Protein 5KMX (pdb70)

B-factor: mean 76.17, std 19.8, range [30.0, 156.95]

Solvent-accessible surface area: 41662 Å² total; per-residue (Å²): 129,84,95,76,0,101,126,28,25,126,84,25,78,31,100,41,2,85,135,0,68,21,71,0,7,37,53,103,11,46,37,113,135,126,58,19,127,11,112,73,46,194,73,3,35,6,0,9,0,15,5,75,1,51,2,57,105,5,0,2,48,18,63,0,7,0,3,0,18,5,74,53,6,75,43,18,12,11,79,1,42,9,94,5,48,62,58,104,110,23,53,2,58,108,88,49,144,171,108,22,44,52,54,95,90,117,2,77,51,76,16,6,149,30,50,72,95,24,128,137,27,128,132,58,45,103,1,0,34,6,82,8,11,1,0,0,12,27,0,25,0,3,0,9,89,58,58,75,61,85,22,116,42,4,90,173,38,45,0,0,24,84,34,19,138,61,36,0,2,4,6,32,47,124,3,32,62,35,0,37,0,33,0,2,10,68,44,0,0,13,2,12,11,11,83,65,22,102,46,130,139,90,165,55,143,121,30,33,94,86,27,74,20,86,43,3,63,129,0,76,25,66,0,8,37,48,99,13,46,44,112,155,127,141,130,53,17,0,6,0,22,5,81,1,55,61,82,100,8,33,4,77,45,65,0,9,0,2,0,15,4,77,44,6,73,38,17,11,8,94,2,44,15,125,24,95,110,74,134,109,21,70,2,66,81,109,85,13,80,50,122,78,116,114,47,29,0,70,193,86,1,49,102,27,66,82,104,2,106,94,77,61,9,193,37,54,69,76,24,88,119,0,84,104,60,66,110,0,0,51,7,84,20,58,0,52,1,14,24,0,27,0,3,0,8,84,69,36,74,59,90,20,118,35,7,90,169,57,37,0,0,36,116,63,14,139,71,90,14,10,17,21,86,88,199,66,38,98,41,1,40,0,37,0,0,7,69,44,1,4,55,4,15,106,37,96,115,101,220,92,108,68,160,124,62,131,145,65,112,46,9,100,136,1,76,16,64,0,5,30,45,100,12,54,50,144,77,44,0,20,5,76,0,50,54,79,83,6,33,3,78,42,67,0,6,0,4,0,17,3,77,40,8,109,27,22,18,10,87,2,61,15,126,17,132,81,101,91,33,24,19,0,58,31,109,150,68,64,72,1,86,165,76,7,58,83,36,78,100,119,4,121,86,39,45,1,168,38,44,77,7,19,104,91,7,75,27,10,9,12,3,0,33,13,107,22,61,2,62,0,11,23,0,28,0,0,0,4,99,66,64,75,54,130,27,94,30,0,95,113,58,39,0,0,33,130,58,24,136,66,90,14,11,18,36,73,46,148,86,26,110,39,0,37,0,54,0,5,23,46,71,15,77,82,5,23,135,50,88,137,205,47,106,144,80,44,82,54,102,41,2,82,134,0,78,26,65,0,5,30,48,105,12,50,38,102,160,120,166,25,5,7,0,7,5,69,1,56,55,76,95,7,26,2,80,40,65,0,6,0,2,0,17,3,87,31,6,65,39,19,15,20,85,4,56,18,131,22,154,98,60,139,119,20,64,3,62,85,103,84,26,107,127,174,23,51,1,96,213,70,18,38,83,18,90,97,128,3,98,98,71,44,12,182,33,56,105,112,134,4,98,71,56,74,135,1,2,70,8,105,12,69,1,54,0,11,29,0,24,0,5,0,8,81,88,95,96,24,114,52,6,94,164,52,55,0,0,33,110,55,17,135,68,91,14,11,16,46,80,59,190,81,30,106,35,0,47,0,56,0,1,13,71,42,2,31,52,4,33,140,33,96,144,103,139,103,55,71,67,24,57,17,88,26,48,51,84,134

Foldseek 3Di:
DVVLLVVLQVVDDCVLQCQFWDDWVPWTKDKDWDFDDAPPDDTGTFIWIKDKFFPDPCDDPQKGKIWRDTPLEDTDIAIAGFKDKDKDWDAQEPVVVVPVVVQVVCLVVLPWHKDADDPDRDHGDRGTIIIAIWGAAEFAWEWEDDPPSHTYTDPCQCGLAPVRDVHRHDTHSDRDRIHMYIYGYCSGSSSVCRVVPVPNHD/DLVVLLVVDDCVLQCQFWDDKVPFTWDWDWDPNIFIWIKDKFFPDPLDDPQKGKIWRDTPLEDTDIAIGGFKDKDKDWDADAPVCWPDDPVQTFNLVVVVVVVVVLVVLVWDKAADANRRTHGDTGTMTIAMWGAAEFFWEWEDPDPSHTYTDPCQRGLAPPRDVHRGDIGRDRDSIHMYIYGYPSGSSSSVNVVD/DVVLVVLDDCPLQCQWWDDWVPFTWDCPPWIKDWAFPDPLDDPQKGKTWDDTPLEDIDIDIAGFKDKDKAWDFQADPDDHGRCVVVVVVCVVLVVLVWDWDADDPDHGHRDRGTITIAMWGAAEQFWEWEDDPDSHIYTDPPQCGLAPVRDVHPGDTHSDYDRIHMYIYYYPRDSSSVVNVD/DLVVPDDQVLQCQWWDDWPPFTWDWDCDCWTWIKGKFFPDPCDDPQKGKIWDDTPLEDIDMDIDGFKDKDKDWDADAPVQFCCATANVVVVVVVCVVLPVLPWDKDAPRHHHGDTGTMTIAMWGAAEAAWEWEDPNGTYTDPCACGLAPVRDVNPGDIGRDRDRIHMYIYYYPSIVSSVVNVVD

Sequence (778 aa):
PRDDFKEAVNAFNPNPIEKWTGRFNTENASVRRRTLNVPGFKSIPTVYTEATLPLNKDVTDGRLTVVVNINTVQPFTRRTPLRVKREKWYTCSSSCHRKHDEFRNKCISEGGRYTTESSKCRLGEKCGYCKQNVYLATLYLVAGSVGGGMYRESDKYQSALYPFYDISQGYEPRQPSSVNVRLYSEGDPFIAFQQLTEGREEDFKEAVNAFNPNPIEKWTGRFNTENASVRRRTIPTVYTEATLPLNKDVTDGRLTVVVNINTVQPFTRRTPLRVKREKWYTCSSSQCSGSSSKCDCHRKHDEFRNKCISEGGRYTTESSKCRLGEKCGYCKQNVYLATLYLVAGSVGGGMYRESDKYQSALYPFYDISQGYEPRQPSSVNVRLYSEGDPFIAFQQLTRDDFKEAVNPNPIEKWTGRFNTENASVRVYTEATLPLNKDVTDGRLTVVVNINTVQPFTRRTPLRVKREKWYTCSSSQCCDCHRKHDEFRNKCISEGGRYTTESSKCRLGEKCGYCKQNVYLATLYLVAGSVGGGMYRESDKYQSALYPFYDISQGYEPRQPSSVNVRLYSEGDPFIAFQQLEAVNAFNPNPIEKWTGRFNTENASVRRRTTVYTEATLPLNKDVTDGRLTVVVNINTVQPFTRRTPLRVKREKWYTCSSSQCSSKCDCHRKHDEFRNKCISEGGRYTTSKCRLGEKCGYCKQNVYLATLYLVAGSVGMYRESDKYQSALYPFYDISQGYEPRQPSSVNVRLYSEGDPFIAFQQLT

Radius of gyration: 36.15 Å; Cα contacts (8 Å, |Δi|>4): 1826; chains: 5; bounding box: 92×75×112 Å

Nearest PDB structures (foldseek):
  5kmx-assembly3_C  TM=1.006E+00  e=2.199E-42  Trypanosoma congolense IL3000
  5kmx-assembly2_B  TM=8.516E-01  e=6.215E-34  Trypanosoma congolense IL3000
  5kmx-assembly1_A  TM=8.375E-01  e=4.884E-34  Trypanosoma congolense IL3000
  5klh-assembly2_B  TM=7.965E-01  e=3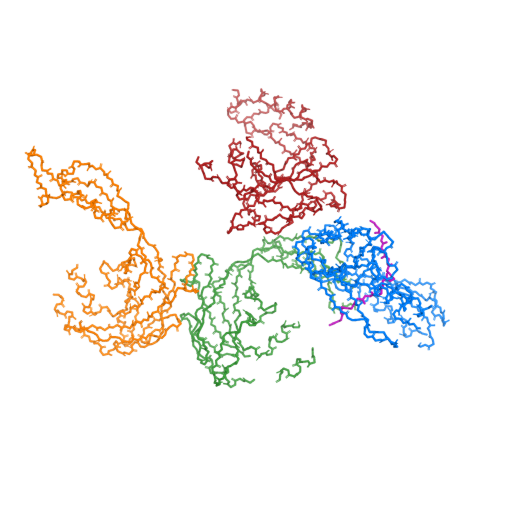.895E-26  Trypanosoma brucei
  6y0d-assembly1_A  TM=7.224E-01  e=6.353E-22  Trypanosoma cruzi

Structure (mmCIF, N/CA/C/O backbone):
data_5KMX
#
_entry.id   5KMX
#
_cell.length_a   75.810
_cell.length_b   87.651
_cell.length_c   98.891
_cell.angle_alpha   90.000
_cell.angle_beta   113.270
_cell.angle_gamma   90.000
#
_symmetry.space_group_name_H-M   'P 1 21 1'
#
loop_
_entity.id
_entity.type
_entity.pdbx_description
1 polymer 'Putative uncharacterized protein TCIL3000_10_9440'
2 polymer 'Putative uncharacterized protein TCIL3000_10_9440'
3 non-polymer 'SULFATE ION'
4 non-polymer GLYCEROL
5 water water
#
loop_
_atom_site.group_PDB
_atom_site.id
_atom_site.type_symbol
_atom_site.label_atom_id
_atom_site.label_alt_id
_atom_site.label_comp_id
_atom_site.label_asym_id
_atom_site.label_entity_id
_atom_site.label_seq_id
_atom_site.pdbx_PDB_ins_code
_atom_site.Cartn_x
_atom_site.Cartn_y
_atom_site.Cartn_z
_atom_site.occupancy
_atom_site.B_iso_or_equiv
_atom_site.auth_seq_id
_atom_site.auth_comp_id
_atom_site.auth_asym_id
_atom_site.auth_atom_id
_atom_site.pdbx_PDB_model_num
ATOM 1 N N . PRO A 1 10 ? -9.005 14.828 158.862 1.00 100.96 44 PRO A N 1
ATOM 2 C CA . PRO A 1 10 ? -10.383 15.277 158.638 1.00 98.92 44 PRO A CA 1
ATOM 3 C C . PRO A 1 10 ? -11.407 14.247 159.124 1.00 97.23 44 PRO A C 1
ATOM 4 O O . PRO A 1 10 ? -11.778 14.279 160.299 1.00 93.64 44 PRO A O 1
ATOM 8 N N . ARG A 1 11 ? -11.855 13.354 158.246 1.00 100.67 45 ARG A N 1
ATOM 9 C CA . ARG A 1 11 ? -12.766 12.284 158.642 1.00 94.67 45 ARG A CA 1
ATOM 10 C C . ARG A 1 11 ? -12.018 11.218 159.436 1.00 93.64 45 ARG A C 1
ATOM 11 O O . ARG A 1 11 ? -12.606 10.514 160.257 1.00 94.12 45 ARG A O 1
ATOM 19 N N . ASP A 1 12 ? -10.717 11.107 159.185 1.00 91.85 46 ASP A N 1
ATOM 20 C CA . ASP A 1 12 ? -9.884 10.122 159.866 1.00 97.14 46 ASP A CA 1
ATOM 21 C C . ASP A 1 12 ? -9.739 10.429 161.352 1.00 88.47 46 ASP A C 1
ATOM 22 O O . ASP A 1 12 ? -9.687 9.518 162.177 1.00 87.29 46 ASP A O 1
ATOM 27 N N . ASP A 1 13 ? -9.657 11.712 161.690 1.00 84.84 47 ASP A N 1
ATOM 28 C CA . ASP A 1 13 ? -9.580 12.118 163.089 1.00 83.48 47 ASP A CA 1
ATOM 29 C C . ASP A 1 13 ? -10.857 11.729 163.832 1.00 76.18 47 ASP A C 1
ATOM 30 O O . ASP A 1 13 ? -10.812 11.351 165.002 1.00 81.59 47 ASP A O 1
ATOM 35 N N . PHE A 1 14 ? -11.994 11.835 163.151 1.00 79.78 48 PHE A N 1
ATOM 36 C CA . PHE A 1 14 ? -13.272 11.417 163.721 1.00 79.90 48 PHE A CA 1
ATOM 37 C C . PHE A 1 14 ? -13.326 9.902 163.881 1.00 82.39 48 PHE A C 1
ATOM 38 O O . PHE A 1 14 ? -13.789 9.397 164.899 1.00 82.18 48 PHE A O 1
ATOM 46 N N . LYS A 1 15 ? -12.870 9.189 162.855 1.00 89.71 49 LYS A N 1
ATOM 47 C CA . LYS A 1 15 ? -12.698 7.740 162.926 1.00 89.08 49 LYS A CA 1
ATOM 48 C C . LYS A 1 15 ? -11.902 7.346 164.165 1.00 82.62 49 LYS A C 1
ATOM 49 O O . LYS A 1 15 ? -12.224 6.372 164.845 1.00 81.55 49 LYS A O 1
ATOM 55 N N . GLU A 1 16 ? -10.855 8.116 164.442 1.00 82.31 50 GLU A N 1
ATOM 56 C CA . GLU A 1 16 ? -9.974 7.862 165.574 1.00 91.34 50 GLU A CA 1
ATOM 57 C C . GLU A 1 16 ? -10.726 7.989 166.897 1.00 81.55 50 GLU A C 1
ATOM 58 O O . GLU A 1 16 ? -10.476 7.237 167.841 1.00 81.86 50 GLU A O 1
ATOM 64 N N . ALA A 1 17 ? -11.658 8.936 166.955 1.00 74.45 51 ALA A N 1
ATOM 65 C CA . ALA A 1 17 ? -12.416 9.200 168.174 1.00 72.79 51 ALA A CA 1
ATOM 66 C C . ALA A 1 17 ? -13.513 8.162 168.400 1.00 72.21 51 ALA A C 1
ATOM 67 O O . ALA A 1 17 ? -13.715 7.696 169.521 1.00 68.24 51 ALA A O 1
ATOM 69 N N . VAL A 1 18 ? -14.224 7.807 167.334 1.00 73.06 52 VAL A N 1
ATOM 70 C CA . VAL A 1 18 ? -15.345 6.873 167.434 1.00 68.60 52 VAL A CA 1
ATOM 71 C C . VAL A 1 18 ? -14.893 5.501 167.931 1.00 71.79 52 VAL A C 1
ATOM 72 O O . VAL A 1 18 ? -15.562 4.882 168.759 1.00 73.13 52 VAL A O 1
ATOM 76 N N . ASN A 1 19 ? -13.763 5.028 167.419 1.00 75.34 53 ASN A N 1
ATOM 77 C CA . ASN A 1 19 ? -13.262 3.704 167.772 1.00 80.54 53 ASN A CA 1
ATOM 78 C C . ASN A 1 19 ? -12.729 3.637 169.200 1.00 75.99 53 ASN A C 1
ATOM 79 O O . ASN A 1 19 ? -12.871 2.618 169.876 1.00 72.81 53 ASN A O 1
ATOM 84 N N . ALA A 1 20 ? -12.117 4.726 169.653 1.00 78.11 54 ALA A N 1
ATOM 85 C CA . ALA A 1 20 ? -11.540 4.781 170.992 1.00 75.85 54 ALA A CA 1
ATOM 86 C C . ALA A 1 20 ? -12.614 4.908 172.068 1.00 75.16 54 ALA A C 1
ATOM 87 O O . ALA A 1 20 ? -12.383 4.567 173.228 1.00 76.02 54 ALA A O 1
ATOM 89 N N . PHE A 1 21 ? -13.787 5.394 171.677 1.00 74.99 55 PHE A N 1
ATOM 90 C CA . PHE A 1 21 ? -14.852 5.699 172.627 1.00 70.07 55 PHE A CA 1
ATOM 91 C C . PHE A 1 21 ? -15.391 4.459 173.338 1.00 70.29 55 PHE A C 1
ATOM 92 O O . PHE A 1 21 ? -15.764 3.476 172.696 1.00 65.74 55 PHE A O 1
ATOM 100 N N . ASN A 1 22 ? -15.422 4.523 174.669 1.00 67.78 56 ASN A N 1
ATOM 101 C CA . ASN A 1 22 ? -15.989 3.465 175.500 1.00 63.36 56 ASN A CA 1
ATOM 102 C C . ASN A 1 22 ? -17.151 4.002 176.338 1.00 66.58 56 ASN A C 1
ATOM 103 O O . ASN A 1 22 ? -16.930 4.732 177.305 1.00 67.96 56 ASN A O 1
ATOM 108 N N . PRO A 1 23 ? -18.395 3.650 175.968 1.00 64.07 57 PRO A N 1
ATOM 109 C CA . PRO A 1 23 ? -19.565 4.191 176.671 1.00 61.84 57 PRO A CA 1
ATOM 110 C C . PRO A 1 23 ? -19.911 3.478 177.977 1.00 65.20 57 PRO A C 1
ATOM 111 O O . PRO A 1 23 ? -20.784 3.952 178.704 1.00 67.39 57 PRO A O 1
ATOM 115 N N . ASN A 1 24 ? -19.246 2.363 178.264 1.00 68.05 58 ASN A N 1
ATOM 116 C CA . ASN A 1 24 ? -19.573 1.547 179.433 1.00 65.70 58 ASN A CA 1
ATOM 117 C C . ASN A 1 24 ? -19.546 2.308 180.764 1.00 63.28 58 ASN A C 1
ATOM 118 O O . ASN A 1 24 ? -20.492 2.210 181.545 1.00 59.86 58 ASN A O 1
ATOM 123 N N . PRO A 1 25 ? -18.465 3.061 181.036 1.00 63.52 59 PRO A N 1
ATOM 124 C CA . PRO A 1 25 ? -18.438 3.802 182.304 1.00 64.51 59 PRO A CA 1
ATOM 125 C C . PRO A 1 25 ? -19.553 4.840 182.438 1.00 64.94 59 PRO A C 1
ATOM 126 O O . PRO A 1 25 ? -20.002 5.111 183.551 1.00 60.15 59 PRO A O 1
ATOM 130 N N . ILE A 1 26 ? -19.994 5.403 181.317 1.00 66.11 60 ILE A N 1
ATOM 131 C CA . ILE A 1 26 ? -21.025 6.435 181.332 1.00 60.93 60 ILE A CA 1
ATOM 132 C C . ILE A 1 26 ? -22.382 5.848 181.720 1.00 65.39 60 ILE A C 1
ATOM 133 O O . ILE A 1 26 ? -23.274 6.564 182.176 1.00 65.64 60 ILE A O 1
ATOM 138 N N . GLU A 1 27 ? -22.529 4.537 181.550 1.00 71.17 61 GLU A N 1
ATOM 139 C CA . GLU A 1 27 ? -23.748 3.841 181.952 1.00 71.98 61 GLU A CA 1
ATOM 140 C C . GLU A 1 27 ? -23.991 3.954 183.457 1.00 70.49 61 GLU A C 1
ATOM 141 O O . GLU A 1 27 ? -25.091 3.680 183.939 1.00 76.09 61 GLU A O 1
ATOM 147 N N . LYS A 1 28 ? -22.955 4.352 184.191 1.00 65.10 62 LYS A N 1
ATOM 148 C CA . LYS A 1 28 ? -23.034 4.491 185.641 1.00 64.85 62 LYS A CA 1
ATOM 149 C C . LYS A 1 28 ? -23.368 5.916 186.076 1.00 58.98 62 LYS A C 1
ATOM 150 O O . LYS A 1 28 ? -23.465 6.196 187.271 1.00 53.96 62 LYS A O 1
ATOM 156 N N . TRP A 1 29 ? -23.541 6.816 185.112 1.00 55.40 63 TRP A N 1
ATOM 157 C CA . TRP A 1 29 ? -23.759 8.226 185.420 1.00 51.84 63 TRP A CA 1
ATOM 158 C C . TRP A 1 29 ? -25.200 8.525 185.828 1.00 50.20 63 TRP A C 1
ATOM 159 O O . TRP A 1 29 ? -25.859 9.381 185.237 1.00 52.17 63 TRP A O 1
ATOM 170 N N . THR A 1 30 ? -25.684 7.817 186.842 1.00 52.57 64 THR A N 1
ATOM 171 C CA . THR A 1 30 ? -26.946 8.169 187.477 1.00 56.22 64 THR A CA 1
ATOM 172 C C . THR A 1 30 ? -26.669 9.231 188.530 1.00 54.75 64 THR A C 1
ATOM 173 O O . THR A 1 30 ? -25.512 9.511 188.845 1.00 56.85 64 THR A O 1
ATOM 177 N N . GLY A 1 31 ? -27.730 9.819 189.071 1.00 48.26 65 GLY A N 1
ATOM 178 C CA . GLY A 1 31 ? -27.596 10.852 190.078 1.00 51.04 65 GLY A CA 1
ATOM 179 C C . GLY A 1 31 ? -28.702 11.872 189.939 1.00 48.37 65 GLY A C 1
ATOM 180 O O . GLY A 1 31 ? -29.848 11.517 189.663 1.00 52.02 65 GLY A O 1
ATOM 181 N N . ARG A 1 32 ? -28.359 13.143 190.122 1.00 52.65 66 ARG A N 1
ATOM 182 C CA . ARG A 1 32 ? -29.347 14.208 190.024 1.00 55.82 66 ARG A CA 1
ATOM 183 C C . ARG A 1 32 ? -28.781 15.504 189.455 1.00 52.66 66 ARG A C 1
ATOM 184 O O . ARG A 1 32 ? -27.639 15.877 189.729 1.00 46.17 66 ARG A O 1
ATOM 192 N N . PHE A 1 33 ? -29.597 16.164 188.640 1.00 57.77 67 PHE A N 1
ATOM 193 C CA . PHE A 1 33 ? -29.379 17.551 188.257 1.00 54.56 67 PHE A CA 1
ATOM 194 C C . PHE A 1 33 ? -30.346 18.387 189.085 1.00 52.09 67 PHE A C 1
ATOM 195 O O . PHE A 1 33 ? -31.558 18.306 188.885 1.00 57.52 67 PHE A O 1
ATOM 203 N N . ASN A 1 34 ? -29.813 19.174 190.016 1.00 55.35 68 ASN A N 1
ATOM 204 C CA . ASN A 1 34 ? -30.632 19.855 191.017 1.00 52.23 68 ASN A CA 1
ATOM 205 C C . ASN A 1 34 ? -31.508 18.851 191.771 1.00 53.21 68 ASN A C 1
ATOM 206 O O . ASN A 1 34 ? -30.998 18.042 192.543 1.00 49.88 68 ASN A O 1
ATOM 211 N N . THR A 1 35 ? -32.817 18.897 191.532 1.00 63.16 69 THR A N 1
ATOM 212 C CA . THR A 1 35 ? -33.778 18.063 192.249 1.00 55.66 69 THR A CA 1
ATOM 213 C C . THR A 1 35 ? -34.074 16.771 191.487 1.00 56.44 69 THR A C 1
ATOM 214 O O . THR A 1 35 ? -34.354 15.732 192.084 1.00 57.82 69 THR A O 1
ATOM 218 N N . GLU A 1 36 ? -33.990 16.847 190.164 1.00 61.44 70 GLU A N 1
ATOM 219 C CA . GLU A 1 36 ? -34.477 15.786 189.291 1.00 61.23 70 GLU A CA 1
ATOM 220 C C . GLU A 1 36 ? -33.488 14.633 189.155 1.00 59.50 70 GLU A C 1
ATOM 221 O O . GLU A 1 36 ? -32.279 14.850 189.093 1.00 63.27 70 GLU A O 1
ATOM 227 N N . ASN A 1 37 ? -34.009 13.409 189.103 1.00 54.31 71 ASN A N 1
ATOM 228 C CA . ASN A 1 37 ? -33.180 12.229 188.875 1.00 53.15 71 ASN A CA 1
ATOM 229 C C . ASN A 1 37 ? -32.641 12.199 187.449 1.00 60.69 71 ASN A C 1
ATOM 230 O O . ASN A 1 37 ? -33.334 12.587 186.508 1.00 57.99 71 ASN A O 1
ATOM 235 N N . ALA A 1 38 ? -31.406 11.730 187.297 1.00 60.50 72 ALA A N 1
ATOM 236 C CA . ALA A 1 38 ? -30.767 11.659 185.989 1.00 55.25 72 ALA A CA 1
ATOM 237 C C . ALA A 1 38 ? -31.007 10.303 185.332 1.00 59.12 72 ALA A C 1
ATOM 238 O O . ALA A 1 38 ? -31.130 9.286 186.015 1.00 58.55 72 ALA A O 1
ATOM 240 N N . SER A 1 39 ? -31.070 10.301 184.003 1.00 57.71 73 SER A N 1
ATOM 241 C CA . SER A 1 39 ? -31.249 9.075 183.232 1.00 56.65 73 SER A CA 1
ATOM 242 C C . SER A 1 39 ? -30.215 8.988 182.118 1.00 51.61 73 SER A C 1
ATOM 243 O O . SER A 1 39 ? -30.091 9.901 181.301 1.00 51.51 73 SER A O 1
ATOM 246 N N . VAL A 1 40 ? -29.472 7.886 182.089 1.00 59.84 74 VAL A N 1
ATOM 247 C CA . VAL A 1 40 ? -28.486 7.662 181.041 1.00 58.12 74 VAL A CA 1
ATOM 248 C C . VAL A 1 40 ? -29.191 7.310 179.738 1.00 62.88 74 VAL A C 1
ATOM 249 O O . VAL A 1 40 ? -30.071 6.448 179.711 1.00 66.58 74 VAL A O 1
ATOM 253 N N . ARG A 1 41 ? -28.789 7.979 178.662 1.00 58.49 75 ARG A N 1
ATOM 254 C CA . ARG A 1 41 ? -29.401 7.786 177.353 1.00 65.65 75 ARG A CA 1
ATOM 255 C C . ARG A 1 41 ? -28.367 7.370 176.317 1.00 61.18 75 ARG A C 1
ATOM 256 O O . ARG A 1 41 ? -27.469 8.141 175.979 1.00 59.46 75 ARG A O 1
ATOM 264 N N . ARG A 1 42 ? -28.498 6.143 175.825 1.00 70.35 76 ARG A N 1
ATOM 265 C CA . ARG A 1 42 ? -27.659 5.653 174.741 1.00 71.40 76 ARG A CA 1
ATOM 266 C C . ARG A 1 42 ? -28.392 5.849 173.420 1.00 66.02 76 ARG A C 1
ATOM 267 O O . ARG A 1 42 ? -29.430 5.232 173.180 1.00 65.31 76 ARG A O 1
ATOM 275 N N . ARG A 1 43 ? -27.849 6.716 172.571 1.00 66.69 77 ARG A N 1
ATOM 276 C CA . ARG A 1 43 ? -28.444 7.001 171.271 1.00 70.23 77 ARG A CA 1
ATOM 277 C C . ARG A 1 43 ? -27.403 6.841 170.173 1.00 65.49 77 ARG A C 1
ATOM 278 O O . ARG A 1 43 ? -26.226 6.608 170.456 1.00 62.88 77 ARG A O 1
ATOM 286 N N . THR A 1 44 ? -27.843 6.965 168.924 1.00 68.93 78 THR A N 1
ATOM 287 C CA . THR A 1 44 ? -26.966 6.768 167.776 1.00 69.01 78 THR A CA 1
ATOM 288 C C . THR A 1 44 ? -26.726 8.066 167.012 1.00 67.99 78 THR A C 1
ATOM 289 O O . THR A 1 44 ? -27.624 8.897 166.879 1.00 66.82 78 THR A O 1
ATOM 293 N N . LEU A 1 45 ? -25.502 8.223 166.515 1.00 70.91 79 LEU A N 1
ATOM 294 C CA . LEU A 1 45 ? -25.125 9.375 165.707 1.00 70.15 79 LEU A CA 1
ATOM 295 C C . LEU A 1 45 ? -25.057 8.958 164.240 1.00 72.31 79 LEU A C 1
ATOM 296 O O . LEU A 1 45 ? -24.189 8.176 163.851 1.00 73.58 79 LEU A O 1
ATOM 301 N N . ASN A 1 46 ? -25.979 9.476 163.433 1.00 79.99 80 ASN A N 1
ATOM 302 C CA . ASN A 1 46 ? -26.067 9.102 162.023 1.00 84.94 80 ASN A CA 1
ATOM 303 C C . ASN A 1 46 ? -25.302 10.060 161.116 1.00 79.59 80 ASN A C 1
ATOM 304 O O . ASN A 1 46 ? -25.767 11.162 160.826 1.00 80.22 80 ASN A O 1
ATOM 309 N N . VAL A 1 47 ? -24.123 9.623 160.681 1.00 77.14 81 VAL A N 1
ATOM 310 C CA . VAL A 1 47 ? -23.281 10.392 159.771 1.00 83.89 81 VAL A CA 1
ATOM 311 C C . VAL A 1 47 ? -22.957 9.531 158.546 1.00 91.31 81 VAL A C 1
ATOM 312 O O . VAL A 1 47 ? -22.646 8.346 158.691 1.00 86.97 81 VAL A O 1
ATOM 316 N N . PRO A 1 48 ? -23.041 10.115 157.333 1.00 92.42 82 PRO A N 1
ATOM 317 C CA . PRO A 1 48 ? -22.798 9.340 156.108 1.00 85.97 82 PRO A CA 1
ATOM 318 C C . PRO A 1 48 ? -21.456 8.608 156.080 1.00 91.94 82 PRO A C 1
ATOM 319 O O . PRO A 1 48 ? -20.435 9.174 156.471 1.00 94.75 82 PRO A O 1
ATOM 323 N N . GLY A 1 49 ? -21.471 7.360 155.619 1.00 88.89 83 GLY A N 1
ATOM 324 C CA . GLY A 1 49 ? -20.257 6.578 155.460 1.00 89.73 83 GLY A CA 1
ATOM 325 C C . GLY A 1 49 ? -19.844 5.824 156.710 1.00 87.77 83 GLY A C 1
ATOM 326 O O . GLY A 1 49 ? -18.801 5.167 156.725 1.00 89.63 83 GLY A O 1
ATOM 327 N N . PHE A 1 50 ? -20.662 5.915 157.756 1.00 87.70 84 PHE A N 1
ATOM 328 C CA . PHE A 1 50 ? -20.383 5.246 159.024 1.00 90.05 84 PHE A CA 1
ATOM 329 C C . PHE A 1 50 ? -21.532 4.342 159.448 1.00 90.00 84 PHE A C 1
ATOM 330 O O . PHE A 1 50 ? -22.699 4.640 159.191 1.00 93.37 84 PHE A O 1
ATOM 338 N N . LYS A 1 51 ? -21.194 3.235 160.101 1.00 86.86 85 LYS A N 1
ATOM 339 C CA . LYS A 1 51 ? -22.187 2.445 160.813 1.00 93.45 85 LYS A CA 1
ATOM 340 C C . LYS A 1 51 ? -22.698 3.291 161.973 1.00 91.12 85 LYS A C 1
ATOM 341 O O . LYS A 1 51 ? -22.036 4.248 162.377 1.00 91.60 85 LYS A O 1
ATOM 347 N N . SER A 1 52 ? -23.870 2.950 162.501 1.00 92.66 86 SER A N 1
ATOM 348 C CA . SER A 1 52 ? -24.486 3.732 163.572 1.00 86.91 86 SER A CA 1
ATOM 349 C C . SER A 1 52 ? -23.519 3.954 164.736 1.00 85.91 86 SER A C 1
ATOM 350 O O . SER A 1 52 ? -23.057 3.005 165.367 1.00 84.63 86 SER A O 1
ATOM 353 N N . ILE A 1 53 ? -23.220 5.222 165.005 1.00 80.92 87 ILE A N 1
ATOM 354 C CA . ILE A 1 53 ? -22.221 5.594 166.006 1.00 74.92 87 ILE A CA 1
ATOM 355 C C . ILE A 1 53 ? -22.857 5.795 167.380 1.00 68.88 87 ILE A C 1
ATOM 356 O O . ILE A 1 53 ? -23.831 6.534 167.505 1.00 67.36 87 ILE A O 1
ATOM 361 N N . PRO A 1 54 ? -22.296 5.157 168.421 1.00 69.16 88 PRO A N 1
ATOM 362 C CA . PRO A 1 54 ? -22.883 5.278 169.759 1.00 65.76 88 PRO A CA 1
ATOM 363 C C . PRO A 1 54 ? -22.530 6.587 170.465 1.00 64.75 88 PRO A C 1
ATOM 364 O O . PRO A 1 54 ? -21.350 6.886 170.636 1.00 62.12 88 PRO A O 1
ATOM 368 N N . THR A 1 55 ? -23.546 7.345 170.868 1.00 68.89 89 THR A N 1
ATOM 369 C CA . THR A 1 55 ? -23.354 8.536 171.690 1.00 61.36 89 THR A CA 1
ATOM 370 C C . THR A 1 55 ? -24.137 8.368 172.987 1.00 60.55 89 THR A C 1
ATOM 371 O O . THR A 1 55 ? -25.326 8.050 172.962 1.00 63.03 89 THR A O 1
ATOM 375 N N . VAL A 1 56 ? -23.464 8.572 174.116 1.00 61.24 90 VAL A N 1
ATOM 376 C CA . VAL A 1 56 ? -24.067 8.319 175.422 1.00 58.53 90 VAL A CA 1
ATOM 377 C C . VAL A 1 56 ? -23.897 9.503 176.370 1.00 57.78 90 VAL A C 1
ATOM 378 O O . VAL A 1 56 ? -22.812 10.072 176.493 1.00 60.23 90 VAL A O 1
ATOM 382 N N . TYR A 1 57 ? -24.988 9.851 177.045 1.00 58.52 91 TYR A N 1
ATOM 383 C CA . TYR A 1 57 ? -24.997 10.943 178.006 1.00 50.55 91 TYR A CA 1
ATOM 384 C C . TYR A 1 57 ? -26.072 10.697 179.058 1.00 52.87 91 TYR A C 1
ATOM 385 O O . TYR A 1 57 ? -26.993 9.910 178.837 1.00 57.01 91 TYR A O 1
ATOM 394 N N . THR A 1 58 ? -25.946 11.365 180.200 1.00 47.65 92 THR A N 1
ATOM 395 C CA . THR A 1 58 ? -26.972 11.326 181.235 1.00 51.11 92 THR A CA 1
ATOM 396 C C . THR A 1 58 ? -27.705 12.665 181.225 1.00 49.27 92 THR A C 1
ATOM 397 O O . THR A 1 58 ? -27.096 13.705 180.967 1.00 51.66 92 THR A O 1
ATOM 401 N N . GLU A 1 59 ? -29.007 12.642 181.494 1.00 50.72 93 GLU A N 1
ATOM 402 C CA . GLU A 1 59 ? -29.826 13.840 181.330 1.00 57.75 93 GLU A CA 1
ATOM 403 C C . GLU A 1 59 ? -30.998 13.929 182.300 1.00 51.13 93 GLU A C 1
ATOM 404 O O . GLU A 1 59 ? -31.339 12.965 182.986 1.00 52.02 93 GLU A O 1
ATOM 410 N N . ALA A 1 60 ? -31.611 15.106 182.332 1.00 48.23 94 ALA A N 1
ATOM 411 C CA . ALA A 1 60 ? -32.827 15.341 183.095 1.00 52.09 94 ALA A CA 1
ATOM 412 C C . ALA A 1 60 ? -33.512 16.597 182.571 1.00 50.67 94 ALA A C 1
ATOM 413 O O . ALA A 1 60 ? -32.886 17.417 181.898 1.00 48.69 94 ALA A O 1
ATOM 415 N N . THR A 1 61 ? -34.798 16.736 182.875 1.00 54.85 95 THR A N 1
ATOM 416 C CA . THR A 1 61 ? -35.557 17.924 182.504 1.00 53.22 95 THR A CA 1
ATOM 417 C C . THR A 1 61 ? -35.765 18.798 183.734 1.00 45.88 95 THR A C 1
ATOM 418 O O . THR A 1 61 ? -36.465 18.408 184.667 1.00 53.96 95 THR A O 1
ATOM 422 N N . LEU A 1 62 ? -35.157 19.980 183.726 1.00 52.94 96 LEU A N 1
ATOM 423 C CA . LEU A 1 62 ? -35.254 20.903 184.852 1.00 54.38 96 LEU A CA 1
ATOM 424 C C . L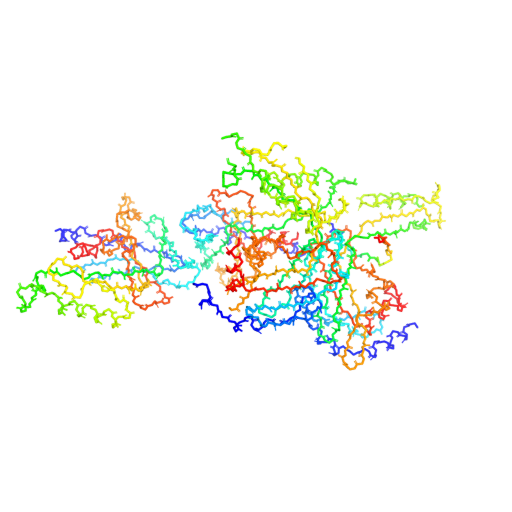EU A 1 62 ? -36.352 21.938 184.634 1.00 59.24 96 LEU A C 1
ATOM 425 O O . LEU A 1 62 ? -36.325 22.665 183.640 1.00 61.89 96 LEU A O 1
ATOM 430 N N . PRO A 1 63 ? -37.324 22.010 185.559 1.00 61.44 97 PRO A N 1
ATOM 431 C CA . PRO A 1 63 ? -38.326 23.074 185.455 1.00 62.26 97 PRO A CA 1
ATOM 432 C C . PRO A 1 63 ? -37.774 24.409 185.933 1.00 58.90 97 PRO A C 1
ATOM 433 O O . PRO A 1 63 ? -36.924 24.428 186.822 1.00 65.71 97 PRO A O 1
ATOM 437 N N . LEU A 1 64 ? -38.242 25.507 185.351 1.00 60.13 98 LEU A N 1
ATOM 438 C CA . LEU A 1 64 ? -37.846 26.825 185.822 1.00 57.59 98 LEU A CA 1
ATOM 439 C C . LEU A 1 64 ? -38.552 27.109 187.141 1.00 61.64 98 LEU A C 1
ATOM 440 O O . LEU A 1 64 ? -39.773 27.268 187.179 1.00 70.32 98 LEU A O 1
ATOM 445 N N . ASN A 1 65 ? -37.779 27.146 188.220 1.00 58.70 99 ASN A N 1
ATOM 446 C CA . ASN A 1 65 ? -38.323 27.394 189.547 1.00 59.01 99 ASN A CA 1
ATOM 447 C C . ASN A 1 65 ? -37.357 28.261 190.359 1.00 60.29 99 ASN A C 1
ATOM 448 O O . ASN A 1 65 ? -36.971 29.341 189.907 1.00 67.98 99 ASN A O 1
ATOM 453 N N . LYS A 1 66 ? -36.961 27.802 191.543 1.00 58.19 100 LYS A N 1
ATOM 454 C CA . LYS A 1 66 ? -36.055 28.570 192.388 1.00 58.42 100 LYS A CA 1
ATOM 455 C C . LYS A 1 66 ? -34.614 28.465 191.894 1.00 60.96 100 LYS A C 1
ATOM 456 O O . LYS A 1 66 ? -33.721 29.122 192.426 1.00 66.19 100 LYS A O 1
ATOM 462 N N . ASP A 1 67 ? -34.392 27.640 190.873 1.00 59.29 101 ASP A N 1
ATOM 463 C CA . ASP A 1 67 ? -33.070 27.530 190.259 1.00 63.69 101 ASP A CA 1
ATOM 464 C C . ASP A 1 67 ? -32.780 28.728 189.355 1.00 59.94 101 ASP A C 1
ATOM 465 O O . ASP A 1 67 ? -31.667 28.873 188.847 1.00 55.55 101 ASP A O 1
ATOM 470 N N . VAL A 1 68 ? -33.783 29.583 189.165 1.00 62.05 102 VAL A N 1
ATOM 471 C CA . VAL A 1 68 ? -33.622 30.804 188.385 1.00 56.63 102 VAL A CA 1
ATOM 472 C C . VAL A 1 68 ? -33.507 32.013 189.310 1.00 61.76 102 VAL A C 1
ATOM 473 O O . VAL A 1 68 ? -34.322 32.194 190.216 1.00 60.99 102 VAL A O 1
ATOM 477 N N . THR A 1 69 ? -32.494 32.839 189.069 1.00 58.59 103 THR A N 1
ATOM 478 C CA . THR A 1 69 ? -32.300 34.062 189.835 1.00 54.93 103 THR A CA 1
ATOM 479 C C . THR A 1 69 ? -31.718 35.158 188.951 1.00 62.28 103 THR A C 1
ATOM 480 O O . THR A 1 69 ? -30.586 35.050 188.478 1.00 61.20 103 THR A O 1
ATOM 484 N N . ASP A 1 70 ? -32.501 36.211 188.737 1.00 64.48 104 ASP A N 1
ATOM 485 C CA . ASP A 1 70 ? -32.053 37.371 187.973 1.00 63.86 104 ASP A CA 1
ATOM 486 C C . ASP A 1 70 ? -31.621 36.973 186.559 1.00 65.63 104 ASP A C 1
ATOM 487 O O . ASP A 1 70 ? -30.641 37.493 186.024 1.00 69.15 104 ASP A O 1
ATOM 492 N N . GLY A 1 71 ? -32.356 36.038 185.965 1.00 60.11 105 GLY A N 1
ATOM 493 C CA . GLY A 1 71 ? -32.152 35.667 184.575 1.00 58.77 105 GLY A CA 1
ATOM 494 C C . GLY A 1 71 ? -31.117 34.583 184.337 1.00 53.81 105 GLY A C 1
ATOM 495 O O . GLY A 1 71 ? -30.819 34.262 183.185 1.00 57.89 105 GLY A O 1
ATOM 496 N N . ARG A 1 72 ? -30.568 34.022 185.412 1.00 53.03 106 ARG A N 1
ATOM 497 C CA . ARG A 1 72 ? -29.579 32.950 185.298 1.00 50.41 106 ARG A CA 1
ATOM 498 C C . ARG A 1 72 ? -30.052 31.646 185.932 1.00 52.13 106 ARG A C 1
ATOM 499 O O . ARG A 1 72 ? -30.634 31.641 187.017 1.00 58.02 106 ARG A O 1
ATOM 507 N N . LEU A 1 73 ? -29.781 30.545 185.239 1.00 50.27 107 LEU A N 1
ATOM 508 C CA . LEU A 1 73 ? -30.139 29.212 185.704 1.00 49.83 107 LEU A CA 1
ATOM 509 C C . LEU A 1 73 ? -28.946 28.537 186.370 1.00 47.38 107 LEU A C 1
ATOM 510 O O . LEU A 1 73 ? -27.937 28.270 185.720 1.00 48.35 107 LEU A O 1
ATOM 515 N N . THR A 1 74 ? -29.065 28.264 187.666 1.00 52.74 108 THR A N 1
ATOM 516 C CA . THR A 1 74 ? -28.032 27.531 188.389 1.00 47.98 108 THR A CA 1
ATOM 517 C C . THR A 1 74 ? -28.380 26.047 188.436 1.00 45.74 108 THR A C 1
ATOM 518 O O . THR A 1 74 ? -29.472 25.671 188.866 1.00 47.61 108 THR A O 1
ATOM 522 N N . VAL A 1 75 ? -27.443 25.214 187.993 1.00 42.06 109 VAL A N 1
ATOM 523 C CA . VAL A 1 75 ? -27.616 23.766 188.018 1.00 49.82 109 VAL A CA 1
ATOM 524 C C . VAL A 1 75 ? -26.519 23.118 188.852 1.00 46.27 109 VAL A C 1
ATOM 525 O O . VAL A 1 75 ? -25.334 23.378 188.642 1.00 49.11 109 VAL A O 1
ATOM 529 N N . VAL A 1 76 ? -26.922 22.268 189.790 1.00 43.37 110 VAL A N 1
ATOM 530 C CA . VAL A 1 76 ? -25.981 21.524 190.617 1.00 42.82 110 VAL A CA 1
ATOM 531 C C . VAL A 1 76 ? -25.885 20.093 190.102 1.00 43.04 110 VAL A C 1
ATOM 532 O O . VAL A 1 76 ? -26.880 19.371 190.073 1.00 51.75 110 VAL A O 1
ATOM 536 N N . VAL A 1 77 ? -24.683 19.691 189.701 1.00 50.88 111 VAL A N 1
ATOM 537 C CA . VAL A 1 77 ? -24.473 18.389 189.078 1.00 47.11 111 VAL A CA 1
ATOM 538 C C . VAL A 1 77 ? -23.934 17.378 190.085 1.00 51.88 111 VAL A C 1
ATOM 539 O O . VAL A 1 77 ? -22.776 17.455 190.493 1.00 49.65 111 VAL A O 1
ATOM 543 N N . ASN A 1 78 ? -24.786 16.433 190.473 1.00 52.41 112 ASN A N 1
ATOM 544 C CA . ASN A 1 78 ? -24.408 15.364 191.391 1.00 48.07 112 ASN A CA 1
ATOM 545 C C . ASN A 1 78 ? -24.567 13.996 190.736 1.00 50.76 112 ASN A C 1
ATOM 546 O O . ASN A 1 78 ? -25.510 13.260 191.030 1.00 54.23 112 ASN A O 1
ATOM 551 N N . ILE A 1 79 ? -23.633 13.668 189.847 1.00 48.75 113 ILE A N 1
ATOM 552 C CA . ILE A 1 79 ? -23.669 12.421 189.092 1.00 50.60 113 ILE A CA 1
ATOM 553 C C . ILE A 1 79 ? -22.573 11.471 189.573 1.00 51.97 113 ILE A C 1
ATOM 554 O O . ILE A 1 79 ? -21.447 11.897 189.835 1.00 48.79 113 ILE A O 1
ATOM 559 N N . ASN A 1 80 ? -22.903 10.186 189.673 1.00 50.06 114 ASN A N 1
ATOM 560 C CA . ASN A 1 80 ? -21.967 9.187 190.177 1.00 55.58 114 ASN A CA 1
ATOM 561 C C . ASN A 1 80 ? -20.687 9.116 189.351 1.00 59.75 114 ASN A C 1
ATOM 562 O O . ASN A 1 80 ? -20.727 9.212 188.126 1.00 55.75 114 ASN A O 1
ATOM 567 N N . THR A 1 81 ? -19.559 8.949 190.039 1.00 55.96 115 THR A N 1
ATOM 568 C CA . THR A 1 81 ? -18.233 8.882 189.417 1.00 47.62 115 THR A CA 1
ATOM 569 C C . THR A 1 81 ? -17.765 10.232 188.873 1.00 52.04 115 THR A C 1
ATOM 570 O O . THR A 1 81 ? -16.642 10.351 188.379 1.00 53.59 115 THR A O 1
ATOM 574 N N . VAL A 1 82 ? -18.626 11.243 188.960 1.00 49.56 116 VAL A N 1
ATOM 575 C CA . VAL A 1 82 ? -18.288 12.590 188.512 1.00 51.49 116 VAL A CA 1
ATOM 576 C C . VAL A 1 82 ? -18.162 13.513 189.714 1.00 52.17 116 VAL A C 1
ATOM 577 O O . VAL A 1 82 ? -19.116 13.677 190.473 1.00 55.70 116 VAL A O 1
ATOM 581 N N . GLN A 1 83 ? -16.986 14.107 189.890 1.00 57.56 117 GLN A N 1
ATOM 582 C CA . GLN A 1 83 ? -16.788 15.072 190.960 1.00 54.49 117 GLN A CA 1
ATOM 583 C C . GLN A 1 83 ? -17.800 16.199 190.787 1.00 51.03 117 GLN A C 1
ATOM 584 O O . GLN A 1 83 ? -17.801 16.875 189.757 1.00 57.58 117 GLN A O 1
ATOM 590 N N . PRO A 1 84 ? -18.666 16.408 191.794 1.00 51.25 118 PRO A N 1
ATOM 591 C CA . PRO A 1 84 ? -19.787 17.333 191.599 1.00 54.09 118 PRO A CA 1
ATOM 592 C C . PRO A 1 84 ? -19.345 18.768 191.354 1.00 47.20 118 PRO A C 1
ATOM 593 O O . PRO A 1 84 ? -18.256 19.162 191.765 1.00 54.52 118 PRO A O 1
ATOM 597 N N . PHE A 1 85 ? -20.194 19.531 190.674 1.00 54.44 119 PHE A N 1
ATOM 598 C CA . PHE A 1 85 ? -19.903 20.922 190.368 1.00 47.66 119 PHE A CA 1
ATOM 599 C C . PHE A 1 85 ? -21.196 21.680 190.115 1.00 44.10 119 PHE A C 1
ATOM 600 O O . PHE A 1 85 ? -22.261 21.078 189.984 1.00 45.37 119 PHE A O 1
ATOM 608 N N . THR A 1 86 ? -21.093 23.004 190.066 1.00 48.88 120 THR A N 1
ATOM 609 C CA . THR A 1 86 ? -22.236 23.863 189.785 1.00 52.13 120 THR A CA 1
ATOM 610 C C . THR A 1 86 ? -21.993 24.616 188.487 1.00 45.80 120 THR A C 1
ATOM 611 O O . THR A 1 86 ? -20.859 24.979 188.180 1.00 51.59 120 THR A O 1
ATOM 615 N N . ARG A 1 87 ? -23.061 24.838 187.726 1.00 52.60 121 ARG A N 1
ATOM 616 C CA . ARG A 1 87 ? -22.984 25.619 186.497 1.00 44.02 121 ARG A CA 1
ATOM 617 C C . ARG A 1 87 ? -24.081 26.670 186.470 1.00 39.57 121 ARG A C 1
ATOM 618 O O . ARG A 1 87 ? -25.244 26.377 186.747 1.00 49.58 121 ARG A O 1
ATOM 626 N N . ARG A 1 88 ? -23.697 27.894 186.129 1.00 47.52 122 ARG A N 1
ATOM 627 C CA . ARG A 1 88 ? -24.645 28.983 185.959 1.00 45.54 122 ARG A CA 1
ATOM 628 C C . ARG A 1 88 ? -24.687 29.379 184.489 1.00 48.05 122 ARG A C 1
ATOM 629 O O . ARG A 1 88 ? -23.644 29.543 183.857 1.00 38.62 122 ARG A O 1
ATOM 637 N N . THR A 1 89 ? -25.895 29.520 183.952 1.00 43.54 123 THR A N 1
ATOM 638 C CA . THR A 1 89 ? -26.083 29.856 182.548 1.00 44.66 123 THR A CA 1
ATOM 639 C C . THR A 1 89 ? -27.148 30.935 182.397 1.00 49.90 123 THR A C 1
ATOM 640 O O . THR A 1 89 ? -28.201 30.857 183.030 1.00 48.03 123 THR A O 1
ATOM 644 N N . PRO A 1 90 ? -26.883 31.951 181.559 1.00 51.59 124 PRO A N 1
ATOM 645 C CA . PRO A 1 90 ? -27.939 32.939 181.319 1.00 48.69 124 PRO A CA 1
ATOM 646 C C . PRO A 1 90 ? -29.103 32.347 180.534 1.00 52.44 124 PRO A C 1
ATOM 647 O O . PRO A 1 90 ? -28.885 31.595 179.584 1.00 54.27 124 PRO A O 1
ATOM 651 N N . LEU A 1 91 ? -30.326 32.680 180.934 1.00 54.19 125 LEU A N 1
ATOM 652 C CA . LEU A 1 91 ? -31.512 32.192 180.242 1.00 51.49 125 LEU A CA 1
ATOM 653 C C . LEU A 1 91 ? -31.634 32.828 178.866 1.00 52.53 125 LEU A C 1
ATOM 654 O O . LEU A 1 91 ? -32.204 32.236 177.952 1.00 53.01 125 LEU A O 1
ATOM 659 N N . ARG A 1 92 ? -31.091 34.035 178.729 1.00 54.26 126 ARG A N 1
ATOM 660 C CA . ARG A 1 92 ? -31.204 34.807 177.498 1.00 59.20 126 ARG A CA 1
ATOM 661 C C . ARG A 1 92 ? -29.836 35.235 176.975 1.00 54.21 126 ARG A C 1
ATOM 662 O O . ARG A 1 92 ? -28.994 35.717 177.732 1.00 53.76 126 ARG A O 1
ATOM 670 N N . VAL A 1 93 ? -29.626 35.050 175.675 1.00 54.50 127 VAL A N 1
ATOM 671 C CA . VAL A 1 93 ? -28.433 35.549 175.003 1.00 53.87 127 VAL A CA 1
ATOM 672 C C . VAL A 1 93 ? -28.824 36.129 173.646 1.00 56.91 127 VAL A C 1
ATOM 673 O O . VAL A 1 93 ? -29.977 36.018 173.225 1.00 49.94 127 VAL A O 1
ATOM 677 N N . LYS A 1 94 ? -27.858 36.741 172.967 1.00 57.89 128 LYS A N 1
ATOM 678 C CA . LYS A 1 94 ? -28.104 37.371 171.675 1.00 60.83 128 LYS A CA 1
ATOM 679 C C . LYS A 1 94 ? -27.609 36.500 170.524 1.00 57.96 128 LYS A C 1
ATOM 680 O O . LYS A 1 94 ? -26.583 35.828 170.636 1.00 55.37 128 LYS A O 1
ATOM 686 N N . ARG A 1 95 ? -28.354 36.524 169.422 1.00 53.78 129 ARG A N 1
ATOM 687 C CA . ARG A 1 95 ? -28.009 35.775 168.217 1.00 51.37 129 ARG A CA 1
ATOM 688 C C . ARG A 1 95 ? -27.824 36.750 167.058 1.00 49.61 129 ARG A C 1
ATOM 689 O O . ARG A 1 95 ? -28.776 37.408 166.639 1.00 54.70 129 ARG A O 1
ATOM 697 N N . GLU A 1 96 ? -26.598 36.842 166.548 1.00 47.63 130 GLU A N 1
ATOM 698 C CA . GLU A 1 96 ? -26.283 37.779 165.474 1.00 47.71 130 GLU A CA 1
ATOM 699 C C . GLU A 1 96 ? -26.129 37.060 164.135 1.00 52.64 130 GLU A C 1
ATOM 700 O O . GLU A 1 96 ? -25.259 36.202 163.976 1.00 50.27 130 GLU A O 1
ATOM 706 N N . LYS A 1 97 ? -26.979 37.426 163.179 1.00 53.50 131 LYS A N 1
ATOM 707 C CA . LYS A 1 97 ? -26.970 36.823 161.849 1.00 56.86 131 LYS A CA 1
ATOM 708 C C . LYS A 1 97 ? -26.822 37.891 160.768 1.00 54.87 131 LYS A C 1
ATOM 709 O O . LYS A 1 97 ? -27.560 38.876 160.749 1.00 50.45 131 LYS A O 1
ATOM 715 N N . TRP A 1 98 ? -25.866 37.680 159.868 1.00 54.41 132 TRP A N 1
ATOM 716 C CA . TRP A 1 98 ? -25.557 38.646 158.820 1.00 50.51 132 TRP A CA 1
ATOM 717 C C . TRP A 1 98 ? -26.287 38.342 157.518 1.00 57.55 132 TRP A C 1
ATOM 718 O O . TRP A 1 98 ? -26.326 37.195 157.071 1.00 58.44 132 TRP A O 1
ATOM 729 N N . TYR A 1 99 ? -26.858 39.378 156.912 1.00 62.31 133 TYR A N 1
ATOM 730 C CA . TYR A 1 99 ? -27.424 39.261 155.575 1.00 62.23 133 TYR A CA 1
ATOM 731 C C . TYR A 1 99 ? -26.374 39.608 154.529 1.00 53.68 133 TYR A C 1
ATOM 732 O O . TYR A 1 99 ? -25.738 40.660 154.601 1.00 59.24 133 TYR A O 1
ATOM 741 N N . THR A 1 100 ? -26.201 38.716 153.559 1.00 51.18 134 THR A N 1
ATOM 742 C CA . THR A 1 100 ? -25.298 38.954 152.440 1.00 59.33 134 THR A CA 1
ATOM 743 C C . THR A 1 100 ? -26.077 38.958 151.136 1.00 60.96 134 THR A C 1
ATOM 744 O O . THR A 1 100 ? -26.836 38.031 150.850 1.00 63.60 134 THR A O 1
ATOM 748 N N . CYS A 1 101 ? -25.890 40.012 150.352 1.00 65.27 135 CYS A N 1
ATOM 749 C CA . CYS A 1 101 ? -26.540 40.119 149.056 1.00 69.59 135 CYS A CA 1
ATOM 750 C C . CYS A 1 101 ? -25.958 39.099 148.082 1.00 73.52 135 CYS A C 1
ATOM 751 O O . CYS A 1 101 ? -24.950 39.357 147.426 1.00 72.05 135 CYS A O 1
ATOM 754 N N . SER A 1 102 ? -26.601 37.940 147.994 1.00 80.69 136 SER A N 1
ATOM 755 C CA . SER A 1 102 ? -26.124 36.866 147.132 1.00 84.05 136 SER A CA 1
ATOM 756 C C . SER A 1 102 ? -26.836 36.890 145.787 1.00 87.22 136 SER A C 1
ATOM 757 O O . SER A 1 102 ? -27.791 37.640 145.594 1.00 91.19 136 SER A O 1
ATOM 760 N N . SER A 1 103 ? -26.373 36.059 144.860 1.00 83.99 137 SER A N 1
ATOM 761 C CA . SER A 1 103 ? -26.987 35.966 143.540 1.00 87.73 137 SER A CA 1
ATOM 762 C C . SER A 1 103 ? -28.444 35.520 143.640 1.00 88.95 137 SER A C 1
ATOM 763 O O . SER A 1 103 ? -29.223 35.697 142.704 1.00 84.30 137 SER A O 1
ATOM 766 N N . SER A 1 104 ? -28.805 34.945 144.783 1.00 92.10 138 SER A N 1
ATOM 767 C CA . SER A 1 104 ? -30.167 34.486 145.020 1.00 93.35 138 SER A CA 1
ATOM 768 C C . SER A 1 104 ? -31.116 35.665 145.215 1.00 93.47 138 SER A C 1
ATOM 769 O O . SER A 1 104 ? -30.679 36.800 145.415 1.00 88.08 138 SER A O 1
ATOM 772 N N . CYS A 1 115 ? -30.529 42.311 145.336 1.00 86.41 149 CYS A N 1
ATOM 773 C CA . CYS A 1 115 ? -31.072 41.503 146.421 1.00 89.48 149 CYS A CA 1
ATOM 774 C C . CYS A 1 115 ? -32.009 42.336 147.287 1.00 95.87 149 CYS A C 1
ATOM 775 O O . CYS A 1 115 ? -32.186 42.058 148.473 1.00 93.92 149 CYS A O 1
ATOM 778 N N . HIS A 1 116 ? -32.609 43.355 146.681 1.00 99.86 150 HIS A N 1
ATOM 779 C CA . HIS A 1 116 ? -33.459 44.295 147.402 1.00 103.18 150 HIS A CA 1
ATOM 780 C C . HIS A 1 116 ? -34.691 43.621 148.001 1.00 100.99 150 HIS A C 1
ATOM 781 O O . HIS A 1 116 ? -35.091 43.931 149.124 1.00 93.82 150 HIS A O 1
ATOM 788 N N . ARG A 1 117 ? -35.288 42.699 147.252 1.00 107.06 151 ARG A N 1
ATOM 789 C CA . ARG A 1 117 ? -36.522 42.043 147.677 1.00 110.35 151 ARG A CA 1
ATOM 790 C C . ARG A 1 117 ? -36.286 41.050 148.816 1.00 107.08 151 ARG A C 1
ATOM 791 O O . ARG A 1 117 ? -37.111 40.929 149.722 1.00 101.55 151 ARG A O 1
ATOM 799 N N . LYS A 1 118 ? -35.170 40.331 148.759 1.00 103.94 152 LYS A N 1
ATOM 800 C CA . LYS A 1 118 ? -34.840 39.353 149.792 1.00 99.16 152 LYS A CA 1
ATOM 801 C C . LYS A 1 118 ? -34.202 40.011 151.013 1.00 95.83 152 LYS A C 1
ATOM 802 O O . LYS A 1 118 ? -34.076 39.389 152.070 1.00 90.62 152 LYS A O 1
ATOM 808 N N . HIS A 1 119 ? -33.804 41.270 150.863 1.00 90.19 153 HIS A N 1
ATOM 809 C CA . HIS A 1 119 ? -33.116 41.993 151.925 1.00 83.68 153 HIS A CA 1
ATOM 810 C C . HIS A 1 119 ? -34.089 42.560 152.957 1.00 89.03 153 HIS A C 1
ATOM 811 O O . HIS A 1 119 ? -33.900 42.380 154.160 1.00 91.63 153 HIS A O 1
ATOM 818 N N . ASP A 1 120 ? -35.129 43.243 152.492 1.00 97.42 154 ASP A N 1
ATOM 819 C CA . ASP A 1 120 ? -36.053 43.915 153.403 1.00 96.13 154 ASP A CA 1
ATOM 820 C C . ASP A 1 120 ? -36.981 42.935 154.119 1.00 93.13 154 ASP A C 1
ATOM 821 O O . ASP A 1 120 ? -37.545 43.268 155.160 1.00 93.67 154 ASP A O 1
ATOM 826 N N . GLU A 1 121 ? -37.144 41.732 153.574 1.00 92.94 155 GLU A N 1
ATOM 827 C CA . GLU A 1 121 ? -37.921 40.710 154.265 1.00 96.28 155 GLU A CA 1
ATOM 828 C C . GLU A 1 121 ? -37.083 40.159 155.415 1.00 89.54 155 GLU A C 1
ATOM 829 O O . GLU A 1 121 ? -37.584 39.980 156.525 1.00 85.81 155 GLU A O 1
ATOM 835 N N . PHE A 1 122 ? -35.803 39.910 155.144 1.00 85.42 156 PHE A N 1
ATOM 836 C CA . PHE A 1 122 ? -34.848 39.553 156.189 1.00 79.62 156 PHE A CA 1
ATOM 837 C C . PHE A 1 122 ? -34.892 40.616 157.278 1.00 79.35 156 PHE A C 1
ATOM 838 O O . PHE A 1 122 ? -34.846 40.309 158.470 1.00 74.90 156 PHE A O 1
ATOM 846 N N . ARG A 1 123 ? -34.987 41.870 156.848 1.00 79.42 157 ARG A N 1
ATOM 847 C CA . ARG A 1 123 ? -35.103 42.999 157.759 1.00 80.61 157 ARG A CA 1
ATOM 848 C C . ARG A 1 123 ? -36.391 42.893 158.563 1.00 84.52 157 ARG A C 1
ATOM 849 O O . ARG A 1 123 ? -36.398 43.082 159.779 1.00 78.44 157 ARG A O 1
ATOM 857 N N . ASN A 1 124 ? -37.479 42.576 157.868 1.00 89.42 158 ASN A N 1
ATOM 858 C CA . ASN A 1 124 ? -38.794 42.491 158.488 1.00 91.12 158 ASN A CA 1
ATOM 859 C C . ASN A 1 124 ? -38.888 41.309 159.452 1.00 82.16 158 ASN A C 1
ATOM 860 O O . ASN A 1 124 ? -39.433 41.446 160.544 1.00 70.65 158 ASN A O 1
ATOM 865 N N . LYS A 1 125 ? -38.362 40.152 159.049 1.00 85.70 159 LYS A N 1
ATOM 866 C CA . LYS A 1 125 ? -38.334 38.978 159.925 1.00 78.39 159 LYS A CA 1
ATOM 867 C C . LYS A 1 125 ? -37.652 39.307 161.246 1.00 74.29 159 LYS A C 1
ATOM 868 O O . LYS A 1 125 ? -38.156 38.964 162.314 1.00 78.35 159 LYS A O 1
ATOM 874 N N . CYS A 1 126 ? -36.510 39.983 161.159 1.00 74.68 160 CYS A N 1
ATOM 875 C CA . CYS A 1 126 ? -35.737 40.361 162.335 1.00 73.64 160 CYS A CA 1
ATOM 876 C C . CYS A 1 126 ? -36.557 41.217 163.285 1.00 72.99 160 CYS A C 1
ATOM 877 O O . CYS A 1 126 ? -36.672 40.908 164.471 1.00 78.35 160 CYS A O 1
ATOM 880 N N . ILE A 1 127 ? -37.119 42.299 162.762 1.00 76.30 161 ILE A N 1
ATOM 881 C CA . ILE A 1 127 ? -37.979 43.157 163.561 1.00 82.02 161 ILE A CA 1
ATOM 882 C C . ILE A 1 127 ? -39.177 42.338 164.036 1.00 82.98 161 ILE A C 1
ATOM 883 O O . ILE A 1 127 ? -39.421 42.223 165.238 1.00 78.26 161 ILE A O 1
ATOM 888 N N . SER A 1 128 ? -39.887 41.737 163.084 1.00 81.12 162 SER A N 1
ATOM 889 C CA . SER A 1 128 ? -41.132 41.019 163.357 1.00 80.57 162 SER A CA 1
ATOM 890 C C . SER A 1 128 ? -40.990 39.951 164.438 1.00 79.45 162 SER A C 1
ATOM 891 O O . SER A 1 128 ? -41.920 39.723 165.211 1.00 82.51 162 SER A O 1
ATOM 894 N N . GLU A 1 129 ? -39.830 39.303 164.495 1.00 80.96 163 GLU A N 1
ATOM 895 C CA . GLU A 1 129 ? -39.617 38.213 165.442 1.00 71.04 163 GLU A CA 1
ATOM 896 C C . GLU A 1 129 ? -39.023 38.709 166.762 1.00 68.37 163 GLU A C 1
ATOM 897 O O . GLU A 1 129 ? -38.588 37.909 167.590 1.00 68.92 163 GLU A O 1
ATOM 903 N N . GLY A 1 130 ? -39.006 40.026 166.951 1.00 72.11 164 GLY A N 1
ATOM 904 C CA . GLY A 1 130 ? -38.558 40.620 168.200 1.00 67.39 164 GLY A CA 1
ATOM 905 C C . GLY A 1 130 ? -37.127 41.127 168.172 1.00 64.60 164 GLY A C 1
ATOM 906 O O . GLY A 1 130 ? -36.681 41.781 169.113 1.00 61.70 164 GLY A O 1
ATOM 907 N N . GLY A 1 131 ? -36.408 40.833 167.093 1.00 75.82 165 GLY A N 1
ATOM 908 C CA . GLY A 1 131 ? -35.012 41.220 166.978 1.00 72.85 165 GLY A CA 1
ATOM 909 C C . GLY A 1 131 ? -34.822 42.658 166.531 1.00 74.30 165 GLY A C 1
ATOM 910 O O . GLY A 1 131 ? -35.794 43.361 166.251 1.00 78.07 165 GLY A O 1
ATOM 911 N N . ARG A 1 132 ? -33.564 43.090 166.469 1.00 71.50 166 ARG A N 1
ATOM 912 C CA . ARG A 1 132 ? -33.211 44.423 165.988 1.00 75.31 166 ARG A CA 1
ATOM 913 C C . ARG A 1 132 ? -32.268 44.337 164.793 1.00 72.82 166 ARG A C 1
ATOM 914 O O . ARG A 1 132 ? -31.316 43.555 164.799 1.00 61.47 166 ARG A O 1
ATOM 922 N N . TYR A 1 133 ? -32.537 45.151 163.776 1.00 78.13 167 TYR A N 1
ATOM 923 C CA . TYR A 1 133 ? -31.732 45.162 162.561 1.00 68.77 167 TYR A CA 1
ATOM 924 C C . TYR A 1 133 ? -30.791 46.364 162.522 1.00 63.58 167 TYR A C 1
ATOM 925 O O . TYR A 1 133 ? -31.161 47.469 162.922 1.00 69.36 167 TYR A O 1
ATOM 934 N N . THR A 1 134 ? -29.576 46.132 162.035 1.00 66.37 168 THR A N 1
ATOM 935 C CA . THR A 1 134 ? -28.562 47.176 161.913 1.00 64.11 168 THR A CA 1
ATOM 936 C C . THR A 1 134 ? -27.989 47.200 160.498 1.00 67.82 168 THR A C 1
ATOM 937 O O . THR A 1 134 ? -27.566 46.169 159.977 1.00 63.69 168 THR A O 1
ATOM 941 N N . THR A 1 135 ? -27.974 48.381 159.884 1.00 66.39 169 THR A N 1
ATOM 942 C CA . THR A 1 135 ? -27.418 48.548 158.545 1.00 57.02 169 THR A CA 1
ATOM 943 C C . THR A 1 135 ? -25.915 48.797 158.613 1.00 53.12 169 THR A C 1
ATOM 944 O O . THR A 1 135 ? -25.440 49.513 159.495 1.00 61.07 169 THR A O 1
ATOM 948 N N . GLU A 1 136 ? -25.174 48.207 157.678 1.00 51.35 170 GLU A N 1
ATOM 949 C CA . GLU A 1 136 ? -23.724 48.383 157.609 1.00 55.25 170 GLU A CA 1
ATOM 950 C C . GLU A 1 136 ? -23.290 49.006 156.284 1.00 59.22 170 GLU A C 1
ATOM 951 O O . GLU A 1 136 ? -22.122 49.360 156.110 1.00 72.09 170 GLU A O 1
ATOM 957 N N . SER A 1 137 ? -24.231 49.139 155.353 1.00 53.98 171 SER A N 1
ATOM 958 C CA . SER A 1 137 ? -23.949 49.757 154.064 1.00 62.75 171 SER A CA 1
ATOM 959 C C . SER A 1 137 ? -25.122 50.626 153.622 1.00 63.65 171 SER A C 1
ATOM 960 O O . SER A 1 137 ? -26.281 50.285 153.858 1.00 56.70 171 SER A O 1
ATOM 963 N N . SER A 1 138 ? -24.811 51.751 152.986 1.00 69.57 172 SER A N 1
ATOM 964 C CA . SER A 1 138 ? -25.836 52.663 152.495 1.00 71.83 172 SER A CA 1
ATOM 965 C C . SER A 1 138 ? -26.688 52.001 151.414 1.00 69.85 172 SER A C 1
ATOM 966 O O . SER A 1 138 ? -27.873 52.307 151.271 1.00 70.49 172 SER A O 1
ATOM 969 N N . LYS A 1 139 ? -26.075 51.093 150.660 1.00 64.76 173 LYS A N 1
ATOM 970 C CA . LYS A 1 139 ? -26.772 50.344 149.620 1.00 75.52 173 LYS A CA 1
ATOM 971 C C . LYS A 1 139 ? -26.365 48.873 149.672 1.00 69.74 173 LYS A C 1
ATOM 972 O O . LYS A 1 139 ? -25.205 48.551 149.932 1.00 65.73 173 LYS A O 1
ATOM 978 N N . CYS A 1 140 ? -27.325 47.988 149.424 1.00 67.10 174 CYS A N 1
ATOM 979 C CA . CYS A 1 140 ? -27.093 46.550 149.505 1.00 63.19 174 CYS A CA 1
ATOM 980 C C . CYS A 1 140 ? -26.676 45.995 148.143 1.00 68.75 174 CYS A C 1
ATOM 981 O O . CYS A 1 140 ? -27.519 45.599 147.338 1.00 68.30 174 CYS A O 1
ATOM 984 N N . ARG A 1 141 ? -25.368 45.978 147.894 1.00 65.89 175 ARG A N 1
ATOM 985 C CA . ARG A 1 141 ? -24.820 45.525 146.617 1.00 62.14 175 ARG A CA 1
ATOM 986 C C . ARG A 1 141 ? -24.443 44.049 146.673 1.00 64.44 175 ARG A C 1
ATOM 987 O O . ARG A 1 141 ? -24.219 43.507 147.751 1.00 61.39 175 ARG A O 1
ATOM 995 N N . LEU A 1 142 ? -24.361 43.414 145.506 1.00 57.17 176 LEU A N 1
ATOM 996 C CA . LEU A 1 142 ? -24.016 41.996 145.409 1.00 63.53 176 LEU A CA 1
ATOM 997 C C . LEU A 1 142 ? -22.729 41.668 146.165 1.00 58.25 176 LEU A C 1
ATOM 998 O O . LEU A 1 142 ? -21.700 42.318 145.975 1.00 57.53 176 LEU A O 1
ATOM 1003 N N . GLY A 1 143 ? -22.800 40.652 147.019 1.00 60.15 177 GLY A N 1
ATOM 1004 C CA . GLY A 1 143 ? -21.643 40.183 147.757 1.00 63.59 177 GLY A CA 1
ATOM 1005 C C . GLY A 1 143 ? -21.320 41.036 148.969 1.00 55.21 177 GLY A C 1
ATOM 1006 O O . GLY A 1 143 ? -20.278 40.852 149.598 1.00 52.72 177 GLY A O 1
ATOM 1007 N N . GLU A 1 144 ? -22.213 41.966 149.299 1.00 52.14 178 GLU A N 1
ATOM 1008 C CA . GLU A 1 144 ? -21.985 42.896 150.399 1.00 56.54 178 GLU A CA 1
ATOM 1009 C C . GLU A 1 144 ? -22.660 42.443 151.686 1.00 56.87 178 GLU A C 1
ATOM 1010 O O . GLU A 1 144 ? -23.758 41.886 151.661 1.00 52.46 178 GLU A O 1
ATOM 1016 N N . LYS A 1 145 ? -21.992 42.690 152.809 1.00 51.73 179 LYS A N 1
ATOM 1017 C CA . LYS A 1 145 ? -22.612 42.543 154.117 1.00 50.65 179 LYS A CA 1
ATOM 1018 C C . LYS A 1 145 ? -23.452 43.779 154.395 1.00 52.19 179 LYS A C 1
ATOM 1019 O O . LYS A 1 145 ? -22.965 44.763 154.951 1.00 55.16 179 LYS A O 1
ATOM 1025 N N . CYS A 1 146 ? -24.718 43.718 153.998 1.00 54.84 180 CYS A N 1
ATOM 1026 C CA . CYS A 1 146 ? -25.590 44.884 154.032 1.00 59.70 180 CYS A CA 1
ATOM 1027 C C . CYS A 1 146 ? -26.021 45.248 155.448 1.00 56.90 180 CYS A C 1
ATOM 1028 O O . CYS A 1 146 ? -26.350 46.401 155.725 1.00 54.59 180 CYS A O 1
ATOM 1031 N N . GLY A 1 147 ? -26.025 44.261 156.337 1.00 62.74 181 GLY A N 1
ATOM 1032 C CA . GLY A 1 147 ? -26.441 44.476 157.710 1.00 56.17 181 GLY A CA 1
ATOM 1033 C C . GLY A 1 147 ? -26.643 43.163 158.437 1.00 56.89 181 GLY A C 1
ATOM 1034 O O . GLY A 1 147 ? -26.411 42.095 157.870 1.00 51.33 181 GLY A O 1
ATOM 1035 N N . TYR A 1 148 ? -27.079 43.241 159.692 1.00 60.60 182 TYR A N 1
ATOM 1036 C CA . TYR A 1 148 ? -27.280 42.050 160.507 1.00 60.63 182 TYR A CA 1
ATOM 1037 C C . TYR A 1 148 ? -28.482 42.199 161.432 1.00 60.70 182 TYR A C 1
ATOM 1038 O O . TYR A 1 148 ? -28.987 43.304 161.642 1.00 63.04 182 TYR A O 1
ATOM 1047 N N . CYS A 1 149 ? -28.929 41.072 161.976 1.00 55.43 183 CYS A N 1
ATOM 1048 C CA . CYS A 1 149 ? -30.031 41.041 162.928 1.00 62.58 183 CYS A CA 1
ATOM 1049 C C . CYS A 1 149 ? -29.542 40.557 164.286 1.00 58.04 183 CYS A C 1
ATOM 1050 O O . CYS A 1 149 ? -28.866 39.533 164.373 1.00 51.47 183 CYS A O 1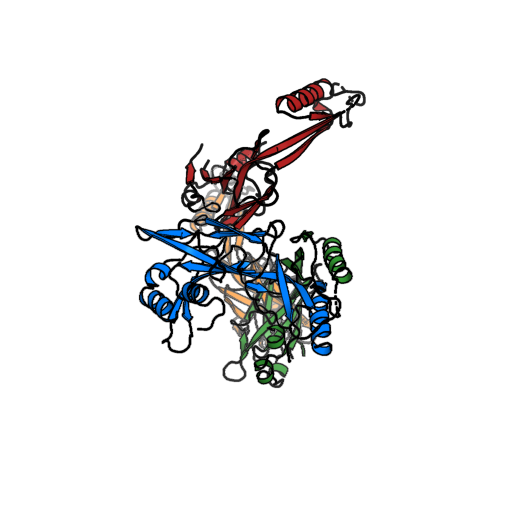
ATOM 1053 N N . LYS A 1 150 ? -29.879 41.298 165.338 1.00 56.94 184 LYS A N 1
ATOM 1054 C CA . LYS A 1 150 ? -29.599 40.865 166.704 1.00 61.35 184 LYS A CA 1
ATOM 1055 C C . LYS A 1 150 ? -30.881 40.336 167.334 1.00 63.89 184 LYS A C 1
ATOM 1056 O O . LYS A 1 150 ? -31.824 41.088 167.584 1.00 68.53 184 LYS A O 1
ATOM 1062 N N . GLN A 1 151 ? -30.897 39.032 167.586 1.00 57.73 185 GLN A N 1
ATOM 1063 C CA . GLN A 1 151 ? -32.104 38.328 167.995 1.00 57.82 185 GLN A CA 1
ATOM 1064 C C . GLN A 1 151 ? -31.984 37.798 169.420 1.00 54.29 185 GLN A C 1
ATOM 1065 O O . GLN A 1 151 ? -30.936 37.288 169.815 1.00 53.02 185 GLN A O 1
ATOM 1071 N N . ASN A 1 152 ? -33.062 37.927 170.186 1.00 62.22 186 ASN A N 1
ATOM 1072 C CA . ASN A 1 152 ? -33.127 37.340 171.518 1.00 53.77 186 ASN A CA 1
ATOM 1073 C C . ASN A 1 152 ? -33.508 35.868 171.436 1.00 57.60 186 ASN A C 1
ATOM 1074 O O . ASN A 1 152 ? -34.541 35.518 170.864 1.00 58.16 186 ASN A O 1
ATOM 1079 N N . VAL A 1 153 ? -32.660 35.012 171.999 1.00 55.84 187 VAL A N 1
ATOM 1080 C CA . VAL A 1 153 ? -32.919 33.578 172.040 1.00 53.78 187 VAL A CA 1
ATOM 1081 C C . VAL A 1 153 ? -32.778 33.076 173.474 1.00 54.30 187 VAL A C 1
ATOM 1082 O O . VAL A 1 153 ? -32.047 33.665 174.274 1.00 49.66 187 VAL A O 1
ATOM 1086 N N . TYR A 1 154 ? -33.475 31.987 173.791 1.00 56.35 188 TYR A N 1
ATOM 1087 C CA . TYR A 1 154 ? -33.641 31.561 175.176 1.00 50.38 188 TYR A CA 1
ATOM 1088 C C . TYR A 1 154 ? -33.303 30.089 175.391 1.00 52.85 188 TYR A C 1
ATOM 1089 O O . TYR A 1 154 ? -33.599 29.241 174.549 1.00 54.52 188 TYR A O 1
ATOM 1098 N N . LEU A 1 155 ? -32.698 29.802 176.541 1.00 46.51 189 LEU A N 1
ATOM 1099 C CA . LEU A 1 155 ? -32.140 28.484 176.832 1.00 52.21 189 LEU A CA 1
ATOM 1100 C C . LEU A 1 155 ? -33.195 27.381 176.845 1.00 45.67 189 LEU A C 1
ATOM 1101 O O . LEU A 1 155 ? -34.210 27.484 177.534 1.00 46.53 189 LEU A O 1
ATOM 1106 N N . ALA A 1 156 ? -32.935 26.326 176.076 1.00 49.85 190 ALA A N 1
ATOM 1107 C CA . ALA A 1 156 ? -33.831 25.177 175.990 1.00 49.85 190 ALA A CA 1
ATOM 1108 C C . ALA A 1 156 ? -33.104 23.897 176.387 1.00 52.32 190 ALA A C 1
ATOM 1109 O O . ALA A 1 156 ? -33.632 23.085 177.148 1.00 50.25 190 ALA A O 1
ATOM 1111 N N . THR A 1 157 ? -31.893 23.725 175.864 1.00 54.34 191 THR A N 1
ATOM 1112 C CA . THR A 1 157 ? -31.095 22.534 176.134 1.00 59.67 191 THR A CA 1
ATOM 1113 C C . THR A 1 157 ? -29.682 22.913 176.572 1.00 56.76 191 THR A C 1
ATOM 1114 O O . THR A 1 157 ? -29.024 23.733 175.929 1.00 50.65 191 THR A O 1
ATOM 1118 N N . LEU A 1 158 ? -29.228 22.304 177.665 1.00 55.93 192 LEU A N 1
ATOM 1119 C CA . LEU A 1 158 ? -27.933 22.618 178.261 1.00 53.48 192 LEU A CA 1
ATOM 1120 C C . LEU A 1 158 ? -26.997 21.413 178.213 1.00 53.21 192 LEU A C 1
ATOM 1121 O O . LEU A 1 158 ? -27.291 20.368 178.795 1.00 41.56 192 LEU A O 1
ATOM 1126 N N . TYR A 1 159 ? -25.869 21.570 177.524 1.00 46.17 193 TYR A N 1
ATOM 1127 C CA . TYR A 1 159 ? -24.884 20.499 177.393 1.00 51.38 193 TYR A CA 1
ATOM 1128 C C . TYR A 1 159 ? -23.694 20.730 178.321 1.00 53.31 193 TYR A C 1
ATOM 1129 O O . TYR A 1 159 ? -23.082 21.799 178.303 1.00 53.43 193 TYR A O 1
ATOM 1138 N N . LEU A 1 160 ? -23.371 19.719 179.124 1.00 49.77 194 LEU A N 1
ATOM 1139 C CA . LEU A 1 160 ? -22.215 19.767 180.012 1.00 47.68 194 LEU A CA 1
ATOM 1140 C C . LEU A 1 160 ? -21.255 18.636 179.659 1.00 44.90 194 LEU A C 1
ATOM 1141 O O . LEU A 1 160 ? -21.676 17.603 179.137 1.00 50.40 194 LEU A O 1
ATOM 1146 N N . VAL A 1 161 ? -19.971 18.838 179.943 1.00 41.44 195 VAL A N 1
ATOM 1147 C CA . VAL A 1 161 ? -18.946 17.849 179.621 1.00 50.52 195 VAL A CA 1
ATOM 1148 C C . VAL A 1 161 ? -18.058 17.552 180.826 1.00 49.72 195 VAL A C 1
ATOM 1149 O O . VAL A 1 161 ? -17.508 18.463 181.445 1.00 47.23 195 VAL A O 1
ATOM 1153 N N . ALA A 1 162 ? -17.922 16.268 181.143 1.00 53.00 196 ALA A N 1
ATOM 1154 C CA . ALA A 1 162 ? -17.048 15.823 182.221 1.00 53.16 196 ALA A CA 1
ATOM 1155 C C . ALA A 1 162 ? -15.815 15.128 181.656 1.00 55.29 196 ALA A C 1
ATOM 1156 O O . ALA A 1 162 ? -15.926 14.122 180.955 1.00 52.80 196 ALA A O 1
ATOM 1158 N N . GLY A 1 163 ? -14.642 15.669 181.966 1.00 64.11 197 GLY A N 1
ATOM 1159 C CA . GLY A 1 163 ? -13.391 15.090 181.515 1.00 62.14 197 GLY A CA 1
ATOM 1160 C C . GLY A 1 163 ? -12.960 13.946 182.413 1.00 63.27 197 GLY A C 1
ATOM 1161 O O . GLY A 1 163 ? -13.210 13.961 183.620 1.00 60.18 197 GLY A O 1
ATOM 1162 N N . SER A 1 164 ? -12.311 12.948 181.823 1.00 55.62 198 SER A N 1
ATOM 1163 C CA . SER A 1 164 ? -11.874 11.776 182.569 1.00 55.56 198 SER A CA 1
ATOM 1164 C C . SER A 1 164 ? -10.656 12.060 183.434 1.00 62.60 198 SER A C 1
ATOM 1165 O O . SER A 1 164 ? -9.680 12.669 182.990 1.00 59.41 198 SER A O 1
ATOM 1168 N N . VAL A 1 165 ? -10.741 11.614 184.681 1.00 63.66 199 VAL A N 1
ATOM 1169 C CA . VAL A 1 165 ? -9.607 11.574 185.586 1.00 60.52 199 VAL A CA 1
ATOM 1170 C C . VAL A 1 165 ? -9.300 10.097 185.805 1.00 66.69 199 VAL A C 1
ATOM 1171 O O . VAL A 1 165 ? -10.161 9.247 185.577 1.00 78.06 199 VAL A O 1
ATOM 1175 N N . GLY A 1 166 ? -8.080 9.779 186.221 1.00 53.00 200 GLY A N 1
ATOM 1176 C CA . GLY A 1 166 ? -7.730 8.401 186.508 1.00 61.13 200 GLY A CA 1
ATOM 1177 C C . GLY A 1 166 ? -8.600 7.834 187.616 1.00 64.63 200 GLY A C 1
ATOM 1178 O O . GLY A 1 166 ? -9.336 8.567 188.276 1.00 66.99 200 GLY A O 1
ATOM 1179 N N . GLY A 1 167 ? -8.522 6.523 187.817 1.00 61.20 201 GLY A N 1
ATOM 1180 C CA . GLY A 1 167 ? -9.258 5.875 188.886 1.00 57.98 201 GLY A CA 1
ATOM 1181 C C . GLY A 1 167 ? -10.764 5.969 188.732 1.00 60.61 201 GLY A C 1
ATOM 1182 O O . GLY A 1 167 ? -11.477 6.237 189.701 1.00 57.96 201 GLY A O 1
ATOM 1183 N N . GLY A 1 168 ? -11.247 5.744 187.513 1.00 56.99 202 GLY A N 1
ATOM 1184 C CA . GLY A 1 168 ? -12.673 5.669 187.245 1.00 53.76 202 GLY A CA 1
ATOM 1185 C C . GLY A 1 168 ? -13.464 6.879 187.706 1.00 48.47 202 GLY A C 1
ATOM 1186 O O . GLY A 1 168 ? -14.656 6.771 187.996 1.00 49.27 202 GLY A O 1
ATOM 1187 N N . MET A 1 169 ? -12.799 8.028 187.773 1.00 51.75 203 MET A N 1
ATOM 1188 C CA . MET A 1 169 ? -13.428 9.264 188.226 1.00 59.50 203 MET A CA 1
ATOM 1189 C C . MET A 1 169 ? -13.462 10.309 187.119 1.00 52.85 203 MET A C 1
ATOM 1190 O O . MET A 1 169 ? -12.632 10.292 186.211 1.00 52.12 203 MET A O 1
ATOM 1195 N N . TYR A 1 170 ? -14.422 11.224 187.212 1.00 50.35 204 TYR A N 1
ATOM 1196 C CA . TYR A 1 170 ? -14.560 12.300 186.238 1.00 51.14 204 TYR A CA 1
ATOM 1197 C C . TYR A 1 170 ? -14.650 13.652 186.934 1.00 52.37 204 TYR A C 1
ATOM 1198 O O . TYR A 1 170 ? -14.775 13.737 188.155 1.00 54.6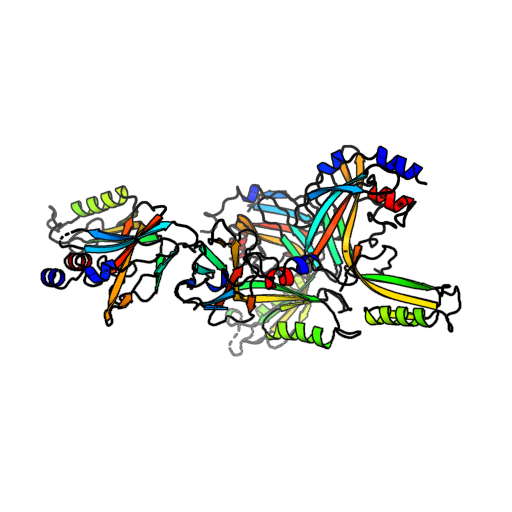2 204 TYR A O 1
ATOM 1207 N N . ARG A 1 171 ? -14.588 14.705 186.130 1.00 56.32 205 ARG A N 1
ATOM 1208 C CA . ARG A 1 171 ? -14.570 16.073 186.623 1.00 54.79 205 ARG A CA 1
ATOM 1209 C C . ARG A 1 171 ? -14.924 16.972 185.447 1.00 50.58 205 ARG A C 1
ATOM 1210 O O . ARG A 1 171 ? -14.570 16.657 184.310 1.00 51.57 205 ARG A O 1
ATOM 1218 N N . GLU A 1 172 ? -15.628 18.073 185.701 1.00 48.93 206 GLU A N 1
ATOM 1219 C CA . GLU A 1 172 ? -16.119 18.907 184.607 1.00 53.48 206 GLU A CA 1
ATOM 1220 C C . GLU A 1 172 ? -14.957 19.404 183.754 1.00 56.01 206 GLU A C 1
ATOM 1221 O O . GLU A 1 172 ? -13.924 19.835 184.270 1.00 59.56 206 GLU A O 1
ATOM 1227 N N . SER A 1 173 ? -15.134 19.318 182.442 1.00 52.91 207 SER A N 1
ATOM 1228 C CA . SER A 1 173 ? -14.087 19.676 181.499 1.00 57.39 207 SER A CA 1
ATOM 1229 C C . SER A 1 173 ? -13.844 21.178 181.481 1.00 60.05 207 SER A C 1
ATOM 1230 O O . SER A 1 173 ? -14.780 21.967 181.356 1.00 60.16 207 SER A O 1
ATOM 1233 N N . ASP A 1 174 ? -12.580 21.567 181.603 1.00 66.99 208 ASP A N 1
ATOM 1234 C CA . ASP A 1 174 ? -12.204 22.971 181.519 1.00 77.15 208 ASP A CA 1
ATOM 1235 C C . ASP A 1 174 ? -12.273 23.455 180.076 1.00 80.19 208 ASP A C 1
ATOM 1236 O O . ASP A 1 174 ? -12.790 24.537 179.799 1.00 81.32 208 ASP A O 1
ATOM 1241 N N . LYS A 1 175 ? -11.759 22.642 179.160 1.00 75.83 209 LYS A N 1
ATOM 1242 C CA . LYS A 1 175 ? -11.688 23.023 177.754 1.00 78.56 209 LYS A CA 1
ATOM 1243 C C . LYS A 1 175 ? -13.058 22.979 177.080 1.00 70.53 209 LYS A C 1
ATOM 1244 O O . LYS A 1 175 ? -13.391 23.863 176.292 1.00 68.18 209 LYS A O 1
ATOM 1250 N N . TYR A 1 176 ? -13.845 21.953 177.392 1.00 70.17 210 TYR A N 1
ATOM 1251 C CA . TYR A 1 176 ? -15.191 21.822 176.840 1.00 56.50 210 TYR A CA 1
ATOM 1252 C C . TYR A 1 176 ? -16.246 22.294 177.831 1.00 54.18 210 TYR A C 1
ATOM 1253 O O . TYR A 1 176 ? -16.751 21.510 178.632 1.00 55.48 210 TYR A O 1
ATOM 1262 N N . GLN A 1 177 ? -16.580 23.579 177.770 1.00 58.72 211 GLN A N 1
ATOM 1263 C CA . GLN A 1 177 ? -17.631 24.134 178.615 1.00 57.62 211 GLN A CA 1
ATOM 1264 C C . GLN A 1 177 ? -19.013 23.771 178.071 1.00 59.62 211 GLN A C 1
ATOM 1265 O O . GLN A 1 177 ? -20.027 23.964 178.743 1.00 56.42 211 GLN A O 1
ATOM 1271 N N . SER A 1 178 ? -19.038 23.246 176.849 1.00 52.72 212 SER A N 1
ATOM 1272 C CA . SER A 1 178 ? -20.265 22.745 176.240 1.00 48.87 212 SER A CA 1
ATOM 1273 C C . SER A 1 178 ? -19.946 21.595 175.288 1.00 45.68 212 SER A C 1
ATOM 1274 O O . SER A 1 178 ? -18.786 21.374 174.939 1.00 44.35 212 SER A O 1
ATOM 1277 N N . ALA A 1 179 ? -20.977 20.867 174.871 1.00 48.86 213 ALA A N 1
ATOM 1278 C CA . ALA A 1 179 ? -20.809 19.770 173.923 1.00 50.32 213 ALA A CA 1
ATOM 1279 C C . ALA A 1 179 ? -20.900 20.277 172.487 1.00 48.77 213 ALA A C 1
ATOM 1280 O O . ALA A 1 179 ? -20.469 19.601 171.555 1.00 50.60 213 ALA A O 1
ATOM 1282 N N . LEU A 1 180 ? -21.469 21.467 172.319 1.00 49.67 214 LEU A N 1
ATOM 1283 C CA . LEU A 1 180 ? -21.608 22.078 171.001 1.00 52.48 214 LEU A CA 1
ATOM 1284 C C . LEU A 1 180 ? -20.437 23.004 170.692 1.00 50.13 214 LEU A C 1
ATOM 1285 O O . LEU A 1 180 ? -20.008 23.778 171.546 1.00 58.46 214 LEU A O 1
ATOM 1290 N N . TYR A 1 181 ? -19.918 22.910 169.471 1.00 51.13 215 TYR A N 1
ATOM 1291 C CA . TYR A 1 181 ? -18.944 23.874 168.969 1.00 56.03 215 TYR A CA 1
ATOM 1292 C C . TYR A 1 181 ? -19.561 25.262 169.071 1.00 50.82 215 TYR A C 1
ATOM 1293 O O . TYR A 1 181 ? -20.749 25.417 168.809 1.00 50.42 215 TYR A O 1
ATOM 1302 N N . PRO A 1 182 ? -18.771 26.284 169.441 1.00 50.58 216 PRO A N 1
ATOM 1303 C CA . PRO A 1 182 ? -17.343 26.336 169.781 1.00 51.49 216 PRO A CA 1
ATOM 1304 C C . PRO A 1 182 ? -17.023 25.978 171.238 1.00 58.00 216 PRO A C 1
ATOM 1305 O O . PRO A 1 182 ? -15.929 26.280 171.715 1.00 57.29 216 PRO A O 1
ATOM 1309 N N . PHE A 1 183 ? -17.977 25.358 171.928 1.00 54.75 217 PHE A N 1
ATOM 1310 C CA . PHE A 1 183 ? -17.750 24.790 173.258 1.00 53.76 217 PHE A CA 1
ATOM 1311 C C . PHE A 1 183 ? -17.528 25.844 174.344 1.00 54.52 217 PHE A C 1
ATOM 1312 O O . PHE A 1 183 ? -16.780 25.610 175.293 1.00 56.88 217 PHE A O 1
ATOM 1320 N N . TYR A 1 184 ? -18.171 26.999 174.206 1.00 56.43 218 TYR A N 1
ATOM 1321 C CA . TYR A 1 184 ? -18.172 27.996 175.274 1.00 50.94 218 TYR A CA 1
ATOM 1322 C C . TYR A 1 184 ? -19.303 27.717 176.268 1.00 51.89 218 TYR A C 1
ATOM 1323 O O . TYR A 1 184 ? -20.113 26.814 176.056 1.00 57.99 218 TYR A O 1
ATOM 1332 N N . ASP A 1 185 ? -19.346 28.490 177.352 1.00 55.96 219 ASP A N 1
ATOM 1333 C CA . ASP A 1 185 ? -20.403 28.365 178.356 1.00 57.84 219 ASP A CA 1
ATOM 1334 C C . ASP A 1 185 ? -21.781 28.588 177.727 1.00 61.60 219 ASP A C 1
ATOM 1335 O O . ASP A 1 185 ? -22.747 27.903 178.071 1.00 53.54 219 ASP A O 1
ATOM 1340 N N . ILE A 1 186 ? -21.860 29.532 176.791 1.00 52.51 220 ILE A N 1
ATOM 1341 C CA . ILE A 1 186 ? -23.133 29.923 176.188 1.00 53.03 220 ILE A CA 1
ATOM 1342 C C . ILE A 1 186 ? -23.421 29.174 174.884 1.00 55.96 220 ILE A C 1
ATOM 1343 O O . ILE A 1 186 ? -24.455 29.396 174.252 1.00 52.53 220 ILE A O 1
ATOM 1348 N N . SER A 1 187 ? -22.511 28.291 174.483 1.00 50.14 221 SER A N 1
ATOM 1349 C CA . SER A 1 187 ? -22.711 27.486 173.281 1.00 53.73 221 SER A CA 1
ATOM 1350 C C . SER A 1 187 ? -23.753 26.402 173.553 1.00 52.13 221 SER A C 1
ATOM 1351 O O . SER A 1 187 ? -23.429 25.214 173.580 1.00 47.38 221 SER A O 1
ATOM 1354 N N . GLN A 1 188 ? -25.002 26.819 173.757 1.00 55.06 222 GLN A N 1
ATOM 1355 C CA . GLN A 1 188 ? -26.073 25.899 174.133 1.00 54.55 222 GLN A CA 1
ATOM 1356 C C . GLN A 1 188 ? -27.253 25.992 173.169 1.00 51.44 222 GLN A C 1
ATOM 1357 O O . GLN A 1 188 ? -27.262 26.822 172.259 1.00 56.14 222 GLN A O 1
ATOM 1363 N N . GLY A 1 189 ? -28.244 25.128 173.373 1.00 48.82 223 GLY A N 1
ATOM 1364 C CA . GLY A 1 189 ? -29.438 25.127 172.551 1.00 48.19 223 GLY A CA 1
ATOM 1365 C C . GLY A 1 189 ? -30.389 26.226 172.979 1.00 46.15 223 GLY A C 1
ATOM 1366 O O . GLY A 1 189 ? -31.107 26.081 173.969 1.00 52.25 223 GLY A O 1
ATOM 1367 N N . TYR A 1 190 ? -30.382 27.330 172.236 1.00 50.62 224 TYR A N 1
ATOM 1368 C CA . TYR A 1 190 ? -31.256 28.465 172.522 1.00 50.00 224 TYR A CA 1
ATOM 1369 C C . TYR A 1 190 ? -32.383 28.559 171.495 1.00 47.22 224 TYR A C 1
ATOM 1370 O O . TYR A 1 190 ? -32.160 28.346 170.304 1.00 50.58 224 TYR A O 1
ATOM 1379 N N . GLU A 1 191 ? -33.586 28.888 171.964 1.00 60.58 225 GLU A N 1
ATOM 1380 C CA . GLU A 1 191 ? -34.771 28.961 171.108 1.00 53.12 225 GLU A CA 1
ATOM 1381 C C . GLU A 1 191 ? -35.357 30.376 171.067 1.00 53.66 225 GLU A C 1
ATOM 1382 O O . GLU A 1 191 ? -35.208 31.135 172.026 1.00 50.05 225 GLU A O 1
ATOM 1388 N N . PRO A 1 192 ? -36.026 30.737 169.954 1.00 53.70 226 PRO A N 1
ATOM 1389 C CA . PRO A 1 192 ? -36.702 32.040 169.873 1.00 49.76 226 PRO A CA 1
ATOM 1390 C C . PRO A 1 192 ? -37.802 32.220 170.922 1.00 53.09 226 PRO A C 1
ATOM 1391 O O . PRO A 1 192 ? -38.079 33.350 171.325 1.00 56.63 226 PRO A O 1
ATOM 1395 N N . ARG A 1 193 ? -38.423 31.120 171.341 1.00 53.58 227 ARG A N 1
ATOM 1396 C CA . ARG A 1 193 ? -39.451 31.155 172.378 1.00 49.28 227 ARG A CA 1
ATOM 1397 C C . ARG A 1 193 ? -39.007 30.323 173.580 1.00 54.79 227 ARG A C 1
ATOM 1398 O O . ARG A 1 193 ? -38.743 29.128 173.456 1.00 53.29 227 ARG A O 1
ATOM 1406 N N . GLN A 1 194 ? -38.928 30.960 174.744 1.00 54.43 228 GLN A N 1
ATOM 1407 C CA . GLN A 1 194 ? -38.405 30.305 175.938 1.00 54.82 228 GLN A CA 1
ATOM 1408 C C . GLN A 1 194 ? -39.382 29.261 176.483 1.00 53.76 228 GLN A C 1
ATOM 1409 O O . GLN A 1 194 ? -40.555 29.568 176.699 1.00 46.55 228 GLN A O 1
ATOM 1415 N N . PRO A 1 195 ? -38.902 28.024 176.706 1.00 54.18 229 PRO A N 1
ATOM 1416 C CA . PRO A 1 195 ? -39.770 26.994 177.289 1.00 49.81 229 PRO A CA 1
ATOM 1417 C C . PRO A 1 195 ? -39.910 27.119 178.804 1.00 68.10 229 PRO A C 1
ATOM 1418 O O . PRO A 1 195 ? -39.183 27.888 179.433 1.00 59.66 229 PRO A O 1
ATOM 1422 N N . SER A 1 196 ? -40.841 26.363 179.378 1.00 70.39 230 SER A N 1
ATOM 1423 C CA . SER A 1 196 ? -41.062 26.381 180.821 1.00 67.56 230 SER A CA 1
ATOM 1424 C C . SER A 1 196 ? -40.047 25.506 181.553 1.00 62.04 230 SER A C 1
ATOM 1425 O O . SER A 1 196 ? -39.924 25.579 182.776 1.00 65.13 230 SER A O 1
ATOM 1428 N N . SER A 1 197 ? -39.323 24.684 180.799 1.00 56.65 231 SER A N 1
ATOM 1429 C CA . SER A 1 197 ? -38.321 23.795 181.372 1.00 60.87 231 SER A CA 1
ATOM 1430 C C . SER A 1 197 ? -37.086 23.719 180.479 1.00 59.86 231 SER A C 1
ATOM 1431 O O . SER A 1 197 ? -37.168 23.943 179.269 1.00 57.13 231 SER A O 1
ATOM 1434 N N . VAL A 1 198 ? -35.946 23.408 181.090 1.00 59.43 232 VAL A N 1
ATOM 1435 C CA . VAL A 1 198 ? -34.685 23.266 180.371 1.00 53.74 232 VAL A CA 1
ATOM 1436 C C . VAL A 1 198 ? -34.169 21.834 180.479 1.00 52.94 232 VAL A C 1
ATOM 1437 O O . VAL A 1 198 ? -34.159 21.250 181.562 1.00 56.34 232 VAL A O 1
ATOM 1441 N N . ASN A 1 199 ? -33.733 21.282 179.351 1.00 51.51 233 ASN A N 1
ATOM 1442 C CA . ASN A 1 199 ? -33.196 19.929 179.310 1.00 53.13 233 ASN A CA 1
ATOM 1443 C C . ASN A 1 199 ? -31.681 19.931 179.492 1.00 56.85 233 ASN A C 1
ATOM 1444 O O . ASN A 1 199 ? -30.952 20.497 178.678 1.00 55.03 233 ASN A O 1
ATOM 1449 N N . VAL A 1 200 ? -31.214 19.292 180.562 1.00 48.13 234 VAL A N 1
ATOM 1450 C CA . VAL A 1 200 ? -29.791 19.264 180.884 1.00 46.56 234 VAL A CA 1
ATOM 1451 C C . VAL A 1 200 ? -29.172 17.929 180.486 1.00 48.49 234 VAL A C 1
ATOM 1452 O O . VAL A 1 200 ? -29.782 16.878 180.667 1.00 52.60 234 VAL A O 1
ATOM 1456 N N . ARG A 1 201 ? -27.955 17.985 179.951 1.00 54.35 235 ARG A N 1
ATOM 1457 C CA . ARG A 1 201 ? -27.243 16.796 179.494 1.00 55.82 235 ARG A CA 1
ATOM 1458 C C . ARG A 1 201 ? -25.767 16.858 179.876 1.00 49.25 235 ARG A C 1
ATOM 1459 O O . ARG A 1 201 ? -25.130 17.904 179.749 1.00 53.87 235 ARG A O 1
ATOM 1467 N N . LEU A 1 202 ? -25.235 15.733 180.350 1.00 44.92 236 LEU A N 1
ATOM 1468 C CA . LEU A 1 202 ? -23.826 15.629 180.718 1.00 46.55 236 LEU A CA 1
ATOM 1469 C C . LEU A 1 202 ? -23.121 14.596 179.846 1.00 48.47 236 LEU A C 1
ATOM 1470 O O . LEU A 1 202 ? -23.515 13.430 179.812 1.00 49.60 236 LEU A O 1
ATOM 1475 N N . TYR A 1 203 ? -22.074 15.036 179.152 1.00 55.96 237 TYR A N 1
ATOM 1476 C CA . TYR A 1 203 ? -21.314 14.179 178.246 1.00 49.55 237 TYR A CA 1
ATOM 1477 C C . TYR A 1 203 ? -19.924 13.867 178.787 1.00 46.83 237 TYR A C 1
ATOM 1478 O O . TYR A 1 203 ? -19.415 14.564 179.664 1.00 55.12 237 TYR A O 1
ATOM 1487 N N . SER A 1 204 ? -19.319 12.810 178.258 1.00 56.05 238 SER A N 1
ATOM 1488 C CA . SER A 1 204 ? -17.897 12.560 178.449 1.00 53.68 238 SER A CA 1
ATOM 1489 C C . SER A 1 204 ? -17.145 13.268 177.327 1.00 54.73 238 SER A C 1
ATOM 1490 O O . SER A 1 204 ? -17.699 13.482 176.250 1.00 57.78 238 SER A O 1
ATOM 1493 N N . GLU A 1 205 ? -15.894 13.640 177.577 1.00 58.31 239 GLU A N 1
ATOM 1494 C CA . GLU A 1 205 ? -15.099 14.349 176.577 1.00 59.88 239 GLU A CA 1
ATOM 1495 C C . GLU A 1 205 ? -14.912 13.530 175.305 1.00 53.67 239 GLU A C 1
ATOM 1496 O O . GLU A 1 205 ? -14.886 14.078 174.205 1.00 52.28 239 GLU A O 1
ATOM 1502 N N . GLY A 1 206 ? -14.782 12.218 175.462 1.00 56.14 240 GLY A N 1
ATOM 1503 C CA . GLY A 1 206 ? -14.487 11.344 174.342 1.00 48.51 240 GLY A CA 1
ATOM 1504 C C . GLY A 1 206 ? -15.704 10.963 173.519 1.00 61.02 240 GLY A C 1
ATOM 1505 O O . GLY A 1 206 ? -15.611 10.123 172.623 1.00 59.82 240 GLY A O 1
ATOM 1506 N N . ASP A 1 207 ? -16.847 11.576 173.815 1.00 56.29 241 ASP A N 1
ATOM 1507 C CA . ASP A 1 207 ? -18.085 11.238 173.122 1.00 61.08 241 ASP A CA 1
ATOM 1508 C C . ASP A 1 207 ? -17.999 11.652 171.655 1.00 55.20 241 ASP A C 1
ATOM 1509 O O . ASP A 1 207 ? -17.526 12.747 171.351 1.00 55.17 241 ASP A O 1
ATOM 1514 N N . PRO A 1 208 ? -18.451 10.777 170.740 1.00 53.07 242 PRO A N 1
ATOM 1515 C CA . PRO A 1 208 ? -18.368 11.115 169.313 1.00 59.32 242 PRO A CA 1
ATOM 1516 C C . PRO A 1 208 ? -19.170 12.358 168.936 1.00 59.17 242 PRO A C 1
ATOM 1517 O O . PRO A 1 208 ? -18.822 13.014 167.957 1.00 53.93 242 PRO A O 1
ATOM 1521 N N . PHE A 1 209 ? -20.216 12.676 169.696 1.00 55.99 243 PHE A N 1
ATOM 1522 C CA . PHE A 1 209 ? -21.004 13.877 169.434 1.00 50.21 243 PHE A CA 1
ATOM 1523 C C . PHE A 1 209 ? -20.132 15.124 169.538 1.00 60.20 243 PHE A C 1
ATOM 1524 O O . PHE A 1 209 ? -20.227 16.027 168.707 1.00 57.89 243 PHE A O 1
ATOM 1532 N N . ILE A 1 210 ? -19.280 15.164 170.558 1.00 60.36 244 ILE A N 1
ATOM 1533 C CA . ILE A 1 210 ? -18.362 16.279 170.742 1.00 61.48 244 ILE A CA 1
ATOM 1534 C C . ILE A 1 210 ? -17.270 16.246 169.677 1.00 51.78 244 ILE A C 1
ATOM 1535 O O . ILE A 1 210 ? -16.890 17.285 169.137 1.00 54.23 244 ILE A O 1
ATOM 1540 N N . ALA A 1 211 ? -16.762 15.051 169.390 1.00 53.41 245 ALA A N 1
ATOM 1541 C CA . ALA A 1 211 ? -15.740 14.879 168.365 1.00 58.50 245 ALA A CA 1
ATOM 1542 C C . ALA A 1 211 ? -16.297 15.289 167.010 1.00 60.05 245 ALA A C 1
ATOM 1543 O O . ALA A 1 211 ? -15.608 15.924 166.210 1.00 63.84 245 ALA A O 1
ATOM 1545 N N . PHE A 1 212 ? -17.547 14.915 166.758 1.00 60.16 246 PHE A N 1
ATOM 1546 C CA . PHE A 1 212 ? -18.246 15.339 165.554 1.00 68.36 246 PHE A CA 1
ATOM 1547 C C . PHE A 1 212 ? -18.273 16.861 165.526 1.00 63.90 246 PHE A C 1
ATOM 1548 O O . PHE A 1 212 ? -17.765 17.477 164.598 1.00 68.16 246 PHE A O 1
ATOM 1556 N N . GLN A 1 213 ? -18.837 17.454 166.574 1.00 62.39 247 GLN A N 1
ATOM 1557 C CA . GLN A 1 213 ? -18.943 18.906 166.702 1.00 63.18 247 GLN A CA 1
ATOM 1558 C C . GLN A 1 213 ? -17.613 19.629 166.486 1.00 65.92 247 GLN A C 1
ATOM 1559 O O . GLN A 1 213 ? -17.555 20.633 165.777 1.00 66.89 247 GLN A O 1
ATOM 1565 N N . GLN A 1 214 ? -16.551 19.118 167.100 1.00 66.59 248 GLN A N 1
ATOM 1566 C CA . GLN A 1 214 ? -15.242 19.762 167.034 1.00 67.77 248 GLN A CA 1
ATOM 1567 C C . GLN A 1 214 ? -14.655 19.718 165.628 1.00 71.22 248 GLN A C 1
ATOM 1568 O O . GLN A 1 214 ? -14.422 20.754 165.006 1.00 74.42 248 GLN A O 1
ATOM 1574 N N . LEU A 1 215 ? -14.412 18.506 165.142 1.00 70.77 249 LEU A N 1
ATOM 1575 C CA . LEU A 1 215 ? -13.754 18.295 163.858 1.00 71.92 249 LEU A CA 1
ATOM 1576 C C . LEU A 1 215 ? -14.526 18.915 162.700 1.00 69.52 249 LEU A C 1
ATOM 1577 O O . LEU A 1 215 ? -13.955 19.220 161.652 1.00 66.43 249 LEU A O 1
ATOM 1582 N N . THR A 1 216 ? -15.825 19.102 162.905 1.00 68.68 250 THR A N 1
ATOM 1583 C CA . THR A 1 216 ? -16.727 19.500 161.834 1.00 70.02 250 THR A CA 1
ATOM 1584 C C . THR A 1 216 ? -17.250 20.925 161.980 1.00 72.51 250 THR A C 1
ATOM 1585 O O . THR A 1 216 ? -17.308 21.669 160.998 1.00 78.70 250 THR A O 1
ATOM 1589 N N . GLU A 1 217 ? -17.673 21.271 163.195 1.00 81.37 251 GLU A N 1
ATOM 1590 C CA . GLU A 1 217 ? -18.298 22.561 163.506 1.00 77.41 251 GLU A CA 1
ATOM 1591 C C . GLU A 1 217 ? -19.688 22.697 162.864 1.00 85.60 251 GLU A C 1
ATOM 1592 O O . GLU A 1 217 ? -20.634 23.099 163.542 1.00 76.87 251 GLU A O 1
ATOM 1598 N N . GLY A 1 218 ? -19.819 22.351 161.581 1.00 87.45 252 GLY A N 1
ATOM 1599 C CA . GLY A 1 218 ? -21.076 22.512 160.858 1.00 81.96 252 GLY A CA 1
ATOM 1600 C C . GLY A 1 218 ? -21.759 21.226 160.411 1.00 86.50 252 GLY A C 1
ATOM 1601 O O . GLY A 1 218 ? -22.366 21.184 159.341 1.00 92.55 252 GLY A O 1
ATOM 1602 N N . ARG A 1 219 ? -21.659 20.182 161.228 1.00 84.24 253 ARG A N 1
ATOM 1603 C CA . ARG A 1 219 ? -22.357 18.910 161.006 1.00 79.53 253 ARG A CA 1
ATOM 1604 C C . ARG A 1 219 ? -22.208 18.263 159.617 1.00 90.55 253 ARG A C 1
ATOM 1605 O O . ARG A 1 219 ? -23.061 17.470 159.215 1.00 84.63 253 ARG A O 1
ATOM 1613 N N . GLU A 1 220 ? -21.137 18.573 158.891 1.00 92.44 254 GLU A N 1
ATOM 1614 C CA . GLU A 1 220 ? -20.837 17.864 157.646 1.00 84.30 254 GLU A CA 1
ATOM 1615 C C . GLU A 1 220 ? -19.333 17.755 157.375 1.00 84.30 254 GLU A C 1
ATOM 1616 O O . GLU A 1 220 ? -18.568 18.673 157.671 1.00 87.31 254 GLU A O 1
ATOM 1622 N N . GLU A 1 221 ? -18.923 16.624 156.804 1.00 84.31 255 GLU A N 1
ATOM 1623 C CA . GLU A 1 221 ? -17.529 16.394 156.423 1.00 87.84 255 GLU A CA 1
ATOM 1624 C C . GLU A 1 221 ? -17.387 16.278 154.908 1.00 93.65 255 GLU A C 1
ATOM 1625 O O . GLU A 1 221 ? -17.089 17.259 154.226 1.00 85.81 255 GLU A O 1
ATOM 1631 N N . ASP B 1 13 ? -98.843 -1.198 218.840 1.00 76.30 47 ASP B N 1
ATOM 1632 C CA . ASP B 1 13 ? -98.217 -0.242 217.934 1.00 85.50 47 ASP B CA 1
ATOM 1633 C C . ASP B 1 13 ? -97.380 -0.977 216.891 1.00 92.06 47 ASP B C 1
ATOM 1634 O O . ASP B 1 13 ? -97.509 -0.735 215.690 1.00 87.40 47 ASP B O 1
ATOM 1639 N N . PHE B 1 14 ? -96.522 -1.874 217.368 1.00 95.22 48 PHE B N 1
ATOM 1640 C CA . PHE B 1 14 ? -95.708 -2.714 216.499 1.00 91.99 48 PHE B CA 1
ATOM 1641 C C . PHE B 1 14 ? -96.585 -3.576 215.602 1.00 92.05 48 PHE B C 1
ATOM 1642 O O . PHE B 1 14 ? -96.314 -3.722 214.414 1.00 90.00 48 PHE B O 1
ATOM 1650 N N . LYS B 1 15 ? -97.633 -4.145 216.187 1.00 95.44 49 LYS B N 1
ATOM 1651 C CA . LYS B 1 15 ? -98.535 -5.039 215.468 1.00 101.06 49 LYS B CA 1
ATOM 1652 C C . LYS B 1 15 ? -99.244 -4.325 214.317 1.00 102.24 49 LYS B C 1
ATOM 1653 O O . LYS B 1 15 ? -99.448 -4.906 213.250 1.00 96.72 49 LYS B O 1
ATOM 1659 N N . GLU B 1 16 ? -99.615 -3.066 214.535 1.00 99.36 50 GLU B N 1
ATOM 1660 C CA . GLU B 1 16 ? -100.271 -2.274 213.499 1.00 99.63 50 GLU B CA 1
ATOM 1661 C C . GLU B 1 16 ? -99.318 -1.993 212.340 1.00 93.56 50 GLU B C 1
ATOM 1662 O O . GLU B 1 16 ? -99.732 -1.959 211.180 1.00 90.89 50 GLU B O 1
ATOM 1668 N N . ALA B 1 17 ? -98.043 -1.794 212.661 1.00 95.03 51 ALA B N 1
ATOM 1669 C CA . ALA B 1 17 ? -97.032 -1.503 211.650 1.00 86.50 51 ALA B CA 1
ATOM 1670 C C . ALA B 1 17 ? -96.823 -2.689 210.715 1.00 82.95 51 ALA B C 1
ATOM 1671 O O . ALA B 1 17 ? -96.602 -2.510 209.518 1.00 83.84 51 ALA B O 1
ATOM 1673 N N . VAL B 1 18 ? -96.887 -3.899 211.262 1.00 85.16 52 VAL B N 1
ATOM 1674 C CA . VAL B 1 18 ? -96.726 -5.104 210.455 1.00 86.28 52 VAL B CA 1
ATOM 1675 C C . VAL B 1 18 ? -97.863 -5.209 209.444 1.00 87.71 52 VAL B C 1
ATOM 1676 O O . VAL B 1 18 ? -97.650 -5.591 208.294 1.00 82.22 52 VAL B O 1
ATOM 1680 N N . ASN B 1 19 ? -99.071 -4.866 209.882 1.00 92.18 53 ASN B N 1
ATOM 1681 C CA . ASN B 1 19 ? -100.238 -4.898 209.011 1.00 89.80 53 ASN B CA 1
ATOM 1682 C C . ASN B 1 19 ? -100.171 -3.814 207.941 1.00 89.12 53 ASN B C 1
ATOM 1683 O O . ASN B 1 19 ? -100.564 -4.033 206.794 1.00 87.63 53 ASN B O 1
ATOM 1688 N N . ALA B 1 20 ? -99.671 -2.645 208.326 1.00 88.61 54 ALA B N 1
ATOM 1689 C CA . ALA B 1 20 ? -99.596 -1.501 207.425 1.00 90.96 54 ALA B CA 1
ATOM 1690 C C . ALA B 1 20 ? -98.554 -1.705 206.329 1.00 85.69 54 ALA B C 1
ATOM 1691 O O . ALA B 1 20 ? -98.658 -1.122 205.250 1.00 75.47 54 ALA B O 1
ATOM 1693 N N . PHE B 1 21 ? -97.555 -2.535 206.611 1.00 82.98 55 PHE B N 1
ATOM 1694 C CA . PHE B 1 21 ? -96.423 -2.709 205.707 1.00 79.64 55 PHE B CA 1
ATOM 1695 C C . PHE B 1 21 ? -96.825 -3.345 204.380 1.00 80.41 55 PHE B C 1
ATOM 1696 O O . PHE B 1 21 ? -97.628 -4.278 204.342 1.00 82.70 55 PHE B O 1
ATOM 1704 N N . ASN B 1 22 ? -96.254 -2.822 203.298 1.00 80.29 56 ASN B N 1
ATOM 1705 C CA . ASN B 1 22 ? -96.462 -3.355 201.958 1.00 73.58 56 ASN B CA 1
ATOM 1706 C C . ASN B 1 22 ? -95.118 -3.491 201.238 1.00 75.41 56 ASN B C 1
ATOM 1707 O O . ASN B 1 22 ? -94.512 -2.484 200.870 1.00 73.01 56 ASN B O 1
ATOM 1712 N N . PRO B 1 23 ? -94.640 -4.735 201.045 1.00 78.07 57 PRO B N 1
ATOM 1713 C CA . PRO B 1 23 ? -93.289 -4.943 200.509 1.00 76.01 57 PRO B CA 1
ATOM 1714 C C . PRO B 1 23 ? -93.181 -4.825 198.990 1.00 71.73 57 PRO B C 1
ATOM 1715 O O . PRO B 1 23 ? -92.073 -4.657 198.477 1.00 73.42 57 PRO B O 1
ATOM 1719 N N . ASN B 1 24 ? -94.308 -4.921 198.290 1.00 77.69 58 ASN B N 1
ATOM 1720 C CA . ASN B 1 24 ? -94.316 -4.905 196.827 1.00 76.70 58 ASN B CA 1
ATOM 1721 C C . ASN B 1 24 ? -93.567 -3.716 196.212 1.00 65.01 58 ASN B C 1
ATOM 1722 O O . ASN B 1 24 ? -92.732 -3.908 195.329 1.00 68.52 58 ASN B O 1
ATOM 1727 N N . PRO B 1 25 ? -93.858 -2.485 196.668 1.00 58.43 59 PRO B N 1
ATOM 1728 C CA . PRO B 1 25 ? -93.130 -1.337 196.114 1.00 60.05 59 PRO B CA 1
ATOM 1729 C C . PRO B 1 25 ? -91.629 -1.381 196.393 1.00 66.15 59 PRO B C 1
ATOM 1730 O O . PRO B 1 25 ? -90.843 -0.858 195.602 1.00 64.76 59 PRO B O 1
ATOM 1734 N N . ILE B 1 26 ? -91.239 -2.003 197.501 1.00 68.08 60 ILE B N 1
ATOM 1735 C CA . ILE B 1 26 ? -89.833 -2.063 197.887 1.00 63.37 60 ILE B CA 1
ATOM 1736 C C . ILE B 1 26 ? -89.058 -3.033 196.995 1.00 62.86 60 ILE B C 1
ATOM 1737 O O . ILE B 1 26 ? -87.843 -2.916 196.841 1.00 65.08 60 ILE B O 1
ATOM 1742 N N . GLU B 1 27 ? -89.768 -3.985 196.400 1.00 71.64 61 GLU B N 1
ATOM 1743 C CA . GLU B 1 27 ? -89.147 -4.962 195.510 1.00 68.85 61 GLU B CA 1
ATOM 1744 C C . GLU B 1 27 ? -88.687 -4.335 194.193 1.00 63.80 61 GLU B C 1
ATOM 1745 O O . GLU B 1 27 ? -88.026 -4.991 193.385 1.00 66.92 61 GLU B O 1
ATOM 1751 N N . LYS B 1 28 ? -89.034 -3.069 193.984 1.00 58.82 62 LYS B N 1
ATOM 1752 C CA . LYS B 1 28 ? -88.589 -2.332 192.805 1.00 64.76 62 LYS B CA 1
ATOM 1753 C C . LYS B 1 28 ? -87.334 -1.508 193.083 1.00 62.27 62 LYS B C 1
ATOM 1754 O O . LYS B 1 28 ? -86.883 -0.756 192.220 1.00 54.55 62 LYS B O 1
ATOM 1760 N N . TRP B 1 29 ? -86.769 -1.646 194.280 1.00 61.00 63 TRP B N 1
ATOM 1761 C CA . TRP B 1 29 ? -85.632 -0.821 194.682 1.00 59.83 63 TRP B CA 1
ATOM 1762 C C . TRP B 1 29 ? -84.300 -1.353 194.151 1.00 60.82 63 TRP B C 1
ATOM 1763 O O . TRP B 1 29 ? -83.348 -1.550 194.908 1.00 59.61 63 TRP B O 1
ATOM 1774 N N . THR B 1 30 ? -84.238 -1.583 192.845 1.00 61.18 64 THR B N 1
ATOM 1775 C CA . THR B 1 30 ? -82.977 -1.899 192.191 1.00 54.64 64 THR B CA 1
ATOM 1776 C C . THR B 1 30 ? -82.209 -0.600 191.977 1.00 47.53 64 THR B C 1
ATOM 1777 O O . THR B 1 30 ? -82.760 0.485 192.156 1.00 52.68 64 THR B O 1
ATOM 1781 N N . GLY B 1 31 ? -80.942 -0.710 191.592 1.00 43.83 65 GLY B N 1
ATOM 1782 C CA . GLY B 1 31 ? -80.117 0.462 191.361 1.00 45.82 65 GLY B CA 1
ATOM 1783 C C . GLY B 1 31 ? -78.673 0.233 191.754 1.00 50.20 65 GLY B C 1
ATOM 1784 O O . GLY B 1 31 ? -78.129 -0.848 191.531 1.00 53.16 65 GLY B O 1
ATOM 1785 N N . ARG B 1 32 ? -78.054 1.251 192.346 1.00 54.76 66 ARG B N 1
ATOM 1786 C CA . ARG B 1 32 ? -76.646 1.176 192.716 1.00 62.54 66 ARG B CA 1
ATOM 1787 C C . ARG B 1 32 ? -76.301 1.988 193.963 1.00 54.24 66 ARG B C 1
ATOM 1788 O O . ARG B 1 32 ? -76.780 3.109 194.145 1.00 47.24 66 ARG B O 1
ATOM 1796 N N . PHE B 1 33 ? -75.470 1.397 194.817 1.00 54.97 67 PHE B N 1
ATOM 1797 C CA . PHE B 1 33 ? -74.803 2.118 195.894 1.00 54.01 67 PHE B CA 1
ATOM 1798 C C . PHE B 1 33 ? -73.375 2.402 195.441 1.00 49.69 67 PHE B C 1
ATOM 1799 O O . PHE B 1 33 ? -72.589 1.473 195.252 1.00 51.56 67 PHE B O 1
ATOM 1807 N N . ASN B 1 34 ? -73.046 3.679 195.263 1.00 51.23 68 ASN B N 1
ATOM 1808 C CA . ASN B 1 34 ? -71.798 4.075 194.613 1.00 52.70 68 ASN B CA 1
ATOM 1809 C C . ASN B 1 34 ? -71.638 3.354 193.270 1.00 54.44 68 ASN B C 1
ATOM 1810 O O . ASN B 1 34 ? -72.363 3.641 192.319 1.00 53.12 68 ASN B O 1
ATOM 1815 N N . THR B 1 35 ? -70.701 2.409 193.207 1.00 59.59 69 THR B N 1
ATOM 1816 C CA . THR B 1 35 ? -70.399 1.679 191.980 1.00 54.36 69 THR B CA 1
ATOM 1817 C C . THR B 1 35 ? -71.131 0.340 191.951 1.00 54.51 69 THR B C 1
ATOM 1818 O O . THR B 1 35 ? -71.447 -0.189 190.885 1.00 58.11 69 THR B O 1
ATOM 1822 N N . GLU B 1 36 ? -71.409 -0.194 193.135 1.00 55.25 70 GLU B N 1
ATOM 1823 C CA . GLU B 1 36 ? -71.928 -1.549 193.271 1.00 57.08 70 GLU B CA 1
ATOM 1824 C C . GLU B 1 36 ? -73.422 -1.623 192.977 1.00 60.99 70 GLU B C 1
ATOM 1825 O O . GLU B 1 36 ? -74.192 -0.769 193.416 1.00 55.39 70 GLU B O 1
ATOM 1831 N N . ASN B 1 37 ? -73.823 -2.651 192.235 1.00 59.62 71 ASN B N 1
ATOM 1832 C CA . ASN B 1 37 ? -75.234 -2.893 191.963 1.00 62.93 71 ASN B CA 1
ATOM 1833 C C . ASN B 1 37 ? -75.939 -3.468 193.183 1.00 62.21 71 ASN B C 1
ATOM 1834 O O . ASN B 1 37 ? -75.504 -4.470 193.751 1.00 68.30 71 ASN B O 1
ATOM 1839 N N . ALA B 1 38 ? -77.033 -2.827 193.581 1.00 55.84 72 ALA B N 1
ATOM 1840 C CA . ALA B 1 38 ? -77.773 -3.241 194.764 1.00 58.62 72 ALA B CA 1
ATOM 1841 C C . ALA B 1 38 ? -78.629 -4.469 194.474 1.00 61.09 72 ALA B C 1
ATOM 1842 O O . ALA B 1 38 ? -79.065 -4.680 193.343 1.00 61.97 72 ALA B O 1
ATOM 1844 N N . SER B 1 39 ? -78.858 -5.274 195.507 1.00 63.96 73 SER B N 1
ATOM 1845 C CA . SER B 1 39 ? -79.677 -6.474 195.397 1.00 54.92 73 SER B CA 1
ATOM 1846 C C . SER B 1 39 ? -80.794 -6.441 196.428 1.00 60.15 73 SER B C 1
ATOM 1847 O O . SER B 1 39 ? -80.544 -6.259 197.620 1.00 66.56 73 SER B O 1
ATOM 1850 N N . VAL B 1 40 ? -82.027 -6.612 195.965 1.00 65.69 74 VAL B N 1
ATOM 1851 C CA . VAL B 1 40 ? -83.182 -6.620 196.852 1.00 69.11 74 VAL B CA 1
ATOM 1852 C C . VAL B 1 40 ? -83.205 -7.918 197.652 1.00 64.16 74 VAL B C 1
ATOM 1853 O O . VAL B 1 40 ? -82.972 -8.995 197.103 1.00 66.87 74 VAL B O 1
ATOM 1857 N N . ARG B 1 41 ? -83.492 -7.807 198.946 1.00 69.24 75 ARG B N 1
ATOM 1858 C CA . ARG B 1 41 ? -83.488 -8.960 199.841 1.00 75.14 75 ARG B CA 1
ATOM 1859 C C . ARG B 1 41 ? -84.801 -9.061 200.610 1.00 77.07 75 ARG B C 1
ATOM 1860 O O . ARG B 1 41 ? -85.147 -8.171 201.388 1.00 77.52 75 ARG B O 1
ATOM 1868 N N . ARG B 1 42 ? -85.523 -10.155 200.385 1.00 85.24 76 ARG B N 1
ATOM 1869 C CA . ARG B 1 42 ? -86.800 -10.397 201.045 1.00 86.77 76 ARG B CA 1
ATOM 1870 C C . ARG B 1 42 ? -86.617 -11.457 202.127 1.00 87.09 76 ARG B C 1
ATOM 1871 O O . ARG B 1 42 ? -86.352 -12.621 201.823 1.00 85.06 76 ARG B O 1
ATOM 1879 N N . ARG B 1 43 ? -86.750 -11.049 203.387 1.00 88.38 77 ARG B N 1
ATOM 1880 C CA . ARG B 1 43 ? -86.477 -11.935 204.515 1.00 93.42 77 ARG B CA 1
ATOM 1881 C C . ARG B 1 43 ? -87.584 -11.873 205.565 1.00 92.90 77 ARG B C 1
ATOM 1882 O O . ARG B 1 43 ? -88.554 -11.129 205.416 1.00 88.98 77 ARG B O 1
ATOM 1890 N N . THR B 1 44 ? -87.427 -12.666 206.622 1.00 93.31 78 THR B N 1
ATOM 1891 C CA . THR B 1 44 ? -88.401 -12.719 207.708 1.00 96.57 78 THR B CA 1
ATOM 1892 C C . THR B 1 44 ? -87.708 -12.715 209.066 1.00 101.01 78 THR B C 1
ATOM 1893 O O . THR B 1 44 ? -86.502 -12.948 209.162 1.00 102.83 78 THR B O 1
ATOM 1897 N N . ILE B 1 53 ? -93.230 -12.759 209.957 1.00 112.55 87 ILE B N 1
ATOM 1898 C CA . ILE B 1 53 ? -93.063 -11.316 209.828 1.00 104.45 87 ILE B CA 1
ATOM 1899 C C . ILE B 1 53 ? -92.042 -10.987 208.735 1.00 101.96 87 ILE B C 1
ATOM 1900 O O . ILE B 1 53 ? -90.846 -11.199 208.930 1.00 103.96 87 ILE B O 1
ATOM 1905 N N . PRO B 1 54 ? -92.508 -10.458 207.588 1.00 94.95 88 PRO B N 1
ATOM 1906 C CA . PRO B 1 54 ? -91.608 -10.166 206.465 1.00 95.02 88 PRO B CA 1
ATOM 1907 C C . PRO B 1 54 ? -90.844 -8.848 206.609 1.00 87.74 88 PRO B C 1
ATOM 1908 O O . PRO B 1 54 ? -91.377 -7.890 207.163 1.00 84.23 88 PRO B O 1
ATOM 1912 N N . THR B 1 55 ? -89.611 -8.812 206.110 1.00 82.41 89 THR B N 1
ATOM 1913 C CA . THR B 1 55 ? -88.837 -7.575 206.036 1.00 81.63 89 THR B CA 1
ATOM 1914 C C . THR B 1 55 ? -88.184 -7.473 204.660 1.00 75.49 89 THR B C 1
ATOM 1915 O O . THR B 1 55 ? -87.806 -8.487 204.072 1.00 76.06 89 THR B O 1
ATOM 1919 N N . VAL B 1 56 ? -88.056 -6.251 204.149 1.00 74.15 90 VAL B N 1
ATOM 1920 C CA . VAL B 1 56 ? -87.516 -6.038 202.809 1.00 76.97 90 VAL B CA 1
ATOM 1921 C C . VAL B 1 56 ? -86.588 -4.826 202.750 1.00 70.33 90 VAL B C 1
ATOM 1922 O O . VAL B 1 56 ? -86.894 -3.763 203.292 1.00 66.14 90 VAL B O 1
ATOM 1926 N N . TYR B 1 57 ? -85.459 -5.002 202.072 1.00 63.60 91 TYR B N 1
ATOM 1927 C CA . TYR B 1 57 ? -84.482 -3.938 201.895 1.00 61.38 91 TYR B CA 1
ATOM 1928 C C . TYR B 1 57 ? -83.611 -4.246 200.684 1.00 56.10 91 TYR B C 1
ATOM 1929 O O . TYR B 1 57 ? -83.569 -5.385 200.220 1.00 63.02 91 TYR B O 1
ATOM 1938 N N . THR B 1 58 ? -82.923 -3.228 200.176 1.00 57.31 92 THR B N 1
ATOM 1939 C CA . THR B 1 58 ? -81.961 -3.410 199.095 1.00 62.25 92 THR B CA 1
ATOM 1940 C C . THR B 1 58 ? -80.563 -3.153 199.651 1.00 58.26 92 THR B C 1
ATOM 1941 O O . THR B 1 58 ? -80.368 -2.237 200.453 1.00 55.92 92 THR B O 1
ATOM 1945 N N . GLU B 1 59 ? -79.598 -3.970 199.237 1.00 60.05 93 GLU B N 1
ATOM 1946 C CA . GLU B 1 59 ? -78.261 -3.918 199.820 1.00 59.85 93 GLU B CA 1
ATOM 1947 C C . GLU B 1 59 ? -77.141 -4.114 198.804 1.00 56.81 93 GLU B C 1
ATOM 1948 O O . GLU B 1 59 ? -77.353 -4.626 197.705 1.00 62.00 93 GLU B O 1
ATOM 1954 N N . ALA B 1 60 ? -75.942 -3.701 199.202 1.00 54.78 94 ALA B N 1
ATOM 1955 C CA . ALA B 1 60 ? -74.738 -3.911 198.414 1.00 51.74 94 ALA B CA 1
ATOM 1956 C C . ALA B 1 60 ? -73.526 -3.988 199.335 1.00 53.49 94 ALA B C 1
ATOM 1957 O O . ALA B 1 60 ? -73.549 -3.458 200.447 1.00 55.19 94 ALA B O 1
ATOM 1959 N N . THR B 1 61 ? -72.474 -4.652 198.867 1.00 55.71 95 THR B N 1
ATOM 1960 C CA . THR B 1 61 ? -71.223 -4.738 199.607 1.00 51.96 95 THR B CA 1
ATOM 1961 C C . THR B 1 61 ? -70.243 -3.700 199.075 1.00 53.18 95 THR B C 1
ATOM 1962 O O . THR B 1 61 ? -69.797 -3.789 197.931 1.00 55.83 95 THR B O 1
ATOM 1966 N N . LEU B 1 62 ? -69.908 -2.722 199.912 1.00 55.60 96 LEU B N 1
ATOM 1967 C CA . LEU B 1 62 ? -69.027 -1.632 199.508 1.00 57.42 96 LEU B CA 1
ATOM 1968 C C . LEU B 1 62 ? -67.573 -1.908 199.883 1.00 54.69 96 LEU B C 1
ATOM 1969 O O . LEU B 1 62 ? -67.282 -2.177 201.048 1.00 61.09 96 LEU B O 1
ATOM 1974 N N . PRO B 1 63 ? -66.653 -1.839 198.901 1.00 54.55 97 PRO B N 1
ATOM 1975 C CA . PRO B 1 63 ? -65.236 -1.978 199.251 1.00 46.82 97 PRO B CA 1
ATOM 1976 C C . PRO B 1 63 ? -64.657 -0.674 199.780 1.00 56.67 97 PRO B C 1
ATOM 1977 O O . PRO B 1 63 ? -65.121 0.392 199.381 1.00 56.35 97 PRO B O 1
ATOM 1981 N N . LEU B 1 64 ? -63.664 -0.757 200.660 1.00 56.56 98 LEU B N 1
ATOM 1982 C CA . LEU B 1 64 ? -62.982 0.437 201.147 1.00 49.30 98 LEU B CA 1
ATOM 1983 C C . LEU B 1 64 ? -61.939 0.880 200.129 1.00 53.04 98 LEU B C 1
ATOM 1984 O O . LEU B 1 64 ? -60.801 0.406 200.146 1.00 52.09 98 LEU B O 1
ATOM 1989 N N . ASN B 1 65 ? -62.344 1.782 199.239 1.00 49.90 99 ASN B N 1
ATOM 1990 C CA . ASN B 1 65 ? -61.471 2.276 198.184 1.00 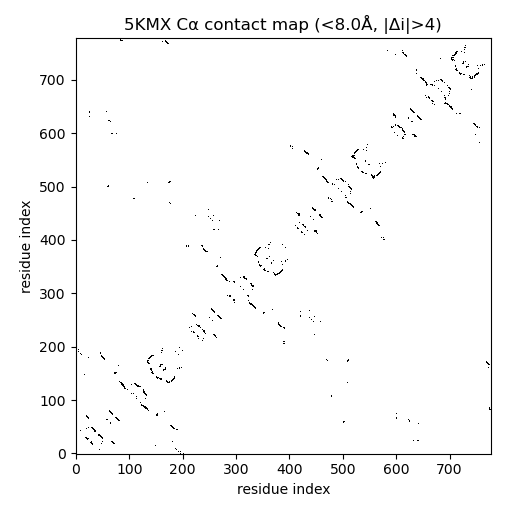54.08 99 ASN B CA 1
ATOM 1991 C C . ASN B 1 65 ? -61.547 3.804 198.102 1.00 52.13 99 ASN B C 1
ATOM 1992 O O . ASN B 1 65 ? -61.342 4.483 199.108 1.00 60.60 99 ASN B O 1
ATOM 1997 N N . LYS B 1 66 ? -61.843 4.348 196.925 1.00 53.61 100 LYS B N 1
ATOM 1998 C CA . LYS B 1 66 ? -61.888 5.797 196.753 1.00 55.01 100 LYS B CA 1
ATOM 1999 C C . LYS B 1 66 ? -63.134 6.410 197.388 1.00 51.81 100 LYS B C 1
ATOM 2000 O O . LYS B 1 66 ? -63.282 7.630 197.421 1.00 54.30 100 LYS B O 1
ATOM 2006 N N . ASP B 1 67 ? -64.024 5.565 197.898 1.00 45.93 101 ASP B N 1
ATOM 2007 C CA . ASP B 1 67 ? -65.196 6.049 198.619 1.00 48.89 101 ASP B CA 1
ATOM 2008 C C . ASP B 1 67 ? -64.834 6.472 200.042 1.00 45.50 101 ASP B C 1
ATOM 2009 O O . ASP B 1 67 ? -65.686 6.964 200.781 1.00 46.22 101 ASP B O 1
ATOM 2014 N N . VAL B 1 68 ? -63.570 6.274 200.416 1.00 42.87 102 VAL B N 1
ATOM 2015 C CA . VAL B 1 68 ? -63.068 6.703 201.718 1.00 51.02 102 VAL B CA 1
ATOM 2016 C C . VAL B 1 68 ? -62.138 7.903 201.572 1.00 44.51 102 VAL B C 1
ATOM 2017 O O . VAL B 1 68 ? -61.184 7.870 200.793 1.00 43.40 102 VAL B O 1
ATOM 2021 N N . THR B 1 69 ? -62.417 8.952 202.338 1.00 47.97 103 THR B N 1
ATOM 2022 C CA . THR B 1 69 ? -61.573 10.141 202.363 1.00 49.19 103 THR B CA 1
ATOM 2023 C C . THR B 1 69 ? -61.444 10.658 203.790 1.00 52.60 103 THR B C 1
ATOM 2024 O O . THR B 1 69 ? -62.439 11.025 204.418 1.00 47.19 103 THR B O 1
ATOM 2028 N N . ASP B 1 70 ? -60.213 10.684 204.291 1.00 53.85 104 ASP B N 1
ATOM 2029 C CA . ASP B 1 70 ? -59.921 11.197 205.625 1.00 51.73 104 ASP B CA 1
ATOM 2030 C C . ASP B 1 70 ? -60.781 10.521 206.696 1.00 49.93 104 ASP B C 1
ATOM 2031 O O . ASP B 1 70 ? -61.410 11.188 207.518 1.00 55.66 104 ASP B O 1
ATOM 2036 N N . GLY B 1 71 ? -60.815 9.192 206.665 1.00 52.67 105 GLY B N 1
ATOM 2037 C CA . GLY B 1 71 ? -61.461 8.413 207.707 1.00 46.06 105 GLY B CA 1
ATOM 2038 C C . GLY B 1 71 ? -62.980 8.390 207.663 1.00 46.38 105 GLY B C 1
ATOM 2039 O O . GLY B 1 71 ? -63.619 8.002 208.642 1.00 55.52 105 GLY B O 1
ATOM 2040 N N . ARG B 1 72 ? -63.558 8.796 206.535 1.00 50.88 106 ARG B N 1
ATOM 2041 C CA . ARG B 1 72 ? -65.013 8.807 206.373 1.00 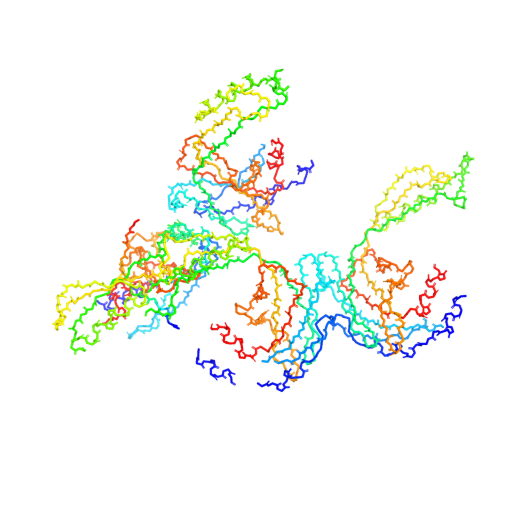50.39 106 ARG B CA 1
ATOM 2042 C C . ARG B 1 72 ? -65.461 8.165 205.063 1.00 45.89 106 ARG B C 1
ATOM 2043 O O . ARG B 1 72 ? -64.809 8.312 204.030 1.00 48.88 106 ARG B O 1
ATOM 2051 N N . LEU B 1 73 ? -66.589 7.463 205.125 1.00 48.56 107 LEU B N 1
ATOM 2052 C CA . LEU B 1 73 ? -67.132 6.738 203.982 1.00 50.67 107 LEU B CA 1
ATOM 2053 C C . LEU B 1 73 ? -68.300 7.488 203.351 1.00 51.74 107 LEU B C 1
ATOM 2054 O O . LEU B 1 73 ? -69.314 7.732 204.005 1.00 56.17 107 LEU B O 1
ATOM 2059 N N . THR B 1 74 ? -68.149 7.844 202.079 1.00 50.15 108 THR B N 1
ATOM 2060 C CA . THR B 1 74 ? -69.210 8.498 201.321 1.00 52.22 108 THR B CA 1
ATOM 2061 C C . THR B 1 74 ? -69.974 7.466 200.496 1.00 52.35 108 THR B C 1
ATOM 2062 O O . THR B 1 74 ? -69.368 6.637 199.814 1.00 42.61 108 THR B O 1
ATOM 2066 N N . VAL B 1 75 ? -71.301 7.524 200.563 1.00 50.78 109 VAL B N 1
ATOM 2067 C CA . VAL B 1 75 ? -72.154 6.605 199.816 1.00 51.74 109 VAL B CA 1
ATOM 2068 C C . VAL B 1 75 ? -73.189 7.372 198.999 1.00 50.32 109 VAL B C 1
ATOM 2069 O O . VAL B 1 75 ? -74.006 8.108 199.553 1.00 50.42 109 VAL B O 1
ATOM 2073 N N . VAL B 1 76 ? -73.147 7.193 197.681 1.00 53.00 110 VAL B N 1
ATOM 2074 C CA . VAL B 1 76 ? -74.131 7.794 196.787 1.00 44.28 110 VAL B CA 1
ATOM 2075 C C . VAL B 1 76 ? -75.235 6.780 196.511 1.00 44.09 110 VAL B C 1
ATOM 2076 O O . VAL B 1 76 ? -74.974 5.692 195.996 1.00 39.19 110 VAL B O 1
ATOM 2080 N N . VAL B 1 77 ? -76.465 7.139 196.861 1.00 51.33 111 VAL B N 1
ATOM 2081 C CA . VAL B 1 77 ? -77.598 6.228 196.736 1.00 51.66 111 VAL B CA 1
ATOM 2082 C C . VAL B 1 77 ? -78.442 6.580 195.517 1.00 47.29 111 VAL B C 1
ATOM 2083 O O . VAL B 1 77 ? -79.150 7.586 195.516 1.00 43.92 111 VAL B O 1
ATOM 2087 N N . ASN B 1 78 ? -78.357 5.745 194.485 1.00 48.41 112 ASN B N 1
ATOM 2088 C CA . ASN B 1 78 ? -79.146 5.918 193.269 1.00 49.65 112 ASN B CA 1
ATOM 2089 C C . ASN B 1 78 ? -80.072 4.726 193.058 1.00 47.23 112 ASN B C 1
ATOM 2090 O O . ASN B 1 78 ? -79.789 3.843 192.246 1.00 44.66 112 ASN B O 1
ATOM 2095 N N . ILE B 1 79 ? -81.174 4.713 193.803 1.00 53.28 113 ILE B N 1
ATOM 2096 C CA . ILE B 1 79 ? -82.114 3.598 193.789 1.00 52.34 113 ILE B CA 1
ATOM 2097 C C . ILE B 1 79 ? -83.440 3.994 193.141 1.00 55.80 113 ILE B C 1
ATOM 2098 O O . ILE B 1 79 ? -83.950 5.096 193.355 1.00 51.28 113 ILE B O 1
ATOM 2103 N N . ASN B 1 80 ? -83.985 3.072 192.353 1.00 55.73 114 ASN B N 1
ATOM 2104 C CA . ASN B 1 80 ? -85.240 3.272 191.635 1.00 53.59 114 ASN B CA 1
ATOM 2105 C C . ASN B 1 80 ? -86.393 3.692 192.550 1.00 57.76 114 ASN B C 1
ATOM 2106 O O . ASN B 1 80 ? -86.591 3.110 193.617 1.00 55.52 114 ASN B O 1
ATOM 2111 N N . THR B 1 81 ? -87.153 4.694 192.112 1.00 56.69 115 THR B N 1
ATOM 2112 C CA . THR B 1 81 ? -88.284 5.240 192.873 1.00 50.80 115 THR B CA 1
ATOM 2113 C C . THR B 1 81 ? -87.862 5.915 194.178 1.00 55.41 115 THR B C 1
ATOM 2114 O O . THR B 1 81 ? -88.712 6.256 195.003 1.00 54.92 115 THR B O 1
ATOM 2118 N N . VAL B 1 82 ? -86.559 6.109 194.362 1.00 59.81 116 VAL B N 1
ATOM 2119 C CA . VAL B 1 82 ? -86.039 6.803 195.538 1.00 55.66 116 VAL B CA 1
ATOM 2120 C C . VAL B 1 82 ? -85.221 8.007 195.094 1.00 48.07 116 VAL B C 1
ATOM 2121 O O . VAL B 1 82 ? -84.239 7.860 194.370 1.00 51.08 116 VAL B O 1
ATOM 2125 N N . GLN B 1 83 ? -85.636 9.195 195.522 1.00 56.99 117 GLN B N 1
ATOM 2126 C CA . GLN B 1 83 ? -84.897 10.412 195.211 1.00 57.21 117 GLN B CA 1
ATOM 2127 C C . GLN B 1 83 ? -83.448 10.261 195.668 1.00 51.49 117 GLN B C 1
ATOM 2128 O O . GLN B 1 83 ? -83.198 9.974 196.839 1.00 58.45 117 GLN B O 1
ATOM 2134 N N . PRO B 1 84 ? -82.488 10.446 194.746 1.00 57.49 118 PRO B N 1
ATOM 2135 C CA . PRO B 1 84 ? -81.085 10.181 195.088 1.00 52.23 118 PRO B CA 1
ATOM 2136 C C . PRO B 1 84 ? -80.553 11.083 196.196 1.00 53.62 118 PRO B C 1
ATOM 2137 O O . PRO B 1 84 ? -80.922 12.255 196.272 1.00 52.78 118 PRO B O 1
ATOM 2141 N N . PHE B 1 85 ? -79.695 10.525 197.046 1.00 50.58 119 PHE B N 1
ATOM 2142 C CA . PHE B 1 85 ? -79.068 11.285 198.118 1.00 52.35 119 PHE B CA 1
ATOM 2143 C C . PHE B 1 85 ? -77.690 10.723 198.438 1.00 47.68 119 PHE B C 1
ATOM 2144 O O . PHE B 1 85 ? -77.323 9.646 197.966 1.00 47.99 119 PHE B O 1
ATOM 2152 N N . THR B 1 86 ? -76.935 11.469 199.238 1.00 46.38 120 THR B N 1
ATOM 2153 C CA . THR B 1 86 ? -75.599 11.062 199.651 1.00 50.89 120 THR B CA 1
ATOM 2154 C C . THR B 1 86 ? -75.537 10.951 201.172 1.00 50.75 120 THR B C 1
ATOM 2155 O O . THR B 1 86 ? -76.191 11.714 201.886 1.00 51.87 120 THR B O 1
ATOM 2159 N N . ARG B 1 87 ? -74.758 9.989 201.659 1.00 53.34 121 ARG B N 1
ATOM 2160 C CA . ARG B 1 87 ? -74.541 9.816 203.092 1.00 49.62 121 ARG B CA 1
ATOM 2161 C C . ARG B 1 87 ? -73.053 9.686 203.383 1.00 47.97 121 ARG B C 1
ATOM 2162 O O . ARG B 1 87 ? -72.357 8.881 202.762 1.00 46.76 121 ARG B O 1
ATOM 2170 N N . ARG B 1 88 ? -72.575 10.490 204.328 1.00 56.93 122 ARG B N 1
ATOM 2171 C CA . ARG B 1 88 ? -71.198 10.412 204.794 1.00 51.33 122 ARG B CA 1
ATOM 2172 C C . ARG B 1 88 ? -71.180 9.855 206.216 1.00 50.09 122 ARG B C 1
ATOM 2173 O O . ARG B 1 88 ? -71.879 10.365 207.092 1.00 46.81 122 ARG B O 1
ATOM 2181 N N . THR B 1 89 ? -70.387 8.809 206.436 1.00 50.45 123 THR B N 1
ATOM 2182 C CA . THR B 1 89 ? -70.325 8.149 207.738 1.00 49.45 123 THR B CA 1
ATOM 2183 C C . THR B 1 89 ? -68.877 7.954 208.186 1.00 50.22 123 THR B C 1
ATOM 2184 O O . THR B 1 89 ? -68.021 7.593 207.376 1.00 39.88 123 THR B O 1
ATOM 2188 N N . PRO B 1 90 ? -68.593 8.189 209.480 1.00 50.28 124 PRO B N 1
ATOM 2189 C CA . PRO B 1 90 ? -67.228 7.935 209.951 1.00 45.06 124 PRO B CA 1
ATOM 2190 C C . PRO B 1 90 ? -66.939 6.441 210.029 1.00 41.90 124 PRO B C 1
ATOM 2191 O O . PRO B 1 90 ? -67.808 5.678 210.447 1.00 46.64 124 PRO B O 1
ATOM 2195 N N . LEU B 1 91 ? -65.740 6.028 209.633 1.00 46.94 125 LEU B N 1
ATOM 2196 C CA . LEU B 1 91 ? -65.377 4.617 209.680 1.00 48.74 125 LEU B CA 1
ATOM 2197 C C . LEU B 1 91 ? -65.089 4.177 211.114 1.00 52.01 125 LEU B C 1
ATOM 2198 O O . LEU B 1 91 ? -65.221 2.999 211.444 1.00 45.29 125 LEU B O 1
ATOM 2203 N N . ARG B 1 92 ? -64.697 5.130 211.957 1.00 54.80 126 ARG B N 1
ATOM 2204 C CA . ARG B 1 92 ? -64.413 4.857 213.364 1.00 53.19 126 ARG B CA 1
ATOM 2205 C C . ARG B 1 92 ? -65.172 5.820 214.271 1.00 52.24 126 ARG B C 1
ATOM 2206 O O . ARG B 1 92 ? -65.220 7.024 214.013 1.00 53.93 126 ARG B O 1
ATOM 2214 N N . VAL B 1 93 ? -65.760 5.277 215.334 1.00 58.06 127 VAL B N 1
ATOM 2215 C CA . VAL B 1 93 ? -66.421 6.085 216.353 1.00 61.33 127 VAL B CA 1
ATOM 2216 C C . VAL B 1 93 ? -65.972 5.649 217.745 1.00 63.27 127 VAL B C 1
ATOM 2217 O O . VAL B 1 93 ? -65.684 4.473 217.976 1.00 56.23 127 VAL B O 1
ATOM 2221 N N . LYS B 1 94 ? -65.915 6.604 218.668 1.00 70.16 128 LYS B N 1
ATOM 2222 C CA . LYS B 1 94 ? -65.489 6.323 220.032 1.00 63.51 128 LYS B CA 1
ATOM 2223 C C . LYS B 1 94 ? -66.697 5.981 220.899 1.00 72.63 128 LYS B C 1
ATOM 2224 O O . LYS B 1 94 ? -67.518 6.844 221.214 1.00 78.25 128 LYS B O 1
ATOM 2230 N N . ARG B 1 95 ? -66.798 4.708 221.269 1.00 66.65 129 ARG B N 1
ATOM 2231 C CA . ARG B 1 95 ? -67.931 4.204 222.035 1.00 62.25 129 ARG B CA 1
ATOM 2232 C C . ARG B 1 95 ? -67.632 4.234 223.530 1.00 69.41 129 ARG B C 1
ATOM 2233 O O . ARG B 1 95 ? -66.664 3.626 223.992 1.00 60.04 129 ARG B O 1
ATOM 2241 N N . GLU B 1 96 ? -68.474 4.941 224.279 1.00 70.50 130 GLU B N 1
ATOM 2242 C CA . GLU B 1 96 ? -68.308 5.055 225.724 1.00 73.86 130 GLU B CA 1
ATOM 2243 C C . GLU B 1 96 ? -69.585 4.673 226.467 1.00 65.66 130 GLU B C 1
ATOM 2244 O O . GLU B 1 96 ? -70.647 5.255 226.234 1.00 59.83 130 GLU B O 1
ATOM 2250 N N . LYS B 1 97 ? -69.465 3.696 227.364 1.00 60.67 131 LYS B N 1
ATOM 2251 C CA . LYS B 1 97 ? -70.597 3.219 228.152 1.00 69.28 131 LYS B CA 1
ATOM 2252 C C . LYS B 1 97 ? -70.307 3.335 229.645 1.00 62.11 131 LYS B C 1
ATOM 2253 O O . LYS B 1 97 ? -69.240 2.938 230.112 1.00 60.29 131 LYS B O 1
ATOM 2259 N N . TRP B 1 98 ? -71.272 3.876 230.384 1.00 69.25 132 TRP B N 1
ATOM 2260 C CA . TRP B 1 98 ? -71.133 4.096 231.820 1.00 66.52 132 TRP B CA 1
ATOM 2261 C C . TRP B 1 98 ? -71.846 3.024 232.632 1.00 58.31 132 TRP B C 1
ATOM 2262 O O . TRP B 1 98 ? -72.904 2.536 232.232 1.00 61.88 132 TRP B O 1
ATOM 2273 N N . TYR B 1 99 ? -71.264 2.663 233.774 1.00 62.88 133 TYR B N 1
ATOM 2274 C CA . TYR B 1 99 ? -71.965 1.855 234.765 1.00 63.44 133 TYR B CA 1
ATOM 2275 C C . TYR B 1 99 ? -72.413 2.737 235.924 1.00 64.17 133 TYR B C 1
ATOM 2276 O O . TYR B 1 99 ? -71.590 3.387 236.572 1.00 65.45 133 TYR B O 1
ATOM 2285 N N . THR B 1 100 ? -73.718 2.754 236.174 1.00 60.52 134 THR B N 1
ATOM 2286 C CA . THR B 1 100 ? -74.279 3.464 237.315 1.00 56.08 134 THR B CA 1
ATOM 2287 C C . THR B 1 100 ? -74.979 2.477 238.241 1.00 66.79 134 THR B C 1
ATOM 2288 O O . THR B 1 100 ? -75.715 1.599 237.787 1.00 61.11 134 THR B O 1
ATOM 2292 N N . CYS B 1 101 ? -74.751 2.631 239.541 1.00 66.40 135 CYS B N 1
ATOM 2293 C CA . CYS B 1 101 ? -75.327 1.731 240.529 1.00 63.17 135 CYS B CA 1
ATOM 2294 C C . CYS B 1 101 ? -76.808 2.024 240.742 1.00 59.91 135 CYS B C 1
ATOM 2295 O O . CYS B 1 101 ? -77.183 3.142 241.095 1.00 62.91 135 CYS B O 1
ATOM 2298 N N . SER B 1 102 ? -77.640 1.014 240.509 1.00 62.47 136 SER B N 1
ATOM 2299 C CA . SER B 1 102 ? -79.068 1.092 240.801 1.00 67.43 136 SER B CA 1
ATOM 2300 C C . SER B 1 102 ? -79.445 -0.036 241.753 1.00 66.35 136 SER B C 1
ATOM 2301 O O . SER B 1 102 ? -78.758 -1.054 241.819 1.00 71.32 136 SER B O 1
ATOM 2304 N N . SER B 1 103 ? -80.542 0.155 242.480 1.00 73.61 137 SER B N 1
ATOM 2305 C CA . SER B 1 103 ? -80.931 -0.733 243.575 1.00 73.13 137 SER B CA 1
ATOM 2306 C C . SER B 1 103 ? -80.996 -2.211 243.188 1.00 70.96 137 SER B C 1
ATOM 2307 O O . SER B 1 103 ? -80.743 -3.083 244.019 1.00 69.42 137 SER B O 1
ATOM 2310 N N . SER B 1 104 ? -81.333 -2.489 241.933 1.00 68.09 138 SER B N 1
ATOM 2311 C CA . SER B 1 104 ? -81.505 -3.865 241.471 1.00 69.18 138 SER B CA 1
ATOM 2312 C C . SER B 1 104 ? -80.212 -4.670 241.559 1.00 73.47 138 SER B C 1
ATOM 2313 O O . SER B 1 104 ? -80.225 -5.834 241.960 1.00 73.76 138 SER B O 1
ATOM 2316 N N . GLN B 1 105 ? -79.103 -4.046 241.178 1.00 75.59 139 GLN B N 1
ATOM 2317 C CA . GLN B 1 105 ? -77.798 -4.694 241.236 1.00 74.15 139 GLN B CA 1
ATOM 2318 C C . GLN B 1 105 ? -77.019 -4.206 242.451 1.00 74.55 139 GLN B C 1
ATOM 2319 O O . GLN B 1 105 ? -75.840 -4.527 242.625 1.00 73.96 139 GLN B O 1
ATOM 2325 N N . CYS B 1 106 ? -77.695 -3.431 243.293 1.00 74.30 140 CYS B N 1
ATOM 2326 C CA . CYS B 1 106 ? -77.109 -2.929 244.526 1.00 78.24 140 CYS B CA 1
ATOM 2327 C C . CYS B 1 106 ? -77.367 -3.908 245.668 1.00 87.24 140 CYS B C 1
ATOM 2328 O O . CYS B 1 106 ? -78.510 -4.287 245.929 1.00 88.69 140 CYS B O 1
ATOM 2331 N N . SER B 1 107 ? -76.296 -4.315 246.342 1.00 82.20 141 SER B N 1
ATOM 2332 C CA . SER B 1 107 ? -76.394 -5.216 247.483 1.00 86.77 141 SER B CA 1
ATOM 2333 C C . SER B 1 107 ? -75.172 -5.033 248.379 1.00 85.78 141 SER B C 1
ATOM 2334 O O . SER B 1 107 ? -74.421 -4.072 248.215 1.00 89.34 141 SER B O 1
ATOM 2337 N N . GLY B 1 108 ? -74.980 -5.944 249.329 1.00 88.16 142 GLY B N 1
ATOM 2338 C CA . GLY B 1 108 ? -73.790 -5.931 250.160 1.00 96.76 142 GLY B CA 1
ATOM 2339 C C . GLY B 1 108 ? -74.074 -5.977 251.647 1.00 100.08 142 GLY B C 1
ATOM 2340 O O . GLY B 1 108 ? -75.207 -5.792 252.094 1.00 94.00 142 GLY B O 1
ATOM 2341 N N . SER B 1 109 ? -73.016 -6.214 252.413 1.00 107.95 143 SER B N 1
ATOM 2342 C CA . SER B 1 109 ? -73.120 -6.435 253.848 1.00 111.69 143 SER B CA 1
ATOM 2343 C C . SER B 1 109 ? -73.076 -5.140 254.660 1.00 107.58 143 SER B C 1
ATOM 2344 O O . SER B 1 109 ? -73.585 -5.083 255.780 1.00 107.06 143 SER B O 1
ATOM 2347 N N . SER B 1 110 ? -72.468 -4.104 254.090 1.00 106.22 144 SER B N 1
ATOM 2348 C CA . SER B 1 110 ? -72.120 -2.897 254.841 1.00 105.02 144 SER B CA 1
ATOM 2349 C C . SER B 1 110 ? -73.309 -2.040 255.286 1.00 100.94 144 SER B C 1
ATOM 2350 O O . SER B 1 110 ? -73.112 -1.013 255.939 1.00 97.41 144 SER B O 1
ATOM 2353 N N . SER B 1 111 ? -74.523 -2.438 254.901 1.00 88.00 145 SER B N 1
ATOM 2354 C CA . SER B 1 111 ? -75.759 -1.674 255.150 1.00 81.85 145 SER B CA 1
ATOM 2355 C C . SER B 1 111 ? -75.812 -0.404 254.298 1.00 86.44 145 SER B C 1
ATOM 2356 O O . SER B 1 111 ? -76.844 0.267 254.237 1.00 87.60 145 SER B O 1
ATOM 2359 N N . LYS B 1 112 ? -74.692 -0.070 253.663 1.00 98.05 146 LYS B N 1
ATOM 2360 C CA . LYS B 1 112 ? -74.678 0.863 252.549 1.00 95.72 146 LYS B CA 1
ATOM 2361 C C . LYS B 1 112 ? -74.700 0.034 251.275 1.00 94.09 146 LYS B C 1
ATOM 2362 O O . LYS B 1 112 ? -73.743 -0.688 250.984 1.00 89.30 146 LYS B O 1
ATOM 2368 N N . CYS B 1 113 ? -75.803 0.125 250.538 1.00 92.30 147 CYS B N 1
ATOM 2369 C CA . CYS B 1 113 ? -75.989 -0.639 249.310 1.00 83.12 147 CYS B CA 1
ATOM 2370 C C . CYS B 1 113 ? -74.766 -0.498 248.404 1.00 85.64 147 CYS B C 1
ATOM 2371 O O . CYS B 1 113 ? -74.155 0.570 248.340 1.00 83.79 147 CYS B O 1
ATOM 2374 N N . ASP B 1 114 ? -74.414 -1.575 247.704 1.00 88.88 148 ASP B N 1
ATOM 2375 C CA . ASP B 1 114 ? -73.187 -1.605 246.912 1.00 84.94 148 ASP B CA 1
ATOM 2376 C C . ASP B 1 114 ? -73.365 -2.362 245.597 1.00 79.67 148 ASP B C 1
ATOM 2377 O O . ASP B 1 114 ? -73.865 -3.488 245.580 1.00 84.93 148 ASP B O 1
ATOM 2382 N N . CYS B 1 115 ? -72.955 -1.732 244.499 1.00 74.49 149 CYS B N 1
ATOM 2383 C CA . CYS B 1 115 ? -73.009 -2.350 243.177 1.00 77.18 149 CYS B CA 1
ATOM 2384 C C . CYS B 1 115 ? -71.616 -2.747 242.691 1.00 75.91 149 CYS B C 1
ATOM 2385 O O . CYS B 1 115 ? -71.373 -2.841 241.489 1.00 76.70 149 CYS B O 1
ATOM 2388 N N . HIS B 1 116 ? -70.704 -2.993 243.627 1.00 83.83 150 HIS B N 1
ATOM 2389 C CA . HIS B 1 116 ? -69.309 -3.234 243.275 1.00 89.34 150 HIS B CA 1
ATOM 2390 C C . HIS B 1 116 ? -69.117 -4.567 242.558 1.00 84.32 150 HIS B C 1
ATOM 2391 O O . HIS B 1 116 ? -68.228 -4.697 241.716 1.00 86.40 150 HIS B O 1
ATOM 2398 N N . ARG B 1 117 ? -69.946 -5.555 242.884 1.00 81.48 151 ARG B N 1
ATOM 2399 C CA . ARG B 1 117 ? -69.800 -6.882 242.297 1.00 89.77 151 ARG B CA 1
ATOM 2400 C C . ARG B 1 117 ? -70.133 -6.859 240.808 1.00 83.81 151 ARG B C 1
ATOM 2401 O O . ARG B 1 117 ? -69.421 -7.451 239.997 1.00 87.33 151 ARG B O 1
ATOM 2409 N N . LYS B 1 118 ? -71.212 -6.170 240.451 1.00 81.47 152 LYS B N 1
ATOM 2410 C CA . LYS B 1 118 ? -71.588 -6.027 239.049 1.00 76.85 152 LYS B CA 1
ATOM 2411 C C . LYS B 1 118 ? -70.685 -5.021 238.350 1.00 74.82 152 LYS B C 1
ATOM 2412 O O . LYS B 1 118 ? -70.381 -5.164 237.166 1.00 72.42 152 LYS B O 1
ATOM 2418 N N . HIS B 1 119 ? -70.261 -4.005 239.092 1.00 73.31 153 HIS B N 1
ATOM 2419 C CA . HIS B 1 119 ? -69.367 -2.986 238.561 1.00 76.12 153 HIS B CA 1
ATOM 2420 C C . HIS B 1 119 ? -68.039 -3.587 238.108 1.00 79.72 153 HIS B C 1
ATOM 2421 O O . HIS B 1 119 ? -67.519 -3.235 237.049 1.00 81.74 153 HIS B O 1
ATOM 2428 N N . ASP B 1 120 ? -67.496 -4.496 238.911 1.00 82.06 154 ASP B N 1
ATOM 2429 C CA . ASP B 1 120 ? -66.227 -5.137 238.589 1.00 88.61 154 ASP B CA 1
ATOM 2430 C C . ASP B 1 120 ? -66.368 -6.051 237.376 1.00 82.37 154 ASP B C 1
ATOM 2431 O O . ASP B 1 120 ? -65.426 -6.217 236.602 1.00 83.34 154 ASP B O 1
ATOM 2436 N N . GLU B 1 121 ? -67.545 -6.648 237.218 1.00 76.65 155 GLU B N 1
ATOM 2437 C CA . GLU B 1 121 ? -67.820 -7.482 236.053 1.00 80.03 155 GLU B CA 1
ATOM 2438 C C . GLU B 1 121 ? -67.873 -6.622 234.796 1.00 79.23 155 GLU B C 1
ATOM 2439 O O . GLU B 1 121 ? -67.361 -7.007 233.745 1.00 83.01 155 GLU B O 1
ATOM 2445 N N . PHE B 1 122 ? -68.497 -5.455 234.916 1.00 78.14 156 PHE B N 1
ATOM 2446 C CA . PHE B 1 122 ? -68.565 -4.498 233.820 1.00 72.06 156 PHE B CA 1
ATOM 2447 C C . PHE B 1 122 ? -67.160 -4.046 233.433 1.00 74.19 156 PHE B C 1
ATOM 2448 O O . PHE B 1 122 ? -66.875 -3.803 232.261 1.00 74.02 156 PHE B O 1
ATOM 2456 N N . ARG B 1 123 ? -66.289 -3.943 234.432 1.00 79.49 157 ARG B N 1
ATOM 2457 C CA . ARG B 1 123 ? -64.892 -3.584 234.217 1.00 80.70 157 ARG B CA 1
ATOM 2458 C C . ARG B 1 123 ? -64.151 -4.697 233.482 1.00 81.68 157 ARG B C 1
ATOM 2459 O O . ARG B 1 123 ? -63.429 -4.441 232.519 1.00 86.74 157 ARG B O 1
ATOM 2467 N N . ASN B 1 124 ? -64.328 -5.931 233.944 1.00 84.18 158 ASN B N 1
ATOM 2468 C CA . ASN B 1 124 ? -63.621 -7.072 233.373 1.00 84.40 158 ASN B CA 1
ATOM 2469 C C . ASN B 1 124 ? -64.060 -7.352 231.942 1.00 86.89 158 ASN B C 1
ATOM 2470 O O . ASN B 1 124 ? -63.262 -7.791 231.114 1.00 87.53 158 ASN B O 1
ATOM 2475 N N . LYS B 1 125 ? -65.330 -7.094 231.653 1.00 82.68 159 LYS B N 1
ATOM 2476 C CA . LYS B 1 125 ? -65.849 -7.265 230.302 1.00 80.13 159 LYS B CA 1
ATOM 2477 C C . LYS B 1 125 ? -65.236 -6.233 229.358 1.00 82.13 159 LYS B C 1
ATOM 2478 O O . LYS B 1 125 ? -65.020 -6.509 228.178 1.00 81.22 159 LYS B O 1
ATOM 2484 N N . CYS B 1 126 ? -64.939 -5.051 229.888 1.00 84.31 160 CYS B N 1
ATOM 2485 C CA . CYS B 1 126 ? -64.378 -3.966 229.087 1.00 77.72 160 CYS B CA 1
ATOM 2486 C C . CYS B 1 126 ? -62.936 -4.264 228.685 1.00 80.00 160 CYS B C 1
ATOM 2487 O O . CYS B 1 126 ? -62.552 -4.066 227.531 1.00 78.85 160 CYS B O 1
ATOM 2490 N N . ILE B 1 127 ? -62.138 -4.738 229.638 1.00 83.01 161 ILE B N 1
ATOM 2491 C CA . ILE B 1 127 ? -60.737 -5.051 229.371 1.00 80.43 161 ILE B CA 1
ATOM 2492 C C . ILE B 1 127 ? -60.615 -6.294 228.493 1.00 81.31 161 ILE B C 1
ATOM 2493 O O . ILE B 1 127 ? -59.699 -6.398 227.676 1.00 89.13 161 ILE B O 1
ATOM 2498 N N . SER B 1 128 ? -61.541 -7.234 228.662 1.00 80.32 162 SER B N 1
ATOM 2499 C CA . SER B 1 128 ? -61.568 -8.433 227.832 1.00 83.95 162 SER B CA 1
ATOM 2500 C C . SER B 1 128 ? -61.985 -8.063 226.412 1.00 82.83 162 SER B C 1
ATOM 2501 O O . SER B 1 128 ? -61.595 -8.720 225.447 1.00 82.80 162 SER B O 1
ATOM 2504 N N . GLU B 1 129 ? -62.781 -7.004 226.297 1.00 84.38 163 GLU B N 1
ATOM 2505 C CA . GLU B 1 129 ? -63.190 -6.475 225.000 1.00 82.08 163 GLU B CA 1
ATOM 2506 C C . GLU B 1 129 ? -62.055 -5.708 224.329 1.00 79.33 163 GLU B C 1
ATOM 2507 O O . GLU B 1 129 ? -62.122 -5.401 223.138 1.00 86.24 163 GLU B O 1
ATOM 2513 N N . GLY B 1 130 ? -61.018 -5.398 225.100 1.00 83.66 164 GLY B N 1
ATOM 2514 C CA . GLY B 1 130 ? -59.897 -4.618 224.605 1.00 81.60 164 GLY B CA 1
ATOM 2515 C C . GLY B 1 130 ? -60.077 -3.134 224.865 1.00 76.33 164 GLY B C 1
ATOM 2516 O O . GLY B 1 130 ? -59.178 -2.335 224.600 1.00 76.11 164 GLY B O 1
ATOM 2517 N N . GLY B 1 131 ? -61.243 -2.760 225.385 1.00 75.93 165 GLY B N 1
ATOM 2518 C CA . GLY B 1 131 ? -61.525 -1.373 225.707 1.00 74.23 165 GLY B CA 1
ATOM 2519 C C . GLY B 1 131 ? -60.754 -0.904 226.926 1.00 75.55 165 GLY B C 1
ATOM 2520 O O . GLY B 1 131 ? -60.243 -1.722 227.692 1.00 77.88 165 GLY B O 1
ATOM 2521 N N . ARG B 1 132 ? -60.675 0.412 227.102 1.00 79.72 166 ARG B N 1
ATOM 2522 C CA . ARG B 1 132 ? -59.977 1.001 228.239 1.00 80.65 166 ARG B CA 1
ATOM 2523 C C . ARG B 1 132 ? -60.965 1.529 229.269 1.00 82.85 166 ARG B C 1
ATOM 2524 O O . ARG B 1 132 ? -61.754 2.429 228.980 1.00 73.06 166 ARG B O 1
ATOM 2532 N N . TYR B 1 133 ? -60.911 0.969 230.474 1.00 87.62 167 TYR B N 1
ATOM 2533 C CA . TYR B 1 133 ? -61.839 1.355 231.529 1.00 85.59 167 TYR B CA 1
ATOM 2534 C C . TYR B 1 133 ? -61.317 2.528 232.358 1.00 83.85 167 TYR B C 1
ATOM 2535 O O . TYR B 1 133 ? -60.122 2.631 232.638 1.00 85.71 167 TYR B O 1
ATOM 2544 N N . THR B 1 134 ? -62.244 3.408 232.729 1.00 81.35 168 THR B N 1
ATOM 2545 C CA . THR B 1 134 ? -61.978 4.540 233.612 1.00 75.65 168 THR B CA 1
ATOM 2546 C C . THR B 1 134 ? -62.911 4.513 234.821 1.00 82.98 168 THR B C 1
ATOM 2547 O O . THR B 1 134 ? -64.131 4.461 234.664 1.00 82.48 168 THR B O 1
ATOM 2551 N N . THR B 1 135 ? -62.329 4.480 236.010 1.00 84.38 169 THR B N 1
ATOM 2552 C CA . THR B 1 135 ? -63.099 4.374 237.231 1.00 84.86 169 THR B CA 1
ATOM 2553 C C . THR B 1 135 ? -63.300 5.694 237.923 1.00 80.11 169 THR B C 1
ATOM 2554 O O . THR B 1 135 ? -62.361 6.449 238.111 1.00 76.73 169 THR B O 1
ATOM 2558 N N . GLU B 1 136 ? -64.540 5.974 238.291 1.00 71.00 170 GLU B N 1
ATOM 2559 C CA . GLU B 1 136 ? -64.840 7.200 238.984 1.00 80.37 170 GLU B CA 1
ATOM 2560 C C . GLU B 1 136 ? -64.923 6.946 240.483 1.00 83.75 170 GLU B C 1
ATOM 2561 O O . GLU B 1 136 ? -64.335 7.675 241.266 1.00 88.25 170 GLU B O 1
ATOM 2567 N N . SER B 1 137 ? -65.641 5.906 240.885 1.00 76.25 171 SER B N 1
ATOM 2568 C CA . SER B 1 137 ? -65.714 5.563 242.295 1.00 78.62 171 SER B CA 1
ATOM 2569 C C . SER B 1 137 ? -65.644 4.057 242.511 1.00 77.83 171 SER B C 1
ATOM 2570 O O . SER B 1 137 ? -66.475 3.331 242.004 1.00 73.82 171 SER B O 1
ATOM 2573 N N . SER B 1 138 ? -64.678 3.591 243.287 1.00 79.01 172 SER B N 1
ATOM 2574 C CA . SER B 1 138 ? -64.557 2.166 243.575 1.00 81.41 172 SER B CA 1
ATOM 2575 C C . SER B 1 138 ? -65.737 1.658 244.397 1.00 82.45 172 SER B C 1
ATOM 2576 O O . SER B 1 138 ? -66.169 0.516 244.233 1.00 77.50 172 SER B O 1
ATOM 2579 N N . LYS B 1 139 ? -66.246 2.510 245.283 1.00 82.64 173 LYS B N 1
ATOM 2580 C CA . LYS B 1 139 ? -67.366 2.150 246.148 1.00 87.61 173 LYS B CA 1
ATOM 2581 C C . LYS B 1 139 ? -68.550 1.633 245.344 1.00 88.79 173 LYS B C 1
ATOM 2582 O O . LYS B 1 139 ? -68.986 0.497 245.529 1.00 94.19 173 LYS B O 1
ATOM 2588 N N . CYS B 1 140 ? -69.059 2.478 244.453 1.00 79.91 174 CYS B N 1
ATOM 2589 C CA . CYS B 1 140 ? -70.191 2.129 243.603 1.00 87.07 174 CYS B CA 1
ATOM 2590 C C . CYS B 1 140 ? -71.444 1.879 244.437 1.00 79.12 174 CYS B C 1
ATOM 2591 O O . CYS B 1 140 ? -72.143 0.883 244.249 1.00 79.18 174 CYS B O 1
ATOM 2594 N N . ARG B 1 141 ? -71.717 2.793 245.363 1.00 75.88 175 ARG B N 1
ATOM 2595 C CA . ARG B 1 141 ? -72.930 2.735 246.168 1.00 78.48 175 ARG B CA 1
ATOM 2596 C C . ARG B 1 141 ? -74.076 3.337 245.365 1.00 70.58 175 ARG B C 1
ATOM 2597 O O . ARG B 1 141 ? -73.857 3.866 244.279 1.00 77.82 175 ARG B O 1
ATOM 2605 N N . LEU B 1 142 ? -75.293 3.252 245.894 1.00 69.71 176 LEU B N 1
ATOM 2606 C CA . LEU B 1 142 ? -76.486 3.630 245.139 1.00 74.15 176 LEU B CA 1
ATOM 2607 C C . LEU B 1 142 ? -76.412 5.055 244.592 1.00 76.04 176 LEU B C 1
ATOM 2608 O O . LEU B 1 142 ? -76.033 5.986 245.302 1.00 71.99 176 LEU B O 1
ATOM 2613 N N . GLY B 1 143 ? -76.772 5.208 243.320 1.00 79.86 177 GLY B N 1
ATOM 2614 C CA . GLY B 1 143 ? -76.824 6.510 242.679 1.00 77.62 177 GLY B CA 1
ATOM 2615 C C . GLY B 1 143 ? -75.516 6.945 242.041 1.00 72.10 177 GLY B C 1
ATOM 2616 O O . GLY B 1 143 ? -75.494 7.886 241.246 1.00 76.75 177 GLY B O 1
ATOM 2617 N N . GLU B 1 144 ? -74.426 6.266 242.385 1.00 62.74 178 GLU B N 1
ATOM 2618 C CA . GLU B 1 144 ? -73.108 6.618 241.864 1.00 68.64 178 GLU B CA 1
ATOM 2619 C C . GLU B 1 144 ? -72.836 5.993 240.504 1.00 74.16 178 GLU B C 1
ATOM 2620 O O . GLU B 1 144 ? -73.081 4.802 240.305 1.00 76.29 178 GLU B O 1
ATOM 2626 N N . LYS B 1 145 ? -72.328 6.793 239.569 1.00 70.67 179 LYS B N 1
ATOM 2627 C CA . LYS B 1 145 ? -71.716 6.231 238.376 1.00 73.34 179 LYS B CA 1
ATOM 2628 C C . LYS B 1 145 ? -70.277 5.890 238.745 1.00 71.40 179 LYS B C 1
ATOM 2629 O O . LYS B 1 145 ? -69.511 6.746 239.192 1.00 72.37 179 LYS B O 1
ATOM 2635 N N . CYS B 1 146 ? -69.930 4.620 238.582 1.00 71.31 180 CYS B N 1
ATOM 2636 C CA . CYS B 1 146 ? -68.708 4.075 239.153 1.00 74.17 180 CYS B CA 1
ATOM 2637 C C . CYS B 1 146 ? -67.527 4.169 238.199 1.00 77.84 180 CYS B C 1
ATOM 2638 O O . CYS B 1 146 ? -66.371 4.154 238.622 1.00 81.61 180 CYS B O 1
ATOM 2641 N N . GLY B 1 147 ? -67.827 4.260 236.910 1.00 78.89 181 GLY B N 1
ATOM 2642 C CA . GLY B 1 147 ? -66.799 4.361 235.894 1.00 80.26 181 GLY B CA 1
ATOM 2643 C C . GLY B 1 147 ? -67.388 4.201 234.508 1.00 79.89 181 GLY B C 1
ATOM 2644 O O . GLY B 1 147 ? -68.607 4.121 234.353 1.00 75.43 181 GLY B O 1
ATOM 2645 N N . TYR B 1 148 ? -66.524 4.156 233.498 1.00 78.36 182 TYR B N 1
ATOM 2646 C CA . TYR B 1 148 ? -66.973 3.983 232.122 1.00 78.84 182 TYR B CA 1
ATOM 2647 C C . TYR B 1 148 ? -65.933 3.274 231.262 1.00 78.05 182 TYR B C 1
ATOM 2648 O O . TYR B 1 148 ? -64.733 3.333 231.537 1.00 80.05 182 TYR B O 1
ATOM 2657 N N . CYS B 1 149 ? -66.413 2.607 230.216 1.00 65.72 183 CYS B N 1
ATOM 2658 C CA . CYS B 1 149 ? -65.557 1.937 229.247 1.00 70.74 183 CYS B CA 1
ATOM 2659 C C . CYS B 1 149 ? -65.336 2.854 228.051 1.00 74.50 183 CYS B C 1
ATOM 2660 O O . CYS B 1 149 ? -66.271 3.502 227.593 1.00 57.58 183 CYS B O 1
ATOM 2663 N N . LYS B 1 150 ? -64.099 2.918 227.567 1.00 76.07 184 LYS B N 1
ATOM 2664 C CA . LYS B 1 150 ? -63.768 3.689 226.373 1.00 63.97 184 LYS B CA 1
ATOM 2665 C C . LYS B 1 150 ? -63.296 2.725 225.292 1.00 69.21 184 LYS B C 1
ATOM 2666 O O . LYS B 1 150 ? -62.366 1.948 225.512 1.00 69.74 184 LYS B O 1
ATOM 2672 N N . GLN B 1 151 ? -63.940 2.773 224.129 1.00 70.68 185 GLN B N 1
ATOM 2673 C CA . GLN B 1 151 ? -63.749 1.744 223.112 1.00 64.70 185 GLN B CA 1
ATOM 2674 C C . GLN B 1 151 ? -63.794 2.292 221.689 1.00 66.96 185 GLN B C 1
ATOM 2675 O O . GLN B 1 151 ? -64.615 3.153 221.367 1.00 66.31 185 GLN B O 1
ATOM 2681 N N . ASN B 1 152 ? -62.902 1.780 220.844 1.00 66.31 186 ASN B N 1
ATOM 2682 C CA . ASN B 1 152 ? -62.921 2.073 219.415 1.00 59.09 186 ASN B CA 1
ATOM 2683 C C . ASN B 1 152 ? -63.659 0.982 218.653 1.00 59.91 186 ASN B C 1
ATOM 2684 O O . ASN B 1 152 ? -63.270 -0.187 218.700 1.00 63.58 186 ASN B O 1
ATOM 2689 N N . VAL B 1 153 ? -64.724 1.369 217.957 1.00 49.72 187 VAL B N 1
ATOM 2690 C CA . VAL B 1 153 ? -65.486 0.442 217.131 1.00 58.50 187 VAL B CA 1
ATOM 2691 C C . VAL B 1 153 ? -65.564 0.982 215.707 1.00 56.77 187 VAL B C 1
ATOM 2692 O O . VAL B 1 153 ? -65.520 2.195 215.490 1.00 50.12 187 VAL B O 1
ATOM 2696 N N . TYR B 1 154 ? -65.681 0.073 214.745 1.00 51.42 188 TYR B N 1
ATOM 2697 C CA . TYR B 1 154 ? -65.521 0.417 213.339 1.00 52.79 188 TYR B CA 1
ATOM 2698 C C . TYR B 1 154 ? -66.708 -0.028 212.492 1.00 50.15 188 TYR B C 1
ATOM 2699 O O . TYR B 1 154 ? -67.293 -1.088 212.722 1.00 46.61 188 TYR B O 1
ATOM 2708 N N . LEU B 1 155 ? -67.050 0.800 211.510 1.00 49.70 189 LEU B N 1
ATOM 2709 C CA . LEU B 1 155 ? -68.223 0.583 210.672 1.00 48.10 189 LEU B CA 1
ATOM 2710 C C . LEU B 1 155 ? -68.166 -0.747 209.928 1.00 47.42 189 LEU B C 1
ATOM 2711 O O . LEU B 1 155 ? -67.178 -1.060 209.262 1.00 44.95 189 LEU B O 1
ATOM 2716 N N . ALA B 1 156 ? -69.240 -1.522 210.051 1.00 44.85 190 ALA B N 1
ATOM 2717 C CA . ALA B 1 156 ? -69.357 -2.806 209.370 1.00 52.96 190 ALA B CA 1
ATOM 2718 C C . ALA B 1 156 ? -70.623 -2.843 208.524 1.00 53.07 190 ALA B C 1
ATOM 2719 O O . ALA B 1 156 ? -70.651 -3.465 207.462 1.00 54.09 190 ALA B O 1
ATOM 2721 N N . THR B 1 157 ? -71.666 -2.170 209.000 1.00 54.72 191 THR B N 1
ATOM 2722 C CA . THR B 1 157 ? -72.939 -2.128 208.292 1.00 53.57 191 THR B CA 1
ATOM 2723 C C . THR B 1 157 ? -73.551 -0.731 208.351 1.00 53.09 191 THR B C 1
ATOM 2724 O O . THR B 1 157 ? -73.623 -0.118 209.418 1.00 46.64 191 THR B O 1
ATOM 2728 N N . LEU B 1 158 ? -73.986 -0.239 207.194 1.00 60.23 192 LEU B N 1
ATOM 2729 C CA . LEU B 1 158 ? -74.619 1.072 207.090 1.00 49.78 192 LEU B CA 1
ATOM 2730 C C . LEU B 1 158 ? -76.113 0.918 206.829 1.00 47.37 192 LEU B C 1
ATOM 2731 O O . LEU B 1 158 ? -76.517 0.332 205.825 1.00 55.03 192 LEU B O 1
ATOM 2736 N N . TYR B 1 159 ? -76.923 1.446 207.742 1.00 44.98 193 TYR B N 1
ATOM 2737 C CA . TYR B 1 159 ? -78.376 1.365 207.634 1.00 50.01 193 TYR B CA 1
ATOM 2738 C C . TYR B 1 159 ? -78.955 2.696 207.174 1.00 49.07 193 TYR B C 1
ATOM 2739 O O . TYR B 1 159 ? -78.770 3.720 207.830 1.00 58.20 193 TYR B O 1
ATOM 2748 N N . LEU B 1 160 ? -79.656 2.667 206.045 1.00 53.88 194 LEU B N 1
ATOM 2749 C CA . LEU B 1 160 ? -80.279 3.858 205.480 1.00 55.03 194 LEU B CA 1
ATOM 2750 C C . LEU B 1 160 ? -81.787 3.660 205.382 1.00 54.02 194 LEU B C 1
ATOM 2751 O O . LEU B 1 160 ? -82.263 2.533 205.238 1.00 56.11 194 LEU B O 1
ATOM 2756 N N . VAL B 1 161 ? -82.532 4.759 205.466 1.00 52.66 195 VAL B N 1
ATOM 2757 C CA . VAL B 1 161 ? -83.989 4.701 205.460 1.00 60.16 195 VAL B CA 1
ATOM 2758 C C . VAL B 1 161 ? -84.587 5.786 204.570 1.00 62.77 195 VAL B C 1
ATOM 2759 O O . VAL B 1 161 ? -84.153 6.939 204.599 1.00 55.35 195 VAL B O 1
ATOM 2763 N N . ALA B 1 162 ? -85.589 5.400 203.785 1.00 61.48 196 ALA B N 1
ATOM 2764 C CA . ALA B 1 162 ? -86.334 6.337 202.954 1.00 60.07 196 ALA B CA 1
ATOM 2765 C C . ALA B 1 162 ? -87.827 6.184 203.217 1.00 59.07 196 ALA B C 1
ATOM 2766 O O . ALA B 1 162 ? -88.330 5.067 203.330 1.00 61.12 196 ALA B O 1
ATOM 2768 N N . GLY B 1 163 ? -88.526 7.310 203.313 1.00 62.26 197 GLY B N 1
ATOM 2769 C CA . GLY B 1 163 ? -89.960 7.309 203.544 1.00 60.46 197 GLY B CA 1
ATOM 2770 C C . GLY B 1 163 ? -90.720 7.652 202.279 1.00 67.49 197 GLY B C 1
ATOM 2771 O O . GLY B 1 163 ? -90.202 8.347 201.404 1.00 65.76 197 GLY B O 1
ATOM 2772 N N . SER B 1 164 ? -91.948 7.157 202.175 1.00 68.98 198 SER B N 1
ATOM 2773 C CA . SER B 1 164 ? -92.790 7.444 201.023 1.00 61.36 198 SER B CA 1
ATOM 2774 C C . SER B 1 164 ? -93.160 8.920 200.983 1.00 63.32 198 SER B C 1
ATOM 2775 O O . SER B 1 164 ? -93.596 9.493 201.980 1.00 71.14 198 SER B O 1
ATOM 2778 N N . VAL B 1 165 ? -92.980 9.523 199.815 1.00 58.12 199 VAL B N 1
ATOM 2779 C CA . VAL B 1 165 ? -93.312 10.924 199.594 1.00 59.83 199 VAL B CA 1
ATOM 2780 C C . VAL B 1 165 ? -94.665 11.018 198.886 1.00 60.16 199 VAL B C 1
ATOM 2781 O O . VAL B 1 165 ? -95.239 12.098 198.758 1.00 60.38 199 VAL B O 1
ATOM 2785 N N . GLY B 1 166 ? -95.184 9.867 198.463 1.00 63.30 200 GLY B N 1
ATOM 2786 C CA . GLY B 1 166 ? -96.393 9.816 197.661 1.00 58.61 200 GLY B CA 1
ATOM 2787 C C . GLY B 1 166 ? -96.025 9.852 196.192 1.00 65.22 200 GLY B C 1
ATOM 2788 O O . GLY B 1 166 ? -94.938 10.311 195.838 1.00 60.62 200 GLY B O 1
ATOM 2789 N N . GLY B 1 167 ? -96.922 9.370 195.339 1.00 53.18 201 GLY B N 1
ATOM 2790 C CA . GLY B 1 167 ? -96.655 9.322 193.915 1.00 48.70 201 GLY B CA 1
ATOM 2791 C C . GLY B 1 167 ? -95.736 8.176 193.548 1.00 49.18 201 GLY B C 1
ATOM 2792 O O . GLY B 1 167 ? -95.100 8.194 192.498 1.00 57.28 201 GLY B O 1
ATOM 2793 N N . GLY B 1 168 ? -95.661 7.176 194.419 1.00 50.48 202 GLY B N 1
ATOM 2794 C CA . GLY B 1 168 ? -94.811 6.024 194.180 1.00 47.17 202 GLY B CA 1
ATOM 2795 C C . GLY B 1 168 ? -93.337 6.370 194.254 1.00 52.61 202 GLY B C 1
ATOM 2796 O O . GLY B 1 168 ? -92.500 5.673 193.679 1.00 56.28 202 GLY B O 1
ATOM 2797 N N . MET B 1 169 ? -93.024 7.447 194.969 1.00 52.71 203 MET B N 1
ATOM 2798 C CA . MET B 1 169 ? -91.650 7.909 195.124 1.00 51.14 203 MET B CA 1
ATOM 2799 C C . MET B 1 169 ? -91.242 7.877 196.592 1.00 60.43 203 MET B C 1
ATOM 2800 O O . MET B 1 169 ? -92.090 7.761 197.479 1.00 56.30 203 MET B O 1
ATOM 2805 N N . TYR B 1 170 ? -89.940 7.983 196.836 1.00 60.79 204 TYR B N 1
ATOM 2806 C CA . TYR B 1 170 ? -89.407 8.004 198.192 1.00 56.40 204 TYR B CA 1
ATOM 2807 C C . TYR B 1 170 ? -88.314 9.058 198.333 1.00 55.82 204 TYR B C 1
ATOM 2808 O O . TYR B 1 170 ? -87.798 9.580 197.344 1.00 53.37 204 TYR B O 1
ATOM 2817 N N . ARG B 1 171 ? -87.973 9.352 199.582 1.00 66.86 205 ARG B N 1
ATOM 2818 C CA . ARG B 1 171 ? -86.980 10.362 199.924 1.00 59.51 205 ARG B CA 1
ATOM 2819 C C . ARG B 1 171 ? -86.336 9.918 201.229 1.00 57.82 205 ARG B C 1
ATOM 2820 O O . ARG B 1 171 ? -87.011 9.314 202.064 1.00 58.72 205 ARG B O 1
ATOM 2828 N N . GLU B 1 172 ? -85.046 10.188 201.413 1.00 59.36 206 GLU B N 1
ATOM 2829 C CA . GLU B 1 172 ? -84.375 9.742 202.629 1.00 61.59 206 GLU B CA 1
ATOM 2830 C C . GLU B 1 172 ? -85.069 10.362 203.839 1.00 61.19 206 GLU B C 1
ATOM 2831 O O . GLU B 1 172 ? -85.378 11.554 203.850 1.00 65.88 206 GLU B O 1
ATOM 2837 N N . SER B 1 173 ? -85.334 9.534 204.844 1.00 60.28 207 SER B N 1
ATOM 2838 C CA . SER B 1 173 ? -86.101 9.962 206.005 1.00 65.75 207 SER B CA 1
ATOM 2839 C C . SER B 1 173 ? -85.325 10.970 206.846 1.00 69.22 207 SER B C 1
ATOM 2840 O O . SER B 1 173 ? -84.161 10.753 207.178 1.00 70.88 207 SER B O 1
ATOM 2843 N N . ASP B 1 174 ? -85.982 12.074 207.185 1.00 73.50 208 ASP B N 1
ATOM 2844 C CA . ASP B 1 174 ? -85.363 13.126 207.984 1.00 79.34 208 ASP B CA 1
ATOM 2845 C C . ASP B 1 174 ? -85.136 12.681 209.427 1.00 83.56 208 ASP B C 1
ATOM 2846 O O . ASP B 1 174 ? -84.060 12.891 209.987 1.00 82.77 208 ASP B O 1
ATOM 2851 N N . LYS B 1 175 ? -86.153 12.065 210.024 1.00 78.78 209 LYS B N 1
ATOM 2852 C CA . LYS B 1 175 ? -86.094 11.682 211.431 1.00 85.62 209 LYS B CA 1
ATOM 2853 C C . LYS B 1 175 ? -85.414 10.325 211.622 1.00 83.17 209 LYS B C 1
ATOM 2854 O O . LYS B 1 175 ? -84.733 10.103 212.625 1.00 82.69 209 LYS B O 1
ATOM 2860 N N . TYR B 1 176 ? -85.600 9.423 210.660 1.00 72.12 210 TYR B N 1
ATOM 2861 C CA . TYR B 1 176 ? -84.914 8.132 210.669 1.00 69.87 210 TYR B CA 1
ATOM 2862 C C . TYR B 1 176 ? -83.643 8.182 209.826 1.00 69.77 210 TYR B C 1
ATOM 2863 O O . TYR B 1 176 ? -83.674 7.901 208.628 1.00 66.08 210 TYR B O 1
ATOM 2872 N N . GLN B 1 177 ? -82.527 8.537 210.455 1.00 70.43 211 GLN B N 1
ATOM 2873 C CA . GLN B 1 177 ? -81.238 8.557 209.772 1.00 61.27 211 GLN B CA 1
ATOM 2874 C C . GLN B 1 177 ? -80.590 7.174 209.786 1.00 56.76 211 GLN B C 1
ATOM 2875 O O . GLN B 1 177 ? -79.542 6.962 209.174 1.00 60.93 211 GLN B O 1
ATOM 2881 N N . SER B 1 178 ? -81.221 6.237 210.488 1.00 56.68 212 SER B N 1
ATOM 2882 C CA . SER B 1 178 ? -80.752 4.855 210.533 1.00 55.07 212 SER B CA 1
ATOM 2883 C C . SER B 1 178 ? -81.906 3.906 210.837 1.00 58.61 212 SER B C 1
ATOM 2884 O O . SER B 1 178 ? -82.958 4.328 211.316 1.00 57.53 212 SER B O 1
ATOM 2887 N N . ALA B 1 179 ? -81.698 2.622 210.562 1.00 58.87 213 ALA B N 1
ATOM 2888 C CA . ALA B 1 179 ? -82.708 1.607 210.836 1.00 57.11 213 ALA B CA 1
ATOM 2889 C C . ALA B 1 179 ? -82.630 1.145 212.289 1.00 55.86 213 ALA B C 1
ATOM 2890 O O . ALA B 1 179 ? -83.616 0.673 212.852 1.00 59.31 213 ALA B O 1
ATOM 2892 N N . LEU B 1 180 ? -81.452 1.290 212.890 1.00 55.01 214 LEU B N 1
ATOM 2893 C CA . LEU B 1 180 ? -81.233 0.874 214.272 1.00 59.30 214 LEU B CA 1
ATOM 2894 C C . LEU B 1 180 ? -81.598 1.981 215.257 1.00 60.67 214 LEU B C 1
ATOM 2895 O O . LEU B 1 180 ? -81.331 3.157 215.012 1.00 61.06 214 LEU B O 1
ATOM 2900 N N . TYR B 1 181 ? -82.206 1.592 216.372 1.00 62.44 215 TYR B N 1
ATOM 2901 C CA . TYR B 1 181 ? -82.530 2.518 217.450 1.00 61.92 215 TYR B CA 1
ATOM 2902 C C . TYR B 1 181 ? -81.242 3.096 218.035 1.00 56.74 215 TYR B C 1
ATOM 2903 O O . TYR B 1 181 ? -80.248 2.380 218.154 1.00 61.54 215 TYR B O 1
ATOM 2912 N N . PRO B 1 182 ? -81.243 4.387 218.410 1.00 60.98 216 PRO B N 1
ATOM 2913 C CA . PRO B 1 182 ? -82.284 5.424 218.343 1.00 69.20 216 PRO B CA 1
ATOM 2914 C C . PRO B 1 182 ? -82.358 6.191 217.011 1.00 63.08 216 PRO B C 1
ATOM 2915 O O . PRO B 1 182 ? -82.874 7.308 216.980 1.00 66.26 216 PRO B O 1
ATOM 2919 N N . PHE B 1 183 ? -81.842 5.594 215.939 1.00 64.44 217 PHE B N 1
ATOM 2920 C CA . PHE B 1 183 ? -82.073 6.069 214.569 1.00 58.54 217 PHE B CA 1
ATOM 2921 C C . PHE B 1 183 ? -81.378 7.384 214.199 1.00 58.66 217 PHE B C 1
ATOM 2922 O O . PHE B 1 183 ? -81.853 8.103 213.320 1.00 63.99 217 PHE B O 1
ATOM 2930 N N . TYR B 1 184 ? -80.262 7.699 214.848 1.00 60.68 218 TYR B N 1
ATOM 2931 C CA . TYR B 1 184 ? -79.464 8.857 214.448 1.00 60.66 218 TYR B CA 1
ATOM 2932 C C . TYR B 1 184 ? -78.488 8.454 213.349 1.00 61.59 218 TYR B C 1
ATOM 2933 O O . TYR B 1 184 ? -78.399 7.278 212.996 1.00 64.22 218 TYR B O 1
ATOM 2942 N N . ASP B 1 185 ? -77.767 9.433 212.807 1.00 64.35 219 ASP B N 1
ATOM 2943 C CA . ASP B 1 185 ? -76.720 9.169 211.823 1.00 58.04 219 ASP B CA 1
ATOM 2944 C C . ASP B 1 185 ? -75.716 8.159 212.353 1.00 62.74 219 ASP B C 1
ATOM 2945 O O . ASP B 1 185 ? -75.243 7.289 211.621 1.00 56.53 219 ASP B O 1
ATOM 2950 N N . ILE B 1 186 ? -75.402 8.279 213.637 1.00 67.12 220 ILE B N 1
ATOM 2951 C CA . ILE B 1 186 ? -74.321 7.512 214.235 1.00 57.51 220 ILE B CA 1
ATOM 2952 C C . ILE B 1 186 ? -74.786 6.144 214.736 1.00 50.19 220 ILE B C 1
ATOM 2953 O O . ILE B 1 186 ? -73.968 5.307 215.118 1.00 51.95 220 ILE B O 1
ATOM 2958 N N . SER B 1 187 ? -76.096 5.923 214.742 1.00 50.06 221 SER B N 1
ATOM 2959 C CA . SER B 1 187 ? -76.659 4.659 215.209 1.00 53.14 221 SER B CA 1
ATOM 2960 C C . SER B 1 187 ? -76.467 3.546 214.180 1.00 48.94 221 SER B C 1
ATOM 2961 O O . SER B 1 187 ? -77.440 2.969 213.693 1.00 50.14 221 SER B O 1
ATOM 2964 N N . GLN B 1 188 ? -75.211 3.241 213.865 1.00 48.77 222 GLN B N 1
ATOM 2965 C CA . GLN B 1 188 ? -74.893 2.272 212.821 1.00 51.62 222 GLN B CA 1
ATOM 2966 C C . GLN B 1 188 ? -74.263 1.001 213.378 1.00 52.29 222 GLN B C 1
ATOM 2967 O O . GLN B 1 188 ? -73.909 0.928 214.555 1.00 62.41 222 GLN B O 1
ATOM 2973 N N . GLY B 1 189 ? -74.130 -0.000 212.514 1.00 57.59 223 GLY B N 1
ATOM 2974 C CA . GLY B 1 189 ? -73.558 -1.275 212.900 1.00 51.97 223 GLY B CA 1
ATOM 2975 C C . GLY B 1 189 ? -72.048 -1.199 212.998 1.00 55.46 223 GLY B C 1
ATOM 2976 O O . GLY B 1 189 ? -71.347 -1.346 211.998 1.00 56.00 223 GLY B O 1
ATOM 2977 N N . TYR B 1 190 ? -71.552 -0.960 214.209 1.00 55.86 224 TYR B N 1
ATOM 2978 C CA . TYR B 1 190 ? -70.117 -0.880 214.459 1.00 57.48 224 TYR B CA 1
ATOM 2979 C C . TYR B 1 190 ? -69.615 -2.156 215.133 1.00 60.40 224 TYR B C 1
ATOM 2980 O O . TYR B 1 190 ? -70.392 -2.878 215.757 1.00 60.12 224 TYR B O 1
ATOM 2989 N N . GLU B 1 191 ? -68.317 -2.426 215.010 1.00 61.62 225 GLU B N 1
ATOM 2990 C CA . GLU B 1 191 ? -67.733 -3.638 215.579 1.00 57.70 225 GLU B CA 1
ATOM 2991 C C . GLU B 1 191 ? -66.299 -3.416 216.068 1.00 63.10 225 GLU B C 1
ATOM 2992 O O . GLU B 1 191 ? -65.616 -2.503 215.599 1.00 56.12 225 GLU B O 1
ATOM 2998 N N . PRO B 1 192 ? -65.840 -4.258 217.015 1.00 63.14 226 PRO B N 1
ATOM 2999 C CA . PRO B 1 192 ? -64.491 -4.127 217.584 1.00 61.51 226 PRO B CA 1
ATOM 3000 C C . PRO B 1 192 ? -63.387 -4.241 216.535 1.00 51.83 226 PRO B C 1
ATOM 3001 O O . PRO B 1 192 ? -62.419 -3.482 216.581 1.00 58.25 226 PRO B O 1
ATOM 3005 N N . ARG B 1 193 ? -63.536 -5.182 215.607 1.00 56.78 227 ARG B N 1
ATOM 3006 C CA . ARG B 1 193 ? -62.568 -5.373 214.529 1.00 56.64 227 ARG B CA 1
ATOM 3007 C C . ARG B 1 193 ? -63.118 -4.771 213.241 1.00 53.76 227 ARG B C 1
ATOM 3008 O O . ARG B 1 193 ? -64.246 -5.065 212.850 1.00 55.62 227 ARG B O 1
ATOM 3016 N N . GLN B 1 194 ? -62.327 -3.929 212.583 1.00 54.66 228 GLN B N 1
ATOM 3017 C CA . GLN B 1 194 ? -62.792 -3.260 211.374 1.00 51.07 228 GLN B CA 1
ATOM 3018 C C . GLN B 1 194 ? -62.773 -4.206 210.175 1.00 55.91 228 GLN B C 1
ATOM 3019 O O . GLN B 1 194 ? -61.760 -4.865 209.928 1.00 47.50 228 GLN B O 1
ATOM 3025 N N . PRO B 1 195 ? -63.895 -4.283 209.429 1.00 53.90 229 PRO B N 1
ATOM 3026 C CA . PRO B 1 195 ? -63.889 -5.047 208.176 1.00 45.27 229 PRO B CA 1
ATOM 3027 C C . PRO B 1 195 ? -63.258 -4.260 207.026 1.00 48.79 229 PRO B C 1
ATOM 3028 O O . PRO B 1 195 ? -63.163 -3.036 207.109 1.00 56.05 229 PRO B O 1
ATOM 3032 N N . SER B 1 196 ? -62.836 -4.959 205.975 1.00 48.49 230 SER B N 1
ATOM 3033 C CA . SER B 1 196 ? -62.270 -4.325 204.784 1.00 48.89 230 SER B CA 1
ATOM 3034 C C . SER B 1 196 ? -63.364 -3.892 203.811 1.00 50.07 230 SER B C 1
ATOM 3035 O O . SER B 1 196 ? -63.082 -3.278 202.782 1.00 45.13 230 SER B O 1
ATOM 3038 N N . SER B 1 197 ? -64.609 -4.228 204.138 1.00 53.56 231 SER B N 1
ATOM 3039 C CA . SER B 1 197 ? -65.757 -3.838 203.326 1.00 47.14 231 SER B CA 1
ATOM 3040 C C . SER B 1 197 ? -66.961 -3.535 204.214 1.00 53.51 231 SER B C 1
ATOM 3041 O O . SER B 1 197 ? -67.099 -4.104 205.298 1.00 41.78 231 SER B O 1
ATOM 3044 N N . VAL B 1 198 ? -67.829 -2.642 203.744 1.00 52.39 232 VAL B N 1
ATOM 3045 C CA . VAL B 1 198 ? -69.026 -2.259 204.487 1.00 45.19 232 VAL B CA 1
ATOM 3046 C C . VAL B 1 198 ? -70.283 -2.709 203.751 1.00 54.72 232 VAL B C 1
ATOM 3047 O O . VAL B 1 198 ? -70.410 -2.519 202.541 1.00 52.13 232 VAL B O 1
ATOM 3051 N N . ASN B 1 199 ? -71.212 -3.297 204.497 1.00 51.61 233 ASN B N 1
ATOM 3052 C CA . ASN B 1 199 ? -72.485 -3.727 203.941 1.00 51.35 233 ASN B CA 1
ATOM 3053 C C . ASN B 1 199 ? -73.534 -2.634 204.099 1.00 61.57 233 ASN B C 1
ATOM 3054 O O . ASN B 1 199 ? -73.823 -2.202 205.213 1.00 60.07 233 ASN B O 1
ATOM 3059 N N . VAL B 1 200 ? -74.100 -2.184 202.983 1.00 59.44 234 VAL B N 1
ATOM 3060 C CA . VAL B 1 200 ? -75.104 -1.127 203.016 1.00 57.62 234 VAL B CA 1
ATOM 3061 C C . VAL B 1 200 ? -76.495 -1.729 202.881 1.00 61.35 234 VAL B C 1
ATOM 3062 O O . VAL B 1 200 ? -76.691 -2.671 202.120 1.00 62.73 234 VAL B O 1
ATOM 3066 N N . ARG B 1 201 ? -77.448 -1.182 203.629 1.00 57.55 235 ARG B N 1
ATOM 3067 C CA . ARG B 1 201 ? -78.832 -1.638 203.584 1.00 56.86 235 ARG B CA 1
ATOM 3068 C C . ARG B 1 201 ? -79.780 -0.446 203.618 1.00 60.83 235 ARG B C 1
ATOM 3069 O O . ARG B 1 201 ? -79.678 0.413 204.495 1.00 65.12 235 ARG B O 1
ATOM 3077 N N . LEU B 1 202 ? -80.694 -0.399 202.652 1.00 61.60 236 LEU B N 1
ATOM 3078 C CA . LEU B 1 202 ? -81.681 0.671 202.563 1.00 59.36 236 LEU B CA 1
ATOM 3079 C C . LEU B 1 202 ? -83.077 0.128 202.841 1.00 60.72 236 LEU B C 1
ATOM 3080 O O . LEU B 1 202 ? -83.582 -0.717 202.100 1.00 58.10 236 LEU B O 1
ATOM 3085 N N . TYR B 1 203 ? -83.693 0.624 203.910 1.00 55.28 237 TYR B N 1
ATOM 3086 C CA . TYR B 1 203 ? -85.027 0.195 204.314 1.00 59.30 237 TYR B CA 1
ATOM 3087 C C . TYR B 1 203 ? -86.080 1.252 204.007 1.00 58.24 237 TYR B C 1
ATOM 3088 O O . TYR B 1 203 ? -85.759 2.420 203.794 1.00 56.10 237 TYR B O 1
ATOM 3097 N N . SER B 1 204 ? -87.339 0.828 203.988 1.00 61.85 238 SER B N 1
ATOM 3098 C CA . SER B 1 204 ? -88.461 1.757 203.989 1.00 58.95 238 SER B CA 1
ATOM 3099 C C . SER B 1 204 ? -88.808 2.080 205.438 1.00 56.15 238 SER B C 1
ATOM 3100 O O . SER B 1 204 ? -88.538 1.278 206.331 1.00 55.99 238 SER B O 1
ATOM 3103 N N . GLU B 1 205 ? -89.396 3.250 205.673 1.00 56.86 239 GLU B N 1
ATOM 3104 C CA . GLU B 1 205 ? -89.714 3.687 207.031 1.00 54.26 239 GLU B CA 1
ATOM 3105 C C . GLU B 1 205 ? -90.653 2.720 207.747 1.00 58.85 239 GLU B C 1
ATOM 3106 O O . GLU B 1 205 ? -90.489 2.453 208.937 1.00 63.39 239 GLU B O 1
ATOM 3112 N N . GLY B 1 206 ? -91.633 2.199 207.018 1.00 64.49 240 GLY B N 1
ATOM 3113 C CA . GLY B 1 206 ? -92.656 1.355 207.608 1.00 65.14 240 GLY B CA 1
ATOM 3114 C C . GLY B 1 206 ? -92.269 -0.109 207.705 1.00 61.72 240 GLY B C 1
ATOM 3115 O O . GLY B 1 206 ? -93.115 -0.960 207.972 1.00 66.05 240 GLY B O 1
ATOM 3116 N N . ASP B 1 207 ? -90.993 -0.408 207.489 1.00 61.24 241 ASP B N 1
ATOM 3117 C CA . ASP B 1 207 ? -90.525 -1.789 207.528 1.00 66.22 241 ASP B CA 1
ATOM 3118 C C . ASP B 1 207 ? -90.583 -2.326 208.959 1.00 65.31 241 ASP B C 1
ATOM 3119 O O . ASP B 1 207 ? -90.210 -1.619 209.896 1.00 69.68 241 ASP B O 1
ATOM 3124 N N . PRO B 1 208 ? -91.062 -3.573 209.135 1.00 65.82 242 PRO B N 1
ATOM 3125 C CA . PRO B 1 208 ? -91.152 -4.158 210.481 1.00 70.66 242 PRO B CA 1
ATOM 3126 C C . PRO B 1 208 ? -89.826 -4.199 211.240 1.00 69.84 242 PRO B C 1
ATOM 3127 O O . PRO B 1 208 ? -89.839 -4.210 212.472 1.00 69.94 242 PRO B O 1
ATOM 3131 N N . PHE B 1 209 ? -88.707 -4.228 210.521 1.00 69.28 243 PHE B N 1
ATOM 3132 C CA . PHE B 1 209 ? -87.392 -4.221 211.155 1.00 66.62 243 PHE B CA 1
ATOM 3133 C C . PHE B 1 209 ? -87.226 -2.974 212.018 1.00 67.57 243 PHE B C 1
ATOM 3134 O O . PHE B 1 209 ? -86.696 -3.040 213.126 1.00 68.10 243 PHE B O 1
ATOM 3142 N N . ILE B 1 210 ? -87.689 -1.841 211.500 1.00 70.85 244 ILE B N 1
ATOM 3143 C CA . ILE B 1 210 ? -87.627 -0.581 212.230 1.00 67.72 244 ILE B CA 1
ATOM 3144 C C . ILE B 1 210 ? -88.655 -0.566 213.357 1.00 67.12 244 ILE B C 1
ATOM 3145 O O . ILE B 1 210 ? -88.423 0.024 214.413 1.00 72.13 244 ILE B O 1
ATOM 3150 N N . ALA B 1 211 ? -89.794 -1.210 213.123 1.00 71.84 245 ALA B N 1
ATOM 3151 C CA . ALA B 1 211 ? -90.846 -1.296 214.129 1.00 76.15 245 ALA B CA 1
ATOM 3152 C C . ALA B 1 211 ? -90.366 -2.091 215.339 1.00 72.15 245 ALA B C 1
ATOM 3153 O O . ALA B 1 211 ? -90.643 -1.725 216.480 1.00 76.33 245 ALA B O 1
ATOM 3155 N N . PHE B 1 212 ? -89.644 -3.177 215.083 1.00 72.54 246 PHE B N 1
ATOM 3156 C CA . PHE B 1 212 ? -89.096 -3.999 216.155 1.00 79.22 246 PHE B CA 1
ATOM 3157 C C . PHE B 1 212 ? -87.993 -3.246 216.894 1.00 84.12 246 PHE B C 1
ATOM 3158 O O . PHE B 1 212 ? -87.875 -3.344 218.116 1.00 87.16 246 PHE B O 1
ATOM 3166 N N . GLN B 1 213 ? -87.185 -2.499 216.148 1.00 78.11 247 GLN B N 1
ATOM 3167 C CA . GLN B 1 213 ? -86.146 -1.665 216.742 1.00 76.60 247 GLN B CA 1
ATOM 3168 C C . GLN B 1 213 ? -86.771 -0.603 217.639 1.00 77.94 247 GLN B C 1
ATOM 3169 O O . GLN B 1 213 ? -86.194 -0.215 218.656 1.00 79.79 247 GLN B O 1
ATOM 3175 N N . GLN B 1 214 ? -87.955 -0.137 217.256 1.00 78.04 248 GLN B N 1
ATOM 3176 C CA . GLN B 1 214 ? -88.690 0.836 218.051 1.00 81.39 248 GLN B CA 1
ATOM 3177 C C . GLN B 1 214 ? -89.228 0.176 219.316 1.00 84.64 248 GLN B C 1
ATOM 3178 O O . GLN B 1 214 ? -89.243 0.782 220.388 1.00 87.74 248 GLN B O 1
ATOM 3184 N N . LEU B 1 215 ? -89.668 -1.071 219.181 1.00 81.13 249 LEU B N 1
ATOM 3185 C CA . LEU B 1 215 ? -90.167 -1.840 220.315 1.00 87.04 249 LEU B CA 1
ATOM 3186 C C . LEU B 1 215 ? -89.059 -2.066 221.337 1.00 86.27 249 LEU B C 1
ATOM 3187 O O . LEU B 1 215 ? -89.246 -1.830 222.530 1.00 87.85 249 LEU B O 1
ATOM 3192 N N . THR B 1 216 ? -87.905 -2.520 220.854 1.00 83.37 250 THR B N 1
ATOM 3193 C CA . THR B 1 216 ? -86.765 -2.820 221.712 1.00 85.29 250 THR B CA 1
ATOM 3194 C C . THR B 1 216 ? -85.662 -1.780 221.537 1.00 82.71 250 THR B C 1
ATOM 3195 O O . THR B 1 216 ? -85.617 -0.780 222.254 1.00 74.65 250 THR B O 1
ATOM 3199 N N . ARG C 1 11 ? -49.322 17.056 163.970 1.00 107.77 45 ARG C N 1
ATOM 3200 C CA . ARG C 1 11 ? -50.272 17.967 163.344 1.00 113.03 45 ARG C CA 1
ATOM 3201 C C . ARG C 1 11 ? -50.850 17.322 162.097 1.00 115.12 45 ARG C C 1
ATOM 3202 O O . ARG C 1 11 ? -51.875 17.743 161.571 1.00 114.31 45 ARG C O 1
ATOM 3210 N N . ASP C 1 12 ? -50.174 16.287 161.633 1.00 120.49 46 ASP C N 1
ATOM 3211 C CA . ASP C 1 12 ? -50.614 15.557 160.468 1.00 128.58 46 ASP C CA 1
ATOM 3212 C C . ASP C 1 12 ? -51.519 14.481 161.022 1.00 127.58 46 ASP C C 1
ATOM 3213 O O . ASP C 1 12 ? -52.616 14.233 160.529 1.00 125.21 46 ASP C O 1
ATOM 3218 N N . ASP C 1 13 ? -51.030 13.856 162.081 1.00 123.57 47 ASP C N 1
ATOM 3219 C CA . ASP C 1 13 ? -51.742 12.795 162.787 1.00 122.05 47 ASP C CA 1
ATOM 3220 C C . ASP C 1 13 ? -53.145 13.266 163.155 1.00 122.51 47 ASP C C 1
ATOM 3221 O O . ASP C 1 13 ? -54.094 12.480 163.152 1.00 124.82 47 ASP C O 1
ATOM 3226 N N . PHE C 1 14 ? -53.264 14.557 163.466 1.00 118.50 48 PHE C N 1
ATOM 3227 C CA . PHE C 1 14 ? -54.554 15.179 163.767 1.00 119.34 48 PHE C CA 1
ATOM 3228 C C . PHE C 1 14 ? -55.553 14.868 162.656 1.00 127.36 48 PHE C C 1
ATOM 3229 O O . PHE C 1 14 ? -56.706 14.528 162.924 1.00 125.09 48 PHE C O 1
ATOM 3237 N N . LYS C 1 15 ? -55.103 14.984 161.410 1.00 128.83 49 LYS C N 1
ATOM 3238 C CA . LYS C 1 15 ? -55.958 14.714 160.260 1.00 129.80 49 LYS C CA 1
ATOM 3239 C C . LYS C 1 15 ? -56.467 13.279 160.298 1.00 131.66 49 LYS C C 1
ATOM 3240 O O . LYS C 1 15 ? -57.619 13.008 159.955 1.00 130.96 49 LYS C O 1
ATOM 3246 N N . GLU C 1 16 ? -55.603 12.365 160.726 1.00 131.63 50 GLU C N 1
ATOM 3247 C CA . GLU C 1 16 ? -55.962 10.956 160.817 1.00 128.87 50 GLU C CA 1
ATOM 3248 C C . GLU C 1 16 ? -56.947 10.732 161.960 1.00 127.03 50 GLU C C 1
ATOM 3249 O O . GLU C 1 16 ? -57.799 9.845 161.891 1.00 122.68 50 GLU C O 1
ATOM 3255 N N . ALA C 1 17 ? -56.824 11.542 163.008 1.00 128.58 51 ALA C N 1
ATOM 3256 C CA . ALA C 1 17 ? -57.654 11.396 164.199 1.00 126.27 51 ALA C CA 1
ATOM 3257 C C . ALA C 1 17 ? -59.137 11.551 163.871 1.00 127.09 51 ALA C C 1
ATOM 3258 O O . ALA C 1 17 ? -59.950 10.701 164.234 1.00 128.99 51 ALA C O 1
ATOM 3260 N N . VAL C 1 18 ? -59.487 12.637 163.189 1.00 122.53 52 VAL C N 1
ATOM 3261 C CA . VAL C 1 18 ? -60.872 12.871 162.797 1.00 120.31 52 VAL C CA 1
ATOM 3262 C C . VAL C 1 18 ? -61.300 11.864 161.732 1.00 114.02 52 VAL C C 1
ATOM 3263 O O . VAL C 1 18 ? -62.385 11.288 161.812 1.00 101.57 52 VAL C O 1
ATOM 3267 N N . ASN C 1 22 ? -67.432 10.180 165.739 1.00 123.26 56 ASN C N 1
ATOM 3268 C CA . ASN C 1 22 ? -68.398 9.088 165.786 1.00 130.51 56 ASN C CA 1
ATOM 3269 C C . ASN C 1 22 ? -69.310 9.211 167.002 1.00 134.10 56 ASN C C 1
ATOM 3270 O O . ASN C 1 22 ? -69.012 8.654 168.061 1.00 127.52 56 ASN C O 1
ATOM 3275 N N . PRO C 1 23 ? -70.419 9.957 166.862 1.00 137.40 57 PRO C N 1
ATOM 3276 C CA . PRO C 1 23 ? -71.267 10.198 168.036 1.00 133.61 57 PRO C CA 1
ATOM 3277 C C . PRO C 1 23 ? -72.218 9.062 168.423 1.00 132.50 57 PRO C C 1
ATOM 3278 O O . PRO C 1 23 ? -72.881 9.184 169.449 1.00 124.41 57 PRO C O 1
ATOM 3282 N N . ASN C 1 24 ? -72.285 7.984 167.647 1.00 137.80 58 ASN C N 1
ATOM 3283 C CA . ASN C 1 24 ? -73.268 6.931 167.920 1.00 136.49 58 ASN C CA 1
ATOM 3284 C C . ASN C 1 24 ? -73.112 6.294 169.306 1.00 124.30 58 ASN C C 1
ATOM 3285 O O . ASN C 1 24 ? -74.098 6.160 170.032 1.00 114.86 58 ASN C O 1
ATOM 3290 N N . PRO C 1 25 ? -71.881 5.907 169.687 1.00 124.29 59 PRO C N 1
ATOM 3291 C CA . PRO C 1 25 ? -71.744 5.292 171.013 1.00 122.99 59 PRO C CA 1
ATOM 3292 C C . PRO C 1 25 ? -71.878 6.304 172.145 1.00 111.54 59 PRO C C 1
ATOM 3293 O O . PRO C 1 25 ? -72.519 6.024 173.159 1.00 98.37 59 PRO C O 1
ATOM 3297 N N . ILE C 1 26 ? -71.275 7.471 171.965 1.00 111.48 60 ILE C N 1
ATOM 3298 C CA . ILE C 1 26 ? -71.281 8.498 172.995 1.00 103.66 60 ILE C CA 1
ATOM 3299 C C . ILE C 1 26 ? -72.676 9.098 173.197 1.00 100.00 60 ILE C C 1
ATOM 3300 O O . ILE C 1 26 ? -73.006 9.546 174.292 1.00 101.17 60 ILE C O 1
ATOM 3305 N N . GLU C 1 27 ? -73.493 9.118 172.146 1.00 108.28 61 GLU C N 1
ATOM 3306 C CA . GLU C 1 27 ? -74.848 9.660 172.256 1.00 105.41 61 GLU C CA 1
ATOM 3307 C C . GLU C 1 27 ? -75.675 8.851 173.250 1.00 99.01 61 GLU C C 1
ATOM 3308 O O . GLU C 1 27 ? -76.658 9.346 173.800 1.00 89.64 61 GLU C O 1
ATOM 3314 N N . LYS C 1 28 ? -75.264 7.607 173.479 1.00 98.93 62 LYS C N 1
ATOM 3315 C CA . LYS C 1 28 ? -75.932 6.735 174.438 1.00 98.00 62 LYS C CA 1
ATOM 3316 C C . LYS C 1 28 ? -75.437 6.959 175.868 1.00 96.78 62 LYS C C 1
ATOM 3317 O O . LYS C 1 28 ? -76.005 6.415 176.817 1.00 87.15 62 LYS C O 1
ATOM 3323 N N . TRP C 1 29 ? -74.382 7.755 176.028 1.00 99.41 63 TRP C N 1
ATOM 3324 C CA . TRP C 1 29 ? -73.825 8.004 177.356 1.00 90.71 63 TRP C CA 1
ATOM 3325 C C . TRP C 1 29 ? -74.769 8.840 178.215 1.00 88.41 63 TRP C C 1
ATOM 3326 O O . TRP C 1 29 ? -74.643 10.064 178.291 1.00 84.67 63 TRP C O 1
ATOM 3337 N N . THR C 1 30 ? -75.712 8.158 178.856 1.00 88.31 64 THR C N 1
ATOM 3338 C CA . THR C 1 30 ? -76.622 8.785 179.805 1.00 87.42 64 THR C CA 1
ATOM 3339 C C . THR C 1 30 ? -76.415 8.157 181.178 1.00 82.49 64 THR C C 1
ATOM 3340 O O . THR C 1 30 ? -76.058 6.983 181.283 1.00 82.30 64 THR C O 1
ATOM 3344 N N . GLY C 1 31 ? -76.641 8.934 182.231 1.00 79.86 65 GLY C N 1
ATOM 3345 C CA . GLY C 1 31 ? -76.470 8.427 183.578 1.00 82.28 65 GLY C CA 1
ATOM 3346 C C . GLY C 1 31 ? -76.409 9.520 184.624 1.00 70.57 65 GLY C C 1
ATOM 3347 O O . GLY C 1 31 ? -77.031 10.572 184.473 1.00 65.99 65 GLY C O 1
ATOM 3348 N N . ARG C 1 32 ? -75.653 9.261 185.687 1.00 68.24 66 ARG C N 1
ATOM 3349 C CA . ARG C 1 32 ? -75.537 10.198 186.798 1.00 69.09 66 ARG C CA 1
ATOM 3350 C C . ARG C 1 32 ? -74.099 10.390 187.261 1.00 71.90 66 ARG C C 1
ATOM 3351 O O . ARG C 1 32 ? -73.324 9.435 187.338 1.00 68.48 66 ARG C O 1
ATOM 3359 N N . PHE C 1 33 ? -73.758 11.639 187.563 1.00 69.25 67 PHE C N 1
ATOM 3360 C CA . PHE C 1 33 ? -72.535 11.959 188.282 1.00 59.71 67 PHE C CA 1
ATOM 3361 C C . PHE C 1 33 ? -72.920 12.188 189.738 1.00 63.32 67 PHE C C 1
ATOM 3362 O O . PHE C 1 33 ? -73.535 13.202 190.068 1.00 61.54 67 PHE C O 1
ATOM 3370 N N . ASN C 1 34 ? -72.566 11.235 190.596 1.00 60.88 68 ASN C N 1
ATOM 3371 C CA . ASN C 1 34 ? -73.087 11.181 191.959 1.00 60.53 68 ASN C CA 1
ATOM 3372 C C . ASN C 1 34 ? -74.618 11.180 191.940 1.00 56.59 68 ASN C C 1
ATOM 3373 O O . ASN C 1 34 ? -75.234 10.200 191.520 1.00 57.43 68 ASN C O 1
ATOM 3378 N N . THR C 1 35 ? -75.222 12.283 192.379 1.00 57.07 69 THR C N 1
ATOM 3379 C CA . THR C 1 35 ? -76.674 12.397 192.483 1.00 60.02 69 THR C CA 1
ATOM 3380 C C . THR C 1 35 ? -77.284 12.976 191.205 1.00 63.37 69 THR C C 1
ATOM 3381 O O . THR C 1 35 ? -78.399 12.624 190.819 1.00 63.88 69 THR C O 1
ATOM 3385 N N . GLU C 1 36 ? -76.537 13.858 190.550 1.00 64.03 70 GLU C N 1
ATOM 3386 C CA . GLU C 1 36 ? -77.060 14.648 189.438 1.00 60.94 70 GLU C CA 1
ATOM 3387 C C . GLU C 1 36 ? -77.125 13.852 188.137 1.00 62.95 70 GLU C C 1
ATOM 3388 O O . GLU C 1 36 ? -76.221 13.079 187.828 1.00 66.86 70 GLU C O 1
ATOM 3394 N N . ASN C 1 37 ? -78.196 14.053 187.375 1.00 62.35 71 ASN C N 1
ATOM 3395 C CA . ASN C 1 37 ? -78.347 13.404 186.076 1.00 69.13 71 ASN C CA 1
ATOM 3396 C C . ASN C 1 37 ? -77.447 14.020 185.016 1.00 59.79 71 ASN C C 1
ATOM 3397 O O . ASN C 1 37 ? -77.251 15.234 184.979 1.00 55.65 71 ASN C O 1
ATOM 3402 N N . ALA C 1 38 ? -76.908 13.167 184.153 1.00 61.65 72 ALA C N 1
ATOM 3403 C CA . ALA C 1 38 ? -75.952 13.594 183.144 1.00 67.83 72 ALA C CA 1
ATOM 3404 C C . ALA C 1 38 ? -76.626 13.869 181.806 1.00 77.64 72 ALA C C 1
ATOM 3405 O O . ALA C 1 38 ? -77.501 13.117 181.370 1.00 67.71 72 ALA C O 1
ATOM 3407 N N . SER C 1 39 ? -76.204 14.956 181.167 1.00 86.00 73 SER C N 1
ATOM 3408 C CA . SER C 1 39 ? -76.677 15.321 179.837 1.00 81.01 73 SER C CA 1
ATOM 3409 C C . SER C 1 39 ? -75.580 15.055 178.816 1.00 85.69 73 SER C C 1
ATOM 3410 O O . SER C 1 39 ? -74.418 15.377 179.059 1.00 85.42 73 SER C O 1
ATOM 3413 N N . VAL C 1 40 ? -75.957 14.476 177.678 1.00 90.04 74 VAL C N 1
ATOM 3414 C CA . VAL C 1 40 ? -75.009 14.163 176.611 1.00 90.14 74 VAL C CA 1
ATOM 3415 C C . VAL C 1 40 ? -75.022 15.265 175.552 1.00 90.03 74 VAL C C 1
ATOM 3416 O O . VAL C 1 40 ? -76.081 15.652 175.055 1.00 91.77 74 VAL C O 1
ATOM 3420 N N . ARG C 1 41 ? -73.835 15.765 175.219 1.00 93.83 75 ARG C N 1
ATOM 3421 C CA . ARG C 1 41 ? -73.692 16.864 174.270 1.00 101.62 75 ARG C CA 1
ATOM 3422 C C . ARG C 1 41 ? -72.663 16.525 173.200 1.00 102.87 75 ARG C C 1
ATOM 3423 O O . ARG C 1 41 ? -71.691 17.255 173.004 1.00 100.46 75 ARG C O 1
ATOM 3431 N N . VAL C 1 56 ? -67.839 15.987 171.269 1.00 101.50 90 VAL C N 1
ATOM 3432 C CA . VAL C 1 56 ? -69.029 15.472 171.937 1.00 112.25 90 VAL C CA 1
ATOM 3433 C C . VAL C 1 56 ? -68.654 14.952 173.328 1.00 109.72 90 VAL C C 1
ATOM 3434 O O . VAL C 1 56 ? -67.643 14.267 173.491 1.00 101.41 90 VAL C O 1
ATOM 3438 N N . TYR C 1 57 ? -69.471 15.279 174.325 1.00 104.85 91 TYR C N 1
ATOM 3439 C CA . TYR C 1 57 ? -69.206 14.874 175.705 1.00 95.47 91 TYR C CA 1
ATOM 3440 C C . TYR C 1 57 ? -70.474 14.973 176.546 1.00 87.72 91 TYR C C 1
ATOM 3441 O O . TYR C 1 57 ? -71.356 15.782 176.249 1.00 93.23 91 TYR C O 1
ATOM 3450 N N . THR C 1 58 ? -70.562 14.148 177.587 1.00 86.19 92 THR C N 1
ATOM 3451 C CA . THR C 1 58 ? -71.682 14.209 178.523 1.00 86.17 92 THR C CA 1
ATOM 3452 C C . THR C 1 58 ? -71.257 14.890 179.821 1.00 78.66 92 THR C C 1
ATOM 3453 O O . THR C 1 58 ? -70.144 14.672 180.305 1.00 77.89 92 THR C O 1
ATOM 3457 N N . GLU C 1 59 ? -72.143 15.710 180.383 1.00 73.42 93 GLU C N 1
ATOM 3458 C CA . GLU C 1 59 ? -71.783 16.528 181.536 1.00 74.79 93 GLU C CA 1
ATOM 3459 C C . GLU C 1 59 ? -72.912 16.689 182.553 1.00 77.99 93 GLU C C 1
ATOM 3460 O O . GLU C 1 59 ? -74.068 16.351 182.290 1.00 75.63 93 GLU C O 1
ATOM 3466 N N . ALA C 1 60 ? -72.545 17.205 183.722 1.00 75.54 94 ALA C N 1
ATOM 3467 C CA . ALA C 1 60 ? -73.496 17.550 184.772 1.00 71.22 94 ALA C CA 1
ATOM 3468 C C . ALA C 1 60 ? -72.870 18.586 185.702 1.00 64.31 94 ALA C C 1
ATOM 3469 O O . ALA C 1 60 ? -71.646 18.713 185.760 1.00 67.43 94 ALA C O 1
ATOM 3471 N N . THR C 1 61 ? -73.715 19.325 186.415 1.00 66.29 95 THR C N 1
ATOM 3472 C CA . THR C 1 61 ? -73.257 20.311 187.392 1.00 67.97 95 THR C CA 1
ATOM 3473 C C . THR C 1 61 ? -73.374 19.740 188.801 1.00 69.28 95 THR C C 1
ATOM 3474 O O . THR C 1 61 ? -74.475 19.455 189.270 1.00 74.59 95 THR C O 1
ATOM 3478 N N . LEU C 1 62 ? -72.237 19.593 189.476 1.00 70.75 96 LEU C N 1
ATOM 3479 C CA . LEU C 1 62 ? -72.203 18.994 190.807 1.00 66.52 96 LEU C CA 1
ATOM 3480 C C . LEU C 1 62 ? -72.231 20.042 191.915 1.00 62.28 96 LEU C C 1
ATOM 3481 O O . LEU C 1 62 ? -71.368 20.918 191.954 1.00 73.03 96 LEU C O 1
ATOM 3486 N N . PRO C 1 63 ? -73.215 19.954 192.826 1.00 64.26 97 PRO C N 1
ATOM 3487 C CA . PRO C 1 63 ? -73.163 20.821 194.008 1.00 62.57 97 PRO C CA 1
ATOM 3488 C C . PRO C 1 63 ? -72.076 20.370 194.975 1.00 62.60 97 PRO C C 1
ATOM 3489 O O . PRO C 1 63 ? -71.784 19.178 195.035 1.00 68.82 97 PRO C O 1
ATOM 3493 N N . LEU C 1 64 ? -71.490 21.304 195.717 1.00 62.50 98 LEU C N 1
ATOM 3494 C CA . LEU C 1 64 ? -70.469 20.965 196.702 1.00 68.29 98 LEU C CA 1
ATOM 3495 C C . LEU C 1 64 ? -71.114 20.687 198.057 1.00 70.38 98 LEU C C 1
ATOM 3496 O O . LEU C 1 64 ? -70.953 21.457 199.004 1.00 65.99 98 LEU C O 1
ATOM 3501 N N . ASN C 1 65 ? -71.845 19.578 198.134 1.00 72.98 99 ASN C N 1
ATOM 3502 C CA . ASN C 1 65 ? -72.548 19.195 199.352 1.00 70.45 99 ASN C CA 1
ATOM 3503 C C . ASN C 1 65 ? -71.772 18.127 200.134 1.00 71.95 99 ASN C C 1
ATOM 3504 O O . ASN C 1 65 ? -70.719 18.418 200.706 1.00 64.65 99 ASN C O 1
ATOM 3509 N N . LYS C 1 66 ? -72.280 16.897 200.158 1.00 73.50 100 LYS C N 1
ATOM 3510 C CA . LYS C 1 66 ? -71.637 15.820 200.903 1.00 73.46 100 LYS C CA 1
ATOM 3511 C C . LYS C 1 66 ? -70.557 15.127 200.077 1.00 68.25 100 LYS C C 1
ATOM 3512 O O . LYS C 1 66 ? -69.804 14.303 200.596 1.00 64.13 100 LYS C O 1
ATOM 3518 N N . ASP C 1 67 ? -70.477 15.466 198.794 1.00 59.03 101 ASP C N 1
ATOM 3519 C CA . ASP C 1 67 ? -69.453 14.895 197.923 1.00 66.70 101 ASP C CA 1
ATOM 3520 C C . ASP C 1 67 ? -68.083 15.529 198.169 1.00 54.23 101 ASP C C 1
ATOM 3521 O O . ASP C 1 67 ? -67.101 15.156 197.528 1.00 49.18 101 ASP C O 1
ATOM 3526 N N . VAL C 1 68 ? -68.028 16.481 199.098 1.00 53.78 102 VAL C N 1
ATOM 3527 C CA . VAL C 1 68 ? -66.774 17.121 199.487 1.00 54.35 102 VAL C CA 1
ATOM 3528 C C . VAL C 1 68 ? -66.375 16.695 200.897 1.00 53.40 102 VAL C C 1
ATOM 3529 O O . VAL C 1 68 ? -67.170 16.795 201.832 1.00 56.80 102 VAL C O 1
ATOM 3533 N N . THR C 1 69 ? -65.139 16.224 201.042 1.00 53.33 103 THR C N 1
ATOM 3534 C CA . THR C 1 69 ? -64.619 15.812 202.341 1.00 54.41 103 THR C CA 1
ATOM 3535 C C . THR C 1 69 ? -63.131 16.126 202.458 1.00 56.26 103 THR C C 1
ATOM 3536 O O . THR C 1 69 ? -62.322 15.645 201.663 1.00 54.03 103 THR C O 1
ATOM 3540 N N . ASP C 1 70 ? -62.783 16.927 203.462 1.00 57.72 104 ASP C N 1
ATOM 3541 C CA . ASP C 1 70 ? -61.394 17.278 203.745 1.00 62.46 104 ASP C CA 1
ATOM 3542 C C . ASP C 1 70 ? -60.697 17.867 202.517 1.00 60.71 104 ASP C C 1
ATOM 3543 O O . ASP C 1 70 ? -59.536 17.564 202.245 1.00 64.92 104 ASP C O 1
ATOM 3548 N N . GLY C 1 71 ? -61.418 18.703 201.776 1.00 60.55 105 GLY C N 1
ATOM 3549 C CA . GLY C 1 71 ? -60.843 19.427 200.657 1.00 55.54 105 GLY C CA 1
ATOM 3550 C C . GLY C 1 71 ? -60.765 18.654 199.353 1.00 58.93 105 GLY C C 1
ATOM 3551 O O . GLY C 1 71 ? -60.126 19.114 198.404 1.00 65.00 105 GLY C O 1
ATOM 3552 N N . ARG C 1 72 ? -61.405 17.487 199.297 1.00 61.37 106 ARG C N 1
ATOM 3553 C CA . ARG C 1 72 ? -61.428 16.686 198.072 1.00 56.80 106 ARG C CA 1
ATOM 3554 C C . ARG C 1 72 ? -62.847 16.370 197.614 1.00 51.47 106 ARG C C 1
ATOM 3555 O O . ARG C 1 72 ? -63.708 16.004 198.415 1.00 50.95 106 ARG C O 1
ATOM 3563 N N . LEU C 1 73 ? -63.071 16.512 196.311 1.00 54.25 107 LEU C N 1
ATOM 3564 C CA . LEU C 1 73 ? -64.354 16.196 195.698 1.00 50.85 107 LEU C CA 1
ATOM 3565 C C . LEU C 1 73 ? -64.371 14.751 195.224 1.00 51.75 107 LEU C C 1
ATOM 3566 O O . LEU C 1 73 ? -63.487 14.333 194.479 1.00 49.28 107 LEU C O 1
ATOM 3571 N N . THR C 1 74 ? -65.382 14.000 195.650 1.00 53.44 108 THR C N 1
ATOM 3572 C CA . THR C 1 74 ? -65.564 12.623 195.205 1.00 51.73 108 THR C CA 1
ATOM 3573 C C . THR C 1 74 ? -66.714 12.551 194.205 1.00 47.92 108 THR C C 1
ATOM 3574 O O . THR C 1 74 ? -67.801 13.068 194.466 1.00 50.83 108 THR C O 1
ATOM 3578 N N . VAL C 1 75 ? -66.468 11.912 193.065 1.00 55.46 109 VAL C N 1
ATOM 3579 C CA . VAL C 1 75 ? -67.475 11.793 192.013 1.00 53.92 109 VAL C CA 1
ATOM 3580 C C . VAL C 1 75 ? -67.619 10.345 191.567 1.00 51.54 109 VAL C C 1
ATOM 3581 O O . VAL C 1 75 ? -66.654 9.727 191.116 1.00 54.51 109 VAL C O 1
ATOM 3585 N N . VAL C 1 76 ? -68.830 9.810 191.697 1.00 51.01 110 VAL C N 1
ATOM 3586 C CA . VAL C 1 76 ? -69.132 8.462 191.234 1.00 48.58 110 VAL C CA 1
ATOM 3587 C C . VAL C 1 76 ? -69.762 8.532 189.847 1.00 62.93 110 VAL C C 1
ATOM 3588 O O . VAL C 1 76 ? -70.832 9.117 189.668 1.00 61.95 110 VAL C O 1
ATOM 3592 N N . VAL C 1 77 ? -69.091 7.927 188.872 1.00 64.65 111 VAL C N 1
ATOM 3593 C CA . VAL C 1 77 ? -69.545 7.952 187.487 1.00 63.66 111 VAL C CA 1
ATOM 3594 C C . VAL C 1 77 ? -70.363 6.704 187.168 1.00 58.36 111 VAL C C 1
ATOM 3595 O O . VAL C 1 77 ? -69.826 5.597 187.132 1.00 49.80 111 VAL C O 1
ATOM 3599 N N . ASN C 1 78 ? -71.661 6.894 186.945 1.00 61.93 112 ASN C N 1
ATOM 3600 C CA . ASN C 1 78 ? -72.553 5.809 186.541 1.00 70.98 112 ASN C CA 1
ATOM 3601 C C . ASN C 1 78 ? -73.225 6.123 185.209 1.00 76.56 112 ASN C C 1
ATOM 3602 O O . ASN C 1 78 ? -74.425 6.399 185.157 1.00 69.32 112 ASN C O 1
ATOM 3607 N N . ILE C 1 79 ? -72.437 6.081 184.139 1.00 77.27 113 ILE C N 1
ATOM 3608 C CA . ILE C 1 79 ? -72.925 6.382 182.799 1.00 82.09 113 ILE C CA 1
ATOM 3609 C C . ILE C 1 79 ? -73.140 5.093 182.015 1.00 88.63 113 ILE C C 1
ATOM 3610 O O . ILE C 1 79 ? -72.338 4.162 182.107 1.00 88.70 113 ILE C O 1
ATOM 3615 N N . ASN C 1 80 ? -74.226 5.044 181.249 1.00 88.52 114 ASN C N 1
ATOM 3616 C CA . ASN C 1 80 ? -74.546 3.875 180.440 1.00 93.25 114 ASN C CA 1
ATOM 3617 C C . ASN C 1 80 ? -73.413 3.522 179.483 1.00 93.79 114 ASN C C 1
ATOM 3618 O O . ASN C 1 80 ? -72.785 4.405 178.903 1.00 91.62 114 ASN C O 1
ATOM 3623 N N . THR C 1 81 ? -73.169 2.223 179.327 1.00 98.83 115 THR C N 1
ATOM 3624 C CA . THR C 1 81 ? -72.094 1.696 178.479 1.00 99.25 115 THR C CA 1
ATOM 3625 C C . THR C 1 81 ? -70.697 1.993 179.027 1.00 94.11 115 THR C C 1
ATOM 3626 O O . THR C 1 81 ? -69.698 1.600 178.421 1.00 98.71 115 THR C O 1
ATOM 3630 N N . VAL C 1 82 ? -70.624 2.683 180.164 1.00 87.59 116 VAL C N 1
ATOM 3631 C CA . VAL C 1 82 ? -69.343 3.001 180.794 1.00 87.98 116 VAL C CA 1
ATOM 3632 C C . VAL C 1 82 ? -69.182 2.219 182.093 1.00 79.61 116 VAL C C 1
ATOM 3633 O O . VAL C 1 82 ? -70.068 2.231 182.947 1.00 83.99 116 VAL C O 1
ATOM 3637 N N . GLN C 1 83 ? -68.050 1.537 182.231 1.00 81.68 117 GLN C N 1
ATOM 3638 C CA . GLN C 1 83 ? -67.733 0.823 183.461 1.00 81.77 117 GLN C CA 1
ATOM 3639 C C . GLN C 1 83 ? -67.677 1.823 184.614 1.00 81.15 117 GLN C C 1
ATOM 3640 O O . GLN C 1 83 ? -66.903 2.782 184.559 1.00 76.93 117 GLN C O 1
ATOM 3646 N N . PRO C 1 84 ? -68.498 1.616 185.661 1.00 71.62 118 PRO C N 1
ATOM 3647 C CA . PRO C 1 84 ? -68.538 2.658 186.694 1.00 71.65 118 PRO C CA 1
ATOM 3648 C C . PRO C 1 84 ? -67.229 2.770 187.467 1.00 63.94 118 PRO C C 1
ATOM 3649 O O . PRO C 1 84 ? -66.565 1.762 187.710 1.00 63.83 118 PRO C O 1
ATOM 3653 N N . PHE C 1 85 ? -66.870 3.991 187.844 1.00 62.13 119 PHE C N 1
ATOM 3654 C CA . PHE C 1 85 ? -65.649 4.233 188.599 1.00 59.50 119 PHE C CA 1
ATOM 3655 C C . PHE C 1 85 ? -65.795 5.490 189.442 1.00 58.05 119 PHE C C 1
ATOM 3656 O O . PHE C 1 85 ? -66.798 6.199 189.345 1.00 58.14 119 PHE C O 1
ATOM 3664 N N . THR C 1 86 ? -64.782 5.764 190.257 1.00 53.77 120 THR C N 1
ATOM 3665 C CA . THR C 1 86 ? -64.806 6.911 191.150 1.00 47.65 120 THR C CA 1
ATOM 3666 C C . THR C 1 86 ? -63.544 7.747 190.976 1.00 51.58 120 THR C C 1
ATOM 3667 O O . THR C 1 86 ? -62.443 7.210 190.848 1.00 52.23 120 THR C O 1
ATOM 3671 N N . ARG C 1 87 ? -63.724 9.065 190.965 1.00 56.41 121 ARG C N 1
ATOM 3672 C CA . ARG C 1 87 ? -62.615 10.008 190.868 1.00 51.82 121 ARG C CA 1
ATOM 3673 C C . ARG C 1 87 ? -62.622 10.941 192.071 1.00 52.35 121 ARG C C 1
ATOM 3674 O O . ARG C 1 87 ? -63.671 11.453 192.462 1.00 56.99 121 ARG C O 1
ATOM 3682 N N . ARG C 1 88 ? -61.444 11.147 192.653 1.00 53.20 122 ARG C N 1
ATOM 3683 C CA . ARG C 1 88 ? -61.279 12.067 193.770 1.00 48.40 122 ARG C CA 1
ATOM 3684 C C . ARG C 1 88 ? -60.280 13.157 193.384 1.00 51.69 122 ARG C C 1
ATOM 3685 O O . ARG C 1 88 ? -59.198 12.856 192.880 1.00 57.81 122 ARG C O 1
ATOM 3693 N N . THR C 1 89 ? -60.647 14.417 193.613 1.00 50.42 123 THR C N 1
ATOM 3694 C CA . THR C 1 89 ? -59.822 15.545 193.183 1.00 57.30 123 THR C CA 1
ATOM 3695 C C . THR C 1 89 ? -59.743 16.636 194.251 1.00 56.99 123 THR C C 1
ATOM 3696 O O . THR C 1 89 ? -60.759 16.987 194.853 1.00 60.54 123 THR C O 1
ATOM 3700 N N . PRO C 1 90 ? -58.534 17.176 194.494 1.00 63.42 124 PRO C N 1
ATOM 3701 C CA . PRO C 1 90 ? -58.428 18.346 195.376 1.00 66.57 124 PRO C CA 1
ATOM 3702 C C . PRO C 1 90 ? -59.151 19.557 194.793 1.00 67.52 124 PRO C C 1
ATOM 3703 O O . PRO C 1 90 ? -58.931 19.896 193.630 1.00 77.73 124 PRO C O 1
ATOM 3707 N N . LEU C 1 91 ? -60.007 20.190 195.588 1.00 61.82 125 LEU C N 1
ATOM 3708 C CA . LEU C 1 91 ? -60.748 21.362 195.136 1.00 66.31 125 LEU C CA 1
ATOM 3709 C C . LEU C 1 91 ? -59.818 22.552 194.914 1.00 70.40 125 LEU C C 1
ATOM 3710 O O . LEU C 1 91 ? -59.999 23.325 193.972 1.00 72.08 125 LEU C O 1
ATOM 3715 N N . ARG C 1 92 ? -58.826 22.685 195.789 1.00 65.58 126 ARG C N 1
ATOM 3716 C CA . ARG C 1 92 ? -57.870 23.786 195.735 1.00 69.85 126 ARG C CA 1
ATOM 3717 C C . ARG C 1 92 ? -56.469 23.278 195.399 1.00 73.13 126 ARG C C 1
ATOM 3718 O O . ARG C 1 92 ? -56.032 22.250 195.917 1.00 73.19 126 ARG C O 1
ATOM 3726 N N . VAL C 1 93 ? -55.773 24.006 194.530 1.00 73.89 127 VAL C N 1
ATOM 3727 C CA . VAL C 1 93 ? -54.388 23.694 194.198 1.00 77.71 127 VAL C CA 1
ATOM 3728 C C . VAL C 1 93 ? -53.572 24.975 194.061 1.00 86.41 127 VAL C C 1
ATOM 3729 O O . VAL C 1 93 ? -54.096 26.016 193.664 1.00 87.77 127 VAL C O 1
ATOM 3733 N N . LYS C 1 94 ? -52.290 24.889 194.397 1.00 87.51 128 LYS C N 1
ATOM 3734 C CA . LYS C 1 94 ? -51.357 25.980 194.149 1.00 84.85 128 LYS C CA 1
ATOM 3735 C C . LYS C 1 94 ? -50.710 25.791 192.783 1.00 91.80 128 LYS C C 1
ATOM 3736 O O . LYS C 1 94 ? -49.953 24.840 192.579 1.00 96.74 128 LYS C O 1
ATOM 3742 N N . ARG C 1 95 ? -51.022 26.691 191.853 1.00 88.22 129 ARG C N 1
ATOM 3743 C CA . ARG C 1 95 ? -50.496 26.607 190.496 1.00 81.00 129 ARG C CA 1
ATOM 3744 C C . ARG C 1 95 ? -49.500 27.722 190.214 1.00 86.30 129 ARG C C 1
ATOM 3745 O O . ARG C 1 95 ? -49.555 28.794 190.821 1.00 80.76 129 ARG C O 1
ATOM 3753 N N . GLU C 1 96 ? -48.593 27.447 189.283 1.00 90.98 130 GLU C N 1
ATOM 3754 C CA . GLU C 1 96 ? -47.708 28.460 188.731 1.00 85.12 130 GLU C CA 1
ATOM 3755 C C . GLU C 1 96 ? -48.112 28.700 187.279 1.00 82.71 130 GLU C C 1
ATOM 3756 O O . GLU C 1 96 ? -48.287 27.750 186.512 1.00 84.26 130 GLU C O 1
ATOM 3762 N N . LYS C 1 97 ? -48.301 29.966 186.915 1.00 73.09 131 LYS C N 1
ATOM 3763 C CA . LYS C 1 97 ? -48.587 30.319 185.530 1.00 70.46 131 LYS C CA 1
ATOM 3764 C C . LYS C 1 97 ? -47.626 31.387 185.027 1.00 81.43 131 LYS C C 1
ATOM 3765 O O . LYS C 1 97 ? -47.631 32.526 185.498 1.00 80.63 131 LYS C O 1
ATOM 3771 N N . TRP C 1 98 ? -46.808 30.994 184.057 1.00 79.03 132 TRP C N 1
ATOM 3772 C CA . TRP C 1 98 ? -45.828 31.878 183.451 1.00 69.06 132 TRP C CA 1
ATOM 3773 C C . TRP C 1 98 ? -46.485 32.766 182.411 1.00 66.64 132 TRP C C 1
ATOM 3774 O O . TRP C 1 98 ? -47.475 32.374 181.791 1.00 63.70 132 TRP C O 1
ATOM 3785 N N . TYR C 1 99 ? -45.940 33.964 182.232 1.00 72.55 133 TYR C N 1
ATOM 3786 C CA . TYR C 1 99 ? -46.303 34.798 181.097 1.00 69.23 133 TYR C CA 1
ATOM 3787 C C . TYR C 1 99 ? -45.208 34.733 180.047 1.00 58.30 133 TYR C C 1
ATOM 3788 O O . TYR C 1 99 ? -44.028 34.895 180.359 1.00 64.95 133 TYR C O 1
ATOM 3797 N N . THR C 1 100 ? -45.608 34.486 178.805 1.00 68.37 134 THR C N 1
ATOM 3798 C CA . THR C 1 100 ? -44.680 34.485 177.684 1.00 65.44 134 THR C CA 1
ATOM 3799 C C . THR C 1 100 ? -44.934 35.714 176.822 1.00 70.93 134 THR C C 1
ATOM 3800 O O . THR C 1 100 ? -46.024 35.885 176.272 1.00 64.38 134 THR C O 1
ATOM 3804 N N . CYS C 1 101 ? -43.926 36.572 176.713 1.00 70.65 135 CYS C N 1
ATOM 3805 C CA . CYS C 1 101 ? -44.040 37.789 175.924 1.00 71.58 135 CYS C CA 1
ATOM 3806 C C . CYS C 1 101 ? -44.273 37.452 174.456 1.00 70.33 135 CYS C C 1
ATOM 3807 O O . CYS C 1 101 ? -43.478 36.741 173.841 1.00 69.57 135 CYS C O 1
ATOM 3810 N N . SER C 1 102 ? -45.360 37.979 173.900 1.00 68.95 136 SER C N 1
ATOM 3811 C CA . SER C 1 102 ? -45.683 37.767 172.494 1.00 72.72 136 SER C CA 1
ATOM 3812 C C . SER C 1 102 ? -46.669 38.815 171.980 1.00 81.03 136 SER C C 1
ATOM 3813 O O . SER C 1 102 ? -47.495 39.332 172.734 1.00 78.75 136 SER C O 1
ATOM 3816 N N . SER C 1 103 ? -46.555 39.124 170.691 1.00 81.92 137 SER C N 1
ATOM 3817 C CA . SER C 1 103 ? -47.482 40.015 169.999 1.00 84.44 137 SER C CA 1
ATOM 3818 C C . SER C 1 103 ? -48.050 39.300 168.776 1.00 91.45 137 SER C C 1
ATOM 3819 O O . SER C 1 103 ? -47.298 38.780 167.952 1.00 94.16 137 SER C O 1
ATOM 3822 N N . SER C 1 104 ? -49.375 39.283 168.658 1.00 97.02 138 SER C N 1
ATOM 3823 C CA . SER C 1 104 ? -50.042 38.542 167.591 1.00 94.08 138 SER C CA 1
ATOM 3824 C C . SER C 1 104 ? -49.763 39.174 166.228 1.00 98.05 138 SER C C 1
ATOM 3825 O O . SER C 1 104 ? -49.731 38.474 165.215 1.00 101.62 138 SER C O 1
ATOM 3828 N N . GLN C 1 105 ? -49.542 40.489 166.212 1.00 99.34 139 GLN C N 1
ATOM 3829 C CA . GLN C 1 105 ? -49.241 41.200 164.968 1.00 101.68 139 GLN C CA 1
ATOM 3830 C C . GLN C 1 105 ? -48.049 42.127 165.158 1.00 103.35 139 GLN C C 1
ATOM 3831 O O . GLN C 1 105 ? -48.136 43.169 165.810 1.00 103.48 139 GLN C O 1
ATOM 3837 N N . CYS C 1 106 ? -46.919 41.709 164.597 1.00 102.12 140 CYS C N 1
ATOM 3838 C CA . CYS C 1 106 ? -45.718 42.538 164.579 1.00 98.39 140 CYS C CA 1
ATOM 3839 C C . CYS C 1 106 ? -44.952 42.403 163.260 1.00 95.88 140 CYS C C 1
ATOM 3840 O O . CYS C 1 106 ? -45.538 42.437 162.176 1.00 88.50 140 CYS C O 1
ATOM 3843 N N . CYS C 1 113 ? -43.618 45.344 167.839 1.00 91.78 147 CYS C N 1
ATOM 3844 C CA . CYS C 1 113 ? -43.098 44.244 168.637 1.00 91.75 147 CYS C CA 1
ATOM 3845 C C . CYS C 1 113 ? -42.978 44.661 170.092 1.00 87.08 147 CYS C C 1
ATOM 3846 O O . CYS C 1 113 ? -41.932 45.132 170.540 1.00 92.45 147 CYS C O 1
ATOM 3849 N N . ASP C 1 114 ? -44.072 44.501 170.822 1.00 86.78 148 ASP C N 1
ATOM 3850 C CA . ASP C 1 114 ? -44.087 44.832 172.231 1.00 88.19 148 ASP C CA 1
ATOM 3851 C C . ASP C 1 114 ? -45.210 44.075 172.929 1.00 85.98 148 ASP C C 1
ATOM 3852 O O . ASP C 1 114 ? -46.274 43.856 172.348 1.00 88.03 148 ASP C O 1
ATOM 3857 N N . CYS C 1 115 ? -44.956 43.667 174.168 1.00 91.14 149 CYS C N 1
ATOM 3858 C CA . CYS C 1 115 ? -45.920 42.901 174.948 1.00 96.92 149 CYS C CA 1
ATOM 3859 C C . CYS C 1 115 ? -46.603 43.743 176.023 1.00 92.74 149 CYS C C 1
ATOM 3860 O O . CYS C 1 115 ? -47.324 43.210 176.860 1.00 90.34 149 CYS C O 1
ATOM 3863 N N . HIS C 1 116 ? -46.394 45.056 175.970 1.00 90.33 150 HIS C N 1
ATOM 3864 C CA . HIS C 1 116 ? -46.731 45.952 177.075 1.00 89.60 150 HIS C CA 1
ATOM 3865 C C . HIS C 1 116 ? -48.212 45.909 177.455 1.00 93.89 150 HIS C C 1
ATOM 3866 O O . HIS C 1 116 ? -48.545 45.940 178.637 1.00 92.22 150 HIS C O 1
ATOM 3873 N N . ARG C 1 117 ? -49.099 45.831 176.466 1.00 96.68 151 ARG C N 1
ATOM 3874 C CA . ARG C 1 117 ? -50.529 45.750 176.757 1.00 96.96 151 ARG C CA 1
ATOM 3875 C C . ARG C 1 117 ? -50.865 44.430 177.450 1.00 98.70 151 ARG C C 1
ATOM 3876 O O . ARG C 1 117 ? -51.543 44.414 178.478 1.00 91.10 151 ARG C O 1
ATOM 3884 N N . LYS C 1 118 ? -50.387 43.326 176.881 1.00 97.38 152 LYS C N 1
ATOM 3885 C CA . LYS C 1 118 ? -50.690 41.996 177.403 1.00 89.74 152 LYS C CA 1
ATOM 3886 C C . LYS C 1 118 ? -49.854 41.661 178.633 1.00 86.55 152 LYS C C 1
ATOM 3887 O O . LYS C 1 118 ? -50.316 40.962 179.535 1.00 82.78 152 LYS C O 1
ATOM 3893 N N . HIS C 1 119 ? -48.622 42.159 178.665 1.00 86.72 153 HIS C N 1
ATOM 3894 C CA . HIS C 1 119 ? -47.729 41.914 179.790 1.00 79.76 153 HIS C CA 1
ATOM 3895 C C . HIS C 1 119 ? -48.250 42.591 181.052 1.00 88.17 153 HIS C C 1
ATOM 3896 O O . HIS C 1 119 ? -48.402 41.951 182.093 1.00 87.72 153 HIS C O 1
ATOM 3903 N N . ASP C 1 120 ? -48.510 43.892 180.951 1.00 89.71 154 ASP C N 1
ATOM 3904 C CA . ASP C 1 120 ? -49.027 44.670 182.072 1.00 89.88 154 ASP C CA 1
ATOM 3905 C C . ASP C 1 120 ? -50.359 44.107 182.555 1.00 89.84 154 ASP C C 1
ATOM 3906 O O . ASP C 1 120 ? -50.617 44.048 183.756 1.00 89.40 154 ASP C O 1
ATOM 3911 N N . GLU C 1 121 ? -51.196 43.689 181.610 1.00 87.49 155 GLU C N 1
ATOM 3912 C CA . GLU C 1 121 ? -52.512 43.150 181.932 1.00 86.64 155 GLU C CA 1
ATOM 3913 C C . GLU C 1 121 ? -52.406 41.869 182.754 1.00 93.10 155 GLU C C 1
ATOM 3914 O O . GLU C 1 121 ? -53.147 41.679 183.720 1.00 95.76 155 GLU C O 1
ATOM 3920 N N . PHE C 1 122 ? -51.491 40.991 182.354 1.00 93.21 156 PHE C N 1
ATOM 3921 C CA . PHE C 1 122 ? -51.297 39.714 183.037 1.00 87.65 156 PHE C CA 1
ATOM 3922 C C . PHE C 1 122 ? -50.915 39.920 184.500 1.00 86.55 156 PHE C C 1
ATOM 3923 O O . PHE C 1 122 ? -51.511 39.316 185.391 1.00 89.14 156 PHE C O 1
ATOM 3931 N N . ARG C 1 123 ? -49.920 40.769 184.746 1.00 88.78 157 ARG C N 1
ATOM 3932 C CA . ARG C 1 123 ? -49.407 40.953 186.100 1.00 88.35 157 ARG C CA 1
ATOM 3933 C C . ARG C 1 123 ? -50.319 41.848 186.937 1.00 94.21 157 ARG C C 1
ATOM 3934 O O . ARG C 1 123 ? -50.349 41.733 188.162 1.00 94.81 157 ARG C O 1
ATOM 3942 N N . ASN C 1 124 ? -51.061 42.736 186.282 1.00 98.12 158 ASN C N 1
ATOM 3943 C CA . ASN C 1 124 ? -52.067 43.532 186.979 1.00 104.22 158 ASN C CA 1
ATOM 3944 C C . ASN C 1 124 ? -53.236 42.659 187.414 1.00 97.75 158 ASN C C 1
ATOM 3945 O O . ASN C 1 124 ? -53.819 42.867 188.477 1.00 92.31 158 ASN C O 1
ATOM 3950 N N . LYS C 1 125 ? -53.573 41.679 186.581 1.00 96.27 159 LYS C N 1
ATOM 3951 C CA . LYS C 1 125 ? -54.670 40.766 186.874 1.00 94.47 159 LYS C CA 1
ATOM 3952 C C . LYS C 1 125 ? -54.326 39.855 188.047 1.00 91.81 159 LYS C C 1
ATOM 3953 O O . LYS C 1 125 ? -55.186 39.539 188.869 1.00 95.19 159 LYS C O 1
ATOM 3959 N N . CYS C 1 126 ? -53.067 39.435 188.116 1.00 92.78 160 CYS C N 1
ATOM 3960 C CA . CYS C 1 126 ? -52.611 38.526 189.162 1.00 90.89 160 CYS C CA 1
ATOM 3961 C C . CYS C 1 126 ? -52.790 39.144 190.545 1.00 90.44 160 CYS C C 1
ATOM 3962 O O . CYS C 1 126 ? -53.361 38.525 191.442 1.00 89.06 160 CYS C O 1
ATOM 3965 N N . ILE C 1 127 ? -52.301 40.369 190.708 1.00 98.83 161 ILE C N 1
ATOM 3966 C CA . ILE C 1 127 ? -52.413 41.078 191.978 1.00 99.59 161 ILE C CA 1
ATOM 3967 C C . ILE C 1 127 ? -53.863 41.486 192.229 1.00 93.64 161 ILE C C 1
ATOM 3968 O O . ILE C 1 127 ? -54.313 41.538 193.374 1.00 92.30 161 ILE C O 1
ATOM 3973 N N . SER C 1 128 ? -54.591 41.767 191.153 1.00 92.87 162 SER C N 1
ATOM 3974 C CA . SER C 1 128 ? -56.004 42.115 191.250 1.00 91.96 162 SER C CA 1
ATOM 3975 C C . SER C 1 128 ? -56.842 40.923 191.707 1.00 89.95 162 SER C C 1
ATOM 3976 O O . SER C 1 128 ? -57.983 41.087 192.141 1.00 89.68 162 SER C O 1
ATOM 3979 N N . GLU C 1 129 ? -56.268 39.727 191.606 1.00 92.86 163 GLU C N 1
ATOM 3980 C CA . GLU C 1 129 ? -56.951 38.497 191.996 1.00 92.85 163 GLU C CA 1
ATOM 3981 C C . GLU C 1 129 ? -56.358 37.909 193.277 1.00 92.47 163 GLU C C 1
ATOM 3982 O O . GLU C 1 129 ? -56.637 36.765 193.639 1.00 98.66 163 GLU C O 1
ATOM 3988 N N . GLY C 1 130 ? -55.545 38.703 193.967 1.00 88.99 164 GLY C N 1
ATOM 3989 C CA . GLY C 1 130 ? -54.952 38.282 195.223 1.00 92.48 164 GLY C CA 1
ATOM 3990 C C . GLY C 1 130 ? -53.750 37.373 195.041 1.00 95.66 164 GLY C C 1
ATOM 3991 O O . GLY C 1 130 ? -53.135 36.944 196.018 1.00 87.35 164 GLY C O 1
ATOM 3992 N N . GLY C 1 131 ? -53.417 37.075 193.788 1.00 96.25 165 GLY C N 1
ATOM 3993 C CA . GLY C 1 131 ? -52.263 36.249 193.480 1.00 90.60 165 GLY C CA 1
ATOM 3994 C C . GLY C 1 131 ? -50.980 37.055 193.515 1.00 93.93 165 GLY C C 1
ATOM 3995 O O . GLY C 1 131 ? -51.014 38.283 193.427 1.00 96.04 165 GLY C O 1
ATOM 3996 N N . ARG C 1 132 ? -49.852 36.362 193.645 1.00 91.70 166 ARG C N 1
ATOM 3997 C CA . ARG C 1 132 ? -48.549 37.014 193.730 1.00 94.34 166 ARG C CA 1
ATOM 3998 C C . ARG C 1 132 ? -47.773 36.848 192.426 1.00 87.98 166 ARG C C 1
ATOM 3999 O O . ARG C 1 132 ? -47.546 35.725 191.971 1.00 87.43 166 ARG C O 1
ATOM 4007 N N . TYR C 1 133 ? -47.368 37.970 191.835 1.00 85.18 167 TYR C N 1
ATOM 4008 C CA . TYR C 1 133 ? -46.619 37.954 190.582 1.00 80.75 167 TYR C CA 1
ATOM 4009 C C . TYR C 1 133 ? -45.119 38.092 190.828 1.00 74.03 167 TYR C C 1
ATOM 4010 O O . TYR C 1 133 ? -44.665 39.062 191.437 1.00 74.35 167 TYR C O 1
ATOM 4019 N N . THR C 1 134 ? -44.365 37.109 190.342 1.00 76.12 168 THR C N 1
ATOM 4020 C CA . THR C 1 134 ? -42.910 37.092 190.464 1.00 80.26 168 THR C CA 1
ATOM 4021 C C . THR C 1 134 ? -42.270 37.363 189.108 1.00 82.73 168 THR C C 1
ATOM 4022 O O . THR C 1 134 ? -42.713 36.829 188.091 1.00 79.64 168 THR C O 1
ATOM 4026 N N . THR C 1 135 ? -41.225 38.186 189.103 1.00 80.26 169 THR C N 1
ATOM 4027 C CA . THR C 1 135 ? -40.482 38.500 187.885 1.00 84.11 169 THR C CA 1
ATOM 4028 C C . THR C 1 135 ? -39.218 37.649 187.794 1.00 80.22 169 THR C C 1
ATOM 4029 O O . THR C 1 135 ? -38.484 37.512 188.774 1.00 80.49 169 THR C O 1
ATOM 4033 N N . GLU C 1 136 ? -38.967 37.083 186.615 1.00 80.65 170 GLU C N 1
ATOM 4034 C CA . GLU C 1 136 ? -37.793 36.241 186.391 1.00 88.29 170 GLU C CA 1
ATOM 4035 C C . GLU C 1 136 ? -36.955 36.739 185.211 1.00 89.83 170 GLU C C 1
ATOM 4036 O O . GLU C 1 136 ? -36.094 36.017 184.704 1.00 90.68 170 GLU C O 1
ATOM 4042 N N . SER C 1 137 ? -37.213 37.965 184.767 1.00 84.50 171 SER C N 1
ATOM 4043 C CA . SER C 1 137 ? -36.372 38.591 183.752 1.00 79.60 171 SER C CA 1
ATOM 4044 C C . SER C 1 137 ? -36.270 40.094 183.991 1.00 81.19 171 SER C C 1
ATOM 4045 O O . SER C 1 137 ? -37.209 40.721 184.487 1.00 74.31 171 SER C O 1
ATOM 4048 N N . SER C 1 138 ? -35.118 40.661 183.644 1.00 79.82 172 SER C N 1
ATOM 4049 C CA . SER C 1 138 ? -34.879 42.088 183.818 1.00 74.58 172 SER C CA 1
ATOM 4050 C C . SER C 1 138 ? -35.897 42.917 183.037 1.00 77.91 172 SER C C 1
ATOM 4051 O O . SER C 1 138 ? -36.429 43.897 183.557 1.00 87.61 172 SER C O 1
ATOM 4054 N N . LYS C 1 139 ? -36.164 42.527 181.792 1.00 74.44 173 LYS C N 1
ATOM 4055 C CA . LYS C 1 139 ? -37.216 43.165 181.002 1.00 82.72 173 LYS C CA 1
ATOM 4056 C C . LYS C 1 139 ? -37.912 42.143 180.103 1.00 81.06 173 LYS C C 1
ATOM 4057 O O . LYS C 1 139 ? -37.381 41.063 179.840 1.00 81.90 173 LYS C O 1
ATOM 4063 N N . CYS C 1 140 ? -39.103 42.500 179.635 1.00 80.48 174 CYS C N 1
ATOM 4064 C CA . CYS C 1 140 ? -39.967 41.583 178.901 1.00 83.92 174 CYS C CA 1
ATOM 4065 C C . CYS C 1 140 ? -39.726 41.646 177.388 1.00 85.28 174 CYS C C 1
ATOM 4066 O O . CYS C 1 140 ? -40.453 42.326 176.662 1.00 81.60 174 CYS C O 1
ATOM 4069 N N . ARG C 1 141 ? -38.694 40.947 176.918 1.00 82.37 175 ARG C N 1
ATOM 4070 C CA . ARG C 1 141 ? -38.420 40.862 175.483 1.00 75.23 175 ARG C CA 1
ATOM 4071 C C . ARG C 1 141 ? -39.301 39.799 174.825 1.00 67.40 175 ARG C C 1
ATOM 4072 O O . ARG C 1 141 ? -39.759 38.864 175.481 1.00 62.59 175 ARG C O 1
ATOM 4080 N N . LEU C 1 142 ? -39.530 39.953 173.525 1.00 67.53 176 LEU C N 1
ATOM 4081 C CA . LEU C 1 142 ? -40.437 39.079 172.786 1.00 58.84 176 LEU C CA 1
ATOM 4082 C C . LEU C 1 142 ? -39.978 37.619 172.836 1.00 63.39 176 LEU C C 1
ATOM 4083 O O . LEU C 1 142 ? -38.821 37.306 172.547 1.00 56.63 176 LEU C O 1
ATOM 4088 N N . GLY C 1 143 ? -40.895 36.733 173.219 1.00 61.45 177 GLY C N 1
ATOM 4089 C CA . GLY C 1 143 ? -40.606 35.311 173.315 1.00 62.14 177 GLY C CA 1
ATOM 4090 C C . GLY C 1 143 ? -40.032 34.891 174.658 1.00 56.90 177 GLY C C 1
ATOM 4091 O O . GLY C 1 143 ? -39.765 33.710 174.879 1.00 51.49 177 GLY C O 1
ATOM 4092 N N . GLU C 1 144 ? -39.855 35.853 175.559 1.00 58.09 178 GLU C N 1
ATOM 4093 C CA . GLU C 1 144 ? -39.202 35.603 176.843 1.00 59.04 178 GLU C CA 1
ATOM 4094 C C . GLU C 1 144 ? -40.182 35.162 177.930 1.00 62.50 178 GLU C C 1
ATOM 4095 O O . GLU C 1 144 ? -41.376 35.458 177.860 1.00 59.12 178 GLU C O 1
ATOM 4101 N N . LYS C 1 145 ? -39.664 34.448 178.928 1.00 65.41 179 LYS C N 1
ATOM 4102 C CA . LYS C 1 145 ? -40.429 34.112 180.125 1.00 61.63 179 LYS C CA 1
ATOM 4103 C C . LYS C 1 145 ? -40.199 35.199 181.167 1.00 62.03 179 LYS C C 1
ATOM 4104 O O . LYS C 1 145 ? -39.270 35.125 181.975 1.00 61.93 179 LYS C O 1
ATOM 4110 N N . CYS C 1 146 ? -41.045 36.221 181.124 1.00 65.91 180 CYS C N 1
ATOM 4111 C CA . CYS C 1 146 ? -40.876 37.395 181.970 1.00 78.67 180 CYS C CA 1
ATOM 4112 C C . CYS C 1 146 ? -40.945 37.033 183.449 1.00 79.02 180 CYS C C 1
ATOM 4113 O O . CYS C 1 146 ? -40.120 37.478 184.249 1.00 75.56 180 CYS C O 1
ATOM 4116 N N . GLY C 1 147 ? -41.932 36.219 183.801 1.00 78.32 181 GLY C N 1
ATOM 4117 C CA . GLY C 1 147 ? -42.125 35.795 185.174 1.00 74.88 181 GLY C CA 1
ATOM 4118 C C . GLY C 1 147 ? -43.346 34.906 185.271 1.00 77.09 181 GLY C C 1
ATOM 4119 O O . GLY C 1 147 ? -43.831 34.414 184.253 1.00 77.49 181 GLY C O 1
ATOM 4120 N N . TYR C 1 148 ? -43.848 34.703 186.486 1.00 77.67 182 TYR C N 1
ATOM 4121 C CA . TYR C 1 148 ? -45.017 33.853 186.687 1.00 78.84 182 TYR C CA 1
ATOM 4122 C C . TYR C 1 148 ? -45.927 34.368 187.797 1.00 80.14 182 TYR C C 1
ATOM 4123 O O . TYR C 1 148 ? -45.505 35.138 188.662 1.00 79.44 182 TYR C O 1
ATOM 4132 N N . CYS C 1 149 ? -47.183 33.932 187.751 1.00 78.90 183 CYS C N 1
ATOM 4133 C CA . CYS C 1 149 ? -48.157 34.233 188.791 1.00 78.62 183 CYS C CA 1
ATOM 4134 C C . CYS C 1 149 ? -48.323 33.024 189.706 1.00 76.49 183 CYS C C 1
ATOM 4135 O O . CYS C 1 149 ? -48.555 31.910 189.236 1.00 78.07 183 CYS C O 1
ATOM 4138 N N . LYS C 1 150 ? -48.193 33.256 191.009 1.00 81.07 184 LYS C N 1
ATOM 4139 C CA . LYS C 1 150 ? -48.305 32.200 192.011 1.00 77.41 184 LYS C CA 1
ATOM 4140 C C . LYS C 1 150 ? -49.545 32.443 192.865 1.00 77.20 184 LYS C C 1
ATOM 4141 O O . LYS C 1 150 ? -49.658 33.482 193.514 1.00 80.37 184 LYS C O 1
ATOM 4147 N N . GLN C 1 151 ? -50.470 31.488 192.875 1.00 78.97 185 GLN C N 1
ATOM 4148 C CA . GLN C 1 151 ? -51.775 31.727 193.484 1.00 79.77 185 GLN C CA 1
ATOM 4149 C C . GLN C 1 151 ? -52.539 30.448 193.825 1.00 83.36 185 GLN C C 1
ATOM 4150 O O . GLN C 1 151 ? -52.373 29.416 193.174 1.00 76.40 185 GLN C O 1
ATOM 4156 N N . ASN C 1 152 ? -53.367 30.534 194.864 1.00 88.59 186 ASN C N 1
ATOM 4157 C CA . ASN C 1 152 ? -54.363 29.505 195.154 1.00 84.35 186 ASN C CA 1
ATOM 4158 C C . ASN C 1 152 ? -55.494 29.556 194.139 1.00 81.94 186 ASN C C 1
ATOM 4159 O O . ASN C 1 152 ? -56.115 30.603 193.949 1.00 89.27 186 ASN C O 1
ATOM 4164 N N . VAL C 1 153 ? -55.760 28.428 193.489 1.00 80.44 187 VAL C N 1
ATOM 4165 C CA . VAL C 1 153 ? -56.820 28.361 192.494 1.00 80.24 187 VAL C CA 1
ATOM 4166 C C . VAL C 1 153 ? -57.761 27.192 192.790 1.00 80.50 187 VAL C C 1
ATOM 4167 O O . VAL C 1 153 ? -57.330 26.120 193.220 1.00 80.63 187 VAL C O 1
ATOM 4171 N N . TYR C 1 154 ? -59.051 27.425 192.565 1.00 77.93 188 TYR C N 1
ATOM 4172 C CA . TYR C 1 154 ? -60.100 26.481 192.936 1.00 78.19 188 TYR C CA 1
ATOM 4173 C C . TYR C 1 154 ? -60.678 25.782 191.708 1.00 75.55 188 TYR C C 1
ATOM 4174 O O . TYR C 1 154 ? -60.878 26.403 190.665 1.00 78.22 188 TYR C O 1
ATOM 4183 N N . LEU C 1 155 ? -60.944 24.487 191.846 1.00 71.81 189 LEU C N 1
ATOM 4184 C CA . LEU C 1 155 ? -61.467 23.673 190.754 1.00 68.43 189 LEU C CA 1
ATOM 4185 C C . LEU C 1 155 ? -62.829 24.174 190.286 1.00 70.96 189 LEU C C 1
ATOM 4186 O O . LEU C 1 155 ? -63.726 24.415 191.096 1.00 70.97 189 LEU C O 1
ATOM 4191 N N . ALA C 1 156 ? -62.972 24.325 188.972 1.00 73.74 190 ALA C N 1
ATOM 4192 C CA . ALA C 1 156 ? -64.210 24.810 188.371 1.00 68.89 190 ALA C CA 1
ATOM 4193 C C . ALA C 1 156 ? -64.793 23.779 187.410 1.00 64.63 190 ALA C C 1
ATOM 4194 O O . ALA C 1 156 ? -66.010 23.597 187.350 1.00 65.25 190 ALA C O 1
ATOM 4196 N N . THR C 1 157 ? -63.919 23.109 186.661 1.00 66.23 191 THR C N 1
ATOM 4197 C CA . THR C 1 157 ? -64.345 22.095 185.699 1.00 67.70 191 THR C CA 1
ATOM 4198 C C . THR C 1 157 ? -63.497 20.829 185.807 1.00 61.39 191 THR C C 1
ATOM 4199 O O . THR C 1 157 ? -62.271 20.882 185.695 1.00 63.29 191 THR C O 1
ATOM 4203 N N . LEU C 1 158 ? -64.164 19.697 186.024 1.00 65.45 192 LEU C N 1
ATOM 4204 C CA . LEU C 1 158 ? -63.502 18.398 186.099 1.00 66.09 192 LEU C CA 1
ATOM 4205 C C . LEU C 1 158 ? -63.650 17.650 184.779 1.00 60.78 192 LEU C C 1
ATOM 4206 O O . LEU C 1 158 ? -64.766 17.366 184.344 1.00 62.24 192 LEU C O 1
ATOM 4211 N N . TYR C 1 159 ? -62.520 17.324 184.157 1.00 65.37 193 TYR C N 1
ATOM 4212 C CA . TYR C 1 159 ? -62.508 16.606 182.886 1.00 68.02 193 TYR C CA 1
ATOM 4213 C C . TYR C 1 159 ? -62.129 15.140 183.088 1.00 66.83 193 TYR C C 1
ATOM 4214 O O . TYR C 1 159 ? -61.062 14.836 183.624 1.00 66.86 193 TYR C O 1
ATOM 4223 N N . LEU C 1 160 ? -63.006 14.239 182.650 1.00 67.89 194 LEU C N 1
ATOM 4224 C CA . LEU C 1 160 ? -62.762 12.802 182.745 1.00 66.72 194 LEU C CA 1
ATOM 4225 C C . LEU C 1 160 ? -62.757 12.175 181.353 1.00 78.63 194 LEU C C 1
ATOM 4226 O O . LEU C 1 160 ? -63.291 12.752 180.404 1.00 72.26 194 LEU C O 1
ATOM 4231 N N . VAL C 1 161 ? -62.153 10.995 181.237 1.00 80.13 195 VAL C N 1
ATOM 4232 C CA . VAL C 1 161 ? -62.034 10.315 179.951 1.00 85.54 195 VAL C CA 1
ATOM 4233 C C . VAL C 1 161 ? -62.147 8.800 180.110 1.00 86.87 195 VAL C C 1
ATOM 4234 O O . VAL C 1 161 ? -61.646 8.230 181.081 1.00 84.16 195 VAL C O 1
ATOM 4238 N N . ALA C 1 162 ? -62.798 8.158 179.142 1.00 90.69 196 ALA C N 1
ATOM 4239 C CA . ALA C 1 162 ? -62.929 6.704 179.120 1.00 95.21 196 ALA C CA 1
ATOM 4240 C C . ALA C 1 162 ? -62.499 6.151 177.763 1.00 104.29 196 ALA C C 1
ATOM 4241 O O . ALA C 1 162 ? -62.591 6.842 176.746 1.00 105.34 196 ALA C O 1
ATOM 4243 N N . GLY C 1 163 ? -62.034 4.904 177.757 1.00 102.52 197 GLY C N 1
ATOM 4244 C CA . GLY C 1 163 ? -61.523 4.271 176.554 1.00 106.08 197 GLY C CA 1
ATOM 4245 C C . GLY C 1 163 ? -62.402 3.141 176.056 1.00 113.49 197 GLY C C 1
ATOM 4246 O O . GLY C 1 163 ? -63.237 2.614 176.792 1.00 115.45 197 GLY C O 1
ATOM 4247 N N . SER C 1 164 ? -62.206 2.766 174.796 1.00 114.90 198 SER C N 1
ATOM 4248 C CA . SER C 1 164 ? -62.982 1.697 174.178 1.00 113.31 198 SER C CA 1
ATOM 4249 C C . SER C 1 164 ? -62.597 0.334 174.744 1.00 112.34 198 SER C C 1
ATOM 4250 O O . SER C 1 164 ? -61.436 0.091 175.071 1.00 109.23 198 SER C O 1
ATOM 4253 N N . VAL C 1 165 ? -63.588 -0.545 174.853 1.00 117.12 199 VAL C N 1
ATOM 4254 C CA . VAL C 1 165 ? -63.387 -1.905 175.338 1.00 120.77 199 VAL C CA 1
ATOM 4255 C C . VAL C 1 165 ? -64.245 -2.840 174.490 1.00 116.15 199 VAL C C 1
ATOM 4256 O O . VAL C 1 165 ? -65.189 -2.388 173.839 1.00 110.88 199 VAL C O 1
ATOM 4260 N N . GLY C 1 166 ? -63.907 -4.129 174.485 1.00 109.35 200 GLY C N 1
ATOM 4261 C CA . GLY C 1 166 ? -64.656 -5.126 173.738 1.00 111.15 200 GLY C CA 1
ATOM 4262 C C . GLY C 1 166 ? -66.155 -4.978 173.914 1.00 111.82 200 GLY C C 1
ATOM 4263 O O . GLY C 1 166 ? -66.646 -4.839 175.034 1.00 114.60 200 GLY C O 1
ATOM 4264 N N . GLY C 1 167 ? -66.882 -5.000 172.801 1.00 122.22 201 GLY C N 1
ATOM 4265 C CA . GLY C 1 167 ? -68.306 -4.724 172.815 1.00 118.04 201 GLY C CA 1
ATOM 4266 C C . GLY C 1 167 ? -68.548 -3.227 172.861 1.00 109.07 201 GLY C C 1
ATOM 4267 O O . GLY C 1 167 ? -67.693 -2.445 172.445 1.00 103.88 201 GLY C O 1
ATOM 4268 N N . GLY C 1 168 ? -69.710 -2.828 173.367 1.00 108.54 202 GLY C N 1
ATOM 4269 C CA . GLY C 1 168 ? -70.042 -1.421 173.500 1.00 109.27 202 GLY C CA 1
ATOM 4270 C C . GLY C 1 168 ? -69.659 -0.864 174.859 1.00 112.04 202 GLY C C 1
ATOM 4271 O O . GLY C 1 168 ? -69.987 0.277 175.182 1.00 111.86 202 GLY C O 1
ATOM 4272 N N . MET C 1 169 ? -68.959 -1.668 175.655 1.00 111.49 203 MET C N 1
ATOM 4273 C CA . MET C 1 169 ? -68.578 -1.265 177.005 1.00 111.45 203 MET C CA 1
ATOM 4274 C C . MET C 1 169 ? -67.289 -0.447 176.988 1.00 114.19 203 MET C C 1
ATOM 4275 O O . MET C 1 169 ? -66.522 -0.502 176.026 1.00 114.45 203 MET C O 1
ATOM 4280 N N . TYR C 1 170 ? -67.076 0.330 178.049 1.00 105.78 204 TYR C N 1
ATOM 4281 C CA . TYR C 1 170 ? -65.921 1.220 178.162 1.00 105.85 204 TYR C CA 1
ATOM 4282 C C . TYR C 1 170 ? -65.319 1.145 179.564 1.00 101.63 204 TYR C C 1
ATOM 4283 O O . TYR C 1 170 ? -65.921 0.572 180.469 1.00 99.54 204 TYR C O 1
ATOM 4292 N N . ARG C 1 171 ? -64.130 1.719 179.737 1.00 101.05 205 ARG C N 1
ATOM 4293 C CA . ARG C 1 171 ? -63.546 1.897 181.065 1.00 97.12 205 ARG C CA 1
ATOM 4294 C C . ARG C 1 171 ? -62.845 3.247 181.124 1.00 97.80 205 ARG C C 1
ATOM 4295 O O . ARG C 1 171 ? -62.491 3.808 180.086 1.00 99.45 205 ARG C O 1
ATOM 4303 N N . GLU C 1 172 ? -62.644 3.775 182.327 1.00 95.52 206 GLU C N 1
ATOM 4304 C CA . GLU C 1 172 ? -61.967 5.056 182.458 1.00 89.37 206 GLU C CA 1
ATOM 4305 C C . GLU C 1 172 ? -60.530 4.899 181.981 1.00 92.31 206 GLU C C 1
ATOM 4306 O O . GLU C 1 172 ? -59.899 3.865 182.204 1.00 93.13 206 GLU C O 1
ATOM 4312 N N . SER C 1 173 ? -60.020 5.929 181.317 1.00 91.63 207 SER C N 1
ATOM 4313 C CA . SER C 1 173 ? -58.679 5.881 180.753 1.00 101.25 207 SER C CA 1
ATOM 4314 C C . SER C 1 173 ? -57.598 6.100 181.798 1.00 104.25 207 SER C C 1
ATOM 4315 O O . SER C 1 173 ? -57.486 7.179 182.381 1.00 101.86 207 SER C O 1
ATOM 4318 N N . ASP C 1 174 ? -56.798 5.066 182.022 1.00 109.01 208 ASP C N 1
ATOM 4319 C CA . ASP C 1 174 ? -55.646 5.175 182.898 1.00 114.38 208 ASP C CA 1
ATOM 4320 C C . ASP C 1 174 ? -54.570 5.999 182.205 1.00 113.59 208 ASP C C 1
ATOM 4321 O O . ASP C 1 174 ? -53.756 6.657 182.853 1.00 111.04 208 ASP C O 1
ATOM 4326 N N . LYS C 1 175 ? -54.585 5.957 180.876 1.00 111.59 209 LYS C N 1
ATOM 4327 C CA . LYS C 1 175 ? -53.631 6.695 180.062 1.00 109.12 209 LYS C CA 1
ATOM 4328 C C . LYS C 1 175 ? -53.953 8.184 180.100 1.00 105.52 209 LYS C C 1
ATOM 4329 O O . LYS C 1 175 ? -53.058 9.027 180.172 1.00 103.78 209 LYS C O 1
ATOM 4335 N N . TYR C 1 176 ? -55.246 8.490 180.046 1.00 111.98 210 TYR C N 1
ATOM 4336 C CA . TYR C 1 176 ? -55.732 9.865 180.006 1.00 107.32 210 TYR C CA 1
ATOM 4337 C C . TYR C 1 176 ? -56.541 10.182 181.262 1.00 100.54 210 TYR C C 1
ATOM 4338 O O . TYR C 1 176 ? -57.756 9.985 181.290 1.00 93.37 210 TYR C O 1
ATOM 4347 N N . GLN C 1 177 ? -55.868 10.669 182.300 1.00 100.62 211 GLN C N 1
ATOM 4348 C CA . GLN C 1 177 ? -56.537 10.995 183.557 1.00 94.13 211 GLN C CA 1
ATOM 4349 C C . GLN C 1 177 ? -57.290 12.323 183.466 1.00 90.46 211 GLN C C 1
ATOM 4350 O O . GLN C 1 177 ? -57.957 12.733 184.416 1.00 91.66 211 GLN C O 1
ATOM 4356 N N . SER C 1 178 ? -57.182 12.989 182.320 1.00 91.22 212 SER C N 1
ATOM 4357 C CA . SER C 1 178 ? -57.918 14.224 182.073 1.00 87.32 212 SER C CA 1
ATOM 4358 C C . SER C 1 178 ? -58.007 14.496 180.577 1.00 90.76 212 SER C C 1
ATOM 4359 O O . SER C 1 178 ? -57.178 14.018 179.804 1.00 98.38 212 SER C O 1
ATOM 4362 N N . ALA C 1 179 ? -59.016 15.258 180.170 1.00 84.22 213 ALA C N 1
ATOM 4363 C CA . ALA C 1 179 ? -59.146 15.655 178.774 1.00 89.53 213 ALA C CA 1
ATOM 4364 C C . ALA C 1 179 ? -58.106 16.716 178.440 1.00 91.54 213 ALA C C 1
ATOM 4365 O O . ALA C 1 179 ? -57.633 16.804 177.306 1.00 99.07 213 ALA C O 1
ATOM 4367 N N . LEU C 1 180 ? -57.755 17.520 179.439 1.00 85.81 214 LEU C N 1
ATOM 4368 C CA . LEU C 1 180 ? -56.758 18.570 179.271 1.00 87.81 214 LEU C CA 1
ATOM 4369 C C . LEU C 1 180 ? -55.338 18.017 179.278 1.00 93.58 214 LEU C C 1
ATOM 4370 O O . LEU C 1 180 ? -55.038 17.059 179.984 1.00 93.19 214 LEU C O 1
ATOM 4375 N N . TYR C 1 181 ? -54.476 18.634 178.479 1.00 98.90 215 TYR C N 1
ATOM 4376 C CA . TYR C 1 181 ? -53.044 18.367 178.513 1.00 98.71 215 TYR C CA 1
ATOM 4377 C C . TYR C 1 181 ? -52.477 19.084 179.734 1.00 92.93 215 TYR C C 1
ATOM 4378 O O . TYR C 1 181 ? -52.925 20.188 180.047 1.00 86.90 215 TYR C O 1
ATOM 4387 N N . PRO C 1 182 ? -51.495 18.477 180.431 1.00 90.12 216 PRO C N 1
ATOM 4388 C CA . PRO C 1 182 ? -50.763 17.225 180.182 1.00 88.65 216 PRO C CA 1
ATOM 4389 C C . PRO C 1 182 ? -51.453 15.924 180.629 1.00 94.70 216 PRO C C 1
ATOM 4390 O O . PRO C 1 182 ? -50.749 14.951 180.909 1.00 94.29 216 PRO C O 1
ATOM 4394 N N . PHE C 1 183 ? -52.781 15.909 180.710 1.00 97.37 217 PHE C N 1
ATOM 4395 C CA . PHE C 1 183 ? -53.545 14.672 180.926 1.00 95.74 217 PHE C CA 1
ATOM 4396 C C . PHE C 1 183 ? -53.352 14.028 182.298 1.00 90.40 217 PHE C C 1
ATOM 4397 O O . PHE C 1 183 ? -53.761 12.887 182.509 1.00 82.56 217 PHE C O 1
ATOM 4405 N N . TYR C 1 184 ? -52.739 14.749 183.229 1.00 93.66 218 TYR C N 1
ATOM 4406 C CA . TYR C 1 184 ? -52.660 14.278 184.606 1.00 95.67 218 TYR C CA 1
ATOM 4407 C C . TYR C 1 184 ? -54.002 14.533 185.288 1.00 90.73 218 TYR C C 1
ATOM 4408 O O . TYR C 1 184 ? -54.734 15.442 184.897 1.00 93.07 218 TYR C O 1
ATOM 4417 N N . ASP C 1 185 ? -54.329 13.729 186.297 1.00 85.32 219 ASP C N 1
ATOM 4418 C CA . ASP C 1 185 ? -55.608 13.864 186.997 1.00 91.06 219 ASP C CA 1
ATOM 4419 C C . ASP C 1 185 ? -55.754 15.227 187.672 1.00 84.58 219 ASP C C 1
ATOM 4420 O O . ASP C 1 185 ? -56.858 15.619 188.050 1.00 83.98 219 ASP C O 1
ATOM 4425 N N . ILE C 1 186 ? -54.639 15.931 187.797 1.00 75.22 220 ILE C N 1
ATOM 4426 C CA . ILE C 1 186 ? -54.630 17.253 188.379 1.00 79.94 220 ILE C CA 1
ATOM 4427 C C . ILE C 1 186 ? -54.746 18.319 187.302 1.00 78.77 220 ILE C C 1
ATOM 4428 O O . ILE C 1 186 ? -54.842 19.497 187.604 1.00 78.94 220 ILE C O 1
ATOM 4433 N N . SER C 1 187 ? -54.743 17.908 186.042 1.00 80.64 221 SER C N 1
ATOM 4434 C CA . SER C 1 187 ? -54.840 18.865 184.948 1.00 87.08 221 SER C CA 1
ATOM 4435 C C . SER C 1 187 ? -56.309 19.144 184.705 1.00 83.51 221 SER C C 1
ATOM 4436 O O . SER C 1 187 ? -56.962 18.500 183.892 1.00 81.24 221 SER C O 1
ATOM 4439 N N . GLN C 1 188 ? -56.814 20.125 185.432 1.00 78.32 222 GLN C N 1
ATOM 4440 C CA . GLN C 1 188 ? -58.213 20.482 185.390 1.00 77.68 222 GLN C CA 1
ATOM 4441 C C . GLN C 1 188 ? -58.433 21.970 185.316 1.00 73.59 222 GLN C C 1
ATOM 4442 O O . GLN C 1 188 ? -57.533 22.755 185.561 1.00 76.84 222 GLN C O 1
ATOM 4448 N N . GLY C 1 189 ? -59.648 22.348 184.960 1.00 69.68 223 GLY C N 1
ATOM 4449 C CA . GLY C 1 189 ? -60.014 23.747 184.852 1.00 66.15 223 GLY C CA 1
ATOM 4450 C C . GLY C 1 189 ? -60.168 24.360 186.227 1.00 66.74 223 GLY C C 1
ATOM 4451 O O . GLY C 1 189 ? -61.003 23.923 187.019 1.00 67.02 223 GLY C O 1
ATOM 4452 N N . TYR C 1 190 ? -59.354 25.371 186.511 1.00 74.12 224 TYR C N 1
ATOM 4453 C CA . TYR C 1 190 ? -59.334 25.998 187.827 1.00 79.72 224 TYR C CA 1
ATOM 4454 C C . TYR C 1 190 ? -59.672 27.488 187.737 1.00 82.01 224 TYR C C 1
ATOM 4455 O O . TYR C 1 190 ? -59.395 28.135 186.726 1.00 87.19 224 TYR C O 1
ATOM 4464 N N . GLU C 1 191 ? -60.255 28.024 188.809 1.00 81.52 225 GLU C N 1
ATOM 4465 C CA . GLU C 1 191 ? -60.700 29.418 188.853 1.00 84.79 225 GLU C CA 1
ATOM 4466 C C . GLU C 1 191 ? -60.113 30.165 190.052 1.00 88.02 225 GLU C C 1
ATOM 4467 O O . GLU C 1 191 ? -59.840 29.566 191.092 1.00 86.16 225 GLU C O 1
ATOM 4473 N N . PRO C 1 192 ? -59.947 31.490 189.923 1.00 93.16 226 PRO C N 1
ATOM 4474 C CA . PRO C 1 192 ? -59.277 32.262 190.974 1.00 95.08 226 PRO C CA 1
ATOM 4475 C C . PRO C 1 192 ? -60.118 32.371 192.242 1.00 96.30 226 PRO C C 1
ATOM 4476 O O . PRO C 1 192 ? -59.569 32.554 193.330 1.00 85.75 226 PRO C O 1
ATOM 4480 N N . ARG C 1 193 ? -61.435 32.252 192.093 1.00 96.71 227 ARG C N 1
ATOM 4481 C CA . ARG C 1 193 ? -62.348 32.266 193.229 1.00 94.34 227 ARG C CA 1
ATOM 4482 C C . ARG C 1 193 ? -63.148 30.968 193.268 1.00 91.13 227 ARG C C 1
ATOM 4483 O O . ARG C 1 193 ? -63.482 30.406 192.225 1.00 83.85 227 ARG C O 1
ATOM 4491 N N . GLN C 1 194 ? -63.444 30.493 194.475 1.00 93.65 228 GLN C N 1
ATOM 4492 C CA . GLN C 1 194 ? -64.203 29.259 194.654 1.00 99.34 228 GLN C CA 1
ATOM 4493 C C . GLN C 1 194 ? -65.591 29.387 194.030 1.00 95.84 228 GLN C C 1
ATOM 4494 O O . GLN C 1 194 ? -66.374 30.245 194.438 1.00 95.93 228 GLN C O 1
ATOM 4500 N N . PRO C 1 195 ? -65.904 28.533 193.040 1.00 94.81 229 PRO C N 1
ATOM 4501 C CA . PRO C 1 195 ? -67.242 28.584 192.443 1.00 98.59 229 PRO C CA 1
ATOM 4502 C C . PRO C 1 195 ? -68.291 27.900 193.312 1.00 102.27 229 PRO C C 1
ATOM 4503 O O . PRO C 1 195 ? -67.941 27.161 194.232 1.00 98.86 229 PRO C O 1
ATOM 4507 N N . SER C 1 196 ? -69.564 28.150 193.022 1.00 103.63 230 SER C N 1
ATOM 4508 C CA . SER C 1 196 ? -70.653 27.526 193.763 1.00 97.75 230 SER C CA 1
ATOM 4509 C C . SER C 1 196 ? -70.703 26.029 193.485 1.00 86.58 230 SER C C 1
ATOM 4510 O O . SER C 1 196 ? -70.871 25.222 194.400 1.00 80.85 230 SER C O 1
ATOM 4513 N N . SER C 1 197 ? -70.554 25.672 192.213 1.00 84.51 231 SER C N 1
ATOM 4514 C CA . SER C 1 197 ? -70.606 24.281 191.785 1.00 75.82 231 SER C CA 1
ATOM 4515 C C . SER C 1 197 ? -69.451 23.961 190.843 1.00 78.21 231 SER C C 1
ATOM 4516 O O . SER C 1 197 ? -68.790 24.864 190.328 1.00 80.80 231 SER C O 1
ATOM 4519 N N . VAL C 1 198 ? -69.219 22.669 190.628 1.00 69.17 232 VAL C N 1
ATOM 4520 C CA . VAL C 1 198 ? -68.176 22.206 189.720 1.00 67.87 232 VAL C CA 1
ATOM 4521 C C . VAL C 1 198 ? -68.795 21.480 188.533 1.00 75.06 232 VAL C C 1
ATOM 4522 O O . VAL C 1 198 ? -69.523 20.501 188.701 1.00 74.42 232 VAL C O 1
ATOM 4526 N N . ASN C 1 199 ? -68.492 21.962 187.333 1.00 74.02 233 ASN C N 1
ATOM 4527 C CA . ASN C 1 199 ? -68.969 21.326 186.116 1.00 72.42 233 ASN C CA 1
ATOM 4528 C C . ASN C 1 199 ? -68.157 20.070 185.826 1.00 72.20 233 ASN C C 1
ATOM 4529 O O . ASN C 1 199 ? -66.928 20.100 185.843 1.00 73.18 233 ASN C O 1
ATOM 4534 N N . VAL C 1 200 ? -68.852 18.969 185.565 1.00 70.50 234 VAL C N 1
ATOM 4535 C CA . VAL C 1 200 ? -68.209 17.683 185.326 1.00 73.14 234 VAL C CA 1
ATOM 4536 C C . VAL C 1 200 ? -68.469 17.228 183.900 1.00 71.79 234 VAL C C 1
ATOM 4537 O O . VAL C 1 200 ? -69.614 17.191 183.470 1.00 71.69 234 VAL C O 1
ATOM 4541 N N . ARG C 1 201 ? -67.409 16.860 183.185 1.00 74.63 235 ARG C N 1
ATOM 4542 C CA . ARG C 1 201 ? -67.519 16.449 181.788 1.00 79.95 235 ARG C CA 1
ATOM 4543 C C . ARG C 1 201 ? -66.826 15.111 181.557 1.00 71.41 235 ARG C C 1
ATOM 4544 O O . ARG C 1 201 ? -65.787 14.834 182.156 1.00 72.23 235 ARG C O 1
ATOM 4552 N N . LEU C 1 202 ? -67.406 14.288 180.687 1.00 73.39 236 LEU C N 1
ATOM 4553 C CA . LEU C 1 202 ? -66.839 12.983 180.363 1.00 75.83 236 LEU C CA 1
ATOM 4554 C C . LEU C 1 202 ? -66.612 12.848 178.861 1.00 79.86 236 LEU C C 1
ATOM 4555 O O . LEU C 1 202 ? -67.538 13.025 178.069 1.00 85.06 236 LEU C O 1
ATOM 4560 N N . TYR C 1 203 ? -65.378 12.524 178.480 1.00 83.57 237 TYR C N 1
ATOM 4561 C CA . TYR C 1 203 ? -65.003 12.434 177.071 1.00 83.27 237 TYR C CA 1
ATOM 4562 C C . TYR C 1 203 ? -64.622 11.017 176.661 1.00 85.80 237 TYR C C 1
ATOM 4563 O O . TYR C 1 203 ? -64.486 10.125 177.498 1.00 84.81 237 TYR C O 1
ATOM 4572 N N . SER C 1 204 ? -64.463 10.828 175.355 1.00 98.83 238 SER C N 1
ATOM 4573 C CA . SER C 1 204 ? -63.937 9.588 174.808 1.00 98.77 238 SER C CA 1
ATOM 4574 C C . SER C 1 204 ? -62.418 9.682 174.782 1.00 101.50 238 SER C C 1
ATOM 4575 O O . SER C 1 204 ? -61.868 10.779 174.696 1.00 95.05 238 SER C O 1
ATOM 4578 N N . GLU C 1 205 ? -61.741 8.540 174.868 1.00 104.30 239 GLU C N 1
ATOM 4579 C CA . GLU C 1 205 ? -60.281 8.522 174.826 1.00 109.09 239 GLU C CA 1
ATOM 4580 C C . GLU C 1 205 ? -59.804 9.023 173.470 1.00 109.02 239 GLU C C 1
ATOM 4581 O O . GLU C 1 205 ? -58.813 9.749 173.378 1.00 110.90 239 GLU C O 1
ATOM 4587 N N . GLY C 1 206 ? -60.520 8.627 172.422 1.00 106.60 240 GLY C N 1
ATOM 4588 C CA . GLY C 1 206 ? -60.303 9.162 171.091 1.00 102.52 240 GLY C CA 1
ATOM 4589 C C . GLY C 1 206 ? -61.323 10.247 170.799 1.00 99.51 240 GLY C C 1
ATOM 4590 O O . GLY C 1 206 ? -62.470 9.953 170.464 1.00 103.94 240 GLY C O 1
ATOM 4591 N N . ASP C 1 207 ? -60.905 11.503 170.933 1.00 91.75 241 ASP C N 1
ATOM 4592 C CA . ASP C 1 207 ? -61.804 12.642 170.767 1.00 95.62 241 ASP C CA 1
ATOM 4593 C C . ASP C 1 207 ? -61.055 13.813 170.128 1.00 99.24 241 ASP C C 1
ATOM 4594 O O . ASP C 1 207 ? -59.860 13.986 170.372 1.00 100.68 241 ASP C O 1
ATOM 4599 N N . PRO C 1 208 ? -61.749 14.618 169.299 1.00 101.44 242 PRO C N 1
ATOM 4600 C CA . PRO C 1 208 ? -61.066 15.732 168.627 1.00 111.49 242 PRO C CA 1
ATOM 4601 C C . PRO C 1 208 ? -60.444 16.742 169.588 1.00 107.26 242 PRO C C 1
ATOM 4602 O O . PRO C 1 208 ? -59.289 17.131 169.402 1.00 99.58 242 PRO C O 1
ATOM 4606 N N . PHE C 1 209 ? -61.206 17.165 170.593 1.00 106.83 243 PHE C N 1
ATOM 4607 C CA . PHE C 1 209 ? -60.735 18.165 171.547 1.00 108.50 243 PHE C CA 1
ATOM 4608 C C . PHE C 1 209 ? -59.447 17.723 172.231 1.00 103.96 243 PHE C C 1
ATOM 4609 O O . PHE C 1 209 ? -58.594 18.545 172.563 1.00 103.02 243 PHE C O 1
ATOM 4617 N N . ILE C 1 210 ? -59.307 16.418 172.425 1.00 101.16 244 ILE C N 1
ATOM 4618 C CA . ILE C 1 210 ? -58.163 15.873 173.141 1.00 107.05 244 ILE C CA 1
ATOM 4619 C C . ILE C 1 210 ? -56.868 16.040 172.347 1.00 109.49 244 ILE C C 1
ATOM 4620 O O . ILE C 1 210 ? -55.890 16.583 172.859 1.00 109.38 244 ILE C O 1
ATOM 4625 N N . ALA C 1 211 ? -56.859 15.563 171.106 1.00 110.01 245 ALA C N 1
ATOM 4626 C CA . ALA C 1 211 ? -55.664 15.632 170.270 1.00 102.21 245 ALA C CA 1
ATOM 4627 C C . ALA C 1 211 ? -55.286 17.079 169.953 1.00 102.94 245 ALA C C 1
ATOM 4628 O O . ALA C 1 211 ? -54.105 17.406 169.834 1.00 102.99 245 ALA C O 1
ATOM 4630 N N . PHE C 1 212 ? -56.288 17.941 169.812 1.00 98.68 246 PHE C N 1
ATOM 4631 C CA . PHE C 1 212 ? -56.038 19.360 169.582 1.00 102.36 246 PHE C CA 1
ATOM 4632 C C . PHE C 1 212 ? -55.487 20.011 170.844 1.00 110.18 246 PHE C C 1
ATOM 4633 O O . PHE C 1 212 ? -54.565 20.826 170.787 1.00 112.87 246 PHE C O 1
ATOM 4641 N N . GLN C 1 213 ? -56.065 19.646 171.983 1.00 111.49 247 GLN C N 1
ATOM 4642 C CA . GLN C 1 213 ? -55.589 20.111 173.279 1.00 113.66 247 GLN C CA 1
ATOM 4643 C C . GLN C 1 213 ? -54.162 19.630 173.512 1.00 110.81 247 GLN C C 1
ATOM 4644 O O . GLN C 1 213 ? -53.348 20.320 174.126 1.00 113.29 247 GLN C O 1
ATOM 4650 N N . GLN C 1 214 ? -53.876 18.433 173.010 1.00 103.86 248 GLN C N 1
ATOM 4651 C CA . GLN C 1 214 ? -52.546 17.844 173.095 1.00 100.58 248 GLN C CA 1
ATOM 4652 C C . GLN C 1 214 ? -51.524 18.682 172.330 1.00 111.75 248 GLN C C 1
ATOM 4653 O O . GLN C 1 214 ? -50.317 18.533 172.525 1.00 113.32 248 GLN C O 1
ATOM 4659 N N . LEU C 1 215 ? -52.020 19.564 171.464 1.00 114.29 249 LEU C N 1
ATOM 4660 C CA . LEU C 1 215 ? -51.169 20.357 170.584 1.00 102.13 249 LEU C CA 1
ATOM 4661 C C . LEU C 1 215 ? -51.589 21.826 170.596 1.00 98.33 249 LEU C C 1
ATOM 4662 O O . LEU C 1 215 ? -51.498 22.500 171.624 1.00 96.56 249 LEU C O 1
ATOM 4667 N N . GLU D 1 16 ? -43.446 17.775 227.043 1.00 125.32 50 GLU D N 1
ATOM 4668 C CA . GLU D 1 16 ? -44.469 17.084 226.265 1.00 127.44 50 GLU D CA 1
ATOM 4669 C C . GLU D 1 16 ? -43.970 16.806 224.850 1.00 128.99 50 GLU D C 1
ATOM 4670 O O . GLU D 1 16 ? -44.348 15.810 224.233 1.00 127.50 50 GLU D O 1
ATOM 4676 N N . ALA D 1 17 ? -43.115 17.692 224.348 1.00 132.87 51 ALA D N 1
ATOM 4677 C CA . ALA D 1 17 ? -42.564 17.562 223.003 1.00 127.74 51 ALA D CA 1
ATOM 4678 C C . ALA D 1 17 ? -41.373 16.609 222.979 1.00 121.51 51 ALA D C 1
ATOM 4679 O O . ALA D 1 17 ? -41.193 15.851 222.025 1.00 114.94 51 ALA D O 1
ATOM 4681 N N . VAL D 1 18 ? -40.563 16.651 224.032 1.00 125.11 52 VAL D N 1
ATOM 4682 C CA . VAL D 1 18 ? -39.333 15.865 224.090 1.00 122.23 52 VAL D CA 1
ATOM 4683 C C . VAL D 1 18 ? -39.611 14.364 224.100 1.00 120.32 52 VAL D C 1
ATOM 4684 O O . VAL D 1 18 ? -38.882 13.591 223.479 1.00 112.47 52 VAL D O 1
ATOM 4688 N N . ASN D 1 19 ? -40.652 13.955 224.819 1.00 127.58 53 ASN D N 1
ATOM 4689 C CA . ASN D 1 19 ? -41.039 12.551 224.869 1.00 133.09 53 ASN D CA 1
ATOM 4690 C C . ASN D 1 19 ? -41.320 12.019 223.468 1.00 128.05 53 ASN D C 1
ATOM 4691 O O . ASN D 1 19 ? -40.920 10.907 223.121 1.00 125.29 53 ASN D O 1
ATOM 4696 N N . ALA D 1 20 ? -42.006 12.829 222.669 1.00 122.84 54 ALA D N 1
ATOM 4697 C CA . ALA D 1 20 ? -42.329 12.466 221.296 1.00 117.86 54 ALA D CA 1
ATOM 4698 C C . ALA D 1 20 ? -41.234 12.921 220.334 1.00 110.11 54 ALA D C 1
ATOM 4699 O O . ALA D 1 20 ? -41.492 13.697 219.414 1.00 107.51 54 ALA D O 1
ATOM 4701 N N . PHE D 1 21 ? -40.012 12.444 220.561 1.00 110.20 55 PHE D N 1
ATOM 4702 C CA . PHE D 1 21 ? -38.897 12.726 219.660 1.00 103.07 55 PHE D CA 1
ATOM 4703 C C . PHE D 1 21 ? -38.026 11.493 219.450 1.00 97.54 55 PHE D C 1
ATOM 4704 O O . PHE D 1 21 ? -37.492 10.928 220.406 1.00 96.78 55 PHE D O 1
ATOM 4712 N N . ASN D 1 22 ? -37.892 11.088 218.190 1.00 97.97 56 ASN D N 1
ATOM 4713 C CA . ASN D 1 22 ? -37.070 9.945 217.814 1.00 96.83 56 ASN D CA 1
ATOM 4714 C C . ASN D 1 22 ? -35.828 10.406 217.048 1.00 95.98 56 ASN D C 1
ATOM 4715 O O . ASN D 1 22 ? -35.952 10.999 215.975 1.00 96.15 56 ASN D O 1
ATOM 4720 N N . PRO D 1 23 ? -34.626 10.161 217.606 1.00 98.05 57 PRO D N 1
ATOM 4721 C CA . PRO D 1 23 ? -33.409 10.570 216.892 1.00 103.11 57 PRO D CA 1
ATOM 4722 C C . PRO D 1 23 ? -32.956 9.596 215.801 1.00 109.31 57 PRO D C 1
ATOM 4723 O O . PRO D 1 23 ? -32.106 9.955 214.989 1.00 112.16 57 PRO D O 1
ATOM 4727 N N . ASN D 1 24 ? -33.502 8.385 215.783 1.00 106.32 58 ASN D N 1
ATOM 4728 C CA . ASN D 1 24 ? -33.054 7.366 214.837 1.00 101.95 58 ASN D CA 1
ATOM 4729 C C . ASN D 1 24 ? -33.407 7.646 213.368 1.00 99.79 58 ASN D C 1
ATOM 4730 O O . ASN D 1 24 ? -32.625 7.316 212.476 1.00 99.49 58 ASN D O 1
ATOM 4735 N N . PRO D 1 25 ? -34.588 8.232 213.099 1.00 99.73 59 PRO D N 1
ATOM 4736 C CA . PRO D 1 25 ? -34.866 8.522 211.687 1.00 98.61 59 PRO D CA 1
ATOM 4737 C C . PRO D 1 25 ? -33.994 9.641 211.119 1.00 93.81 59 PRO D C 1
ATOM 4738 O O . PRO D 1 25 ? -33.528 9.533 209.984 1.00 86.97 59 PRO D O 1
ATOM 4742 N N . ILE D 1 26 ? -33.777 10.696 211.898 1.00 92.94 60 ILE D N 1
ATOM 4743 C CA . ILE D 1 26 ? -32.953 11.816 211.454 1.00 92.25 60 ILE D CA 1
ATOM 4744 C C . ILE D 1 26 ? -31.488 11.391 211.305 1.00 90.29 60 ILE D C 1
ATOM 4745 O O . ILE D 1 26 ? -30.705 12.057 210.628 1.00 86.71 60 ILE D O 1
ATOM 4750 N N . GLU D 1 27 ? -31.126 10.269 211.922 1.00 99.62 61 GLU D N 1
ATOM 4751 C CA . GLU D 1 27 ? -29.771 9.733 211.810 1.00 104.35 61 GLU D CA 1
ATOM 4752 C C . GLU D 1 27 ? -29.470 9.222 210.399 1.00 96.86 61 GLU D C 1
ATOM 4753 O O . GLU D 1 27 ? -28.308 9.035 210.035 1.00 89.03 61 GLU D O 1
ATOM 4759 N N . LYS D 1 28 ? -30.518 9.000 209.609 1.00 92.93 62 LYS D N 1
ATOM 4760 C CA . LYS D 1 28 ? -30.363 8.490 208.249 1.00 88.43 62 LYS D CA 1
ATOM 4761 C C . LYS D 1 28 ? -30.120 9.601 207.230 1.00 84.72 62 LYS D C 1
ATOM 4762 O O . LYS D 1 28 ? -29.968 9.333 206.038 1.00 87.87 62 LYS D O 1
ATOM 4768 N N . TRP D 1 29 ? -30.082 10.844 207.697 1.00 82.36 63 TRP D N 1
ATOM 4769 C CA . TRP D 1 29 ? -30.062 11.994 206.798 1.00 78.66 63 TRP D CA 1
ATOM 4770 C C . TRP D 1 29 ? -28.666 12.335 206.280 1.00 81.39 63 TRP D C 1
ATOM 4771 O O . TRP D 1 29 ? -28.069 13.337 206.678 1.00 80.47 63 TRP D O 1
ATOM 4782 N N . THR D 1 30 ? -28.158 11.490 205.389 1.00 82.40 64 THR D N 1
ATOM 4783 C CA . THR D 1 30 ? -26.949 11.793 204.633 1.00 78.55 64 THR D CA 1
ATOM 4784 C C . THR D 1 30 ? -27.341 12.233 203.228 1.00 71.39 64 THR D C 1
ATOM 4785 O O . THR D 1 30 ? -28.446 11.949 202.767 1.00 76.09 64 THR D O 1
ATOM 4789 N N . GLY D 1 31 ? -26.432 12.925 202.551 1.00 68.16 65 GLY D N 1
ATOM 4790 C CA . GLY D 1 31 ? -26.707 13.452 201.229 1.00 63.48 65 GLY D CA 1
ATOM 4791 C C . GLY D 1 31 ? -25.851 14.668 200.950 1.00 64.15 65 GLY D C 1
ATOM 4792 O O . GLY D 1 31 ? -24.685 14.710 201.344 1.00 65.34 65 GLY D O 1
ATOM 4793 N N . ARG D 1 32 ? -26.427 15.659 200.276 1.00 67.52 66 ARG D N 1
ATOM 4794 C CA . ARG D 1 32 ? -25.689 16.870 199.938 1.00 65.21 66 ARG D CA 1
ATOM 4795 C C . ARG D 1 32 ? -26.546 18.129 199.951 1.00 65.27 66 ARG D C 1
ATOM 4796 O O . ARG D 1 32 ? -27.715 18.109 199.562 1.00 63.67 66 ARG D O 1
ATOM 4804 N N . PHE D 1 33 ? -25.946 19.220 200.418 1.00 63.32 67 PHE D N 1
ATOM 4805 C CA . PHE D 1 33 ? -26.474 20.557 200.196 1.00 57.96 67 PHE D CA 1
ATOM 4806 C C . PHE D 1 33 ? -25.692 21.149 199.031 1.00 60.33 67 PHE D C 1
ATOM 4807 O O . PHE D 1 33 ? -24.479 21.333 199.130 1.00 55.64 67 PHE D O 1
ATOM 4815 N N . ASN D 1 34 ? -26.386 21.438 197.934 1.00 58.26 68 ASN D N 1
ATOM 4816 C CA . ASN D 1 34 ? -25.731 21.749 196.667 1.00 59.83 68 ASN D CA 1
ATOM 4817 C C . ASN D 1 34 ? -24.722 20.652 196.316 1.00 55.81 68 ASN D C 1
ATOM 4818 O O . ASN D 1 34 ? -25.113 19.534 195.984 1.00 61.36 68 ASN D O 1
ATOM 4823 N N . THR D 1 35 ? -23.433 20.968 196.407 1.00 61.67 69 THR D N 1
ATOM 4824 C CA . THR D 1 35 ? -22.374 20.028 196.042 1.00 61.51 69 THR D CA 1
ATOM 4825 C C . THR D 1 35 ? -21.642 19.499 197.274 1.00 63.80 69 THR D C 1
ATOM 4826 O O . THR D 1 35 ? -20.803 18.605 197.169 1.00 62.45 69 THR D O 1
ATOM 4830 N N . GLU D 1 36 ? -21.974 20.047 198.439 1.00 65.32 70 GLU D N 1
ATOM 4831 C CA . GLU D 1 36 ? -21.270 19.717 199.672 1.00 63.66 70 GLU D CA 1
ATOM 4832 C C . GLU D 1 36 ? -21.902 18.528 200.382 1.00 62.59 70 GLU D C 1
ATOM 4833 O O . GLU D 1 36 ? -23.115 18.482 200.565 1.00 65.77 70 GLU D O 1
ATOM 4839 N N . ASN D 1 37 ? -21.071 17.573 200.786 1.00 70.35 71 ASN D N 1
ATOM 4840 C CA . ASN D 1 37 ? -21.540 16.430 201.560 1.00 68.24 71 ASN D CA 1
ATOM 4841 C C . ASN D 1 37 ? -22.057 16.849 202.925 1.00 65.93 71 ASN D C 1
ATOM 4842 O O . ASN D 1 37 ? -21.402 17.602 203.645 1.00 66.14 71 ASN D O 1
ATOM 4847 N N . ALA D 1 38 ? -23.236 16.349 203.276 1.00 63.52 72 ALA D N 1
ATOM 4848 C CA . ALA D 1 38 ? -23.853 16.669 204.553 1.00 69.84 72 ALA D CA 1
ATOM 4849 C C . ALA D 1 38 ? -23.291 15.783 205.660 1.00 73.75 72 ALA D C 1
ATOM 4850 O O . ALA D 1 38 ? -22.863 14.656 205.405 1.00 70.17 72 ALA D O 1
ATOM 4852 N N . SER D 1 39 ? -23.292 16.302 206.884 1.00 74.88 73 SER D N 1
ATOM 4853 C CA . SER D 1 39 ? -22.832 15.547 208.045 1.00 73.84 73 SER D CA 1
ATOM 4854 C C . SER D 1 39 ? -23.873 15.580 209.155 1.00 75.66 73 SER D C 1
ATOM 4855 O O . SER D 1 39 ? -24.211 16.645 209.674 1.00 76.49 73 SER D O 1
ATOM 4858 N N . VAL D 1 40 ? -24.383 14.408 209.515 1.00 79.27 74 VAL D N 1
ATOM 4859 C CA . VAL D 1 40 ? -25.301 14.295 210.638 1.00 81.13 74 VAL D CA 1
ATOM 4860 C C . VAL D 1 40 ? -24.524 14.460 211.936 1.00 82.56 74 VAL D C 1
ATOM 4861 O O . VAL D 1 40 ? -23.615 13.679 212.225 1.00 76.98 74 VAL D O 1
ATOM 4865 N N . ARG D 1 41 ? -24.881 15.480 212.710 1.00 82.34 75 ARG D N 1
ATOM 4866 C CA . ARG D 1 41 ? -24.195 15.765 213.962 1.00 94.94 75 ARG D CA 1
ATOM 4867 C C . ARG D 1 41 ? -25.166 15.761 215.135 1.00 98.98 75 ARG D C 1
ATOM 4868 O O . ARG D 1 41 ? -26.250 16.344 215.073 1.00 88.76 75 ARG D O 1
ATOM 4876 N N . ARG D 1 42 ? -24.749 15.093 216.205 1.00 101.77 76 ARG D N 1
ATOM 4877 C CA . ARG D 1 42 ? -25.583 14.882 217.379 1.00 107.32 76 ARG D CA 1
ATOM 4878 C C . ARG D 1 42 ? -25.219 15.878 218.477 1.00 102.84 76 ARG D C 1
ATOM 4879 O O . ARG D 1 42 ? -24.051 16.007 218.845 1.00 104.24 76 ARG D O 1
ATOM 4887 N N . ARG D 1 43 ? -26.228 16.578 218.988 1.00 97.46 77 ARG D N 1
ATOM 4888 C CA . ARG D 1 43 ? -26.032 17.612 219.999 1.00 101.95 77 ARG D CA 1
ATOM 4889 C C . ARG D 1 43 ? -26.920 17.362 221.214 1.00 99.19 77 ARG D C 1
ATOM 4890 O O . ARG D 1 43 ? -27.692 16.402 221.244 1.00 87.83 77 ARG D O 1
ATOM 4898 N N . THR D 1 44 ? -26.803 18.235 222.211 1.00 98.23 78 THR D N 1
ATOM 4899 C CA . THR D 1 44 ? -27.565 18.110 223.448 1.00 89.84 78 THR D CA 1
ATOM 4900 C C . THR D 1 44 ? -28.069 19.472 223.915 1.00 78.18 78 THR D C 1
ATOM 4901 O O . THR D 1 44 ? -27.636 20.512 223.417 1.00 75.34 78 THR D O 1
ATOM 4905 N N . THR D 1 55 ? -29.664 18.541 220.457 1.00 98.49 89 THR D N 1
ATOM 4906 C CA . THR D 1 55 ? -30.564 17.851 219.541 1.00 100.13 89 THR D CA 1
ATOM 4907 C C . THR D 1 55 ? -29.785 17.179 218.410 1.00 102.61 89 THR D C 1
ATOM 4908 O O . THR D 1 55 ? -28.596 16.904 218.555 1.00 99.63 89 THR D O 1
ATOM 4912 N N . VAL D 1 56 ? -30.453 16.920 217.289 1.00 102.53 90 VAL D N 1
ATOM 4913 C CA . VAL D 1 56 ? -29.789 16.330 216.131 1.00 103.46 90 VAL D CA 1
ATOM 4914 C C . VAL D 1 56 ? -30.173 17.065 214.849 1.00 92.69 90 VAL D C 1
ATOM 4915 O O . VAL D 1 56 ? -31.304 17.529 214.704 1.00 92.51 90 VAL D O 1
ATOM 4919 N N . TYR D 1 57 ? -29.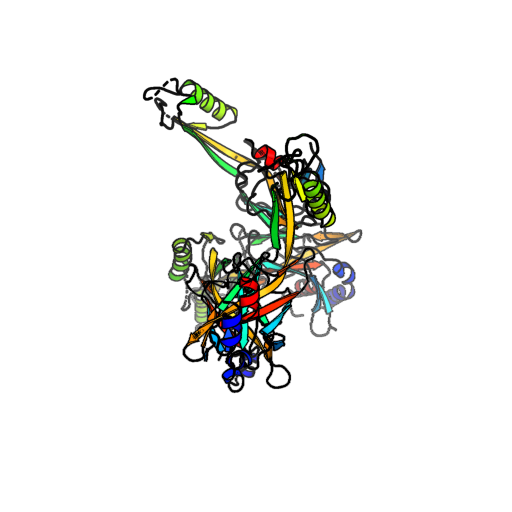221 17.169 213.927 1.00 94.18 91 TYR D N 1
ATOM 4920 C CA . TYR D 1 57 ? -29.460 17.819 212.645 1.00 89.22 91 TYR D CA 1
ATOM 4921 C C . TYR D 1 57 ? -28.338 17.486 211.669 1.00 82.98 91 TYR D C 1
ATOM 4922 O O . TYR D 1 57 ? -27.195 17.279 212.078 1.00 87.41 91 TYR D O 1
ATOM 4931 N N . THR D 1 58 ? -28.671 17.426 210.382 1.00 74.64 92 THR D N 1
ATOM 4932 C CA . THR D 1 58 ? -27.666 17.247 209.339 1.00 71.99 92 THR D CA 1
ATOM 4933 C C . THR D 1 58 ? -27.303 18.617 208.775 1.00 68.53 92 THR D C 1
ATOM 4934 O O . THR D 1 58 ? -28.164 19.490 208.651 1.00 70.08 92 THR D O 1
ATOM 4938 N N . GLU D 1 59 ? -26.031 18.805 208.436 1.00 69.82 93 GLU D N 1
ATOM 4939 C CA . GLU D 1 59 ? -25.533 20.129 208.075 1.00 70.41 93 GLU D CA 1
ATOM 4940 C C . GLU D 1 59 ? -24.365 20.092 207.093 1.00 64.59 93 GLU D C 1
ATOM 4941 O O . GLU D 1 59 ? -23.821 19.030 206.791 1.00 61.04 93 GLU D O 1
ATOM 4947 N N . ALA D 1 60 ? -23.982 21.271 206.612 1.00 59.54 94 ALA D N 1
ATOM 4948 C CA . ALA D 1 60 ? -22.832 21.419 205.727 1.00 70.81 94 ALA D CA 1
ATOM 4949 C C . ALA D 1 60 ? -22.397 22.880 205.673 1.00 70.78 94 ALA D C 1
ATOM 4950 O O . ALA D 1 60 ? -23.204 23.780 205.907 1.00 72.33 94 ALA D O 1
ATOM 4952 N N . THR D 1 61 ? -21.123 23.108 205.367 1.00 68.44 95 THR D N 1
ATOM 4953 C CA . THR D 1 61 ? -20.594 24.460 205.218 1.00 71.37 95 THR D CA 1
ATOM 4954 C C . THR D 1 61 ? -20.445 24.791 203.735 1.00 65.09 95 THR D C 1
ATOM 4955 O O . THR D 1 61 ? -19.745 24.091 203.003 1.00 67.18 95 THR D O 1
ATOM 4959 N N . LEU D 1 62 ? -21.107 25.861 203.304 1.00 66.42 96 LEU D N 1
ATOM 4960 C CA . LEU D 1 62 ? -21.170 26.220 201.889 1.00 68.27 96 LEU D CA 1
ATOM 4961 C C . LEU D 1 62 ? -20.334 27.457 201.564 1.00 66.90 96 LEU D C 1
ATOM 4962 O O . LEU D 1 62 ? -20.493 28.493 202.209 1.00 73.21 96 LEU D O 1
ATOM 4967 N N . PRO D 1 63 ? -19.451 27.362 200.555 1.00 68.14 97 PRO D N 1
ATOM 4968 C CA . PRO D 1 63 ? -18.741 28.570 200.123 1.00 73.62 97 PRO D CA 1
ATOM 4969 C C . PRO D 1 63 ? -19.649 29.492 199.320 1.00 69.54 97 PRO D C 1
ATOM 4970 O O . PRO D 1 63 ? -20.656 29.029 198.786 1.00 68.86 97 PRO D O 1
ATOM 4974 N N . LEU D 1 64 ? -19.304 30.774 199.244 1.00 73.04 98 LEU D N 1
ATOM 4975 C CA . LEU D 1 64 ? -20.045 31.712 198.411 1.00 70.61 98 LEU D CA 1
ATOM 4976 C C . LEU D 1 64 ? -19.414 31.767 197.025 1.00 73.61 98 LEU D C 1
ATOM 4977 O O . LEU D 1 64 ? -18.516 32.572 196.777 1.00 81.24 98 LEU D O 1
ATOM 4982 N N . ASN D 1 65 ? -19.883 30.897 196.134 1.00 79.45 99 ASN D N 1
ATOM 4983 C CA . ASN D 1 65 ? -19.361 30.818 194.775 1.00 74.97 99 ASN D CA 1
ATOM 4984 C C . ASN D 1 65 ? -20.486 31.000 193.750 1.00 67.64 99 ASN D C 1
ATOM 4985 O O . ASN D 1 65 ? -21.162 32.030 193.751 1.00 70.01 99 ASN D O 1
ATOM 4990 N N . LYS D 1 66 ? -20.695 30.012 192.884 1.00 75.35 100 LYS D N 1
ATOM 4991 C CA . LYS D 1 66 ? -21.740 30.101 191.871 1.00 80.18 100 LYS D CA 1
ATOM 4992 C C . LYS D 1 66 ? -23.132 29.883 192.461 1.00 70.11 100 LYS D C 1
ATOM 4993 O O . LYS D 1 66 ? -24.138 30.121 191.793 1.00 63.63 100 LYS D O 1
ATOM 4999 N N . ASP D 1 67 ? -23.189 29.439 193.713 1.00 69.20 101 ASP D N 1
ATOM 5000 C CA . ASP D 1 67 ? -24.467 29.243 194.391 1.00 61.54 101 ASP D CA 1
ATOM 5001 C C . ASP D 1 67 ? -25.098 30.582 194.769 1.00 62.44 101 ASP D C 1
ATOM 5002 O O . ASP D 1 67 ? -26.259 30.634 195.178 1.00 61.66 101 ASP D O 1
ATOM 5007 N N . VAL D 1 68 ? -24.326 31.658 194.626 1.00 60.39 102 VAL D N 1
ATOM 5008 C CA . VAL D 1 68 ? -24.812 33.010 194.886 1.00 65.12 102 VAL D CA 1
ATOM 5009 C C . VAL D 1 68 ? -25.058 33.748 193.574 1.00 58.36 102 VAL D C 1
ATOM 5010 O O . VAL D 1 68 ? -24.202 33.762 192.690 1.00 61.44 102 VAL D O 1
ATOM 5014 N N . THR D 1 69 ? -26.231 34.364 193.465 1.00 55.82 103 THR D N 1
ATOM 5015 C CA . THR D 1 69 ? -26.611 35.109 192.272 1.00 60.91 103 THR D CA 1
ATOM 5016 C C . THR D 1 69 ? -27.422 36.343 192.649 1.00 61.54 103 THR D C 1
ATOM 5017 O O . THR D 1 69 ? -28.510 36.229 193.214 1.00 62.68 103 THR D O 1
ATOM 5021 N N . ASP D 1 70 ? -26.887 37.516 192.322 1.00 64.53 104 ASP D N 1
ATOM 5022 C CA . ASP D 1 70 ? -27.563 38.784 192.584 1.00 56.69 104 ASP D CA 1
ATOM 5023 C C . ASP D 1 70 ? -27.910 38.925 194.067 1.00 58.98 104 ASP D C 1
ATOM 5024 O O . ASP D 1 70 ? -28.986 39.405 194.422 1.00 61.25 104 ASP D O 1
ATOM 5029 N N . GLY D 1 71 ? -26.991 38.496 194.927 1.00 63.16 105 GLY D N 1
ATOM 5030 C CA . GLY D 1 71 ? -27.159 38.627 196.364 1.00 62.39 105 GLY D CA 1
ATOM 5031 C C . GLY D 1 71 ? -28.066 37.577 196.980 1.00 66.83 105 GLY D C 1
ATOM 5032 O O . GLY D 1 71 ? -28.302 37.591 198.190 1.00 63.22 105 GLY D O 1
ATOM 5033 N N . ARG D 1 72 ? -28.572 36.665 196.152 1.00 67.04 106 ARG D N 1
ATOM 5034 C CA . ARG D 1 72 ? -29.483 35.617 196.610 1.00 62.93 106 ARG D CA 1
ATOM 5035 C C . ARG D 1 72 ? -28.788 34.253 196.559 1.00 60.97 106 ARG D C 1
ATOM 5036 O O . ARG D 1 72 ? -28.269 33.852 195.518 1.00 67.77 106 ARG D O 1
ATOM 5044 N N . LEU D 1 73 ? -28.777 33.552 197.691 1.00 59.39 107 LEU D N 1
ATOM 5045 C CA . LEU D 1 73 ? -28.098 32.259 197.804 1.00 55.70 107 LEU D CA 1
ATOM 5046 C C . LEU D 1 73 ? -29.055 31.092 197.572 1.00 61.14 107 LEU D C 1
ATOM 5047 O O . LEU D 1 73 ? -30.070 30.967 198.257 1.00 63.94 107 LEU D O 1
ATOM 5052 N N . THR D 1 74 ? -28.711 30.233 196.615 1.00 59.40 108 THR D N 1
ATOM 5053 C CA . THR D 1 74 ? -29.537 29.079 196.267 1.00 53.98 108 THR D CA 1
ATOM 5054 C C . THR D 1 74 ? -28.974 27.791 196.859 1.00 53.18 108 THR D C 1
ATOM 5055 O O . THR D 1 74 ? -27.785 27.500 196.721 1.00 53.85 108 THR D O 1
ATOM 5059 N N . VAL D 1 75 ? -29.845 27.023 197.508 1.00 59.32 109 VAL D N 1
ATOM 5060 C CA . VAL D 1 75 ? -29.466 25.756 198.124 1.00 56.07 109 VAL D CA 1
ATOM 5061 C C . VAL D 1 75 ? -30.381 24.630 197.655 1.00 55.59 109 VAL D C 1
ATOM 5062 O O . VAL D 1 75 ? -31.592 24.678 197.867 1.00 57.17 109 VAL D O 1
ATOM 5066 N N . VAL D 1 76 ? -29.793 23.618 197.022 1.00 57.08 110 VAL D N 1
ATOM 5067 C CA . VAL D 1 76 ? -30.531 22.425 196.625 1.00 58.02 110 VAL D CA 1
ATOM 5068 C C . VAL D 1 76 ? -30.304 21.337 197.666 1.00 55.80 110 VAL D C 1
ATOM 5069 O O . VAL D 1 76 ? -29.168 20.929 197.913 1.00 60.25 110 VAL D O 1
ATOM 5073 N N . VAL D 1 77 ? -31.390 20.873 198.274 1.00 57.46 111 VAL D N 1
ATOM 5074 C CA . VAL D 1 77 ? -31.312 19.883 199.341 1.00 53.97 111 VAL D CA 1
ATOM 5075 C C . VAL D 1 77 ? -31.597 18.483 198.809 1.00 54.69 111 VAL D C 1
ATOM 5076 O O . VAL D 1 77 ? -32.730 18.176 198.443 1.00 58.97 111 VAL D O 1
ATOM 5080 N N . ASN D 1 78 ? -30.564 17.646 198.767 1.00 54.36 112 ASN D N 1
ATOM 5081 C CA . ASN D 1 78 ? -30.712 16.247 198.377 1.00 62.33 112 ASN D CA 1
ATOM 5082 C C . ASN D 1 78 ? -30.278 15.322 199.507 1.00 62.85 112 ASN D C 1
ATOM 5083 O O . ASN D 1 78 ? -29.229 14.679 199.435 1.00 65.35 112 ASN D O 1
ATOM 5088 N N . ILE D 1 79 ? -31.100 15.265 200.550 1.00 65.99 113 ILE D N 1
ATOM 5089 C CA . ILE D 1 79 ? -30.818 14.451 201.725 1.00 63.20 113 ILE D CA 1
ATOM 5090 C C . ILE D 1 79 ? -31.642 13.169 201.696 1.00 65.82 113 ILE D C 1
ATOM 5091 O O . ILE D 1 79 ? -32.844 13.201 201.427 1.00 65.47 113 ILE D O 1
ATOM 5096 N N . ASN D 1 80 ? -30.983 12.048 201.974 1.00 70.47 114 ASN D N 1
ATOM 5097 C CA . ASN D 1 80 ? -31.635 10.744 202.017 1.00 77.61 114 ASN D CA 1
ATOM 5098 C C . ASN D 1 80 ? -32.892 10.773 202.881 1.00 70.94 114 ASN D C 1
ATOM 5099 O O . ASN D 1 80 ? -32.883 11.344 203.971 1.00 74.92 114 ASN D O 1
ATOM 5104 N N . THR D 1 81 ? -33.965 10.172 202.367 1.00 66.84 115 THR D N 1
ATOM 5105 C CA . THR D 1 81 ? -35.257 10.073 203.055 1.00 72.15 115 THR D CA 1
ATOM 5106 C C . THR D 1 81 ? -36.090 11.357 202.939 1.00 76.56 115 THR D C 1
ATOM 5107 O O . THR D 1 81 ? -37.289 11.349 203.223 1.00 83.92 115 THR D O 1
ATOM 5111 N N . VAL D 1 82 ? -35.462 12.451 202.514 1.00 72.52 116 VAL D N 1
ATOM 5112 C CA . VAL D 1 82 ? -36.159 13.731 202.367 1.00 70.92 116 VAL D CA 1
ATOM 5113 C C . VAL D 1 82 ? -36.441 14.048 200.901 1.00 66.83 116 VAL D C 1
ATOM 5114 O O . VAL D 1 82 ? -35.546 13.962 200.060 1.00 69.86 116 VAL D O 1
ATOM 5118 N N . GLN D 1 83 ? -37.685 14.414 200.602 1.00 72.41 117 GLN D N 1
ATOM 5119 C CA . GLN D 1 83 ? -38.048 14.850 199.258 1.00 72.49 117 GLN D CA 1
ATOM 5120 C C . GLN D 1 83 ? -37.185 16.044 198.862 1.00 68.22 117 GLN D C 1
ATOM 5121 O O . GLN D 1 83 ? -37.112 17.022 199.608 1.00 66.99 117 GLN D O 1
ATOM 5127 N N . PRO D 1 84 ? -36.525 15.975 197.691 1.00 62.21 118 PRO D N 1
ATOM 5128 C CA . PRO D 1 84 ? -35.642 17.089 197.326 1.00 58.85 118 PRO D CA 1
ATOM 5129 C C . PRO D 1 84 ? -36.391 18.405 197.140 1.00 54.65 118 PRO D C 1
ATOM 5130 O O . PRO D 1 84 ? -37.520 18.408 196.650 1.00 57.44 118 PRO D O 1
ATOM 5134 N N . PHE D 1 85 ? -35.764 19.506 197.537 1.00 54.99 119 PHE D N 1
ATOM 5135 C CA . PHE D 1 85 ? -36.344 20.828 197.348 1.00 56.04 119 PHE D CA 1
ATOM 5136 C C . PHE D 1 85 ? -35.249 21.883 197.264 1.00 49.58 119 PHE D C 1
ATOM 5137 O O . PHE D 1 85 ? -34.076 21.589 197.498 1.00 41.69 119 PHE D O 1
ATOM 5145 N N . THR D 1 86 ? -35.642 23.110 196.935 1.00 57.78 120 THR D N 1
ATOM 5146 C CA . THR D 1 86 ? -34.693 24.207 196.802 1.00 55.02 120 THR D CA 1
ATOM 5147 C C . THR D 1 86 ? -35.102 25.374 197.689 1.00 59.26 120 THR D C 1
ATOM 5148 O O . THR D 1 86 ? -36.282 25.718 197.781 1.00 61.69 120 THR D O 1
ATOM 5152 N N . ARG D 1 87 ? -34.110 25.967 198.347 1.00 61.54 121 ARG D N 1
ATOM 5153 C CA . ARG D 1 87 ? -34.315 27.145 199.182 1.00 62.99 121 ARG D CA 1
ATOM 5154 C C . ARG D 1 87 ? -33.471 28.309 198.673 1.00 66.19 121 ARG D C 1
ATOM 5155 O O . ARG D 1 87 ? -32.269 28.165 198.437 1.00 61.80 121 ARG D O 1
ATOM 5163 N N . ARG D 1 88 ? -34.121 29.456 198.497 1.00 66.42 122 ARG D N 1
ATOM 5164 C CA . ARG D 1 88 ? -33.450 30.686 198.093 1.00 61.75 122 ARG D CA 1
ATOM 5165 C C . ARG D 1 88 ? -33.620 31.743 199.178 1.00 59.14 122 ARG D C 1
ATOM 5166 O O . ARG D 1 88 ? -34.739 32.022 199.608 1.00 65.45 122 ARG D O 1
ATOM 5174 N N . THR D 1 89 ? -32.508 32.329 199.614 1.00 58.96 123 THR D N 1
ATOM 5175 C CA . THR D 1 89 ? -32.531 33.304 200.701 1.00 70.05 123 THR D CA 1
ATOM 5176 C C . THR D 1 89 ? -31.481 34.403 200.498 1.00 60.67 123 THR D C 1
ATOM 5177 O O . THR D 1 89 ? -30.360 34.121 200.070 1.00 57.52 123 THR D O 1
ATOM 5181 N N . PRO D 1 90 ? -31.837 35.665 200.805 1.00 61.61 124 PRO D N 1
ATOM 5182 C CA . PRO D 1 90 ? -30.871 36.750 200.591 1.00 64.24 124 PRO D CA 1
ATOM 5183 C C . PRO D 1 90 ? -29.678 36.668 201.542 1.00 68.47 124 PRO D C 1
ATOM 5184 O O . PRO D 1 90 ? -29.840 36.250 202.688 1.00 67.27 124 PRO D O 1
ATOM 5188 N N . LEU D 1 91 ? -28.500 37.065 201.071 1.00 69.75 125 LEU D N 1
ATOM 5189 C CA . LEU D 1 91 ? -27.291 36.999 201.887 1.00 69.10 125 LEU D CA 1
ATOM 5190 C C . LEU D 1 91 ? -27.293 38.059 202.982 1.00 76.32 125 LEU D C 1
ATOM 5191 O O . LEU D 1 91 ? -26.824 37.813 204.093 1.00 78.44 125 LEU D O 1
ATOM 5196 N N . ARG D 1 92 ? -27.818 39.237 202.655 1.00 75.35 126 ARG D N 1
ATOM 5197 C CA . ARG D 1 92 ? -27.906 40.338 203.607 1.00 83.10 126 ARG D CA 1
ATOM 5198 C C . ARG D 1 92 ? -29.342 40.842 203.704 1.00 81.34 126 ARG D C 1
ATOM 5199 O O . ARG D 1 92 ? -30.084 40.836 202.718 1.00 71.01 126 ARG D O 1
ATOM 5207 N N . VAL D 1 93 ? -29.725 41.265 204.906 1.00 83.03 127 VAL D N 1
ATOM 5208 C CA . VAL D 1 93 ? -31.050 41.820 205.155 1.00 84.87 127 VAL D CA 1
ATOM 5209 C C . VAL D 1 93 ? -30.958 43.027 206.081 1.00 83.05 127 VAL D C 1
ATOM 5210 O O . VAL D 1 93 ? -30.084 43.095 206.948 1.00 76.93 127 VAL D O 1
ATOM 5214 N N . LYS D 1 94 ? -31.863 43.979 205.882 1.00 82.62 128 LYS D N 1
ATOM 5215 C CA . LYS D 1 94 ? -32.010 45.105 206.790 1.00 88.51 128 LYS D CA 1
ATOM 5216 C C . LYS D 1 94 ? -32.913 44.686 207.943 1.00 93.86 128 LYS D C 1
ATOM 5217 O O . LYS D 1 94 ? -34.007 44.170 207.712 1.00 97.14 128 LYS D O 1
ATOM 5223 N N . ARG D 1 95 ? -32.452 44.872 209.177 1.00 85.53 129 ARG D N 1
ATOM 5224 C CA . ARG D 1 95 ? -33.307 44.621 210.328 1.00 86.50 129 ARG D CA 1
ATOM 5225 C C . ARG D 1 95 ? -33.575 45.932 211.059 1.00 82.10 129 ARG D C 1
ATOM 5226 O O . ARG D 1 95 ? -32.656 46.670 211.419 1.00 78.63 129 ARG D O 1
ATOM 5234 N N . GLU D 1 96 ? -34.859 46.221 211.231 1.00 84.77 130 GLU D N 1
ATOM 5235 C CA . GLU D 1 96 ? -35.313 47.420 211.916 1.00 83.73 130 GLU D CA 1
ATOM 5236 C C . GLU D 1 96 ? -36.166 47.031 213.114 1.00 80.34 130 GLU D C 1
ATOM 5237 O O . GLU D 1 96 ? -37.203 46.383 212.959 1.00 76.80 130 GLU D O 1
ATOM 5243 N N . LYS D 1 97 ? -35.724 47.423 214.305 1.00 78.93 131 LYS D N 1
ATOM 5244 C CA . LYS D 1 97 ? -36.479 47.160 215.523 1.00 70.85 131 LYS D CA 1
ATOM 5245 C C . LYS D 1 97 ? -36.876 48.467 216.192 1.00 70.86 131 LYS D C 1
ATOM 5246 O O . LYS D 1 97 ? -36.023 49.282 216.537 1.00 71.78 131 LYS D O 1
ATOM 5252 N N . TRP D 1 98 ? -38.181 48.658 216.361 1.00 69.59 132 TRP D N 1
ATOM 5253 C CA . TRP D 1 98 ? -38.717 49.844 217.017 1.00 71.87 132 TRP D CA 1
ATOM 5254 C C . TRP D 1 98 ? -38.876 49.611 218.511 1.00 74.83 132 TRP D C 1
ATOM 5255 O O . TRP D 1 98 ? -39.097 48.480 218.947 1.00 75.09 132 TRP D O 1
ATOM 5266 N N . TYR D 1 99 ? -38.757 50.682 219.290 1.00 78.29 133 TYR D N 1
ATOM 5267 C CA . TYR D 1 99 ? -39.122 50.642 220.700 1.00 76.99 133 TYR D CA 1
ATOM 5268 C C . TYR D 1 99 ? -40.351 51.503 220.952 1.00 73.29 133 TYR D C 1
ATOM 5269 O O . TYR D 1 99 ? -40.365 52.693 220.630 1.00 72.62 133 TYR D O 1
ATOM 5278 N N . THR D 1 100 ? -41.380 50.886 221.526 1.00 74.75 134 THR D N 1
ATOM 5279 C CA . THR D 1 100 ? -42.580 51.599 221.943 1.00 78.98 134 THR D CA 1
ATOM 5280 C C . THR D 1 100 ? -42.731 51.490 223.455 1.00 75.09 134 THR D C 1
ATOM 5281 O O . THR D 1 100 ? -42.539 50.421 224.035 1.00 74.94 134 THR D O 1
ATOM 5285 N N . CYS D 1 101 ? -43.076 52.607 224.085 1.00 75.52 135 CYS D N 1
ATOM 5286 C CA . CYS D 1 101 ? -43.210 52.666 225.533 1.00 75.41 135 CYS D CA 1
ATOM 5287 C C . CYS D 1 101 ? -44.518 52.031 225.991 1.00 67.48 135 CYS D C 1
ATOM 5288 O O . CYS D 1 101 ? -45.593 52.397 225.515 1.00 71.64 135 CYS D O 1
ATOM 5291 N N . SER D 1 102 ? -44.414 51.075 226.911 1.00 68.01 136 SER D N 1
ATOM 5292 C CA . SER D 1 102 ? -45.580 50.416 227.493 1.00 70.14 136 SER D CA 1
ATOM 5293 C C . SER D 1 102 ? -45.608 50.637 229.002 1.00 69.11 136 SER D C 1
ATOM 5294 O O . SER D 1 102 ? -44.630 51.106 229.583 1.00 61.05 136 SER D O 1
ATOM 5297 N N . SER D 1 103 ? -46.730 50.293 229.626 1.00 68.41 137 SER D N 1
ATOM 5298 C CA . SER D 1 103 ? -46.940 50.544 231.049 1.00 68.54 137 SER D CA 1
ATOM 5299 C C . SER D 1 103 ? -45.895 49.874 231.939 1.00 73.17 137 SER D C 1
ATOM 5300 O O . SER D 1 103 ? -45.489 50.436 232.956 1.00 71.34 137 SER D O 1
ATOM 5303 N N . SER D 1 104 ? -45.472 48.673 231.560 1.00 73.79 138 SER D N 1
ATOM 5304 C CA . SER D 1 104 ? -44.510 47.911 232.351 1.00 70.99 138 SER D CA 1
ATOM 5305 C C . SER D 1 104 ? -43.197 48.661 232.562 1.00 67.21 138 SER D C 1
ATOM 5306 O O . SER D 1 104 ? -42.560 48.523 233.605 1.00 73.54 138 SER D O 1
ATOM 5309 N N . GLN D 1 105 ? -42.810 49.462 231.573 1.00 70.07 139 GLN D N 1
ATOM 5310 C CA . GLN D 1 105 ? -41.527 50.160 231.590 1.00 71.86 139 GLN D CA 1
ATOM 5311 C C . GLN D 1 105 ? -41.725 51.639 231.896 1.00 67.30 139 GLN D C 1
ATOM 5312 O O . GLN D 1 105 ? -40.761 52.402 231.969 1.00 69.51 139 GLN D O 1
ATOM 5318 N N . CYS D 1 106 ? -42.980 52.041 232.066 1.00 64.63 140 CYS D N 1
ATOM 5319 C CA . CYS D 1 106 ? -43.309 53.436 232.312 1.00 75.21 140 CYS D CA 1
ATOM 5320 C C . CYS D 1 106 ? -42.997 53.837 233.752 1.00 78.35 140 CYS D C 1
ATOM 5321 O O . CYS D 1 106 ? -43.140 53.033 234.675 1.00 64.98 140 CYS D O 1
ATOM 5324 N N . SER D 1 107 ? -42.579 55.090 233.929 1.00 81.73 141 SER D N 1
ATOM 5325 C CA . SER D 1 107 ? -42.228 55.615 235.247 1.00 76.65 141 SER D CA 1
ATOM 5326 C C . SER D 1 107 ? -43.413 55.547 236.204 1.00 68.97 141 SER D C 1
ATOM 5327 O O . SER D 1 107 ? -44.201 56.486 236.302 1.00 66.71 141 SER D O 1
ATOM 5330 N N . SER D 1 111 ? -50.470 58.435 232.292 1.00 100.84 145 SER D N 1
ATOM 5331 C CA . SER D 1 111 ? -50.444 58.757 230.870 1.00 100.75 145 SER D CA 1
ATOM 5332 C C . SER D 1 111 ? -49.264 59.671 230.525 1.00 103.14 145 SER D C 1
ATOM 5333 O O . SER D 1 111 ? -48.785 59.672 229.391 1.00 96.02 145 SER D O 1
ATOM 5336 N N . LYS D 1 112 ? -48.803 60.442 231.508 1.00 101.01 146 LYS D N 1
ATOM 5337 C CA . LYS D 1 112 ? -47.694 61.381 231.319 1.00 98.84 146 LYS D CA 1
ATOM 5338 C C . LYS D 1 112 ? -46.335 60.748 231.622 1.00 95.74 146 LYS D C 1
ATOM 5339 O O . LYS D 1 112 ? -45.301 61.415 231.554 1.00 90.18 146 LYS D O 1
ATOM 5345 N N . CYS D 1 113 ? -46.353 59.463 231.962 1.00 99.23 147 CYS D N 1
ATOM 5346 C CA . CYS D 1 113 ? -45.140 58.717 232.293 1.00 97.25 147 CYS D CA 1
ATOM 5347 C C . CYS D 1 113 ? -44.170 58.654 231.113 1.00 91.80 147 CYS D C 1
ATOM 5348 O O . CYS D 1 113 ? -44.541 58.946 229.975 1.00 90.34 147 CYS D O 1
ATOM 5351 N N . ASP D 1 114 ? -42.928 58.272 231.397 1.00 87.26 148 ASP D N 1
ATOM 5352 C CA . ASP D 1 114 ? -41.920 58.087 230.358 1.00 88.96 148 ASP D CA 1
ATOM 5353 C C . ASP D 1 114 ? -41.105 56.824 230.633 1.00 88.57 148 ASP D C 1
ATOM 5354 O O . ASP D 1 114 ? -40.880 56.456 231.788 1.00 89.15 148 ASP D O 1
ATOM 5359 N N . CYS D 1 115 ? -40.670 56.165 229.562 1.00 89.11 149 CYS D N 1
ATOM 5360 C CA . CYS D 1 115 ? -39.849 54.962 229.665 1.00 88.83 149 CYS D CA 1
ATOM 5361 C C . CYS D 1 115 ? -38.398 55.295 229.333 1.00 90.57 149 CYS D C 1
ATOM 5362 O O . CYS D 1 115 ? -37.748 54.570 228.581 1.00 87.45 149 CYS D O 1
ATOM 5365 N N . HIS D 1 116 ? -37.901 56.401 229.882 1.00 96.21 150 HIS D N 1
ATOM 5366 C CA . HIS D 1 116 ? -36.551 56.870 229.579 1.00 97.76 150 HIS D CA 1
ATOM 5367 C C . HIS D 1 116 ? -35.488 55.837 229.951 1.00 93.59 150 HIS D C 1
ATOM 5368 O O . HIS D 1 116 ? -34.511 55.656 229.226 1.00 98.33 150 HIS D O 1
ATOM 5375 N N . ARG D 1 117 ? -35.688 55.166 231.082 1.00 87.05 151 ARG D N 1
ATOM 5376 C CA . ARG D 1 117 ? -34.743 54.167 231.575 1.00 91.04 151 ARG D CA 1
ATOM 5377 C C . ARG D 1 117 ? -34.531 53.050 230.561 1.00 95.12 151 ARG D C 1
ATOM 5378 O O . ARG D 1 117 ? -33.401 52.635 230.298 1.00 93.82 151 ARG D O 1
ATOM 5386 N N . LYS D 1 118 ? -35.629 52.567 229.992 1.00 94.24 152 LYS D N 1
ATOM 5387 C CA . LYS D 1 118 ? -35.580 51.436 229.077 1.00 92.02 152 LYS D CA 1
ATOM 5388 C C . LYS D 1 118 ? -35.018 51.846 227.714 1.00 90.95 152 LYS D C 1
ATOM 5389 O O . LYS D 1 118 ? -34.237 51.110 227.113 1.00 87.22 152 LYS D O 1
ATOM 5395 N N . HIS D 1 119 ? -35.405 53.026 227.233 1.00 91.29 153 HIS D N 1
ATOM 5396 C CA . HIS D 1 119 ? -35.015 53.461 225.894 1.00 95.87 153 HIS D CA 1
ATOM 5397 C C . HIS D 1 119 ? -33.512 53.735 225.825 1.00 93.63 153 HIS D C 1
ATOM 5398 O O . HIS D 1 119 ? -32.904 53.629 224.759 1.00 95.63 153 HIS D O 1
ATOM 5405 N N . ASP D 1 120 ? -32.918 54.088 226.963 1.00 92.18 154 ASP D N 1
ATOM 5406 C CA . ASP D 1 120 ? -31.465 54.208 227.060 1.00 93.25 154 ASP D CA 1
ATOM 5407 C C . ASP D 1 120 ? -30.833 52.834 226.866 1.00 89.19 154 ASP D C 1
ATOM 5408 O O . ASP D 1 120 ? -29.822 52.691 226.180 1.00 92.48 154 ASP D O 1
ATOM 5413 N N . GLU D 1 121 ? -31.440 51.828 227.486 1.00 91.75 155 GLU D N 1
ATOM 5414 C CA . GLU D 1 121 ? -30.964 50.452 227.389 1.00 92.22 155 GLU D CA 1
ATOM 5415 C C . GLU D 1 121 ? -31.122 49.937 225.961 1.00 91.82 155 GLU D C 1
ATOM 5416 O O . GLU D 1 121 ? -30.279 49.191 225.459 1.00 87.71 155 GLU D O 1
ATOM 5422 N N . PHE D 1 122 ? -32.210 50.347 225.313 1.00 92.67 156 PHE D N 1
ATOM 5423 C CA . PHE D 1 122 ? -32.467 49.992 223.921 1.00 88.21 156 PHE D CA 1
ATOM 5424 C C . PHE D 1 122 ? -31.432 50.641 223.003 1.00 90.17 156 PHE D C 1
ATOM 5425 O O . PHE D 1 122 ? -30.881 49.989 222.115 1.00 89.67 156 PHE D O 1
ATOM 5433 N N . ARG D 1 123 ? -31.180 51.928 223.224 1.00 90.11 157 ARG D N 1
ATOM 5434 C CA . ARG D 1 123 ? -30.197 52.678 222.446 1.00 92.44 157 ARG D CA 1
ATOM 5435 C C . ARG D 1 123 ? -28.796 52.092 222.621 1.00 90.97 157 ARG D C 1
ATOM 5436 O O . ARG D 1 123 ? -28.062 51.911 221.648 1.00 92.84 157 ARG D O 1
ATOM 5444 N N . ASN D 1 124 ? -28.432 51.806 223.868 1.00 90.27 158 ASN D N 1
ATOM 5445 C CA . ASN D 1 124 ? -27.115 51.261 224.185 1.00 92.36 158 ASN D CA 1
ATOM 5446 C C . ASN D 1 124 ? -26.899 49.898 223.537 1.00 90.50 158 ASN D C 1
ATOM 5447 O O . ASN D 1 124 ? -25.822 49.614 223.014 1.00 88.92 158 ASN D O 1
ATOM 5452 N N . LYS D 1 125 ? -27.929 49.059 223.573 1.00 90.78 159 LYS D N 1
ATOM 5453 C CA . LYS D 1 125 ? -27.841 47.719 223.004 1.00 93.45 159 LYS D CA 1
ATOM 5454 C C . LYS D 1 125 ? -27.713 47.790 221.486 1.00 98.16 159 LYS D C 1
ATOM 5455 O O . LYS D 1 125 ? -26.994 46.998 220.879 1.00 93.77 159 LYS D O 1
ATOM 5461 N N . CYS D 1 126 ? -28.415 48.747 220.885 1.00 96.47 160 CYS D N 1
ATOM 5462 C CA . CYS D 1 126 ? -28.396 48.939 219.437 1.00 89.69 160 CYS D CA 1
ATOM 5463 C C . CYS D 1 126 ? -26.995 49.227 218.906 1.00 95.08 160 CYS D C 1
ATOM 5464 O O . CYS D 1 126 ? -26.601 48.707 217.863 1.00 95.33 160 CYS D O 1
ATOM 5467 N N . ILE D 1 127 ? -26.252 50.068 219.620 1.00 96.41 161 ILE D N 1
ATOM 5468 C CA . ILE D 1 127 ? -24.908 50.448 219.198 1.00 94.80 161 ILE D CA 1
ATOM 5469 C C . ILE D 1 127 ? -23.880 49.409 219.646 1.00 95.64 161 ILE D C 1
ATOM 5470 O O . ILE D 1 127 ? -22.856 49.218 218.990 1.00 97.29 161 ILE D O 1
ATOM 5475 N N . SER D 1 128 ? -24.156 48.739 220.761 1.00 96.95 162 SER D N 1
ATOM 5476 C CA . SER D 1 128 ? -23.275 47.686 221.254 1.00 99.08 162 SER D CA 1
ATOM 5477 C C . SER D 1 128 ? -23.184 46.539 220.253 1.00 101.38 162 SER D C 1
ATOM 5478 O O . SER D 1 128 ? -22.091 46.082 219.917 1.00 102.92 162 SER D O 1
ATOM 5481 N N . GLU D 1 129 ? -24.336 46.079 219.777 1.00 104.30 163 GLU D N 1
ATOM 5482 C CA . GLU D 1 129 ? -24.381 44.994 218.804 1.00 102.22 163 GLU D CA 1
ATOM 5483 C C . GLU D 1 129 ? -23.847 45.459 217.450 1.00 97.19 163 GLU D C 1
ATOM 5484 O O . GLU D 1 129 ? -23.399 44.647 216.639 1.00 104.81 163 GLU D O 1
ATOM 5490 N N . GLY D 1 130 ? -23.903 46.769 217.216 1.00 92.00 164 GLY D N 1
ATOM 5491 C CA . GLY D 1 130 ? -23.346 47.367 216.014 1.00 90.07 164 GLY D CA 1
ATOM 5492 C C . GLY D 1 130 ? -24.408 47.935 215.093 1.00 87.38 164 GLY D C 1
ATOM 5493 O O . GLY D 1 130 ? -24.406 47.658 213.893 1.00 90.33 164 GLY D O 1
ATOM 5494 N N . GLY D 1 131 ? -25.310 48.734 215.657 1.00 89.54 165 GLY D N 1
ATOM 5495 C CA . GLY D 1 131 ? -26.394 49.335 214.900 1.00 84.23 165 GLY D CA 1
ATOM 5496 C C . GLY D 1 131 ? -26.433 50.846 215.035 1.00 85.72 165 GLY D C 1
ATOM 5497 O O . GLY D 1 131 ? -25.749 51.421 215.883 1.00 89.04 165 GLY D O 1
ATOM 5498 N N . ARG D 1 132 ? -27.243 51.482 214.192 1.00 82.24 166 ARG D N 1
ATOM 5499 C CA . ARG D 1 132 ? -27.415 52.931 214.206 1.00 88.55 166 ARG D CA 1
ATOM 5500 C C . ARG D 1 132 ? -28.790 53.283 214.767 1.00 98.22 166 ARG D C 1
ATOM 5501 O O . ARG D 1 132 ? -29.810 52.834 214.243 1.00 98.36 166 ARG D O 1
ATOM 5509 N N . TYR D 1 133 ? -28.818 54.085 215.828 1.00 100.16 167 TYR D N 1
ATOM 5510 C CA . TYR D 1 133 ? -30.073 54.434 216.488 1.00 97.75 167 TYR D CA 1
ATOM 5511 C C . TYR D 1 133 ? -30.673 55.725 215.932 1.00 91.57 167 TYR D C 1
ATOM 5512 O O . TYR D 1 133 ? -29.959 56.581 215.409 1.00 91.51 167 TYR D O 1
ATOM 5521 N N . THR D 1 134 ? -31.991 55.853 216.060 1.00 87.40 168 THR D N 1
ATOM 5522 C CA . THR D 1 134 ? -32.717 57.023 215.581 1.00 83.55 168 THR D CA 1
ATOM 5523 C C . THR D 1 134 ? -33.869 57.336 216.531 1.00 89.03 168 THR D C 1
ATOM 5524 O O . THR D 1 134 ? -34.382 56.440 217.200 1.00 95.57 168 THR D O 1
ATOM 5528 N N . THR D 1 135 ? -34.272 58.604 216.583 1.00 87.65 169 THR D N 1
ATOM 5529 C CA . THR D 1 135 ? -35.367 59.035 217.450 1.00 80.76 169 THR D CA 1
ATOM 5530 C C . THR D 1 135 ? -36.476 59.689 216.631 1.00 76.97 169 THR D C 1
ATOM 5531 O O . THR D 1 135 ? -37.632 59.268 216.680 1.00 71.15 169 THR D O 1
ATOM 5535 N N . SER D 1 138 ? -39.412 61.479 221.027 1.00 84.84 172 SER D N 1
ATOM 5536 C CA . SER D 1 138 ? -38.635 62.498 221.724 1.00 103.43 172 SER D CA 1
ATOM 5537 C C . SER D 1 138 ? -38.763 62.346 223.236 1.00 103.98 172 SER D C 1
ATOM 5538 O O . SER D 1 138 ? -37.821 61.923 223.907 1.00 103.08 172 SER D O 1
ATOM 5541 N N . LYS D 1 139 ? -39.932 62.693 223.765 1.00 101.65 173 LYS D N 1
ATOM 5542 C CA . LYS D 1 139 ? -40.179 62.589 225.199 1.00 105.90 173 LYS D CA 1
ATOM 5543 C C . LYS D 1 139 ? -40.225 61.119 225.604 1.00 105.41 173 LYS D C 1
ATOM 5544 O O . LYS D 1 139 ? -39.900 60.770 226.739 1.00 100.34 173 LYS D O 1
ATOM 5550 N N . CYS D 1 140 ? -40.638 60.272 224.662 1.00 100.68 174 CYS D N 1
ATOM 5551 C CA . CYS D 1 140 ? -40.749 58.834 224.885 1.00 94.10 174 CYS D CA 1
ATOM 5552 C C . CYS D 1 140 ? -41.750 58.535 226.000 1.00 90.40 174 CYS D C 1
ATOM 5553 O O . CYS D 1 140 ? -41.405 57.927 227.013 1.00 88.78 174 CYS D O 1
ATOM 5556 N N . ARG D 1 141 ? -42.992 58.973 225.802 1.00 85.64 175 ARG D N 1
ATOM 5557 C CA . ARG D 1 141 ? -44.062 58.718 226.760 1.00 85.71 175 ARG D CA 1
ATOM 5558 C C . ARG D 1 141 ? -44.897 57.517 226.327 1.00 84.97 175 ARG D C 1
ATOM 5559 O O . ARG D 1 141 ? -44.663 56.941 225.266 1.00 84.13 175 ARG D O 1
ATOM 5567 N N . LEU D 1 142 ? -45.870 57.149 227.156 1.00 83.99 176 LEU D N 1
ATOM 5568 C CA . LEU D 1 142 ? -46.698 55.969 226.914 1.00 80.31 176 LEU D CA 1
ATOM 5569 C C . LEU D 1 142 ? -47.409 56.040 225.566 1.00 84.14 176 LEU D C 1
ATOM 5570 O O . LEU D 1 142 ? -48.107 57.012 225.271 1.00 87.86 176 LEU D O 1
ATOM 5575 N N . GLY D 1 143 ? -47.227 55.002 224.754 1.00 83.14 177 GLY D N 1
ATOM 5576 C CA . GLY D 1 143 ? -47.873 54.915 223.456 1.00 81.06 177 GLY D CA 1
ATOM 5577 C C . GLY D 1 143 ? -46.992 55.414 222.327 1.00 77.42 177 GLY D C 1
ATOM 5578 O O . GLY D 1 143 ? -47.139 54.988 221.183 1.00 82.97 177 GLY D O 1
ATOM 5579 N N . GLU D 1 144 ? -46.074 56.320 222.647 1.00 81.89 178 GLU D N 1
ATOM 5580 C CA . GLU D 1 144 ? -45.170 56.875 221.648 1.00 78.71 178 GLU D CA 1
ATOM 5581 C C . GLU D 1 144 ? -44.100 55.870 221.241 1.00 80.16 178 GLU D C 1
ATOM 5582 O O . GLU D 1 144 ? -43.644 55.070 222.060 1.00 81.58 178 GLU D O 1
ATOM 5588 N N . LYS D 1 145 ? -43.708 55.915 219.971 1.00 75.24 179 LYS D N 1
ATOM 5589 C CA . LYS D 1 145 ? -42.572 55.140 219.491 1.00 73.79 179 LYS D CA 1
ATOM 5590 C C . LYS D 1 145 ? -41.303 55.947 219.721 1.00 77.01 179 LYS D C 1
ATOM 5591 O O . LYS D 1 145 ? -41.046 56.929 219.025 1.00 79.30 179 LYS D O 1
ATOM 5597 N N . CYS D 1 146 ? -40.519 55.531 220.708 1.00 83.28 180 CYS D N 1
ATOM 5598 C CA . CYS D 1 146 ? -39.359 56.299 221.143 1.00 87.36 180 CYS D CA 1
ATOM 5599 C C . CYS D 1 146 ? -38.296 56.393 220.053 1.00 85.46 180 CYS D C 1
ATOM 5600 O O . CYS D 1 146 ? -37.781 57.474 219.773 1.00 85.80 180 CYS D O 1
ATOM 5603 N N . GLY D 1 147 ? -37.970 55.260 219.441 1.00 89.81 181 GLY D N 1
ATOM 5604 C CA . GLY D 1 147 ? -36.978 55.229 218.382 1.00 90.25 181 GLY D CA 1
ATOM 5605 C C . GLY D 1 147 ? -36.871 53.864 217.733 1.00 88.60 181 GLY D C 1
ATOM 5606 O O . GLY D 1 147 ? -37.625 52.950 218.068 1.00 86.44 181 GLY D O 1
ATOM 5607 N N . TYR D 1 148 ? -35.934 53.727 216.797 1.00 89.56 182 TYR D N 1
ATOM 5608 C CA . TYR D 1 148 ? -35.693 52.448 216.137 1.00 94.69 182 TYR D CA 1
ATOM 5609 C C . TYR D 1 148 ? -34.212 52.238 215.841 1.00 92.84 182 TYR D C 1
ATOM 5610 O O . TYR D 1 148 ? -33.443 53.197 215.747 1.00 92.35 182 TYR D O 1
ATOM 5619 N N . CYS D 1 149 ? -33.829 50.972 215.697 1.00 90.54 183 CYS D N 1
ATOM 5620 C CA . CYS D 1 149 ? -32.447 50.595 215.422 1.00 89.46 183 CYS D CA 1
ATOM 5621 C C . CYS D 1 149 ? -32.329 49.919 214.061 1.00 88.33 183 CYS D C 1
ATOM 5622 O O . CYS D 1 149 ? -32.887 48.843 213.847 1.00 81.26 183 CYS D O 1
ATOM 5625 N N . LYS D 1 150 ? -31.598 50.553 213.148 1.00 95.32 184 LYS D N 1
ATOM 5626 C CA . LYS D 1 150 ? -31.372 50.003 211.816 1.00 89.11 184 LYS D CA 1
ATOM 5627 C C . LYS D 1 150 ? -29.985 49.374 211.737 1.00 88.10 184 LYS D C 1
ATOM 5628 O O . LYS D 1 150 ? -29.005 49.959 212.201 1.00 87.99 184 LYS D O 1
ATOM 5634 N N . GLN D 1 151 ? -29.905 48.185 211.148 1.00 88.45 185 GLN D N 1
ATOM 5635 C CA . GLN D 1 151 ? -28.626 47.508 210.976 1.00 87.64 185 GLN D CA 1
ATOM 5636 C C . GLN D 1 151 ? -28.654 46.558 209.785 1.00 91.53 185 GLN D C 1
ATOM 5637 O O . GLN D 1 151 ? -29.644 45.861 209.557 1.00 96.95 185 GLN D O 1
ATOM 5643 N N . ASN D 1 152 ? -27.562 46.541 209.028 1.00 84.15 186 ASN D N 1
ATOM 5644 C CA . ASN D 1 152 ? -27.382 45.565 207.962 1.00 81.69 186 ASN D CA 1
ATOM 5645 C C . ASN D 1 152 ? -26.689 44.324 208.504 1.00 80.44 186 ASN D C 1
ATOM 5646 O O . ASN D 1 152 ? -25.592 44.408 209.058 1.00 87.33 186 ASN D O 1
ATOM 5651 N N . VAL D 1 153 ? -27.340 43.176 208.343 1.00 82.20 187 VAL D N 1
ATOM 5652 C CA . VAL D 1 153 ? -26.828 41.916 208.863 1.00 86.23 187 VAL D CA 1
ATOM 5653 C C . VAL D 1 153 ? -26.724 40.887 207.746 1.00 84.59 187 VAL D C 1
ATOM 5654 O O . VAL D 1 153 ? -27.485 40.931 206.780 1.00 82.82 187 VAL D O 1
ATOM 5658 N N . TYR D 1 154 ? -25.782 39.959 207.892 1.00 82.84 188 TYR D N 1
ATOM 5659 C CA . TYR D 1 154 ? -25.465 39.002 206.839 1.00 80.79 188 TYR D CA 1
ATOM 5660 C C . TYR D 1 154 ? -25.676 37.563 207.300 1.00 82.27 188 TYR D C 1
ATOM 5661 O O . TYR D 1 154 ? -25.277 37.187 208.403 1.00 82.51 188 TYR D O 1
ATOM 5670 N N . LEU D 1 155 ? -26.310 36.769 206.442 1.00 74.91 189 LEU D N 1
ATOM 5671 C CA . LEU D 1 155 ? -26.604 35.371 206.740 1.00 77.29 189 LEU D CA 1
ATOM 5672 C C . LEU D 1 155 ? -25.328 34.585 207.023 1.00 73.37 189 LEU D C 1
ATOM 5673 O O . LEU D 1 155 ? -24.383 34.614 206.234 1.00 74.65 189 LEU D O 1
ATOM 5678 N N . ALA D 1 156 ? -25.313 33.892 208.157 1.00 72.96 190 ALA D N 1
ATOM 5679 C CA . ALA D 1 156 ? -24.177 33.065 208.549 1.00 76.15 190 ALA D CA 1
ATOM 5680 C C . ALA D 1 156 ? -24.612 31.618 208.747 1.00 75.08 190 ALA D C 1
ATOM 5681 O O . ALA D 1 156 ? -23.838 30.689 208.508 1.00 76.71 190 ALA D O 1
ATOM 5683 N N . THR D 1 157 ? -25.854 31.436 209.187 1.00 71.76 191 THR D N 1
ATOM 5684 C CA . THR D 1 157 ? -26.417 30.106 209.386 1.00 71.84 191 THR D CA 1
ATOM 5685 C C . THR D 1 157 ? -27.831 30.032 208.815 1.00 67.23 191 THR D C 1
ATOM 5686 O O . THR D 1 157 ? -28.660 30.907 209.071 1.00 63.60 191 THR D O 1
ATOM 5690 N N . LEU D 1 158 ? -28.094 28.980 208.042 1.00 69.14 192 LEU D N 1
ATOM 5691 C CA . LEU D 1 158 ? -29.397 28.773 207.418 1.00 68.75 192 LEU D CA 1
ATOM 5692 C C . LEU D 1 158 ? -30.093 27.559 208.025 1.00 67.16 192 LEU D C 1
ATOM 5693 O O . LEU D 1 158 ? -29.529 26.463 208.053 1.00 64.12 192 LEU D O 1
ATOM 5698 N N . TYR D 1 159 ? -31.319 27.761 208.501 1.00 63.90 193 TYR D N 1
ATOM 5699 C CA . TYR D 1 159 ? -32.087 26.699 209.145 1.00 63.17 193 TYR D CA 1
ATOM 5700 C C . TYR D 1 159 ? -33.212 26.201 208.245 1.00 60.00 193 TYR D C 1
ATOM 5701 O O . TYR D 1 159 ? -34.061 26.980 207.808 1.00 63.63 193 TYR D O 1
ATOM 5710 N N . LEU D 1 160 ? -33.208 24.898 207.979 1.00 63.41 194 LEU D N 1
ATOM 5711 C CA . LEU D 1 160 ? -34.249 24.256 207.186 1.00 67.79 194 LEU D CA 1
ATOM 5712 C C . LEU D 1 160 ? -34.969 23.224 208.045 1.00 66.86 194 LEU D C 1
ATOM 5713 O O . LEU D 1 160 ? -34.379 22.665 208.970 1.00 71.50 194 LEU D O 1
ATOM 5718 N N . VAL D 1 161 ? -36.242 22.979 207.745 1.00 66.33 195 VAL D N 1
ATOM 5719 C CA . VAL D 1 161 ? -37.036 22.017 208.506 1.00 77.87 195 VAL D CA 1
ATOM 5720 C C . VAL D 1 161 ? -37.855 21.123 207.580 1.00 77.94 195 VAL D C 1
ATOM 5721 O O . VAL D 1 161 ? -38.495 21.601 206.642 1.00 79.58 195 VAL D O 1
ATOM 5725 N N . ALA D 1 162 ? -37.831 19.822 207.861 1.00 79.27 196 ALA D N 1
ATOM 5726 C CA . ALA D 1 162 ? -38.588 18.844 207.089 1.00 83.68 196 ALA D CA 1
ATOM 5727 C C . ALA D 1 162 ? -39.604 18.129 207.975 1.00 88.30 196 ALA D C 1
ATOM 5728 O O . ALA D 1 162 ? -39.281 17.704 209.085 1.00 80.37 196 ALA D O 1
ATOM 5730 N N . GLY D 1 163 ? -40.829 18.001 207.471 1.00 91.85 197 GLY D N 1
ATOM 5731 C CA . GLY D 1 163 ? -41.899 17.325 208.185 1.00 85.73 197 GLY D CA 1
ATOM 5732 C C . GLY D 1 163 ? -42.198 15.965 207.585 1.00 92.55 197 GLY D C 1
ATOM 5733 O O . GLY D 1 163 ? -42.117 15.781 206.370 1.00 88.62 197 GLY D O 1
ATOM 5734 N N . SER D 1 164 ? -42.546 15.008 208.439 1.00 92.42 198 SER D N 1
ATOM 5735 C CA . SER D 1 164 ? -42.827 13.648 207.994 1.00 90.19 198 SER D CA 1
ATOM 5736 C C . SER D 1 164 ? -44.125 13.575 207.197 1.00 91.50 198 SER D C 1
ATOM 5737 O O . SER D 1 164 ? -45.054 14.347 207.435 1.00 88.16 198 SER D O 1
ATOM 5740 N N . VAL D 1 165 ? -44.174 12.642 206.249 1.00 97.34 199 VAL D N 1
ATOM 5741 C CA . VAL D 1 165 ? -45.371 12.400 205.448 1.00 96.49 199 VAL D CA 1
ATOM 5742 C C . VAL D 1 165 ? -45.678 10.906 205.371 1.00 98.86 199 VAL D C 1
ATOM 5743 O O . VAL D 1 165 ? -45.061 10.098 206.065 1.00 98.36 199 VAL D O 1
ATOM 5747 N N . GLY D 1 168 ? -42.773 6.995 205.858 1.00 96.71 202 GLY D N 1
ATOM 5748 C CA . GLY D 1 168 ? -41.539 7.269 206.571 1.00 96.68 202 GLY D CA 1
ATOM 5749 C C . GLY D 1 168 ? -40.613 8.188 205.796 1.00 106.12 202 GLY D C 1
ATOM 5750 O O . GLY D 1 168 ? -39.392 8.112 205.938 1.00 104.54 202 GLY D O 1
ATOM 5751 N N . MET D 1 169 ? -41.201 9.057 204.978 1.00 103.20 203 MET D N 1
ATOM 5752 C CA . MET D 1 169 ? -40.446 10.017 204.178 1.00 96.92 203 MET D CA 1
ATOM 5753 C C . MET D 1 169 ? -40.635 11.430 204.718 1.00 95.37 203 MET D C 1
ATOM 5754 O O . MET D 1 169 ? -41.470 11.657 205.596 1.00 97.23 203 MET D O 1
ATOM 5759 N N . TYR D 1 170 ? -39.861 12.374 204.187 1.00 90.98 204 TYR D N 1
ATOM 5760 C CA . TYR D 1 170 ? -39.919 13.761 204.641 1.00 88.13 204 TYR D CA 1
ATOM 5761 C C . TYR D 1 170 ? -40.097 14.747 203.492 1.00 86.41 204 TYR D C 1
ATOM 5762 O O . TYR D 1 170 ? -39.564 14.557 202.399 1.00 82.11 204 TYR D O 1
ATOM 5771 N N . ARG D 1 171 ? -40.858 15.800 203.768 1.00 86.25 205 ARG D N 1
ATOM 5772 C CA . ARG D 1 171 ? -41.061 16.903 202.840 1.00 83.11 205 ARG D CA 1
ATOM 5773 C C . ARG D 1 171 ? -40.770 18.191 203.603 1.00 88.23 205 ARG D C 1
ATOM 5774 O O . ARG D 1 171 ? -40.906 18.220 204.826 1.00 93.71 205 ARG D O 1
ATOM 5782 N N . GLU D 1 172 ? -40.363 19.248 202.906 1.00 87.20 206 GLU D N 1
ATOM 5783 C CA . GLU D 1 172 ? -40.052 20.499 203.589 1.00 83.28 206 GLU D CA 1
ATOM 5784 C C . GLU D 1 172 ? -41.306 21.018 204.289 1.00 81.82 206 GLU D C 1
ATOM 5785 O O . GLU D 1 172 ? -42.397 21.018 203.718 1.00 81.94 206 GLU D O 1
ATOM 5791 N N . SER D 1 173 ? -41.143 21.441 205.537 1.00 80.27 207 SER D N 1
ATOM 5792 C CA . SER D 1 173 ? -42.274 21.854 206.357 1.00 90.85 207 SER D CA 1
ATOM 5793 C C . SER D 1 173 ? -42.918 23.130 205.830 1.00 92.72 207 SER D C 1
ATOM 5794 O O . SER D 1 173 ? -42.236 24.118 205.562 1.00 91.72 207 SER D O 1
ATOM 5797 N N . ASP D 1 174 ? -44.237 23.098 205.685 1.00 99.03 208 ASP D N 1
ATOM 5798 C CA . ASP D 1 174 ? -44.989 24.265 205.247 1.00 99.96 208 ASP D CA 1
ATOM 5799 C C . ASP D 1 174 ? -45.018 25.338 206.327 1.00 102.96 208 ASP D C 1
ATOM 5800 O O . ASP D 1 174 ? -44.913 26.530 206.035 1.00 100.28 208 ASP D O 1
ATOM 5805 N N . LYS D 1 175 ? -45.155 24.903 207.577 1.00 99.01 209 LYS D N 1
ATOM 5806 C CA . LYS D 1 175 ? -45.365 25.818 208.692 1.00 102.89 209 LYS D CA 1
ATOM 5807 C C . LYS D 1 175 ? -44.097 26.052 209.509 1.00 98.84 209 LYS D C 1
ATOM 5808 O O . LYS D 1 175 ? -44.150 26.645 210.587 1.00 95.91 209 LYS D O 1
ATOM 5814 N N . TYR D 1 176 ? -42.963 25.584 208.998 1.00 96.38 210 TYR D N 1
ATOM 5815 C CA . TYR D 1 176 ? -41.676 25.832 209.641 1.00 88.94 210 TYR D CA 1
ATOM 5816 C C . TYR D 1 176 ? -40.609 26.131 208.597 1.00 84.74 210 TYR D C 1
ATOM 5817 O O . TYR D 1 176 ? -39.842 25.254 208.198 1.00 78.62 210 TYR D O 1
ATOM 5826 N N . GLN D 1 177 ? -40.573 27.385 208.161 1.00 81.53 211 GLN D N 1
ATOM 5827 C CA . GLN D 1 177 ? -39.602 27.832 207.176 1.00 73.38 211 GLN D CA 1
ATOM 5828 C C . GLN D 1 177 ? -38.218 27.978 207.800 1.00 70.45 211 GLN D C 1
ATOM 5829 O O . GLN D 1 177 ? -37.215 28.074 207.093 1.00 68.22 211 GLN D O 1
ATOM 5835 N N . SER D 1 178 ? -38.175 28.003 209.129 1.00 68.56 212 SER D N 1
ATOM 5836 C CA . SER D 1 178 ? -36.914 28.062 209.858 1.00 70.09 212 SER D CA 1
ATOM 5837 C C . SER D 1 178 ? -37.038 27.373 211.211 1.00 70.95 212 SER D C 1
ATOM 5838 O O . SER D 1 178 ? -38.132 27.256 211.764 1.00 62.51 212 SER D O 1
ATOM 5841 N N . ALA D 1 179 ? -35.906 26.922 211.741 1.00 66.43 213 ALA D N 1
ATOM 5842 C CA . ALA D 1 179 ? -35.871 26.310 213.061 1.00 72.06 213 ALA D CA 1
ATOM 5843 C C . ALA D 1 179 ? -35.967 27.384 214.140 1.00 73.64 213 ALA D C 1
ATOM 5844 O O . ALA D 1 179 ? -36.465 27.132 215.237 1.00 70.82 213 ALA D O 1
ATOM 5846 N N . LEU D 1 180 ? -35.492 28.583 213.815 1.00 72.53 214 LEU D N 1
ATOM 5847 C CA . LEU D 1 180 ? -35.510 29.703 214.751 1.00 69.35 214 LEU D CA 1
ATOM 5848 C C . LEU D 1 180 ? -36.879 30.369 214.815 1.00 73.58 214 LEU D C 1
ATOM 5849 O O . LEU D 1 180 ? -37.551 30.529 213.800 1.00 73.20 214 LEU D O 1
ATOM 5854 N N . TYR D 1 181 ? -37.279 30.760 216.020 1.00 70.81 215 TYR D N 1
ATOM 5855 C CA . TYR D 1 181 ? -38.483 31.554 216.221 1.00 72.12 215 TYR D CA 1
ATOM 5856 C C . TYR D 1 181 ? -38.310 32.897 215.510 1.00 65.92 215 TYR D C 1
ATOM 5857 O O . TYR D 1 181 ? -37.233 33.491 215.573 1.00 66.68 215 TYR D O 1
ATOM 5866 N N . PRO D 1 182 ? -39.360 33.395 214.832 1.00 65.55 216 PRO D N 1
ATOM 5867 C CA . PRO D 1 182 ? -40.730 32.901 214.642 1.00 73.81 216 PRO D CA 1
ATOM 5868 C C . PRO D 1 182 ? -40.919 31.910 213.483 1.00 69.07 216 PRO D C 1
ATOM 5869 O O . PRO D 1 182 ? -42.047 31.725 213.026 1.00 73.96 216 PRO D O 1
ATOM 5873 N N . PHE D 1 183 ? -39.835 31.290 213.025 1.00 67.43 217 PHE D N 1
ATOM 5874 C CA . PHE D 1 183 ? -39.894 30.198 212.045 1.00 73.06 217 PHE D CA 1
ATOM 5875 C C . PHE D 1 183 ? -40.321 30.635 210.640 1.00 73.81 217 PHE D C 1
ATOM 5876 O O . PHE D 1 183 ? -40.764 29.810 209.841 1.00 75.61 217 PHE D O 1
ATOM 5884 N N . TYR D 1 184 ? -40.182 31.922 210.334 1.00 77.36 218 TYR D N 1
ATOM 5885 C CA . TYR D 1 184 ? -40.379 32.400 208.969 1.00 78.76 218 TYR D CA 1
ATOM 5886 C C . TYR D 1 184 ? -39.109 32.121 208.168 1.00 79.10 218 TYR D C 1
ATOM 5887 O O . TYR D 1 184 ? -38.040 31.929 208.749 1.00 70.34 218 TYR D O 1
ATOM 5896 N N . ASP D 1 185 ? -39.218 32.093 206.842 1.00 72.14 219 ASP D N 1
ATOM 5897 C CA . ASP D 1 185 ? -38.053 31.835 205.998 1.00 77.22 219 ASP D CA 1
ATOM 5898 C C . ASP D 1 185 ? -37.016 32.940 206.164 1.00 74.09 219 ASP D C 1
ATOM 5899 O O . ASP D 1 185 ? -35.839 32.750 205.861 1.00 71.67 219 ASP D O 1
ATOM 5904 N N . ILE D 1 186 ? -37.465 34.091 206.652 1.00 76.57 220 ILE D N 1
ATOM 5905 C CA . ILE D 1 186 ? -36.583 35.227 206.878 1.00 72.89 220 ILE D CA 1
ATOM 5906 C C . ILE D 1 186 ? -35.903 35.133 208.249 1.00 74.40 220 ILE D C 1
ATOM 5907 O O . ILE D 1 186 ? -34.964 35.875 208.540 1.00 77.80 220 ILE D O 1
ATOM 5912 N N . SER D 1 187 ? -36.386 34.220 209.088 1.00 68.70 221 SER D N 1
ATOM 5913 C CA . SER D 1 187 ? -35.861 34.055 210.444 1.00 69.47 221 SER D CA 1
ATOM 5914 C C . SER D 1 187 ? -34.615 33.171 210.472 1.00 68.58 221 SER D C 1
ATOM 5915 O O . SER D 1 187 ? -34.690 32.000 210.843 1.00 67.60 221 SER D O 1
ATOM 5918 N N . GLN D 1 188 ? -33.473 33.741 210.095 1.00 64.26 222 GLN D N 1
ATOM 5919 C CA . GLN D 1 188 ? -32.232 32.980 209.984 1.00 68.33 222 GLN D CA 1
ATOM 5920 C C . GLN D 1 188 ? -31.125 33.542 210.873 1.00 72.80 222 GLN D C 1
ATOM 5921 O O . GLN D 1 188 ? -31.228 34.657 211.385 1.00 74.32 222 GLN D O 1
ATOM 5927 N N . GLY D 1 189 ? -30.067 32.756 211.051 1.00 73.96 223 GLY D N 1
ATOM 5928 C CA . GLY D 1 189 ? -28.919 33.178 211.832 1.00 73.69 223 GLY D CA 1
ATOM 5929 C C . GLY D 1 189 ? -28.080 34.184 211.071 1.00 76.34 223 GLY D C 1
ATOM 5930 O O . GLY D 1 189 ? -27.489 33.857 210.041 1.00 74.06 223 GLY D O 1
ATOM 5931 N N . TYR D 1 190 ? -28.037 35.412 211.579 1.00 73.73 224 TYR D N 1
ATOM 5932 C CA . TYR D 1 190 ? -27.311 36.496 210.928 1.00 75.55 224 TYR D CA 1
ATOM 5933 C C . TYR D 1 190 ? -26.108 36.940 211.756 1.00 84.66 224 TYR D C 1
ATOM 5934 O O . TYR D 1 190 ? -25.951 36.531 212.907 1.00 87.30 224 TYR D O 1
ATOM 5943 N N . GLU D 1 191 ? -25.265 37.780 211.161 1.00 83.93 225 GLU D N 1
ATOM 5944 C CA . GLU D 1 191 ? -24.089 38.313 211.842 1.00 86.68 225 GLU D CA 1
ATOM 5945 C C . GLU D 1 191 ? -23.788 39.739 211.381 1.00 91.60 225 GLU D C 1
ATOM 5946 O O . GLU D 1 191 ? -24.083 40.096 210.239 1.00 95.18 225 GLU D O 1
ATOM 5952 N N . PRO D 1 192 ? -23.205 40.564 212.271 1.00 97.66 226 PRO D N 1
ATOM 5953 C CA . PRO D 1 192 ? -22.814 41.931 211.903 1.00 95.63 226 PRO D CA 1
ATOM 5954 C C . PRO D 1 192 ? -21.864 41.991 210.704 1.00 96.86 226 PRO D C 1
ATOM 5955 O O . PRO D 1 192 ? -21.953 42.921 209.900 1.00 90.07 226 PRO D O 1
ATOM 5959 N N . ARG D 1 193 ? -20.971 41.010 210.595 1.00 97.75 227 ARG D N 1
ATOM 5960 C CA . ARG D 1 193 ? -20.022 40.933 209.483 1.00 102.46 227 ARG D CA 1
ATOM 5961 C C . ARG D 1 193 ? -20.274 39.689 208.631 1.00 97.94 227 ARG D C 1
ATOM 5962 O O . ARG D 1 193 ? -20.462 38.592 209.160 1.00 96.20 227 ARG D O 1
ATOM 5970 N N . GLN D 1 194 ? -20.273 39.872 207.312 1.00 94.35 228 GLN D N 1
ATOM 5971 C CA . GLN D 1 194 ? -20.492 38.778 206.369 1.00 91.52 228 GLN D CA 1
ATOM 5972 C C . GLN D 1 194 ? -19.417 37.705 206.523 1.00 88.52 228 GLN D C 1
ATOM 5973 O O . GLN D 1 194 ? -18.226 38.024 206.536 1.00 97.23 228 GLN D O 1
ATOM 5979 N N . PRO D 1 195 ? -19.827 36.427 206.629 1.00 79.34 229 PRO D N 1
ATOM 5980 C CA . PRO D 1 195 ? -18.823 35.362 206.706 1.00 83.08 229 PRO D CA 1
ATOM 5981 C C . PRO D 1 195 ? -18.345 34.915 205.328 1.00 84.40 229 PRO D C 1
ATOM 5982 O O . PRO D 1 195 ? -18.974 35.237 204.321 1.00 80.53 229 PRO D O 1
ATOM 5986 N N . SER D 1 196 ? -17.240 34.177 205.294 1.00 83.54 230 SER D N 1
ATOM 5987 C CA . SER D 1 196 ? -16.688 33.669 204.043 1.00 79.33 230 SER D CA 1
ATOM 5988 C C . SER D 1 196 ? -17.430 32.417 203.580 1.00 87.15 230 SER D C 1
ATOM 5989 O O . SER D 1 196 ? -17.228 31.945 202.459 1.00 83.11 230 SER D O 1
ATOM 5992 N N . SER D 1 197 ? -18.290 31.885 204.444 1.00 84.03 231 SER D N 1
ATOM 5993 C CA . SER D 1 197 ? -19.068 30.695 204.118 1.00 76.35 231 SER D CA 1
ATOM 5994 C C . SER D 1 197 ? -20.304 30.598 205.006 1.00 76.13 231 SER D C 1
ATOM 5995 O O . SER D 1 197 ? -20.280 31.024 206.162 1.00 80.69 231 SER D O 1
ATOM 5998 N N . VAL D 1 198 ? -21.378 30.037 204.456 1.00 74.53 232 VAL D N 1
ATOM 5999 C CA . VAL D 1 198 ? -22.631 29.877 205.186 1.00 73.47 232 VAL D CA 1
ATOM 6000 C C . VAL D 1 198 ? -22.844 28.415 205.563 1.00 74.09 232 VAL D C 1
ATOM 6001 O O . VAL D 1 198 ? -22.570 27.514 204.770 1.00 75.95 232 VAL D O 1
ATOM 6005 N N . ASN D 1 199 ? -23.344 28.191 206.775 1.00 69.99 233 ASN D N 1
ATOM 6006 C CA . ASN D 1 199 ? -23.630 26.844 207.255 1.00 73.26 233 ASN D CA 1
ATOM 6007 C C . ASN D 1 199 ? -25.116 26.519 207.155 1.00 71.71 233 ASN D C 1
ATOM 6008 O O . ASN D 1 199 ? -25.959 27.290 207.610 1.00 75.80 233 ASN D O 1
ATOM 6013 N N . VAL D 1 200 ? -25.428 25.375 206.553 1.00 66.62 234 VAL D N 1
ATOM 6014 C CA . VAL D 1 200 ? -26.809 24.930 206.402 1.00 66.36 234 VAL D CA 1
ATOM 6015 C C . VAL D 1 200 ? -27.134 23.903 207.471 1.00 61.21 234 VAL D C 1
ATOM 6016 O O . VAL D 1 200 ? -26.293 23.078 207.803 1.00 64.71 234 VAL D O 1
ATOM 6020 N N . ARG D 1 201 ? -28.353 23.953 207.998 1.00 63.61 235 ARG D N 1
ATOM 6021 C CA . ARG D 1 201 ? -28.801 22.987 208.993 1.00 67.84 235 ARG D CA 1
ATOM 6022 C C . ARG D 1 201 ? -30.234 22.565 208.693 1.00 66.61 235 ARG D C 1
ATOM 6023 O O . ARG D 1 201 ? -31.128 23.405 208.587 1.00 61.31 235 ARG D O 1
ATOM 6031 N N . LEU D 1 202 ? -30.438 21.259 208.544 1.00 68.78 236 LEU D N 1
ATOM 6032 C CA . LEU D 1 202 ? -31.764 20.707 208.299 1.00 69.14 236 LEU D CA 1
ATOM 6033 C C . LEU D 1 202 ? -32.269 19.996 209.549 1.00 68.98 236 LEU D C 1
ATOM 6034 O O . LEU D 1 202 ? -31.611 19.093 210.067 1.00 69.61 236 LEU D O 1
ATOM 6039 N N . TYR D 1 203 ? -33.439 20.417 210.023 1.00 66.59 237 TYR D N 1
ATOM 6040 C CA . TYR D 1 203 ? -34.031 19.876 211.241 1.00 67.47 237 TYR D CA 1
ATOM 6041 C C . TYR D 1 203 ? -35.308 19.097 210.950 1.00 71.51 237 TYR D C 1
ATOM 6042 O O . TYR D 1 203 ? -35.873 19.193 209.861 1.00 75.21 237 TYR D O 1
ATOM 6051 N N . SER D 1 204 ? -35.747 18.319 211.934 1.00 74.18 238 SER D N 1
ATOM 6052 C CA . SER D 1 204 ? -37.069 17.704 211.910 1.00 73.75 238 SER D CA 1
ATOM 6053 C C . SER D 1 204 ? -38.053 18.630 212.619 1.00 69.81 238 SER D C 1
ATOM 6054 O O . SER D 1 204 ? -37.639 19.539 213.338 1.00 78.03 238 SER D O 1
ATOM 6057 N N . GLU D 1 205 ? -39.349 18.414 212.416 1.00 71.13 239 GLU D N 1
ATOM 6058 C CA . GLU D 1 205 ? -40.359 19.229 213.086 1.00 81.17 239 GLU D CA 1
ATOM 6059 C C . GLU D 1 205 ? -40.441 18.884 214.569 1.00 83.94 239 GLU D C 1
ATOM 6060 O O . GLU D 1 205 ? -40.463 19.774 215.420 1.00 80.89 239 GLU D O 1
ATOM 6066 N N . GLY D 1 206 ? -40.480 17.590 214.872 1.00 84.13 240 GLY D N 1
ATOM 6067 C CA . GLY D 1 206 ? -40.550 17.125 216.247 1.00 83.01 240 GLY D CA 1
ATOM 6068 C C . GLY D 1 206 ? -39.285 17.413 217.040 1.00 78.84 240 GLY D C 1
ATOM 6069 O O . GLY D 1 206 ? -39.198 17.102 218.230 1.00 88.31 240 GLY D O 1
ATOM 6070 N N . ASP D 1 207 ? -38.304 18.015 216.375 1.00 74.38 241 ASP D N 1
ATOM 6071 C CA . ASP D 1 207 ? -37.020 18.366 216.979 1.00 80.90 241 ASP D CA 1
ATOM 6072 C C . ASP D 1 207 ? -37.199 19.286 218.194 1.00 86.50 241 ASP D C 1
ATOM 6073 O O . ASP D 1 207 ? -37.900 20.295 218.104 1.00 89.58 241 ASP D O 1
ATOM 6078 N N . PRO D 1 208 ? -36.566 18.945 219.335 1.00 87.93 242 PRO D N 1
ATOM 6079 C CA . PRO D 1 208 ? -36.724 19.767 220.544 1.00 94.02 242 PRO D CA 1
ATOM 6080 C C . PRO D 1 208 ? -36.157 21.183 220.419 1.00 97.70 242 PRO D C 1
ATOM 6081 O O . PRO D 1 208 ? -36.607 22.072 221.142 1.00 98.19 242 PRO D O 1
ATOM 6085 N N . PHE D 1 209 ? -35.189 21.385 219.528 1.00 96.12 243 PHE D N 1
ATOM 6086 C CA . PHE D 1 209 ? -34.606 22.711 219.316 1.00 91.04 243 PHE D CA 1
ATOM 6087 C C . PHE D 1 209 ? -35.691 23.718 218.945 1.00 91.22 243 PHE D C 1
ATOM 6088 O O . PHE D 1 209 ? -35.647 24.876 219.361 1.00 93.29 243 PHE D O 1
ATOM 6096 N N . ILE D 1 210 ? -36.666 23.265 218.164 1.00 89.81 244 ILE D N 1
ATOM 6097 C CA . ILE D 1 210 ? -37.767 24.118 217.735 1.00 96.65 244 ILE D CA 1
ATOM 6098 C C . ILE D 1 210 ? -38.705 24.408 218.903 1.00 99.17 244 ILE D C 1
ATOM 6099 O O . ILE D 1 210 ? -39.170 25.536 219.071 1.00 96.44 244 ILE D O 1
ATOM 6104 N N . ALA D 1 211 ? -38.979 23.384 219.706 1.00 96.00 245 ALA D N 1
ATOM 6105 C CA . ALA D 1 211 ? -39.853 23.530 220.865 1.00 93.63 245 ALA D CA 1
ATOM 6106 C C . ALA D 1 211 ? -39.270 24.533 221.855 1.00 97.83 245 ALA D C 1
ATOM 6107 O O . ALA D 1 211 ? -39.982 25.398 222.366 1.00 97.44 245 ALA D O 1
ATOM 6109 N N . PHE D 1 212 ? -37.973 24.414 222.120 1.00 92.53 246 PHE D N 1
ATOM 6110 C CA . PHE D 1 212 ? -37.292 25.344 223.010 1.00 98.30 246 PHE D CA 1
ATOM 6111 C C . PHE D 1 212 ? -37.260 26.742 222.403 1.00 103.97 246 PHE D C 1
ATOM 6112 O O . PHE D 1 212 ? -37.413 27.739 223.110 1.00 101.32 246 PHE D O 1
ATOM 6120 N N . GLN D 1 213 ? -37.057 26.809 221.091 1.00 98.14 247 GLN D N 1
ATOM 6121 C CA . GLN D 1 213 ? -37.072 28.081 220.379 1.00 94.49 247 GLN D CA 1
ATOM 6122 C C . GLN D 1 213 ? -38.448 28.726 220.472 1.00 95.37 247 GLN D C 1
ATOM 6123 O O . GLN D 1 213 ? -38.572 29.950 220.474 1.00 95.46 247 GLN D O 1
ATOM 6129 N N . GLN D 1 214 ? -39.479 27.894 220.559 1.00 94.67 248 GLN D N 1
ATOM 6130 C CA . GLN D 1 214 ? -40.847 28.384 220.670 1.00 96.38 248 GLN D CA 1
ATOM 6131 C C . GLN D 1 214 ? -41.096 28.992 222.050 1.00 101.17 248 GLN D C 1
ATOM 6132 O O . GLN D 1 214 ? -42.141 29.601 222.288 1.00 98.97 248 GLN D O 1
ATOM 6138 N N . LEU D 1 215 ? -40.133 28.818 222.952 1.00 105.98 249 LEU D N 1
ATOM 6139 C CA . LEU D 1 215 ? -40.171 29.454 224.266 1.00 107.60 249 LEU D CA 1
ATOM 6140 C C . LEU D 1 215 ? -39.189 30.625 224.323 1.00 103.94 249 LEU D C 1
ATOM 6141 O O . LEU D 1 215 ? -38.328 30.688 225.202 1.00 96.04 249 LEU D O 1
ATOM 6146 N N . THR D 1 216 ? -39.321 31.543 223.369 1.00 105.21 250 THR D N 1
ATOM 6147 C CA . THR D 1 216 ? -38.540 32.778 223.362 1.00 103.97 250 THR D CA 1
ATOM 6148 C C . THR D 1 216 ? -39.375 33.920 222.794 1.00 96.58 250 THR D C 1
ATOM 6149 O O . THR D 1 216 ? -40.149 33.725 221.857 1.00 88.84 250 THR D O 1
ATOM 6153 N N . UNK E 2 1 ? -46.900 27.900 165.111 1.00 78.70 1 UNK U N 1
ATOM 6154 C CA . UNK E 2 1 ? -45.525 28.398 164.812 1.00 79.04 1 UNK U CA 1
ATOM 6155 C C . UNK E 2 1 ? -44.466 27.341 165.063 1.00 86.07 1 UNK U C 1
ATOM 6156 O O . UNK E 2 1 ? -44.787 26.217 165.451 1.00 90.22 1 UNK U O 1
ATOM 6157 N N . UNK E 2 2 ? -43.205 27.708 164.844 1.00 87.86 2 UNK U N 1
ATOM 6158 C CA . UNK E 2 2 ? -42.083 26.792 165.027 1.00 85.41 2 UNK U CA 1
ATOM 6159 C C . UNK E 2 2 ? -41.069 27.367 166.009 1.00 76.16 2 UNK U C 1
ATOM 6160 O O . UNK E 2 2 ? -40.747 28.555 165.954 1.00 83.06 2 UNK U O 1
ATOM 6162 N N . UNK E 2 3 ? -40.571 26.515 166.900 1.00 71.63 3 UNK U N 1
ATOM 6163 C CA . UNK E 2 3 ? -39.581 26.919 167.893 1.00 68.03 3 UNK U CA 1
ATOM 6164 C C . UNK E 2 3 ? -38.367 26.000 167.833 1.00 63.68 3 UNK U C 1
ATOM 6165 O O . UNK E 2 3 ? -38.279 25.016 168.570 1.00 61.44 3 UNK U O 1
ATOM 6167 N N . UNK E 2 4 ? -37.433 26.330 166.947 1.00 66.32 4 UNK U N 1
ATOM 6168 C CA . UNK E 2 4 ? -36.253 25.503 166.723 1.00 65.51 4 UNK U CA 1
ATOM 6169 C C . UNK E 2 4 ? -35.017 26.093 167.394 1.00 65.04 4 UNK U C 1
ATOM 6170 O O . UNK E 2 4 ? -34.912 27.307 167.576 1.00 57.20 4 UNK U O 1
ATOM 6172 N N . UNK E 2 5 ? -34.081 25.221 167.758 1.00 64.04 5 UNK U N 1
ATOM 6173 C CA . UNK E 2 5 ? -32.813 25.653 168.327 1.00 60.47 5 UNK U CA 1
ATOM 6174 C C . UNK E 2 5 ? -31.921 26.239 167.237 1.00 62.29 5 UNK U C 1
ATOM 6175 O O . UNK E 2 5 ? -31.896 25.740 166.110 1.00 58.81 5 UNK U O 1
ATOM 6177 N N . UNK E 2 6 ? -31.193 27.298 167.579 1.00 60.55 6 UNK U N 1
ATOM 6178 C CA . UNK E 2 6 ? -30.320 27.978 166.626 1.00 62.52 6 UNK U CA 1
ATOM 6179 C C . UNK E 2 6 ? -28.879 27.493 166.747 1.00 62.41 6 UNK U C 1
ATOM 6180 O O . UNK E 2 6 ? -28.535 26.768 167.680 1.00 59.72 6 UNK U O 1
ATOM 6182 N N . UNK E 2 7 ? -28.043 27.900 165.797 1.00 58.41 7 UNK U N 1
ATOM 6183 C CA . UNK E 2 7 ? -26.629 27.577 165.837 1.00 60.45 7 UNK U CA 1
ATOM 6184 C C . UNK E 2 7 ? -25.964 28.212 167.040 1.00 55.03 7 UNK U C 1
ATOM 6185 O O . UNK E 2 7 ? -26.450 29.210 167.573 1.00 57.77 7 UNK U O 1
ATOM 6186 N N . UNK E 2 8 ? -24.842 27.638 167.462 1.00 57.86 8 UNK U N 1
ATOM 6187 C CA . UNK E 2 8 ? -24.186 28.051 168.696 1.00 59.45 8 UNK U CA 1
ATOM 6188 C C . UNK E 2 8 ? -23.319 29.297 168.517 1.00 58.80 8 UNK U C 1
ATOM 6189 O O . UNK E 2 8 ? -22.789 29.831 169.493 1.00 64.05 8 UNK U O 1
ATOM 6190 N N . UNK E 2 9 ? -23.170 29.762 167.280 1.00 69.24 9 UNK U N 1
ATOM 6191 C CA . UNK E 2 9 ? -22.438 31.000 167.026 1.00 65.43 9 UNK U CA 1
ATOM 6192 C C . UNK E 2 9 ? -23.251 32.194 167.523 1.00 73.49 9 UNK U C 1
ATOM 6193 O O . UNK E 2 9 ? -23.734 33.004 166.730 1.00 69.31 9 UNK U O 1
ATOM 6195 N N . UNK E 2 10 ? -23.392 32.284 168.844 1.00 71.67 10 UNK U N 1
ATOM 6196 C CA . UNK E 2 10 ? -24.152 33.348 169.488 1.00 61.08 10 UNK U CA 1
ATOM 6197 C C . UNK E 2 10 ? -23.216 34.232 170.308 1.00 63.68 10 UNK U C 1
ATOM 6198 O O . UNK E 2 10 ? -22.023 33.944 170.423 1.00 60.66 10 UNK U O 1
ATOM 6200 N N . UNK E 2 11 ? -23.761 35.310 170.865 1.00 60.22 11 UNK U N 1
ATOM 6201 C CA . UNK E 2 11 ? -22.981 36.230 171.686 1.00 57.80 11 UNK U CA 1
ATOM 6202 C C . UNK E 2 11 ? -23.759 36.653 172.927 1.00 58.83 11 UNK U C 1
ATOM 6203 O O . UNK E 2 11 ? -24.982 36.793 172.892 1.00 63.62 11 UNK U O 1
ATOM 6205 N N . UNK E 2 12 ? -23.032 36.849 174.023 1.00 65.62 12 UNK U N 1
ATOM 6206 C CA . UNK E 2 12 ? -23.613 37.299 175.283 1.00 64.51 12 UNK U CA 1
ATOM 6207 C C . UNK E 2 12 ? -22.599 38.131 176.060 1.00 72.04 12 UNK U C 1
ATOM 6208 O O . UNK E 2 12 ? -21.390 37.949 175.910 1.00 80.56 12 UNK U O 1
ATOM 6209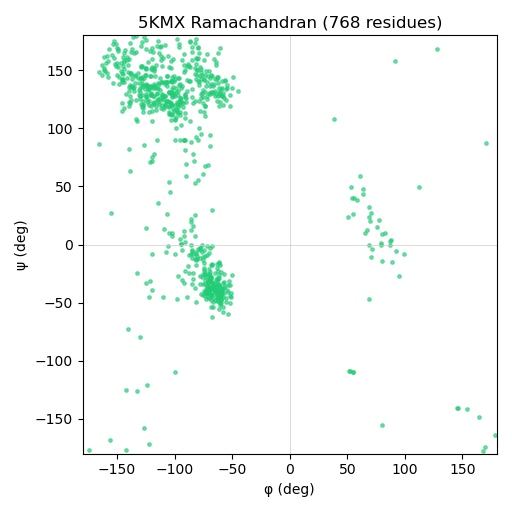 N N . UNK E 2 13 ? -23.104 39.045 176.884 1.00 78.28 13 UNK U N 1
ATOM 6210 C CA . UNK E 2 13 ? -22.261 39.914 177.698 1.00 81.91 13 UNK U CA 1
ATOM 6211 C C . UNK E 2 13 ? -22.591 39.739 179.177 1.00 84.81 13 UNK U C 1
ATOM 6212 O O . UNK E 2 13 ? -23.738 39.912 179.593 1.00 86.76 13 UNK U O 1
ATOM 6213 N N . UNK E 2 14 ? -21.574 39.398 179.964 1.00 90.64 14 UNK U N 1
ATOM 6214 C CA . UNK E 2 14 ? -21.744 39.136 181.382 1.00 83.53 14 UNK U CA 1
ATOM 6215 C C . UNK E 2 14 ? -22.314 40.319 182.139 1.00 83.61 14 UNK U C 1
ATOM 6216 O O . UNK E 2 14 ? -22.820 40.168 183.251 1.00 77.57 14 UNK U O 1
#

Secondary structure (DSSP, 8-state):
-HHHHHHHHHH---TGGGG--EEETTEEPEEEEEEE--TTSPPEEEEEEEEEEESSTTEETTEEEEEEEETTB--EEEEEESEEEEEEEEE-----HHHHHHHHHHHHHTT-EEEE--SS--TT-EEEEEEEEEEEEEEEEEEEEETTTEEEE-SS-SSSSTT--TT-SEEESS--SEEEEEEEETT-HHHHHHHHHSSS--/-HHHHHHH---GGGGG--EEETTEEPEEEEE---EEEEEEEEESSTTEETTEEEEEEEETTB--EEEEEESEEEEEEEEE--TTT-B-SSSS-B-HHHHHHHHHHHHHTT-EEEES-SS-BTT-EEEEEEEEEEEEEEEEEEEEEETTEEEE-SS-S-SSTT-STT--EEESSPPSEEEEEEEETT-HHHHHHHH-/--HHHHH--HHHHTT--EEETTEEEEE---EEEEEESSTTEETTEEEEEEEETTB--EEEEEESEEEEEEEEE---S-----HHHHHHHHHHHHHTT-EEEE-SSS--TT-EEEEEEEEEEEEEEEEEEEE-STT-EEE-SS-S-SSTT--TT--EEESS--SEEEEEEEESS-HHHHHHT-/-TTTT--HHHHTT--EEETTEEPEEEE---EEEEEEEESSTTEETTEEEEEEEETTB--EEEEEESEEEEEEEEE--GGG-----B-HHHHHHHHHHHHHHT-EEE----BTTSEEEEEEEEEEEEEEEEEEEE---EEE-SS-S-SSTT--TT--EEESS--SEEEEEEEESS-HHHHHHT--/---PPPPS--B---

Organism: Trypanosoma congolense (strain IL3000) (NCBI:txid1068625)